Protein AF-L0JK65-F1 (afdb_monomer_lite)

Foldseek 3Di:
DDDDDDDDDPPPDPPPPPVVVVVVVVVVVVVVVVVVVVVPDDPDPPPDPQVVLLVVLLVVLQVQLQVQLVVLLQQCQAFPFQDQAPFDPLLVLQDDPVDGLRLLSSLLSSLQSSQVSQVDDWDDDPDFKTKGKHDDDFFPNHSVSSNVSSVQWDWDDPDQQKIKIKGFFIWIWMDGNPDDIDIDTDIHIDIDRHCSVVQVVLLVVLLVLQFQFLQNDLACTHLNNQLLLLLQLQLQLQQLQQQVDPDHRLDQFSCPFLNSQLSSLVSSQVSCCVSAVHGFPCSQVVSALSLQQVLLSCCVSRVVRALVLWFPPQWPCNPPNHSNPDDQATPVRDGGRGGDSLSSSVCSCVVRFQDKDFFDLLVLLVVLLCCQLPVDALVRVLVVLVVVQCPDPQCPPVNCCVLPDPPDCLCVVCVLLVVVDPDDDVVVVVVVVSVPPDRDHHLLNLQCQQAFKWKFKDKDDWDKDDDADDFDQCVVPPPDRVQKDDQPDKDKWWDPPQKFKFKDKAADDDDQDLAQPFAWGIKIKIKIWTKMKMWTWIDGNDPPDDTDIGIDIDGGTMIIMMMIMTMRGGHPPQPPPNVFAGERCQQDWDADDPPLGTWHHQHQVSQQSLCQFQVHPDSDSVVSRVRLRVQSSVCRGQDDDRVSSVVSRDGDRIGGDDGHIPDSVSLSVVLSVLSVVLSVCSSVQQGTDIDRQQCLFQHQHPLLVSLVSLVVCLVCSLQPPADRNGHGSSSSSSSRSSNSSSVSSNVSSVVLRVLSVVLSQVLLVSVCQVSLVSQVSNRTNCNSVVVSSVQSSDPVNPDDDDSPPDDADPNADDKRKHKHFVVSRFDLDFDFCVRTVLAQDPPNDDDDPVCRPPALAGQKKKKKFWPSDPQADASRDRSQWGFKGKTKMKMKMKGWTQKIKMKIDGPDPPDPPIRIRMQHWDFDWDQRPPPHPDRIGGNRTRHTSMYIYMHMHMHMHGNSDTHGVRPRHRGNDQDPDDPPSHSMDMRPSLLNGDPPRDPPDPAGSDHPPDPDSDPND

Structure (mmCIF, N/CA/C/O backbone):
data_AF-L0JK65-F1
#
_entry.id   AF-L0JK65-F1
#
loop_
_atom_site.group_PDB
_atom_site.id
_atom_site.type_symbol
_atom_site.label_atom_id
_atom_site.label_alt_id
_atom_site.label_comp_id
_atom_site.label_asym_id
_atom_site.label_entity_id
_atom_site.label_seq_id
_atom_site.pdbx_PDB_ins_code
_atom_site.Cartn_x
_atom_site.Cartn_y
_atom_site.Cartn_z
_atom_site.occupancy
_atom_site.B_iso_or_equiv
_atom_site.auth_seq_id
_atom_site.auth_comp_id
_atom_site.auth_asym_id
_atom_site.auth_atom_id
_atom_site.pdbx_PDB_model_num
ATOM 1 N N . MET A 1 1 ? -93.166 -22.042 18.978 1.00 35.66 1 MET A N 1
ATOM 2 C CA . MET A 1 1 ? -93.539 -23.442 18.693 1.00 35.66 1 MET A CA 1
ATOM 3 C C . MET A 1 1 ? -92.622 -24.293 19.553 1.00 35.66 1 MET A C 1
ATOM 5 O O . MET A 1 1 ? -91.421 -24.173 19.386 1.00 35.66 1 MET A O 1
ATOM 9 N N . THR A 1 2 ? -93.098 -24.759 20.713 1.00 37.69 2 THR A N 1
ATOM 10 C CA . THR A 1 2 ? -93.778 -26.069 20.899 1.00 37.69 2 THR A CA 1
ATOM 11 C C . THR A 1 2 ? -92.818 -27.209 20.531 1.00 37.69 2 THR A C 1
ATOM 13 O O . THR A 1 2 ? -92.299 -27.208 19.429 1.00 37.69 2 THR A O 1
ATOM 16 N N . ASP A 1 3 ? -92.543 -28.212 21.352 1.00 35.72 3 ASP A N 1
ATOM 17 C CA . ASP A 1 3 ? -93.348 -28.741 22.438 1.00 35.72 3 ASP A CA 1
ATOM 18 C C . ASP A 1 3 ? -92.482 -29.597 23.368 1.00 35.72 3 ASP A C 1
ATOM 20 O O . ASP A 1 3 ? -91.497 -30.214 22.968 1.00 35.72 3 ASP A O 1
ATOM 24 N N . SER A 1 4 ? -92.910 -29.598 24.618 1.00 48.28 4 SER A N 1
ATOM 25 C CA . SER A 1 4 ? -92.551 -30.507 25.696 1.00 48.28 4 SER A CA 1
ATOM 26 C C . SER A 1 4 ? -92.861 -31.975 25.383 1.00 48.28 4 SER A C 1
ATOM 28 O O . SER A 1 4 ? -93.812 -32.239 24.655 1.00 48.28 4 SER A O 1
ATOM 30 N N . GLN A 1 5 ? -92.114 -32.909 25.998 1.00 44.00 5 GLN A N 1
ATOM 31 C CA . GLN A 1 5 ? -92.567 -34.189 26.600 1.00 44.00 5 GLN A CA 1
ATOM 32 C C . GLN A 1 5 ? -91.366 -35.131 26.869 1.00 44.00 5 GLN A C 1
ATOM 34 O O . GLN A 1 5 ? -90.355 -35.028 26.184 1.00 44.00 5 GLN A O 1
ATOM 39 N N . PRO A 1 6 ? -91.483 -36.160 27.730 1.00 49.22 6 PRO A N 1
ATOM 40 C CA . PRO A 1 6 ? -92.049 -36.179 29.078 1.00 49.22 6 PRO A CA 1
ATOM 41 C C . PRO A 1 6 ? -91.072 -36.836 30.085 1.00 49.22 6 PRO A C 1
ATOM 43 O O . PRO A 1 6 ? -90.339 -37.771 29.768 1.00 49.22 6 PRO A O 1
ATOM 46 N N . THR A 1 7 ? -91.104 -36.413 31.347 1.00 42.50 7 THR A N 1
ATOM 47 C CA . THR A 1 7 ? -90.459 -37.146 32.445 1.00 42.50 7 THR A CA 1
ATOM 48 C C . THR A 1 7 ? -91.259 -38.410 32.770 1.00 42.50 7 THR A C 1
ATOM 50 O O . THR A 1 7 ? -92.395 -38.347 33.241 1.00 42.50 7 THR A O 1
ATOM 53 N N . VAL A 1 8 ? -90.664 -39.581 32.518 1.00 49.47 8 VAL A N 1
ATOM 54 C CA . VAL A 1 8 ? -91.175 -40.874 32.993 1.00 49.47 8 VAL A CA 1
ATOM 55 C C . VAL A 1 8 ? -90.734 -41.067 34.445 1.00 49.47 8 VAL A C 1
ATOM 57 O O . VAL A 1 8 ? -89.550 -41.054 34.766 1.00 49.47 8 VAL A O 1
ATOM 60 N N . SER A 1 9 ? -91.718 -41.233 35.325 1.00 47.12 9 SER A N 1
ATOM 61 C CA . SER A 1 9 ? -91.547 -41.572 36.737 1.00 47.12 9 SER A CA 1
ATOM 62 C C . SER A 1 9 ? -90.967 -42.985 36.900 1.00 47.12 9 SER A C 1
ATOM 64 O O . SER A 1 9 ? -91.586 -43.964 36.488 1.00 47.12 9 SER A O 1
ATOM 66 N N . ILE A 1 10 ? -89.809 -43.088 37.563 1.00 50.91 10 ILE A N 1
ATOM 67 C CA . ILE A 1 10 ? -89.137 -44.341 37.973 1.00 50.91 10 ILE A CA 1
ATOM 68 C C . ILE A 1 10 ? -89.918 -45.092 39.078 1.00 50.91 10 ILE A C 1
ATOM 70 O O . ILE A 1 10 ? -89.583 -46.216 39.439 1.00 50.91 10 ILE A O 1
ATOM 74 N N . ALA A 1 11 ? -91.008 -44.529 39.605 1.00 53.66 11 ALA A N 1
ATOM 75 C CA . ALA A 1 11 ? -91.694 -45.077 40.776 1.00 53.66 11 ALA A CA 1
ATOM 76 C C . ALA A 1 11 ? -92.617 -46.289 40.506 1.00 53.66 11 ALA A C 1
ATOM 78 O O . ALA A 1 11 ? -93.312 -46.714 41.426 1.00 53.66 11 ALA A O 1
ATOM 79 N N . ALA A 1 12 ? -92.659 -46.847 39.287 1.00 56.28 12 ALA A N 1
ATOM 80 C CA . ALA A 1 12 ? -93.604 -47.917 38.932 1.00 56.28 12 ALA A CA 1
ATOM 81 C C . ALA A 1 12 ? -92.984 -49.196 38.328 1.00 56.28 12 ALA A C 1
ATOM 83 O O . ALA A 1 12 ? -93.739 -50.055 37.871 1.00 56.28 12 ALA A O 1
ATOM 84 N N . ASP A 1 13 ? -91.655 -49.367 38.335 1.00 48.19 13 ASP A N 1
ATOM 85 C CA . ASP A 1 13 ? -91.022 -50.603 37.846 1.00 48.19 13 ASP A CA 1
ATOM 86 C C . ASP A 1 13 ? -90.443 -51.455 38.992 1.00 48.19 13 ASP A C 1
ATOM 88 O O . ASP A 1 13 ? -89.429 -51.131 39.610 1.00 48.19 13 ASP A O 1
ATOM 92 N N . ASP A 1 14 ? -91.099 -52.583 39.271 1.00 57.34 14 ASP A N 1
ATOM 93 C CA . ASP A 1 14 ? -90.713 -53.548 40.305 1.00 57.34 14 ASP A CA 1
ATOM 94 C C . ASP A 1 14 ? -89.553 -54.481 39.895 1.00 57.34 14 ASP A C 1
ATOM 96 O O . ASP A 1 14 ? -89.162 -55.361 40.668 1.00 57.34 14 ASP A O 1
ATOM 100 N N . ARG A 1 15 ? -88.958 -54.310 38.706 1.00 53.06 15 ARG A N 1
ATOM 101 C CA . ARG A 1 15 ? -87.919 -55.224 38.190 1.00 53.06 15 ARG A CA 1
ATOM 102 C C . ARG A 1 15 ? -86.496 -54.923 38.676 1.00 53.06 15 ARG A C 1
ATOM 104 O O . ARG A 1 15 ? -85.613 -55.753 38.481 1.00 53.06 15 ARG A O 1
ATOM 111 N N . ALA A 1 16 ? -86.270 -53.811 39.381 1.00 48.31 16 ALA A N 1
ATOM 112 C CA . ALA A 1 16 ? -84.946 -53.433 39.898 1.00 48.31 16 ALA A CA 1
ATOM 113 C C . ALA A 1 16 ? -84.653 -53.886 41.351 1.00 48.31 16 ALA A C 1
ATOM 115 O O . ALA A 1 16 ? -83.573 -53.617 41.872 1.00 48.31 16 ALA A O 1
ATOM 116 N N . ARG A 1 17 ? -85.562 -54.593 42.043 1.00 55.72 17 ARG A N 1
ATOM 117 C CA . ARG A 1 17 ? -85.397 -54.868 43.490 1.00 55.72 17 ARG A CA 1
ATOM 118 C C . ARG A 1 17 ? -84.309 -55.898 43.844 1.00 55.72 17 ARG A C 1
ATOM 120 O O . ARG A 1 17 ? -83.786 -55.851 44.953 1.00 55.72 17 ARG A O 1
ATOM 127 N N . VAL A 1 18 ? -83.935 -56.805 42.936 1.00 58.81 18 VAL A N 1
ATOM 128 C CA . VAL A 1 18 ? -82.944 -57.866 43.233 1.00 58.81 18 VAL A CA 1
ATOM 129 C C . VAL A 1 18 ? -81.485 -57.371 43.151 1.00 58.81 18 VAL A C 1
ATOM 131 O O . VAL A 1 18 ? -80.734 -57.653 44.085 1.00 58.81 18 VAL A O 1
ATOM 134 N N . PRO A 1 19 ? -81.064 -56.576 42.143 1.00 56.69 19 PRO A N 1
ATOM 135 C CA . PRO A 1 19 ? -79.707 -56.019 42.114 1.00 56.69 19 PRO A CA 1
ATOM 136 C C . PRO A 1 19 ? -79.443 -55.006 43.239 1.00 56.69 19 PRO A C 1
ATOM 138 O O . PRO A 1 19 ? -78.391 -55.058 43.869 1.00 56.69 19 PRO A O 1
ATOM 141 N N . PHE A 1 20 ? -80.406 -54.131 43.561 1.00 58.19 20 PHE A N 1
ATOM 142 C CA . PHE A 1 20 ? -80.233 -53.131 44.626 1.00 58.19 20 PHE A CA 1
ATOM 143 C C . PHE A 1 20 ? -80.184 -53.746 46.029 1.00 58.19 20 PHE A C 1
ATOM 145 O O . PHE A 1 20 ? -79.439 -53.257 46.872 1.00 58.19 20 PHE A O 1
ATOM 152 N N . ALA A 1 21 ? -80.910 -54.839 46.286 1.00 62.62 21 ALA A N 1
ATOM 153 C CA . ALA A 1 21 ? -80.797 -55.563 47.553 1.00 62.62 21 ALA A CA 1
ATOM 154 C C . ALA A 1 21 ? -79.426 -56.243 47.704 1.00 62.62 21 ALA A C 1
ATOM 156 O O . ALA A 1 21 ? -78.876 -56.255 48.801 1.00 62.62 21 ALA A O 1
ATOM 157 N N . LEU A 1 22 ? -78.839 -56.750 46.614 1.00 64.62 22 LEU A N 1
ATOM 158 C CA . LEU A 1 22 ? -77.476 -57.290 46.631 1.00 64.62 22 LEU A CA 1
ATOM 159 C C . LEU A 1 22 ? -76.423 -56.196 46.830 1.00 64.62 22 LEU A C 1
ATOM 161 O O . LEU A 1 22 ? -75.504 -56.413 47.607 1.00 64.62 22 LEU A O 1
ATOM 165 N N . ILE A 1 23 ? -76.581 -55.015 46.222 1.00 67.81 23 ILE A N 1
ATOM 166 C CA . ILE A 1 23 ? -75.696 -53.863 46.473 1.00 67.81 23 ILE A CA 1
ATOM 167 C C . ILE A 1 23 ? -75.856 -53.360 47.913 1.00 67.81 23 ILE A C 1
ATOM 169 O O . ILE A 1 23 ? -74.860 -53.080 48.563 1.00 67.81 23 ILE A O 1
ATOM 173 N N . ALA A 1 24 ? -77.076 -53.306 48.454 1.00 61.25 24 ALA A N 1
ATOM 174 C CA . ALA A 1 24 ? -77.315 -52.899 49.838 1.00 61.25 24 ALA A CA 1
ATOM 175 C C . ALA A 1 24 ? -76.756 -53.910 50.851 1.00 61.25 24 ALA A C 1
ATOM 177 O O . ALA A 1 24 ? -76.192 -53.503 51.859 1.00 61.25 24 ALA A O 1
ATOM 178 N N . VAL A 1 25 ? -76.857 -55.218 50.585 1.00 69.38 25 VAL A N 1
ATOM 179 C CA . VAL A 1 25 ? -76.245 -56.260 51.427 1.00 69.38 25 VAL A CA 1
ATOM 180 C C . VAL A 1 25 ? -74.726 -56.267 51.273 1.00 69.38 25 VAL A C 1
ATOM 182 O O . VAL A 1 25 ? -74.035 -56.420 52.273 1.00 69.38 25 VAL A O 1
ATOM 185 N N . LEU A 1 26 ? -74.188 -56.043 50.071 1.00 68.12 26 LEU A N 1
ATOM 186 C CA . LEU A 1 26 ? -72.747 -55.897 49.857 1.00 68.12 26 LEU A CA 1
ATOM 187 C C . LEU A 1 26 ? -72.210 -54.650 50.573 1.00 68.12 26 LEU A C 1
ATOM 189 O O . LEU A 1 26 ? -71.190 -54.755 51.239 1.00 68.12 26 LEU A O 1
ATOM 193 N N . LEU A 1 27 ? -72.935 -53.526 50.525 1.00 67.81 27 LEU A N 1
ATOM 194 C CA . LEU A 1 27 ? -72.627 -52.305 51.277 1.00 67.81 27 LEU A CA 1
ATOM 195 C C . LEU A 1 27 ? -72.749 -52.508 52.788 1.00 67.81 27 LEU A C 1
ATOM 197 O O . LEU A 1 27 ? -71.958 -51.956 53.545 1.00 67.81 27 LEU A O 1
ATOM 201 N N . LEU A 1 28 ? -73.710 -53.313 53.246 1.00 68.88 28 LEU A N 1
ATOM 202 C CA . LEU A 1 28 ? -73.863 -53.632 54.664 1.00 68.88 28 LEU A CA 1
ATOM 203 C C . LEU A 1 28 ? -72.737 -54.558 55.148 1.00 68.88 28 LEU A C 1
ATOM 205 O O . LEU A 1 28 ? -72.199 -54.355 56.230 1.00 68.88 28 LEU A O 1
ATOM 209 N N . ILE A 1 29 ? -72.344 -55.550 54.345 1.00 64.69 29 ILE A N 1
ATOM 210 C CA . ILE A 1 29 ? -71.248 -56.470 54.671 1.00 64.69 29 ILE A CA 1
ATOM 211 C C . ILE A 1 29 ? -69.895 -55.752 54.567 1.00 64.69 29 ILE A C 1
ATOM 213 O O . ILE A 1 29 ? -69.050 -55.958 55.434 1.00 64.69 29 ILE A O 1
ATOM 217 N N . SER A 1 30 ? -69.696 -54.855 53.595 1.00 57.84 30 SER A N 1
ATOM 218 C CA . SER A 1 30 ? -68.497 -54.010 53.524 1.00 57.84 30 SER A CA 1
ATOM 219 C C . SER A 1 30 ? -68.464 -52.980 54.655 1.00 57.84 30 SER A C 1
ATOM 221 O O . SER A 1 30 ? -67.404 -52.733 55.220 1.00 57.84 30 SER A O 1
ATOM 223 N N . SER A 1 31 ? -69.617 -52.437 55.060 1.00 55.84 31 SER A N 1
ATOM 224 C CA . SER A 1 31 ? -69.739 -51.551 56.225 1.00 55.84 31 SER A CA 1
ATOM 225 C C . SER A 1 31 ? -69.420 -52.280 57.534 1.00 55.84 31 SER A C 1
ATOM 227 O O . SER A 1 31 ? -68.697 -51.741 58.368 1.00 55.84 31 SER A O 1
ATOM 229 N N . ILE A 1 32 ? -69.873 -53.526 57.704 1.00 57.56 32 ILE A N 1
ATOM 230 C CA . ILE A 1 32 ? -69.572 -54.328 58.901 1.00 57.56 32 ILE A CA 1
ATOM 231 C C . ILE A 1 32 ? -68.112 -54.812 58.895 1.00 57.56 32 ILE A C 1
ATOM 233 O O . ILE A 1 32 ? -67.488 -54.855 59.955 1.00 57.56 32 ILE A O 1
ATOM 237 N N . ALA A 1 33 ? -67.527 -55.100 57.727 1.00 53.72 33 ALA A N 1
ATOM 238 C CA . ALA A 1 33 ? -66.098 -55.397 57.605 1.00 53.72 33 ALA A CA 1
ATOM 239 C C . ALA A 1 33 ? -65.222 -54.181 57.967 1.00 53.72 33 ALA A C 1
ATOM 241 O O . ALA A 1 33 ? -64.207 -54.345 58.640 1.00 53.72 33 ALA A O 1
ATOM 242 N N . ILE A 1 34 ? -65.649 -52.961 57.618 1.00 53.91 34 ILE A N 1
ATOM 243 C CA . ILE A 1 34 ? -64.978 -51.718 58.032 1.00 53.91 34 ILE A CA 1
ATOM 244 C C . ILE A 1 34 ? -65.077 -51.514 59.553 1.00 53.91 34 ILE A C 1
ATOM 246 O O . ILE A 1 34 ? -64.087 -51.149 60.178 1.00 53.91 34 ILE A O 1
ATOM 250 N N . VAL A 1 35 ? -66.211 -51.830 60.189 1.00 55.03 35 VAL A N 1
ATOM 251 C CA . VAL A 1 35 ? -66.353 -51.709 61.657 1.00 55.03 35 VAL A CA 1
ATOM 252 C C . VAL A 1 35 ? -65.532 -52.769 62.409 1.00 55.03 35 VAL A C 1
ATOM 254 O O . VAL A 1 35 ? -64.986 -52.475 63.469 1.00 55.03 35 VAL A O 1
ATOM 257 N N . GLY A 1 36 ? -65.372 -53.973 61.849 1.00 51.16 36 GLY A N 1
ATOM 258 C CA . GLY A 1 36 ? -64.492 -55.008 62.406 1.00 51.16 36 GLY A CA 1
ATOM 259 C C . GLY A 1 36 ? -63.002 -54.653 62.338 1.00 51.16 36 GLY A C 1
ATOM 260 O O . GLY A 1 36 ? -62.266 -54.979 63.263 1.00 51.16 36 GLY A O 1
ATOM 261 N N . VAL A 1 37 ? -62.574 -53.940 61.289 1.00 50.09 37 VAL A N 1
ATOM 262 C CA . VAL A 1 37 ? -61.186 -53.460 61.119 1.00 50.09 37 VAL A CA 1
ATOM 263 C C . VAL A 1 37 ? -60.913 -52.176 61.918 1.00 50.09 37 VAL A C 1
ATOM 265 O O . VAL A 1 37 ? -59.784 -51.948 62.343 1.00 50.09 37 VAL A O 1
ATOM 268 N N . LEU A 1 38 ? -61.935 -51.357 62.184 1.00 49.94 38 LEU A N 1
ATOM 269 C CA . LEU A 1 38 ? -61.809 -50.158 63.024 1.00 49.94 38 LEU A CA 1
ATOM 270 C C . LEU A 1 38 ? -61.879 -50.460 64.532 1.00 49.94 38 LEU A C 1
ATOM 272 O O . LEU A 1 38 ? -61.379 -49.671 65.323 1.00 49.94 38 LEU A O 1
ATOM 276 N N . GLY A 1 39 ? -62.469 -51.591 64.938 1.00 52.94 39 GLY A N 1
ATOM 277 C CA . GLY A 1 39 ? -62.580 -52.002 66.346 1.00 52.94 39 GLY A CA 1
ATOM 278 C C . GLY A 1 39 ? -61.414 -52.841 66.884 1.00 52.94 39 GLY A C 1
ATOM 279 O O . GLY A 1 39 ? -61.395 -53.140 68.075 1.00 52.94 39 GLY A O 1
ATOM 280 N N . SER A 1 40 ? -60.466 -53.245 66.029 1.00 47.81 40 SER A N 1
ATOM 281 C CA . SER A 1 40 ? -59.263 -54.010 66.405 1.00 47.81 40 SER A CA 1
ATOM 282 C C . SER A 1 40 ? -57.957 -53.266 66.116 1.00 47.81 40 SER A C 1
ATOM 284 O O . SER A 1 40 ? -56.902 -53.893 66.039 1.00 47.81 40 SER A O 1
ATOM 286 N N . ARG A 1 41 ? -58.024 -51.950 65.910 1.00 39.78 41 ARG A N 1
ATOM 287 C CA . ARG A 1 41 ? -56.847 -51.094 66.008 1.00 39.78 41 ARG A CA 1
ATOM 288 C C . ARG A 1 41 ? -56.777 -50.600 67.442 1.00 39.78 41 ARG A C 1
ATOM 290 O O . ARG A 1 41 ? -57.755 -50.050 67.948 1.00 39.78 41 ARG A O 1
ATOM 297 N N . ASP A 1 42 ? -55.641 -50.855 68.079 1.00 37.09 42 ASP A N 1
ATOM 298 C CA . ASP A 1 42 ? -55.233 -50.146 69.282 1.00 37.09 42 ASP A CA 1
ATOM 299 C C . ASP A 1 42 ? -55.481 -48.642 69.084 1.00 37.09 42 ASP A C 1
ATOM 301 O O . ASP A 1 42 ? -55.423 -48.137 67.957 1.00 37.09 42 ASP A O 1
ATOM 305 N N . THR A 1 43 ? -55.812 -47.930 70.164 1.00 40.81 43 THR A N 1
ATOM 306 C CA . THR A 1 43 ? -55.762 -46.462 70.173 1.00 40.81 43 THR A CA 1
ATOM 307 C C . THR A 1 43 ? -54.462 -46.039 69.489 1.00 40.81 43 THR A C 1
ATOM 309 O O . THR A 1 43 ? -53.415 -46.481 69.965 1.00 40.81 43 THR A O 1
ATOM 312 N N . PRO A 1 44 ? -54.493 -45.286 68.374 1.00 39.09 44 PRO A N 1
ATOM 313 C CA . PRO A 1 44 ? -53.257 -44.902 67.722 1.00 39.09 44 PRO A CA 1
ATOM 314 C C . PRO A 1 44 ? -52.466 -44.066 68.725 1.00 39.09 44 PRO A C 1
ATOM 316 O O . PRO A 1 44 ? -52.991 -43.086 69.256 1.00 39.09 44 PRO A O 1
ATOM 319 N N . GLU A 1 45 ? -51.238 -44.487 69.024 1.00 40.03 45 GLU A N 1
ATOM 320 C CA . GLU A 1 45 ? -50.221 -43.551 69.486 1.00 40.03 45 GLU A CA 1
ATOM 321 C C . GLU A 1 45 ? -50.181 -42.419 68.458 1.00 40.03 45 GLU A C 1
ATOM 323 O O . GLU A 1 45 ? -50.047 -42.646 67.253 1.00 40.03 45 GLU A O 1
ATOM 328 N N . VAL A 1 46 ? -50.431 -41.202 68.931 1.00 43.25 46 VAL A N 1
ATOM 329 C CA . VAL A 1 46 ? -50.382 -39.986 68.128 1.00 43.25 46 VAL A CA 1
ATOM 330 C C . VAL A 1 46 ? -48.902 -39.660 67.919 1.00 43.25 46 VAL A C 1
ATOM 332 O O . VAL A 1 46 ? -48.327 -38.886 68.664 1.00 43.25 46 VAL A O 1
ATOM 335 N N . GLU A 1 47 ? -48.279 -40.287 66.921 1.00 48.41 47 GLU A N 1
ATOM 336 C CA . GLU A 1 47 ? -46.978 -39.885 66.348 1.00 48.41 47 GLU A CA 1
ATOM 337 C C . GLU A 1 47 ? -47.174 -39.086 65.036 1.00 48.41 47 GLU A C 1
ATOM 339 O O . GLU A 1 47 ? -46.330 -39.098 64.147 1.00 48.41 47 GLU A O 1
ATOM 344 N N . THR A 1 48 ? -48.319 -38.413 64.843 1.00 56.56 48 THR A N 1
ATOM 345 C CA . THR A 1 48 ? -48.643 -37.742 63.564 1.00 56.56 48 THR A CA 1
ATOM 346 C C . THR A 1 48 ? -48.534 -36.222 63.585 1.00 56.56 48 THR A C 1
ATOM 348 O O . THR A 1 48 ? -48.351 -35.629 62.530 1.00 56.56 48 THR A O 1
ATOM 351 N N . GLU A 1 49 ? -48.655 -35.563 64.737 1.00 60.09 49 GLU A N 1
ATOM 352 C CA . GLU A 1 49 ? -48.686 -34.088 64.778 1.00 60.09 49 GLU A CA 1
ATOM 353 C C . GLU A 1 49 ? -47.280 -33.472 64.665 1.00 60.09 49 GLU A C 1
ATOM 355 O O . GLU A 1 49 ? -47.108 -32.443 64.016 1.00 60.09 49 GLU A O 1
ATOM 360 N N . GLN A 1 50 ? -46.255 -34.160 65.179 1.00 62.78 50 GLN A N 1
ATOM 361 C CA . GLN A 1 50 ? -44.857 -33.716 65.126 1.00 62.78 50 GLN A CA 1
ATOM 362 C C . GLN A 1 50 ? -44.232 -33.888 63.727 1.00 62.78 50 GLN A C 1
ATOM 364 O O . GLN A 1 50 ? -43.592 -32.966 63.230 1.00 62.78 50 GLN A O 1
ATOM 369 N N . ALA A 1 51 ? -44.482 -35.011 63.036 1.00 68.75 51 ALA A N 1
ATOM 370 C CA . ALA A 1 51 ? -44.031 -35.214 61.650 1.00 68.75 51 ALA A CA 1
ATOM 371 C C . ALA A 1 51 ? -44.678 -34.207 60.676 1.00 68.75 51 ALA A C 1
ATOM 373 O O . ALA A 1 51 ? -44.013 -33.661 59.801 1.00 68.75 51 ALA A O 1
ATOM 374 N N . VAL A 1 52 ? -45.960 -33.879 60.889 1.00 73.94 52 VAL A N 1
ATOM 375 C CA . VAL A 1 52 ? -46.659 -32.827 60.131 1.00 73.94 52 VAL A CA 1
ATOM 376 C C . VAL A 1 52 ? -46.062 -31.441 60.404 1.00 73.94 52 VAL A C 1
ATOM 378 O O . VAL A 1 52 ? -46.045 -30.604 59.502 1.00 73.94 52 VAL A O 1
ATOM 381 N N . ALA A 1 53 ? -45.560 -31.179 61.616 1.00 76.44 53 ALA A N 1
ATOM 382 C CA . ALA A 1 53 ? -44.877 -29.927 61.932 1.00 76.44 53 ALA A CA 1
ATOM 383 C C . ALA A 1 53 ? -43.522 -29.799 61.217 1.00 76.44 53 ALA A C 1
ATOM 385 O O . ALA A 1 53 ? -43.225 -28.709 60.734 1.00 76.44 53 ALA A O 1
ATOM 386 N N . ILE A 1 54 ? -42.752 -30.887 61.080 1.00 82.06 54 ILE A N 1
ATOM 387 C CA . ILE A 1 54 ? -41.491 -30.914 60.313 1.00 82.06 54 ILE A CA 1
ATOM 388 C C . ILE A 1 54 ? -41.745 -30.730 58.808 1.00 82.06 54 ILE A C 1
ATOM 390 O O . ILE A 1 54 ? -41.145 -29.845 58.207 1.00 82.06 54 ILE A O 1
ATOM 394 N N . ASP A 1 55 ? -42.699 -31.452 58.206 1.00 81.00 55 ASP A N 1
ATOM 395 C CA . ASP A 1 55 ? -43.053 -31.266 56.783 1.00 81.00 55 ASP A CA 1
ATOM 396 C C . ASP A 1 55 ? -43.574 -29.839 56.506 1.00 81.00 55 ASP A C 1
ATOM 398 O O . ASP A 1 55 ? -43.371 -29.252 55.433 1.00 81.00 55 ASP A O 1
ATOM 402 N N . ARG A 1 56 ? -44.258 -29.240 57.494 1.00 81.44 56 ARG A N 1
ATOM 403 C CA . ARG A 1 56 ? -44.690 -27.842 57.419 1.00 81.44 56 ARG A CA 1
ATOM 404 C C . ARG A 1 56 ? -43.519 -26.876 57.578 1.00 81.44 56 ARG A C 1
ATOM 406 O O . ARG A 1 56 ? -43.510 -25.874 56.865 1.00 81.44 56 ARG A O 1
ATOM 413 N N . ALA A 1 57 ? -42.563 -27.172 58.461 1.00 83.00 57 ALA A N 1
ATOM 414 C CA . ALA A 1 57 ? -41.321 -26.419 58.614 1.00 83.00 57 ALA A CA 1
ATOM 415 C C . ALA A 1 57 ? -40.530 -26.412 57.303 1.00 83.00 57 ALA A C 1
ATOM 417 O O . ALA A 1 57 ? -40.134 -25.342 56.858 1.00 83.00 57 ALA A O 1
ATOM 418 N N . GLU A 1 58 ? -40.407 -27.561 56.632 1.00 86.94 58 GLU A N 1
ATOM 419 C CA . GLU A 1 58 ? -39.750 -27.681 55.326 1.00 86.94 58 GLU A CA 1
ATOM 420 C C . GLU A 1 58 ? -40.452 -26.831 54.262 1.00 86.94 58 GLU A C 1
ATOM 422 O O . GLU A 1 58 ? -39.815 -26.041 53.576 1.00 86.94 58 GLU A O 1
ATOM 427 N N . SER A 1 59 ? -41.783 -26.911 54.163 1.00 85.50 59 SER A N 1
ATOM 428 C CA . SER A 1 59 ? -42.544 -26.107 53.191 1.00 85.50 59 SER A CA 1
ATOM 429 C C . SER A 1 59 ? -42.356 -24.596 53.396 1.00 85.50 59 SER A C 1
ATOM 431 O O . SER A 1 59 ? -42.310 -23.830 52.430 1.00 85.50 59 SER A O 1
ATOM 433 N N . VAL A 1 60 ? -42.281 -24.155 54.658 1.00 83.88 60 VAL A N 1
ATOM 434 C CA . VAL A 1 60 ? -41.998 -22.756 55.012 1.00 83.88 60 VAL A CA 1
ATOM 435 C C . VAL A 1 60 ? -40.548 -22.416 54.674 1.00 83.88 60 VAL A C 1
ATOM 437 O O . VAL A 1 60 ? -40.320 -21.408 54.012 1.00 83.88 60 VAL A O 1
ATOM 440 N N . ALA A 1 61 ? -39.599 -23.280 55.038 1.00 87.44 61 ALA A N 1
ATOM 441 C CA . ALA A 1 61 ? -38.177 -23.117 54.759 1.00 87.44 61 ALA A CA 1
ATOM 442 C C . ALA A 1 61 ? -37.892 -23.019 53.256 1.00 87.44 61 ALA A C 1
ATOM 444 O O . ALA A 1 61 ? -37.202 -22.102 52.845 1.00 87.44 61 ALA A O 1
ATOM 445 N N . VAL A 1 62 ? -38.499 -23.866 52.420 1.00 90.75 62 VAL A N 1
ATOM 446 C CA . VAL A 1 62 ? -38.407 -23.812 50.949 1.00 90.75 62 VAL A CA 1
ATOM 447 C C . VAL A 1 62 ? -38.969 -22.494 50.400 1.00 90.75 62 VAL A C 1
ATOM 449 O O . VAL A 1 62 ? -38.390 -21.895 49.492 1.00 90.75 62 VAL A O 1
ATOM 452 N N . SER A 1 63 ? -40.086 -21.996 50.950 1.00 88.62 63 SER A N 1
ATOM 453 C CA . SER A 1 63 ? -40.649 -20.703 50.534 1.00 88.62 63 SER A CA 1
ATOM 454 C C . SER A 1 63 ? -39.781 -19.512 50.941 1.00 88.62 63 SER A C 1
ATOM 456 O O . SER A 1 63 ? -39.747 -18.530 50.194 1.00 88.62 63 SER A O 1
ATOM 458 N N . GLU A 1 64 ? -39.165 -19.560 52.122 1.00 89.25 64 GLU A N 1
ATOM 459 C CA . GLU A 1 64 ? -38.239 -18.532 52.599 1.00 89.25 64 GLU A CA 1
ATOM 460 C C . GLU A 1 64 ? -36.913 -18.600 51.838 1.00 89.25 64 GLU A C 1
ATOM 462 O O . GLU A 1 64 ? -36.463 -17.573 51.349 1.00 89.25 64 GLU A O 1
ATOM 467 N N . LEU A 1 65 ? -36.366 -19.798 51.616 1.00 92.62 65 LEU A N 1
ATOM 468 C CA . LEU A 1 65 ? -35.160 -20.041 50.827 1.00 92.62 65 LEU A CA 1
ATOM 469 C C . LEU A 1 65 ? -35.311 -19.489 49.407 1.00 92.62 65 LEU A C 1
ATOM 471 O O . LEU A 1 65 ? -34.454 -18.740 48.957 1.00 92.62 65 LEU A O 1
ATOM 475 N N . ARG A 1 66 ? -36.437 -19.743 48.724 1.00 91.88 66 ARG A N 1
ATOM 476 C CA . ARG A 1 66 ? -36.710 -19.133 47.408 1.00 91.88 66 ARG A CA 1
ATOM 477 C C . ARG A 1 66 ? -36.659 -17.598 47.451 1.00 91.88 66 ARG A C 1
ATOM 479 O O . ARG A 1 66 ? -36.157 -16.989 46.514 1.00 91.88 66 ARG A O 1
ATOM 486 N N . ARG A 1 67 ? -37.188 -16.963 48.505 1.00 91.56 67 ARG A N 1
ATOM 487 C CA . ARG A 1 67 ? -37.142 -15.495 48.667 1.00 91.56 67 ARG A CA 1
ATOM 488 C C . ARG A 1 67 ? -35.733 -14.997 48.988 1.00 91.56 67 ARG A C 1
ATOM 490 O O . ARG A 1 67 ? -35.334 -13.980 48.434 1.00 91.56 67 ARG A O 1
ATOM 497 N N . SER A 1 68 ? -35.001 -15.716 49.835 1.00 93.75 68 SER A N 1
ATOM 498 C CA . SER A 1 68 ? -33.601 -15.451 50.171 1.00 93.75 68 SER A CA 1
ATOM 499 C C . SER A 1 68 ? -32.708 -15.535 48.934 1.00 93.75 68 SER A C 1
ATOM 501 O O . SER A 1 68 ? -31.957 -14.607 48.675 1.00 93.75 68 SER A O 1
ATOM 503 N N . VAL A 1 69 ? -32.852 -16.572 48.104 1.00 94.88 69 VAL A N 1
ATOM 504 C CA . VAL A 1 69 ? -32.103 -16.684 46.844 1.00 94.88 69 VAL A CA 1
ATOM 505 C C . VAL A 1 69 ? -32.416 -15.510 45.916 1.00 94.88 69 VAL A C 1
ATOM 507 O O . VAL A 1 69 ? -31.489 -14.893 45.413 1.00 94.88 69 VAL A O 1
ATOM 510 N N . LEU A 1 70 ? -33.690 -15.135 45.734 1.00 92.19 70 LEU A N 1
ATOM 511 C CA . LEU A 1 70 ? -34.045 -13.991 44.880 1.00 92.19 70 LEU A CA 1
ATOM 512 C C . LEU A 1 70 ? -33.431 -12.666 45.369 1.00 92.19 70 LEU A C 1
ATOM 514 O O . LEU A 1 70 ? -32.905 -11.911 44.555 1.00 92.19 70 LEU A O 1
ATOM 518 N N . ARG A 1 71 ? -33.435 -12.403 46.683 1.00 92.50 71 ARG A N 1
ATOM 519 C CA . ARG A 1 71 ? -32.766 -11.217 47.250 1.00 92.50 71 ARG A CA 1
ATOM 520 C C . ARG A 1 71 ? -31.257 -11.269 47.078 1.00 92.50 71 ARG A C 1
ATOM 522 O O . ARG A 1 71 ? -30.674 -10.281 46.661 1.00 92.50 71 ARG A O 1
ATOM 529 N N . ALA A 1 72 ? -30.640 -12.421 47.340 1.00 95.06 72 ALA A N 1
ATOM 530 C CA . ALA A 1 72 ? -29.211 -12.607 47.123 1.00 95.06 72 ALA A CA 1
ATOM 531 C C . ALA A 1 72 ? -28.839 -12.357 45.654 1.00 95.06 72 ALA A C 1
ATOM 533 O O . ALA A 1 72 ? -27.855 -11.677 45.395 1.00 95.06 72 ALA A O 1
ATOM 534 N N . THR A 1 73 ? -29.656 -12.818 44.697 1.00 94.50 73 THR A N 1
ATOM 535 C CA . THR A 1 73 ? -29.433 -12.535 43.271 1.00 94.50 73 THR A CA 1
ATOM 536 C C . THR A 1 73 ? -29.621 -11.060 42.915 1.00 94.50 73 THR A C 1
ATOM 538 O O . THR A 1 73 ? -28.906 -10.562 42.055 1.00 94.50 73 THR A O 1
ATOM 541 N N . GLU A 1 74 ? -30.543 -10.348 43.571 1.00 92.75 74 GLU A N 1
ATOM 542 C CA . GLU A 1 74 ? -30.748 -8.904 43.386 1.00 92.75 74 GLU A CA 1
ATOM 543 C C . GLU A 1 74 ? -29.561 -8.097 43.929 1.00 92.75 74 GLU A C 1
ATOM 545 O O . GLU A 1 74 ? -29.014 -7.256 43.219 1.00 92.75 74 GLU A O 1
ATOM 550 N N . THR A 1 75 ? -29.099 -8.415 45.144 1.00 93.81 75 THR A N 1
ATOM 551 C CA . THR A 1 75 ? -27.892 -7.820 45.733 1.00 93.81 75 THR A CA 1
ATOM 552 C C . THR A 1 75 ? -26.670 -8.094 44.861 1.00 93.81 75 THR A C 1
ATOM 554 O O . THR A 1 75 ? -25.961 -7.153 44.507 1.00 93.81 75 THR A O 1
ATOM 557 N N . ALA A 1 76 ? -26.479 -9.349 44.439 1.00 95.44 76 ALA A N 1
ATOM 558 C CA . ALA A 1 76 ? -25.362 -9.737 43.587 1.00 95.44 76 ALA A CA 1
ATOM 559 C C . ALA A 1 76 ? -25.390 -9.048 42.217 1.00 95.44 76 ALA A C 1
ATOM 561 O O . ALA A 1 76 ? -24.335 -8.723 41.692 1.00 95.44 76 ALA A O 1
ATOM 562 N N . ALA A 1 77 ? -26.569 -8.794 41.638 1.00 94.25 77 ALA A N 1
ATOM 563 C CA . ALA A 1 77 ? -26.675 -8.056 40.379 1.00 94.25 77 ALA A CA 1
ATOM 564 C C . ALA A 1 77 ? -26.286 -6.578 40.535 1.00 94.25 77 ALA A C 1
ATOM 566 O O . ALA A 1 77 ? -25.647 -6.012 39.654 1.00 94.25 77 ALA A O 1
ATOM 567 N N . SER A 1 78 ? -26.664 -5.951 41.653 1.00 92.94 78 SER A N 1
ATOM 568 C CA . SER A 1 78 ? -26.387 -4.530 41.903 1.00 92.94 78 SER A CA 1
ATOM 569 C C . SER A 1 78 ? -24.938 -4.223 42.305 1.00 92.94 78 SER A C 1
ATOM 571 O O . SER A 1 78 ? -24.511 -3.079 42.170 1.00 92.94 78 SER A O 1
ATOM 573 N N . ALA A 1 79 ? -24.203 -5.225 42.801 1.00 92.50 79 ALA A N 1
ATOM 574 C CA . ALA A 1 79 ? -22.793 -5.136 43.182 1.00 92.50 79 ALA A CA 1
ATOM 575 C C . ALA A 1 79 ? -22.074 -6.481 42.915 1.00 92.50 79 ALA A C 1
ATOM 577 O O . ALA A 1 79 ? -21.767 -7.223 43.851 1.00 92.50 79 ALA A O 1
ATOM 578 N N . PRO A 1 80 ? -21.861 -6.854 41.640 1.00 95.19 80 PRO A N 1
ATOM 579 C CA . PRO A 1 80 ? -21.289 -8.140 41.263 1.00 95.19 80 PRO A CA 1
ATOM 580 C C . PRO A 1 80 ? -19.779 -8.142 41.496 1.00 95.19 80 PRO A C 1
ATOM 582 O O . PRO A 1 80 ? -19.029 -7.595 40.694 1.00 95.19 80 PRO A O 1
ATOM 585 N N . VAL A 1 81 ? -19.320 -8.757 42.587 1.00 95.06 81 VAL A N 1
ATOM 586 C CA . VAL A 1 81 ? -17.882 -8.846 42.888 1.00 95.06 81 VAL A CA 1
ATOM 587 C C . VAL A 1 81 ? -17.155 -9.574 41.753 1.00 95.06 81 VAL A C 1
ATOM 589 O O . VAL A 1 81 ? -17.465 -10.733 41.462 1.00 95.06 81 VAL A O 1
ATOM 592 N N . THR A 1 82 ? -16.196 -8.891 41.121 1.00 92.69 82 THR A N 1
ATOM 593 C CA . THR A 1 82 ? -15.367 -9.445 40.034 1.00 92.69 82 THR A CA 1
ATOM 594 C C . THR A 1 82 ? -13.913 -9.642 40.442 1.00 92.69 82 THR A C 1
ATOM 596 O O . THR A 1 82 ? -13.256 -10.512 39.879 1.00 92.69 82 THR A O 1
ATOM 599 N N . SER A 1 83 ? -13.435 -8.905 41.449 1.00 91.25 83 SER A N 1
ATOM 600 C CA . SER A 1 83 ? -12.088 -9.033 42.007 1.00 91.25 83 SER A CA 1
ATOM 601 C C . SER A 1 83 ? -12.135 -9.124 43.534 1.00 91.25 83 SER A C 1
ATOM 603 O O . SER A 1 83 ? -12.983 -8.513 44.190 1.00 91.25 83 SER A O 1
ATOM 605 N N . THR A 1 84 ? -11.200 -9.876 44.113 1.00 91.69 84 THR A N 1
ATOM 606 C CA . THR A 1 84 ? -10.948 -9.899 45.562 1.00 91.69 84 THR A CA 1
ATOM 607 C C . THR A 1 84 ? -10.067 -8.732 46.019 1.00 91.69 84 THR A C 1
ATOM 609 O O . THR A 1 84 ? -9.734 -8.646 47.197 1.00 91.69 84 THR A O 1
ATOM 612 N N . ASP A 1 85 ? -9.686 -7.813 45.127 1.00 87.44 85 ASP A N 1
ATOM 613 C CA . ASP A 1 85 ? -8.918 -6.625 45.495 1.00 87.44 85 ASP A CA 1
ATOM 614 C C . ASP A 1 85 ? -9.667 -5.786 46.538 1.00 87.44 85 ASP A C 1
ATOM 616 O O . ASP A 1 85 ? -10.837 -5.431 46.362 1.00 87.44 85 ASP A O 1
ATOM 620 N N . GLY A 1 86 ? -8.976 -5.478 47.639 1.00 85.44 86 GLY A N 1
ATOM 621 C CA . GLY A 1 86 ? -9.540 -4.753 48.781 1.00 85.44 86 GLY A CA 1
ATOM 622 C C . GLY A 1 86 ? -10.380 -5.613 49.733 1.00 85.44 86 GLY A C 1
ATOM 623 O O . GLY A 1 86 ? -10.866 -5.089 50.736 1.00 85.44 86 GLY A O 1
ATOM 624 N N . ALA A 1 87 ? -10.536 -6.917 49.472 1.00 90.31 87 ALA A N 1
ATOM 625 C CA . ALA A 1 87 ? -11.246 -7.827 50.365 1.00 90.31 87 ALA A CA 1
ATOM 626 C C . ALA A 1 87 ? -10.591 -7.899 51.754 1.00 90.31 87 ALA A C 1
ATOM 628 O O . ALA A 1 87 ? -9.393 -7.666 51.941 1.00 90.31 87 ALA A O 1
ATOM 629 N N . SER A 1 88 ? -11.381 -8.238 52.776 1.00 91.19 88 SER A N 1
ATOM 630 C CA . SER A 1 88 ? -10.810 -8.477 54.097 1.00 91.19 88 SER A CA 1
ATOM 631 C C . SER A 1 88 ? -9.898 -9.718 54.069 1.00 91.19 88 SER A C 1
ATOM 633 O O . SER A 1 88 ? -10.209 -10.696 53.388 1.00 91.19 88 SER A O 1
ATOM 635 N N . PRO A 1 89 ? -8.835 -9.780 54.897 1.00 90.75 89 PRO A N 1
ATOM 636 C CA . PRO A 1 89 ? -7.955 -10.954 54.946 1.00 90.75 89 PRO A CA 1
ATOM 637 C C . PRO A 1 89 ? -8.675 -12.266 55.295 1.00 90.75 89 PRO A C 1
ATOM 639 O O . PRO A 1 89 ? -8.170 -13.350 55.026 1.00 90.75 89 PRO A O 1
ATOM 642 N N . THR A 1 90 ? -9.835 -12.176 55.953 1.00 91.00 90 THR A N 1
ATOM 643 C CA . THR A 1 90 ? -10.679 -13.332 56.274 1.00 91.00 90 THR A CA 1
ATOM 644 C C . THR A 1 90 ? -11.419 -13.864 55.052 1.00 91.00 90 THR A C 1
ATOM 646 O O . THR A 1 90 ? -11.592 -15.073 54.961 1.00 91.00 90 THR A O 1
ATOM 649 N N . VAL A 1 91 ? -11.832 -12.989 54.129 1.00 92.00 91 VAL A N 1
ATOM 650 C CA . VAL A 1 91 ? -12.456 -13.364 52.853 1.00 92.00 91 VAL A CA 1
ATOM 651 C C . VAL A 1 91 ? -11.407 -13.915 51.896 1.00 92.00 91 VAL A C 1
ATOM 653 O O . VAL A 1 91 ? -11.604 -15.007 51.379 1.00 92.00 91 VAL A O 1
ATOM 656 N N . GLU A 1 92 ? -10.270 -13.229 51.737 1.00 91.75 92 GLU A N 1
ATOM 657 C CA . GLU A 1 92 ? -9.164 -13.695 50.881 1.00 91.75 92 GLU A CA 1
ATOM 658 C C . GLU A 1 92 ? -8.695 -15.107 51.261 1.00 91.75 92 GLU A C 1
ATOM 660 O O . GLU A 1 92 ? -8.358 -15.907 50.401 1.00 91.75 92 GLU A O 1
ATOM 665 N N . ALA A 1 93 ? -8.682 -15.432 52.559 1.00 93.19 93 ALA A N 1
ATOM 666 C CA . ALA A 1 93 ? -8.301 -16.759 53.038 1.00 93.19 93 ALA A CA 1
ATOM 667 C C . ALA A 1 93 ? -9.418 -17.813 52.926 1.00 93.19 93 ALA A C 1
ATOM 669 O O . ALA A 1 93 ? -9.126 -19.003 53.032 1.00 93.19 93 ALA A O 1
ATOM 670 N N . ALA A 1 94 ? -10.678 -17.387 52.798 1.00 94.19 94 ALA A N 1
ATOM 671 C CA . ALA A 1 94 ? -11.836 -18.271 52.695 1.00 94.19 94 ALA A CA 1
ATOM 672 C C . ALA A 1 94 ? -12.206 -18.597 51.242 1.00 94.19 94 ALA A C 1
ATOM 674 O O . ALA A 1 94 ? -12.794 -19.649 51.005 1.00 94.19 94 ALA A O 1
ATOM 675 N N . PHE A 1 95 ? -11.905 -17.697 50.301 1.00 95.00 95 PHE A N 1
ATOM 676 C CA . PHE A 1 95 ? -12.197 -17.886 48.884 1.00 95.00 95 PHE A CA 1
ATOM 677 C C . PHE A 1 95 ? -11.160 -18.818 48.247 1.00 95.00 95 PHE A C 1
ATOM 679 O O . PHE A 1 95 ? -9.961 -18.689 48.486 1.00 95.00 95 PHE A O 1
ATOM 686 N N . ASP A 1 96 ? -11.631 -19.769 47.446 1.00 93.06 96 ASP A N 1
ATOM 687 C CA . ASP A 1 96 ? -10.797 -20.690 46.677 1.00 93.06 96 ASP A CA 1
ATOM 688 C C . ASP A 1 96 ? -10.421 -20.057 45.329 1.00 93.06 96 ASP A C 1
ATOM 690 O O . ASP A 1 96 ? -11.303 -19.664 44.564 1.00 93.06 96 ASP A O 1
ATOM 694 N N . ASP A 1 97 ? -9.127 -19.976 45.016 1.00 89.12 97 ASP A N 1
ATOM 695 C CA . ASP A 1 97 ? -8.627 -19.444 43.739 1.00 89.12 97 ASP A CA 1
ATOM 696 C C . ASP A 1 97 ? -9.102 -20.278 42.528 1.00 89.12 97 ASP A C 1
ATOM 698 O O . ASP A 1 97 ? -9.143 -19.774 41.403 1.00 89.12 97 ASP A O 1
ATOM 702 N N . ASP A 1 98 ? -9.462 -21.552 42.742 1.00 92.50 98 ASP A N 1
ATOM 703 C CA . ASP A 1 98 ? -9.940 -22.458 41.691 1.00 92.50 98 ASP A CA 1
ATOM 704 C C . ASP A 1 98 ? -11.446 -22.271 41.367 1.00 92.50 98 ASP A C 1
ATOM 706 O O . ASP A 1 98 ? -11.938 -22.844 40.386 1.00 92.50 98 ASP A O 1
ATOM 710 N N . GLU A 1 99 ? -12.197 -21.475 42.147 1.00 92.75 99 GLU A N 1
ATOM 711 C CA . GLU A 1 99 ? -13.628 -21.200 41.934 1.00 92.75 99 GLU A CA 1
ATOM 712 C C . GLU A 1 99 ? -13.887 -19.723 41.544 1.00 92.75 99 GLU A C 1
ATOM 714 O O . GLU A 1 99 ? -13.305 -18.815 42.138 1.00 92.75 99 GLU A O 1
ATOM 719 N N . PRO A 1 100 ? -14.796 -19.416 40.590 1.00 94.44 100 PRO A N 1
ATOM 720 C CA . PRO A 1 100 ? -15.099 -18.033 40.221 1.00 94.44 100 PRO A CA 1
ATOM 721 C C . PRO A 1 100 ? -15.518 -17.166 41.419 1.00 94.44 100 PRO A C 1
ATOM 723 O O . PRO A 1 100 ? -16.471 -17.491 42.129 1.00 94.44 100 PRO A O 1
ATOM 726 N N . VAL A 1 101 ? -14.860 -16.014 41.592 1.00 95.06 101 VAL A N 1
ATOM 727 C CA . VAL A 1 101 ? -15.099 -15.066 42.703 1.00 95.06 101 VAL A CA 1
ATOM 728 C C . VAL A 1 101 ? -16.582 -14.703 42.845 1.00 95.06 101 VAL A C 1
ATOM 730 O O . VAL A 1 101 ? -17.125 -14.691 43.949 1.00 95.06 101 VAL A O 1
ATOM 733 N N . PHE A 1 102 ? -17.264 -14.473 41.719 1.00 96.00 102 PHE A N 1
ATOM 734 C CA . PHE A 1 102 ? -18.691 -14.155 41.696 1.00 96.00 102 PHE A CA 1
ATOM 735 C C . PHE A 1 102 ? -19.571 -15.274 42.279 1.00 96.00 102 PHE A C 1
ATOM 737 O O . PHE A 1 102 ? -20.525 -14.990 43.006 1.00 96.00 102 PHE A O 1
ATOM 744 N N . ASP A 1 103 ? -19.261 -16.540 41.983 1.00 96.38 103 ASP A N 1
ATOM 745 C CA . ASP A 1 103 ? -20.049 -17.682 42.458 1.00 96.38 103 ASP A CA 1
ATOM 746 C C . ASP A 1 103 ? -19.874 -17.850 43.972 1.00 96.38 103 ASP A C 1
ATOM 748 O O . ASP A 1 103 ? -20.861 -18.010 44.694 1.00 96.38 103 ASP A O 1
ATOM 752 N N . GLN A 1 104 ? -18.646 -17.698 44.474 1.00 96.62 104 GLN A N 1
ATOM 753 C CA . GLN A 1 104 ? -18.343 -17.726 45.908 1.00 96.62 104 GLN A CA 1
ATOM 754 C C . GLN A 1 104 ? -19.021 -16.576 46.664 1.00 96.62 104 GLN A C 1
ATOM 756 O O . GLN A 1 104 ? -19.623 -16.781 47.724 1.00 96.62 104 GLN A O 1
ATOM 761 N N . TYR A 1 105 ? -19.014 -15.374 46.085 1.00 96.31 105 TYR A N 1
ATOM 762 C CA . TYR A 1 105 ? -19.744 -14.222 46.608 1.00 96.31 105 TYR A CA 1
ATOM 763 C C . TYR A 1 105 ? -21.260 -14.472 46.659 1.00 96.31 105 TYR A C 1
ATOM 765 O O . TYR A 1 105 ? -21.893 -14.232 47.693 1.00 96.31 105 TYR A O 1
ATOM 773 N N . LEU A 1 106 ? -21.852 -15.010 45.585 1.00 97.19 106 LEU A N 1
ATOM 774 C CA . LEU A 1 106 ? -23.279 -15.334 45.544 1.00 97.19 106 LEU A CA 1
ATOM 775 C C . LEU A 1 106 ? -23.641 -16.418 46.570 1.00 97.19 106 LEU A C 1
ATOM 777 O O . LEU A 1 106 ? -24.649 -16.277 47.267 1.00 97.19 106 LEU A O 1
ATOM 781 N N . LYS A 1 107 ? -22.812 -17.460 46.722 1.00 97.19 107 LYS A N 1
ATOM 782 C CA . LYS A 1 107 ? -22.964 -18.485 47.769 1.00 97.19 107 LYS A CA 1
ATOM 783 C C . LYS A 1 107 ? -22.991 -17.851 49.161 1.00 97.19 107 LYS A C 1
ATOM 785 O O . LYS A 1 107 ? -23.910 -18.114 49.940 1.00 97.19 107 LYS A O 1
ATOM 790 N N . LEU A 1 108 ? -22.052 -16.952 49.457 1.00 95.00 108 LEU A N 1
ATOM 791 C CA . LEU A 1 108 ? -21.987 -16.264 50.747 1.00 95.00 108 LEU A CA 1
ATOM 792 C C . LEU A 1 108 ? -23.204 -15.349 50.990 1.00 95.00 108 LEU A C 1
ATOM 794 O O . LEU A 1 108 ? -23.776 -15.353 52.086 1.00 95.00 108 LEU A O 1
ATOM 798 N N . LEU A 1 109 ? -23.663 -14.614 49.969 1.00 95.56 109 LEU A N 1
ATOM 799 C CA . LEU A 1 109 ? -24.880 -13.794 50.040 1.00 95.56 109 LEU A CA 1
ATOM 800 C C . LEU A 1 109 ? -26.137 -14.627 50.304 1.00 95.56 109 LEU A C 1
ATOM 802 O O . LEU A 1 109 ? -26.975 -14.216 51.116 1.00 95.56 109 LEU A O 1
ATOM 806 N N . VAL A 1 110 ? -26.267 -15.773 49.625 1.00 95.56 110 VAL A N 1
ATOM 807 C CA . VAL A 1 110 ? -27.357 -16.734 49.831 1.00 95.56 110 VAL A CA 1
ATOM 808 C C . VAL A 1 110 ? -27.313 -17.251 51.262 1.00 95.56 110 VAL A C 1
ATOM 810 O O . VAL A 1 110 ? -28.334 -17.191 51.948 1.00 95.56 110 VAL A O 1
ATOM 813 N N . TYR A 1 111 ? -26.148 -17.697 51.744 1.00 94.62 111 TYR A N 1
ATOM 814 C CA . TYR A 1 111 ? -25.993 -18.167 53.121 1.00 94.62 111 TYR A CA 1
ATOM 815 C C . TYR A 1 111 ? -26.450 -17.106 54.126 1.00 94.62 111 TYR A C 1
ATOM 817 O O . TYR A 1 111 ? -27.216 -17.399 55.046 1.00 94.62 111 TYR A O 1
ATOM 825 N N . ARG A 1 112 ? -26.036 -15.852 53.919 1.00 92.50 112 ARG A N 1
ATOM 826 C CA . ARG A 1 112 ? -26.406 -14.715 54.768 1.00 92.50 112 ARG A CA 1
ATOM 827 C C . ARG A 1 112 ? -27.912 -14.433 54.746 1.00 92.50 112 ARG A C 1
ATOM 829 O O . ARG A 1 112 ? -28.506 -14.367 55.820 1.00 92.50 112 ARG A O 1
ATOM 836 N N . GLU A 1 113 ? -28.558 -14.361 53.574 1.00 92.06 113 GLU A N 1
ATOM 837 C CA . GLU A 1 113 ? -30.026 -14.184 53.494 1.00 92.06 113 GLU A CA 1
ATOM 838 C C . GLU A 1 113 ? -30.777 -15.341 54.164 1.00 92.06 113 GLU A C 1
ATOM 840 O O . GLU A 1 113 ? -31.837 -15.149 54.764 1.00 92.06 113 GLU A O 1
ATOM 845 N N . VAL A 1 114 ? -30.276 -16.570 54.016 1.00 91.38 114 VAL A N 1
ATOM 846 C CA . VAL A 1 114 ? -30.889 -17.766 54.601 1.00 91.38 114 VAL A CA 1
ATOM 847 C C . VAL A 1 114 ? -30.748 -17.741 56.120 1.00 91.38 114 VAL A C 1
ATOM 849 O O . VAL A 1 114 ? -31.740 -17.925 56.827 1.00 91.38 114 VAL A O 1
ATOM 852 N N . ALA A 1 115 ? -29.553 -17.445 56.633 1.00 88.56 115 ALA A N 1
ATOM 853 C CA . ALA A 1 115 ? -29.282 -17.343 58.063 1.00 88.56 115 ALA A CA 1
ATOM 854 C C . ALA A 1 115 ? -30.140 -16.262 58.740 1.00 88.56 115 ALA A C 1
ATOM 856 O O . ALA A 1 115 ? -30.633 -16.469 59.852 1.00 88.56 115 ALA A O 1
ATOM 857 N N . GLU A 1 116 ? -30.365 -15.129 58.072 1.00 87.00 116 GLU A N 1
ATOM 858 C CA . GLU A 1 116 ? -31.240 -14.068 58.574 1.00 87.00 116 GLU A CA 1
ATOM 859 C C . GLU A 1 116 ? -32.723 -14.434 58.496 1.00 87.00 116 GLU A C 1
ATOM 861 O O . GLU A 1 116 ? -33.458 -14.255 59.472 1.00 87.00 116 GLU A O 1
ATOM 866 N N . SER A 1 117 ? -33.168 -14.988 57.367 1.00 86.69 117 SER A N 1
ATOM 867 C CA . SER A 1 117 ? -34.566 -15.377 57.167 1.00 86.69 117 SER A CA 1
ATOM 868 C C . SER A 1 117 ? -34.996 -16.486 58.136 1.00 86.69 117 SER A C 1
ATOM 870 O O . SER A 1 117 ? -36.070 -16.420 58.748 1.00 86.69 117 SER A O 1
ATOM 872 N N . PHE A 1 118 ? -34.126 -17.474 58.367 1.00 86.81 118 PHE A N 1
ATOM 873 C CA . PHE A 1 118 ? -34.386 -18.588 59.282 1.00 86.81 118 PHE A CA 1
ATOM 874 C C . PHE A 1 118 ? -34.276 -18.190 60.760 1.00 86.81 118 PHE A C 1
ATOM 876 O O . PHE A 1 118 ? -34.884 -18.830 61.612 1.00 86.81 118 PHE A O 1
ATOM 883 N N . ALA A 1 119 ? -33.611 -17.081 61.098 1.00 76.75 119 ALA A N 1
ATOM 884 C CA . ALA A 1 119 ? -33.568 -16.572 62.474 1.00 76.75 119 ALA A CA 1
ATOM 885 C C . ALA A 1 119 ? -34.918 -16.009 62.986 1.00 76.75 119 ALA A C 1
ATOM 887 O O . ALA A 1 119 ? -35.003 -15.537 64.129 1.00 76.75 119 ALA A O 1
ATOM 888 N N . THR A 1 120 ? -35.974 -16.029 62.165 1.00 70.06 120 THR A N 1
ATOM 889 C CA . THR A 1 120 ? -37.317 -15.549 62.517 1.00 70.06 120 THR A CA 1
ATOM 890 C C . THR A 1 120 ? -38.045 -16.466 63.517 1.00 70.06 120 THR A C 1
ATOM 892 O O . THR A 1 120 ? -37.670 -17.606 63.776 1.00 70.06 120 THR A O 1
ATOM 895 N N . THR A 1 121 ? -39.073 -15.932 64.190 1.00 67.69 121 THR A N 1
ATOM 896 C CA . THR A 1 121 ? -39.767 -16.642 65.286 1.00 67.69 121 THR A CA 1
ATOM 897 C C . THR A 1 121 ? -40.534 -17.869 64.761 1.00 67.69 121 THR A C 1
ATOM 899 O O . THR A 1 121 ? -41.248 -17.717 63.769 1.00 67.69 121 THR A O 1
ATOM 902 N N . PRO A 1 122 ? -40.477 -19.041 65.439 1.00 71.69 122 PRO A N 1
ATOM 903 C CA . PRO A 1 122 ? -41.188 -20.252 65.021 1.00 71.69 122 PRO A CA 1
ATOM 904 C C . PRO A 1 122 ? -42.672 -20.004 64.728 1.00 71.69 122 PRO A C 1
ATOM 906 O O . PRO A 1 122 ? -43.372 -19.348 65.508 1.00 71.69 122 PRO A O 1
ATOM 909 N N . GLN A 1 123 ? -43.169 -20.540 63.614 1.00 71.00 123 GLN A N 1
ATOM 910 C CA . GLN A 1 123 ? -44.548 -20.355 63.176 1.00 71.00 123 GLN A CA 1
ATOM 911 C C . GLN A 1 123 ? -45.476 -21.362 63.867 1.00 71.00 123 GLN A C 1
ATOM 913 O O . GLN A 1 123 ? -45.204 -22.558 63.895 1.00 71.00 123 GLN A O 1
ATOM 918 N N . GLN A 1 124 ? -46.607 -20.900 64.402 1.00 72.06 124 GLN A N 1
ATOM 919 C CA . GLN A 1 124 ? -47.599 -21.781 65.027 1.00 72.06 124 GLN A CA 1
ATOM 920 C C . GLN A 1 124 ? -48.340 -22.629 63.980 1.00 72.06 124 GLN A C 1
ATOM 922 O O . GLN A 1 124 ? -48.912 -22.101 63.024 1.00 72.06 124 GLN A O 1
ATOM 927 N N . VAL A 1 125 ? -48.365 -23.944 64.194 1.00 65.44 125 VAL A N 1
ATOM 928 C CA . VAL A 1 125 ? -49.058 -24.945 63.378 1.00 65.44 125 VAL A CA 1
ATOM 929 C C . VAL A 1 125 ? -50.120 -25.609 64.257 1.00 65.44 125 VAL A C 1
ATOM 931 O O . VAL A 1 125 ? -49.828 -26.475 65.069 1.00 65.44 125 VAL A O 1
ATOM 934 N N . GLY A 1 126 ? -51.378 -25.189 64.127 1.00 66.38 126 GLY A N 1
ATOM 935 C CA . GLY A 1 126 ? -52.453 -25.670 65.005 1.00 66.38 126 GLY A CA 1
ATOM 936 C C . GLY A 1 126 ? -52.496 -24.943 66.355 1.00 66.38 126 GLY A C 1
ATOM 937 O O . GLY A 1 126 ? -52.091 -23.785 66.445 1.00 66.38 126 GLY A O 1
ATOM 938 N N . HIS A 1 127 ? -53.072 -25.581 67.383 1.00 66.00 127 HIS A N 1
ATOM 939 C CA . HIS A 1 127 ? -53.265 -24.935 68.689 1.00 66.00 127 HIS A CA 1
ATOM 940 C C . HIS A 1 127 ? -52.043 -25.059 69.610 1.00 66.00 127 HIS A C 1
ATOM 942 O O . HIS A 1 127 ? -51.762 -24.103 70.331 1.00 66.00 127 HIS A O 1
ATOM 948 N N . ASP A 1 128 ? -51.310 -26.177 69.513 1.00 69.31 128 ASP A N 1
ATOM 949 C CA . ASP A 1 128 ? -50.288 -26.582 70.487 1.00 69.31 128 ASP A CA 1
ATOM 950 C C . ASP A 1 128 ? -48.931 -26.974 69.851 1.00 69.31 128 ASP A C 1
ATOM 952 O O . ASP A 1 128 ? -48.053 -27.470 70.560 1.00 69.31 128 ASP A O 1
ATOM 956 N N . THR A 1 129 ? -48.726 -26.733 68.548 1.00 69.50 129 THR A N 1
ATOM 957 C CA . THR A 1 129 ? -47.496 -27.096 67.811 1.00 69.50 129 THR A CA 1
ATOM 958 C C . THR A 1 129 ? -46.891 -25.881 67.096 1.00 69.50 129 THR A C 1
ATOM 960 O O . THR A 1 129 ? -47.610 -24.982 66.656 1.00 69.50 129 THR A O 1
ATOM 963 N N . ALA A 1 130 ? -45.565 -25.821 66.974 1.00 75.38 130 ALA A N 1
ATOM 964 C CA . ALA A 1 130 ? -44.826 -24.787 66.254 1.00 75.38 130 ALA A CA 1
ATOM 965 C C . ALA A 1 130 ? -43.749 -25.408 65.353 1.00 75.38 130 ALA A C 1
ATOM 967 O O . ALA A 1 130 ? -43.089 -26.369 65.740 1.00 75.38 130 ALA A O 1
ATOM 968 N N . ALA A 1 131 ? -43.575 -24.837 64.166 1.00 81.50 131 ALA A N 1
ATOM 969 C CA . ALA A 1 131 ? -42.577 -25.208 63.173 1.00 81.50 131 ALA A CA 1
ATOM 970 C C . ALA A 1 131 ? -41.517 -24.102 63.079 1.00 81.50 131 ALA A C 1
ATOM 972 O O . ALA A 1 131 ? -41.852 -22.927 62.910 1.00 81.50 131 ALA A O 1
ATOM 973 N N . GLY A 1 132 ? -40.248 -24.466 63.213 1.00 81.69 132 GLY A N 1
ATOM 974 C CA . GLY A 1 132 ? -39.100 -23.577 63.070 1.00 81.69 132 GLY A CA 1
ATOM 975 C C . GLY A 1 132 ? -38.062 -24.170 62.125 1.00 81.69 132 GLY A C 1
ATOM 976 O O . GLY A 1 132 ? -38.080 -25.364 61.838 1.00 81.69 132 GLY A O 1
ATOM 977 N N . VAL A 1 133 ? -37.157 -23.327 61.652 1.00 87.88 133 VAL A N 1
ATOM 978 C CA . VAL A 1 133 ? -36.016 -23.713 60.822 1.00 87.88 133 VAL A CA 1
ATOM 979 C C . VAL A 1 133 ? -34.808 -22.901 61.271 1.00 87.88 133 VAL A C 1
ATOM 981 O O . VAL A 1 133 ? -34.969 -21.765 61.707 1.00 87.88 133 VAL A O 1
ATOM 984 N N . THR A 1 134 ? -33.614 -23.478 61.222 1.00 87.38 134 THR A N 1
ATOM 985 C CA . THR A 1 134 ? -32.357 -22.777 61.495 1.00 87.38 134 THR A CA 1
ATOM 986 C C . THR A 1 134 ? -31.229 -23.377 60.661 1.00 87.38 134 THR A C 1
ATOM 988 O O . THR A 1 134 ? -31.311 -24.512 60.201 1.00 87.38 134 THR A O 1
ATOM 991 N N . ILE A 1 135 ? -30.161 -22.608 60.482 1.00 89.12 135 ILE A N 1
ATOM 992 C CA . ILE A 1 135 ? -28.870 -23.076 59.968 1.00 89.12 135 ILE A CA 1
ATOM 993 C C . ILE A 1 135 ? -27.802 -22.816 61.036 1.00 89.12 135 ILE A C 1
ATOM 995 O O . ILE A 1 135 ? -28.066 -22.080 62.000 1.00 89.12 135 ILE A O 1
ATOM 999 N N . ASP A 1 136 ? -26.625 -23.432 60.916 1.00 86.44 136 ASP A N 1
ATOM 1000 C CA . ASP A 1 136 ? -25.564 -23.186 61.889 1.00 86.44 136 ASP A CA 1
ATOM 1001 C C . ASP A 1 136 ? -25.122 -21.718 61.863 1.00 86.44 136 ASP A C 1
ATOM 1003 O O . ASP A 1 136 ? -25.192 -21.001 60.864 1.00 86.44 136 ASP A O 1
ATOM 1007 N N . ARG A 1 137 ? -24.682 -21.240 63.021 1.00 81.12 137 ARG A N 1
ATOM 1008 C CA . ARG A 1 137 ? -24.208 -19.867 63.173 1.00 81.12 137 ARG A CA 1
ATOM 1009 C C . ARG A 1 137 ? -22.702 -19.889 62.984 1.00 81.12 137 ARG A C 1
ATOM 1011 O O . ARG A 1 137 ? -22.038 -20.623 63.707 1.00 81.12 137 ARG A O 1
ATOM 1018 N N . ILE A 1 138 ? -22.215 -19.077 62.058 1.00 88.38 138 ILE A N 1
ATOM 1019 C CA . ILE A 1 138 ? -20.789 -18.921 61.767 1.00 88.38 138 ILE A CA 1
ATOM 1020 C C . ILE A 1 138 ? -20.225 -17.679 62.463 1.00 88.38 138 ILE A C 1
ATOM 1022 O O . ILE A 1 138 ? -20.962 -16.714 62.718 1.00 88.38 138 ILE A O 1
ATOM 1026 N N . ASP A 1 139 ? -18.932 -17.702 62.774 1.00 87.75 139 ASP A N 1
ATOM 1027 C CA . ASP A 1 139 ? -18.153 -16.514 63.102 1.00 87.75 139 ASP A CA 1
ATOM 1028 C C . ASP A 1 139 ? -17.670 -15.842 61.810 1.00 87.75 139 ASP A C 1
ATOM 1030 O O . ASP A 1 139 ? -16.785 -16.330 61.119 1.00 87.75 139 ASP A O 1
ATOM 1034 N N . TRP A 1 140 ? -18.242 -14.680 61.501 1.00 87.88 140 TRP A N 1
ATOM 1035 C CA . TRP A 1 140 ? -17.924 -13.893 60.303 1.00 87.88 140 TRP A CA 1
ATOM 1036 C C . TRP A 1 140 ? -16.486 -13.337 60.290 1.00 87.88 140 TRP A C 1
ATOM 1038 O O . TRP A 1 140 ? -16.060 -12.765 59.290 1.00 87.88 140 TRP A O 1
ATOM 1048 N N . ASN A 1 141 ? -15.739 -13.492 61.391 1.00 86.25 141 ASN A N 1
ATOM 1049 C CA . ASN A 1 141 ? -14.325 -13.122 61.501 1.00 86.25 141 ASN A CA 1
ATOM 1050 C C . ASN A 1 141 ? -13.358 -14.304 61.353 1.00 86.25 141 ASN A C 1
ATOM 1052 O O . ASN A 1 141 ? -12.148 -14.105 61.492 1.00 86.25 141 ASN A O 1
ATOM 1056 N N . ASP A 1 142 ? -13.864 -15.515 61.143 1.00 91.06 142 ASP A N 1
ATOM 1057 C CA . ASP A 1 142 ? -13.057 -16.720 61.003 1.00 91.06 142 ASP A CA 1
ATOM 1058 C C . ASP A 1 142 ? -13.172 -17.241 59.564 1.00 91.06 142 ASP A C 1
ATOM 1060 O O . ASP A 1 142 ? -14.267 -17.457 59.045 1.00 91.06 142 ASP A O 1
ATOM 1064 N N . SER A 1 143 ? -12.030 -17.386 58.892 1.00 93.12 143 SER A N 1
ATOM 1065 C CA . SER A 1 143 ? -11.977 -17.814 57.492 1.00 93.12 143 SER A CA 1
ATOM 1066 C C . SER A 1 143 ? -12.475 -19.247 57.300 1.00 93.12 143 SER A C 1
ATOM 1068 O O . SER A 1 143 ? -13.096 -19.528 56.280 1.00 93.12 143 SER A O 1
ATOM 1070 N N . ASP A 1 144 ? -12.258 -20.141 58.273 1.00 94.81 144 ASP A N 1
ATOM 1071 C CA . ASP A 1 144 ? -12.702 -21.538 58.177 1.00 94.81 144 ASP A CA 1
ATOM 1072 C C . ASP A 1 144 ? -14.238 -21.619 58.243 1.00 94.81 144 ASP A C 1
ATOM 1074 O O . ASP A 1 144 ? -14.865 -22.412 57.539 1.00 94.81 144 ASP A O 1
ATOM 1078 N N . ASP A 1 145 ? -14.855 -20.764 59.062 1.00 92.88 145 ASP A N 1
ATOM 1079 C CA . ASP A 1 145 ? -16.309 -20.649 59.199 1.00 92.88 145 ASP A CA 1
ATOM 1080 C C . ASP A 1 145 ? -16.959 -20.005 57.955 1.00 92.88 145 ASP A C 1
ATOM 1082 O O . ASP A 1 145 ? -18.051 -20.417 57.554 1.00 92.88 145 ASP A O 1
ATOM 1086 N N . LEU A 1 146 ? -16.293 -19.031 57.318 1.00 93.81 146 LEU A N 1
ATOM 1087 C CA . LEU A 1 146 ? -16.725 -18.452 56.037 1.00 93.81 146 LEU A CA 1
ATOM 1088 C C . LEU A 1 146 ? -16.619 -19.468 54.892 1.00 93.81 146 LEU A C 1
ATOM 1090 O O . LEU A 1 146 ? -17.584 -19.633 54.146 1.00 93.81 146 LEU A O 1
ATOM 1094 N N . ALA A 1 147 ? -15.503 -20.195 54.792 1.00 95.50 147 ALA A N 1
ATOM 1095 C CA . ALA A 1 147 ? -15.333 -21.266 53.810 1.00 95.50 147 ALA A CA 1
ATOM 1096 C C . ALA A 1 147 ? -16.408 -22.351 53.995 1.00 95.50 147 ALA A C 1
ATOM 1098 O O . ALA A 1 147 ? -17.089 -22.735 53.047 1.00 95.50 147 ALA A O 1
ATOM 1099 N N . ALA A 1 148 ? -16.677 -22.752 55.244 1.00 94.00 148 ALA A N 1
ATOM 1100 C CA . ALA A 1 148 ? -17.748 -23.695 55.553 1.00 94.00 148 ALA A CA 1
ATOM 1101 C C . ALA A 1 148 ? -19.149 -23.172 55.185 1.00 94.00 148 ALA A C 1
ATOM 1103 O O . ALA A 1 148 ? -20.049 -23.973 54.935 1.00 94.00 148 ALA A O 1
ATOM 1104 N N . ALA A 1 149 ? -19.372 -21.856 55.182 1.00 93.56 149 ALA A N 1
ATOM 1105 C CA . ALA A 1 149 ? -20.628 -21.255 54.740 1.00 93.56 149 ALA A CA 1
ATOM 1106 C C . ALA A 1 149 ? -20.779 -21.272 53.214 1.00 93.56 149 ALA A C 1
ATOM 1108 O O . ALA A 1 149 ? -21.873 -21.550 52.725 1.00 93.56 149 ALA A O 1
ATOM 1109 N N . ILE A 1 150 ? -19.689 -21.020 52.482 1.00 95.50 150 ILE A N 1
ATOM 1110 C CA . ILE A 1 150 ? -19.629 -21.110 51.016 1.00 95.50 150 ILE A CA 1
ATOM 1111 C C . ILE A 1 150 ? -19.874 -22.561 50.579 1.00 95.50 150 ILE A C 1
ATOM 1113 O O . ILE A 1 150 ? -20.765 -22.809 49.769 1.00 95.50 150 ILE A O 1
ATOM 1117 N N . ASP A 1 151 ? -19.188 -23.525 51.200 1.00 95.25 151 ASP A N 1
ATOM 1118 C CA . ASP A 1 151 ? -19.300 -24.962 50.897 1.00 95.25 151 ASP A CA 1
ATOM 1119 C C . ASP A 1 151 ? -20.704 -25.542 51.128 1.00 95.25 151 ASP A C 1
ATOM 1121 O O . ASP A 1 151 ? -21.085 -26.544 50.520 1.00 95.25 151 ASP A O 1
ATOM 1125 N N . ARG A 1 152 ? -21.499 -24.929 52.014 1.00 95.25 152 ARG A N 1
ATOM 1126 C CA . ARG A 1 152 ? -22.885 -25.354 52.286 1.00 95.25 152 ARG A CA 1
ATOM 1127 C C . ARG A 1 152 ? -23.858 -24.990 51.176 1.00 95.25 152 ARG A C 1
ATOM 1129 O O . ARG A 1 152 ? -24.980 -25.498 51.195 1.00 95.25 152 ARG A O 1
ATOM 1136 N N . ILE A 1 153 ? -23.478 -24.089 50.275 1.00 97.50 153 ILE A N 1
ATOM 1137 C CA . ILE A 1 153 ? -24.334 -23.614 49.195 1.00 97.50 153 ILE A CA 1
ATOM 1138 C C . ILE A 1 153 ? -23.817 -24.173 47.873 1.00 97.50 153 ILE A C 1
ATOM 1140 O O . ILE A 1 153 ? -22.731 -23.829 47.415 1.00 97.50 153 ILE A O 1
ATOM 1144 N N . SER A 1 154 ? -24.629 -25.001 47.222 1.00 96.81 154 SER A N 1
ATOM 1145 C CA . SER A 1 154 ? -24.373 -25.443 45.850 1.00 96.81 154 SER A CA 1
ATOM 1146 C C . SER A 1 154 ? -25.213 -24.626 44.874 1.00 96.81 154 SER A C 1
ATOM 1148 O O . SER A 1 154 ? -26.402 -24.393 45.114 1.00 96.81 154 SER A O 1
ATOM 1150 N N . LEU A 1 155 ? -24.590 -24.194 43.777 1.00 96.75 155 LEU A N 1
ATOM 1151 C CA . LEU A 1 155 ? -25.225 -23.449 42.695 1.00 96.75 155 LEU A CA 1
ATOM 1152 C C . LEU A 1 155 ? -25.197 -24.296 41.421 1.00 96.75 155 LEU A C 1
ATOM 1154 O O . LEU A 1 155 ? -24.133 -24.663 40.928 1.00 96.75 155 LEU A O 1
ATOM 1158 N N . GLU A 1 156 ? -26.369 -24.570 40.857 1.00 95.44 156 GLU A N 1
ATOM 1159 C CA . GLU A 1 156 ? -26.520 -25.294 39.598 1.00 95.44 156 GLU A CA 1
ATOM 1160 C C . GLU A 1 156 ? -27.372 -24.494 38.609 1.00 95.44 156 GLU A C 1
ATOM 1162 O O . GLU A 1 156 ? -28.383 -23.886 38.965 1.00 95.44 156 GLU A O 1
ATOM 1167 N N . ARG A 1 157 ? -26.987 -24.530 37.331 1.00 91.81 157 ARG A N 1
ATOM 1168 C CA . ARG A 1 157 ? -27.685 -23.860 36.224 1.00 91.81 157 ARG A CA 1
ATOM 1169 C C . ARG A 1 157 ? -28.221 -24.923 35.256 1.00 91.81 157 ARG A C 1
ATOM 1171 O O . ARG A 1 157 ? -27.549 -25.227 34.274 1.00 91.81 157 ARG A O 1
ATOM 1178 N N . PRO A 1 158 ? -29.365 -25.568 35.562 1.00 85.75 158 PRO A N 1
ATOM 1179 C CA . PRO A 1 158 ? -29.861 -26.693 34.767 1.00 85.75 158 PRO A CA 1
ATOM 1180 C C . PRO A 1 158 ? -30.401 -26.274 33.394 1.00 85.75 158 PRO A C 1
ATOM 1182 O O . PRO A 1 158 ? -30.329 -27.065 32.461 1.00 85.75 158 PRO A O 1
ATOM 1185 N N . ASP A 1 159 ? -30.925 -25.050 33.285 1.00 82.50 159 ASP A N 1
ATOM 1186 C CA . ASP A 1 159 ? -31.508 -24.472 32.075 1.00 82.50 159 ASP A CA 1
ATOM 1187 C C . ASP A 1 159 ? -31.236 -22.957 32.033 1.00 82.50 159 ASP A C 1
ATOM 1189 O O . ASP A 1 159 ? -31.008 -22.314 33.065 1.00 82.50 159 ASP A O 1
ATOM 1193 N N . THR A 1 160 ? -31.333 -22.362 30.845 1.00 81.94 160 THR A N 1
ATOM 1194 C CA . THR A 1 160 ? -31.225 -20.913 30.622 1.00 81.94 160 THR A CA 1
ATOM 1195 C C . THR A 1 160 ? -32.221 -20.137 31.500 1.00 81.94 160 THR A C 1
ATOM 1197 O O . THR A 1 160 ? -33.421 -20.422 31.507 1.00 81.94 160 THR A O 1
ATOM 1200 N N . GLY A 1 161 ? -31.729 -19.157 32.269 1.00 80.19 161 GLY A N 1
ATOM 1201 C CA . GLY A 1 161 ? -32.548 -18.319 33.164 1.00 80.19 161 GLY A CA 1
ATOM 1202 C C . GLY A 1 161 ? -33.046 -19.011 34.444 1.00 80.19 161 GLY A C 1
ATOM 1203 O O . GLY A 1 161 ? -33.890 -18.455 35.153 1.00 80.19 161 GLY A O 1
ATOM 1204 N N . VAL A 1 162 ? -32.553 -20.218 34.753 1.00 87.88 162 VAL A N 1
ATOM 1205 C CA . VAL A 1 162 ? -32.914 -20.975 35.961 1.00 87.88 162 VAL A CA 1
ATOM 1206 C C . VAL A 1 162 ? -31.689 -21.181 36.845 1.00 87.88 162 VAL A C 1
ATOM 1208 O O . VAL A 1 162 ? -30.702 -21.779 36.425 1.00 87.88 162 VAL A O 1
ATOM 1211 N N . LEU A 1 163 ? -31.782 -20.743 38.103 1.00 92.12 163 LEU A N 1
ATOM 1212 C CA . LEU A 1 163 ? -30.783 -21.009 39.137 1.00 92.12 163 LEU A CA 1
ATOM 1213 C C . LEU A 1 163 ? -31.357 -21.995 40.154 1.00 92.12 163 LEU A C 1
ATOM 1215 O O . LEU A 1 163 ? -32.386 -21.725 40.779 1.00 92.12 163 LEU A O 1
ATOM 1219 N N . THR A 1 164 ? -30.694 -23.134 40.316 1.00 95.38 164 THR A N 1
ATOM 1220 C CA . THR A 1 164 ? -30.986 -24.114 41.361 1.00 95.38 164 THR A CA 1
ATOM 1221 C C . THR A 1 164 ? -29.971 -23.965 42.479 1.00 95.38 164 THR A C 1
ATOM 1223 O O . THR A 1 164 ? -28.770 -24.004 42.242 1.00 95.38 164 THR A O 1
ATOM 1226 N N . VAL A 1 165 ? -30.469 -23.759 43.694 1.00 97.06 165 VAL A N 1
ATOM 1227 C CA . VAL A 1 165 ? -29.658 -23.574 44.894 1.00 97.06 165 VAL A CA 1
ATOM 1228 C C . VAL A 1 165 ? -29.993 -24.675 45.878 1.00 97.06 165 VAL A C 1
ATOM 1230 O O . VAL A 1 165 ? -31.164 -24.854 46.224 1.00 97.06 165 VAL A O 1
ATOM 1233 N N . GLU A 1 166 ? -28.970 -25.378 46.342 1.00 97.19 166 GLU A N 1
ATOM 1234 C CA . GLU A 1 166 ? -29.068 -26.341 47.433 1.00 97.19 166 GLU A CA 1
ATOM 1235 C C . GLU A 1 166 ? -28.347 -25.797 48.663 1.00 97.19 166 GLU A C 1
ATOM 1237 O O . GLU A 1 166 ? -27.224 -25.306 48.569 1.00 97.19 166 GLU A O 1
ATOM 1242 N N . VAL A 1 167 ? -29.017 -25.871 49.811 1.00 96.06 167 VAL A N 1
ATOM 1243 C CA . VAL A 1 167 ? -28.463 -25.505 51.114 1.00 96.06 167 VAL A CA 1
ATOM 1244 C C . VAL A 1 167 ? -28.340 -26.764 51.951 1.00 96.06 167 VAL A C 1
ATOM 1246 O O . VAL A 1 167 ? -29.358 -27.368 52.304 1.00 96.06 167 VAL A O 1
ATOM 1249 N N . ALA A 1 168 ? -27.106 -27.136 52.272 1.00 94.88 168 ALA A N 1
ATOM 1250 C CA . ALA A 1 168 ? -26.805 -28.322 53.056 1.00 94.88 168 ALA A CA 1
ATOM 1251 C C . ALA A 1 168 ? -27.062 -28.116 54.560 1.00 94.88 168 ALA A C 1
ATOM 1253 O O . ALA A 1 168 ? -26.935 -27.008 55.094 1.00 94.88 168 ALA A O 1
ATOM 1254 N N . ASP A 1 169 ? -27.376 -29.213 55.255 1.00 91.19 169 ASP A N 1
ATOM 1255 C CA . ASP A 1 169 ? -27.427 -29.297 56.724 1.00 91.19 169 ASP A CA 1
ATOM 1256 C C . ASP A 1 169 ? -28.401 -28.310 57.416 1.00 91.19 169 ASP A C 1
ATOM 1258 O O . ASP A 1 169 ? -28.159 -27.843 58.536 1.00 91.19 169 ASP A O 1
ATOM 1262 N N . VAL A 1 170 ? -29.553 -28.017 56.798 1.00 91.69 170 VAL A N 1
ATOM 1263 C CA . VAL A 1 170 ? -30.598 -27.170 57.402 1.00 91.69 170 VAL A CA 1
ATOM 1264 C C . VAL A 1 170 ? -31.323 -27.927 58.517 1.00 91.69 170 VAL A C 1
ATOM 1266 O O . VAL A 1 170 ? -31.835 -29.024 58.305 1.00 91.69 170 VAL A O 1
ATOM 1269 N N . GLU A 1 171 ? -31.426 -27.335 59.709 1.00 89.50 171 GLU A N 1
ATOM 1270 C CA . GLU A 1 171 ? -32.089 -27.938 60.868 1.00 89.50 171 GLU A CA 1
ATOM 1271 C C . GLU A 1 171 ? -33.559 -27.492 60.965 1.00 89.50 171 GLU A C 1
ATOM 1273 O O . GLU A 1 171 ? -33.879 -26.330 61.228 1.00 89.50 171 GLU A O 1
ATOM 1278 N N . LEU A 1 172 ? -34.477 -28.439 60.772 1.00 87.31 172 LEU A N 1
ATOM 1279 C CA . LEU A 1 172 ? -35.921 -28.272 60.924 1.00 87.31 172 LEU A CA 1
ATOM 1280 C C . LEU A 1 172 ? -36.333 -28.623 62.355 1.00 87.31 172 LEU A C 1
ATOM 1282 O O . LEU A 1 172 ? -35.966 -29.678 62.867 1.00 87.31 172 LEU A O 1
ATOM 1286 N N . ILE A 1 173 ? -37.122 -27.759 62.994 1.00 85.19 173 ILE A N 1
ATOM 1287 C CA . ILE A 1 173 ? -37.505 -27.875 64.406 1.00 85.19 173 ILE A CA 1
ATOM 1288 C C . ILE A 1 173 ? -39.027 -27.984 64.523 1.00 85.19 173 ILE A C 1
ATOM 1290 O O . ILE A 1 173 ? -39.757 -27.054 64.177 1.00 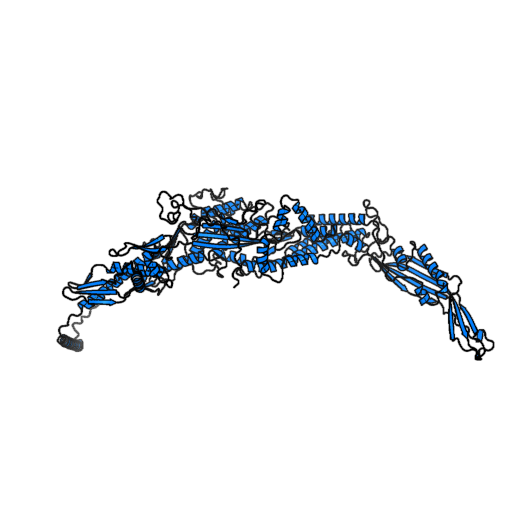85.19 173 ILE A O 1
ATOM 1294 N N . GLY A 1 174 ? -39.513 -29.094 65.073 1.00 81.62 174 GLY A N 1
ATOM 1295 C CA . GLY A 1 174 ? -40.913 -29.292 65.445 1.00 81.62 174 GLY A CA 1
ATOM 1296 C C . GLY A 1 174 ? -41.074 -29.236 66.962 1.00 81.62 174 GLY A C 1
ATOM 1297 O O . GLY A 1 174 ? -40.554 -30.096 67.669 1.00 81.62 174 GLY A O 1
ATOM 1298 N N . ASN A 1 175 ? -41.799 -28.237 67.468 1.00 74.12 175 ASN A N 1
ATOM 1299 C CA . ASN A 1 175 ? -42.052 -28.047 68.899 1.00 74.12 175 ASN A CA 1
ATOM 1300 C C . ASN A 1 175 ? -43.519 -28.311 69.243 1.00 74.12 175 ASN A C 1
ATOM 1302 O O . ASN A 1 175 ? -44.409 -27.715 68.642 1.00 74.12 175 ASN A O 1
ATOM 1306 N N . GLU A 1 176 ? -43.771 -29.125 70.265 1.00 68.12 176 GLU A N 1
ATOM 1307 C CA . GLU A 1 176 ? -45.090 -29.310 70.878 1.00 68.12 176 GLU A CA 1
ATOM 1308 C C . GLU A 1 176 ? -45.097 -28.684 72.282 1.00 68.12 176 GLU A C 1
ATOM 1310 O O . GLU A 1 176 ? -44.091 -28.717 72.987 1.00 68.12 176 GLU A O 1
ATOM 1315 N N . SER A 1 177 ? -46.222 -28.099 72.696 1.00 63.34 177 SER A N 1
ATOM 1316 C CA . SER A 1 177 ? -46.331 -27.256 73.905 1.00 63.34 177 SER A CA 1
ATOM 1317 C C . SER A 1 177 ? -45.890 -27.929 75.215 1.00 63.34 177 SER A C 1
ATOM 1319 O O . SER A 1 177 ? -45.465 -27.231 76.133 1.00 63.34 177 SER A O 1
ATOM 1321 N N . ASP A 1 178 ? -45.975 -29.262 75.291 1.00 60.66 178 ASP A N 1
ATOM 1322 C CA . ASP A 1 178 ? -45.658 -30.078 76.473 1.00 60.66 178 ASP A CA 1
ATOM 1323 C C . ASP A 1 178 ? -44.656 -31.231 76.167 1.00 60.66 178 ASP A C 1
ATOM 1325 O O . ASP A 1 178 ? -44.527 -32.164 76.967 1.00 60.66 178 ASP A O 1
ATOM 1329 N N . GLY A 1 179 ? -43.944 -31.187 75.025 1.00 64.81 179 GLY A N 1
ATOM 1330 C CA . GLY A 1 179 ? -43.012 -32.232 74.549 1.00 64.81 179 GLY A CA 1
ATOM 1331 C C . GLY A 1 179 ? -41.558 -31.764 74.350 1.00 64.81 179 GLY A C 1
ATOM 1332 O O . GLY A 1 179 ? -41.274 -30.569 74.372 1.00 64.81 179 GLY A O 1
ATOM 1333 N N . GLU A 1 180 ? -40.622 -32.708 74.168 1.00 66.81 180 GLU A N 1
ATOM 1334 C CA . GLU A 1 180 ? -39.251 -32.391 73.716 1.00 66.81 180 GLU A CA 1
ATOM 1335 C C . GLU A 1 180 ? -39.273 -32.000 72.224 1.00 66.81 180 GLU A C 1
ATOM 1337 O O . GLU A 1 180 ? -39.986 -32.652 71.454 1.00 66.81 180 GLU A O 1
ATOM 1342 N N . PRO A 1 181 ? -38.508 -30.975 71.799 1.00 72.25 181 PRO A N 1
ATOM 1343 C CA . PRO A 1 181 ? -38.334 -30.647 70.388 1.00 72.25 181 PRO A CA 1
ATOM 1344 C C . PRO A 1 181 ? -37.844 -31.858 69.594 1.00 72.25 181 PRO A C 1
ATOM 1346 O O . PRO A 1 181 ? -36.921 -32.552 70.027 1.00 72.25 181 PRO A O 1
ATOM 1349 N N . ILE A 1 182 ? -38.386 -32.058 68.395 1.00 79.62 182 ILE A N 1
ATOM 1350 C CA . ILE A 1 182 ? -37.745 -32.907 67.388 1.00 79.62 182 ILE A CA 1
ATOM 1351 C C . ILE A 1 182 ? -36.968 -31.999 66.446 1.00 79.62 182 ILE A C 1
ATOM 1353 O O . ILE A 1 182 ? -37.525 -31.030 65.924 1.00 79.62 182 ILE A O 1
ATOM 1357 N N . THR A 1 183 ? -35.695 -32.327 66.232 1.00 82.44 183 THR A N 1
ATOM 1358 C CA . THR A 1 183 ? -34.859 -31.690 65.217 1.00 82.44 183 THR A CA 1
ATOM 1359 C C . THR A 1 183 ? -34.438 -32.697 64.156 1.00 82.44 183 THR A C 1
ATOM 1361 O O . THR A 1 183 ? -34.099 -33.843 64.464 1.00 82.44 183 THR A O 1
ATOM 1364 N N . GLU A 1 184 ? -34.489 -32.282 62.894 1.00 86.62 184 GLU A N 1
ATOM 1365 C CA . GLU A 1 184 ? -34.057 -33.081 61.747 1.00 86.62 184 GLU A CA 1
ATOM 1366 C C . GLU A 1 184 ? -33.206 -32.211 60.822 1.00 86.62 184 GLU A C 1
ATOM 1368 O O . GLU A 1 184 ? -33.595 -31.086 60.516 1.00 86.62 184 GLU A O 1
ATOM 1373 N N . ARG A 1 185 ? -32.049 -32.720 60.384 1.00 89.06 185 ARG A N 1
ATOM 1374 C CA . ARG A 1 185 ? -31.228 -32.053 59.368 1.00 89.06 185 ARG A CA 1
ATOM 1375 C C . ARG A 1 185 ? -31.591 -32.557 57.981 1.00 89.06 185 ARG A C 1
ATOM 1377 O O . ARG A 1 185 ? -31.669 -33.772 57.787 1.00 89.06 185 ARG A O 1
ATOM 1384 N N . ARG A 1 186 ? -31.807 -31.638 57.043 1.00 90.88 186 ARG A N 1
ATOM 1385 C CA . ARG A 1 186 ? -32.082 -31.929 55.633 1.00 90.88 186 ARG A CA 1
ATOM 1386 C C . ARG A 1 186 ? -31.383 -30.921 54.736 1.00 90.88 186 ARG A C 1
ATOM 1388 O O . ARG A 1 186 ? -31.256 -29.755 55.101 1.00 90.88 186 ARG A O 1
ATOM 1395 N N . ASP A 1 187 ? -31.031 -31.375 53.546 1.00 93.62 187 ASP A N 1
ATOM 1396 C CA . ASP A 1 187 ? -30.605 -30.494 52.468 1.00 93.62 187 ASP A CA 1
ATOM 1397 C C . ASP A 1 187 ? -31.859 -29.963 51.765 1.00 93.62 187 ASP A C 1
ATOM 1399 O O . ASP A 1 187 ? -32.807 -30.715 51.504 1.00 93.62 187 ASP A O 1
ATOM 1403 N N . LEU A 1 188 ? -31.910 -28.653 51.529 1.00 93.50 188 LEU A N 1
ATOM 1404 C CA . LEU A 1 188 ? -33.056 -27.993 50.906 1.00 93.50 188 LEU A CA 1
ATOM 1405 C C . LEU A 1 188 ? -32.658 -27.427 49.548 1.00 93.50 188 LEU A C 1
ATOM 1407 O O . LEU A 1 188 ? -31.771 -26.582 49.468 1.00 93.50 188 LEU A O 1
ATOM 1411 N N . THR A 1 189 ? -33.376 -27.824 48.499 1.00 95.19 189 THR A N 1
ATOM 1412 C CA . THR A 1 189 ? -33.127 -27.368 47.125 1.00 95.19 189 THR A CA 1
ATOM 1413 C C . THR A 1 189 ? -34.283 -26.517 46.605 1.00 95.19 189 THR A C 1
ATOM 1415 O O . THR A 1 189 ? -35.454 -26.887 46.737 1.00 95.19 189 THR A O 1
ATOM 1418 N N . VAL A 1 190 ? -33.974 -25.389 45.961 1.00 94.31 190 VAL A N 1
ATOM 1419 C CA . VAL A 1 190 ? -34.952 -24.547 45.254 1.00 94.31 190 VAL A CA 1
ATOM 1420 C C . VAL A 1 190 ? -34.460 -24.182 43.865 1.00 94.31 190 VAL A C 1
ATOM 1422 O O . VAL A 1 190 ? -33.304 -23.824 43.695 1.00 94.31 190 VAL A O 1
ATOM 1425 N N . SER A 1 191 ? -35.364 -24.176 42.887 1.00 93.00 191 SER A N 1
ATOM 1426 C CA . SER A 1 191 ? -35.117 -23.559 41.580 1.00 93.00 191 SER A CA 1
ATOM 1427 C C . SER A 1 191 ? -35.877 -22.238 41.483 1.00 93.00 191 SER A C 1
ATOM 1429 O O . SER A 1 191 ? -37.084 -22.167 41.781 1.00 93.00 191 SER A O 1
ATOM 1431 N N . VAL A 1 192 ? -35.168 -21.183 41.089 1.00 90.56 192 VAL A N 1
ATOM 1432 C CA . VAL A 1 192 ? -35.702 -19.837 40.874 1.00 90.56 192 VAL A CA 1
ATOM 1433 C C . VAL A 1 192 ? -35.463 -19.399 39.435 1.00 90.56 192 VAL A C 1
ATOM 1435 O O . VAL A 1 192 ? -34.437 -19.721 38.841 1.00 90.56 192 VAL A O 1
ATOM 1438 N N . ALA A 1 193 ? -36.426 -18.670 38.879 1.00 86.69 193 ALA A N 1
ATOM 1439 C CA . ALA A 1 193 ? -36.250 -17.981 37.612 1.00 86.69 193 ALA A CA 1
ATOM 1440 C C . ALA A 1 193 ? -35.498 -16.679 37.890 1.00 86.69 193 ALA A C 1
ATOM 1442 O O . ALA A 1 193 ? -35.985 -15.851 38.663 1.00 86.69 193 ALA A O 1
ATOM 1443 N N . THR A 1 194 ? -34.319 -16.506 37.301 1.00 87.31 194 THR A N 1
ATOM 1444 C CA . THR A 1 194 ? -33.523 -15.284 37.449 1.00 87.31 194 THR A CA 1
ATOM 1445 C C . THR A 1 194 ? -32.662 -15.050 36.206 1.00 87.31 194 THR A C 1
ATOM 1447 O O . THR A 1 194 ? -31.998 -15.984 35.750 1.00 87.31 194 THR A O 1
ATOM 1450 N N . PRO A 1 195 ? -32.623 -13.819 35.658 1.00 87.19 195 PRO A N 1
ATOM 1451 C CA . PRO A 1 195 ? -31.764 -13.491 34.528 1.00 87.19 195 PRO A CA 1
ATOM 1452 C C . PRO A 1 195 ? -30.331 -13.139 34.965 1.00 87.19 195 PRO A C 1
ATOM 1454 O O . PRO A 1 195 ? -29.550 -12.697 34.132 1.00 87.19 195 PRO A O 1
ATOM 1457 N N . LEU A 1 196 ? -29.961 -13.323 36.243 1.00 91.56 196 LEU A N 1
ATOM 1458 C CA . LEU A 1 196 ? -28.661 -12.911 36.796 1.00 91.56 196 LEU A CA 1
ATOM 1459 C C . LEU A 1 196 ? -27.472 -13.376 35.948 1.00 91.56 196 LEU A C 1
ATOM 1461 O O . LEU A 1 196 ? -26.688 -12.551 35.491 1.00 91.56 196 LEU A O 1
ATOM 1465 N N . TYR A 1 197 ? -27.360 -14.684 35.709 1.00 91.31 197 TYR A N 1
ATOM 1466 C CA . TYR A 1 197 ? -26.258 -15.229 34.915 1.00 91.31 197 TYR A CA 1
ATOM 1467 C C . TYR A 1 197 ? -26.362 -14.847 33.438 1.00 91.31 197 TYR A C 1
ATOM 1469 O O . TYR A 1 197 ? -25.339 -14.658 32.809 1.00 91.31 197 TYR A O 1
ATOM 1477 N N . GLN A 1 198 ? -27.564 -14.643 32.890 1.00 87.00 198 GLN A N 1
ATOM 1478 C CA . GLN A 1 198 ? -27.705 -14.164 31.508 1.00 87.00 198 GLN A CA 1
ATOM 1479 C C . GLN A 1 198 ? -27.169 -12.736 31.353 1.00 87.00 198 GLN A C 1
ATOM 1481 O O . GLN A 1 198 ? -26.466 -12.444 30.392 1.00 87.00 198 GLN A O 1
ATOM 1486 N N . LEU A 1 199 ? -27.504 -11.852 32.299 1.00 90.69 199 LEU A N 1
ATOM 1487 C CA . LEU A 1 199 ? -27.005 -10.479 32.335 1.00 90.69 199 LEU A CA 1
ATOM 1488 C C . LEU A 1 199 ? -25.493 -10.453 32.553 1.00 90.69 199 LEU A C 1
ATOM 1490 O O . LEU A 1 199 ? -24.796 -9.745 31.830 1.00 90.69 199 LEU A O 1
ATOM 1494 N N . LYS A 1 200 ? -24.993 -11.252 33.502 1.00 92.38 200 LYS A N 1
ATOM 1495 C CA . LYS A 1 200 ? -23.561 -11.400 33.765 1.00 92.38 200 LYS A CA 1
ATOM 1496 C C . LYS A 1 200 ? -22.822 -11.908 32.529 1.00 92.38 200 LYS A C 1
ATOM 1498 O O . LYS A 1 200 ? -21.937 -11.217 32.049 1.00 92.38 200 LYS A O 1
ATOM 1503 N N . ASP A 1 201 ? -23.216 -13.059 31.989 1.00 91.56 201 ASP A N 1
ATOM 1504 C CA . ASP A 1 201 ? -22.516 -13.715 30.882 1.00 91.56 201 ASP A CA 1
ATOM 1505 C C . ASP A 1 201 ? -22.525 -12.830 29.621 1.00 91.56 201 ASP A C 1
ATOM 1507 O O . ASP A 1 201 ? -21.508 -12.733 28.945 1.00 91.56 201 ASP A O 1
ATOM 1511 N N . ARG A 1 202 ? -23.619 -12.101 29.335 1.00 90.06 202 ARG A N 1
ATOM 1512 C CA . ARG A 1 202 ? -23.644 -11.110 28.239 1.00 90.06 202 ARG A CA 1
ATOM 1513 C C . ARG A 1 202 ? -22.793 -9.873 28.517 1.00 90.06 202 ARG A C 1
ATOM 1515 O O . ARG A 1 202 ? -22.206 -9.328 27.593 1.00 90.06 202 ARG A O 1
ATOM 1522 N N . THR A 1 203 ? -22.727 -9.409 29.763 1.00 93.94 203 THR A N 1
ATOM 1523 C CA . THR A 1 203 ? -21.867 -8.270 30.125 1.00 93.94 203 THR A CA 1
ATOM 1524 C C . THR A 1 203 ? -20.389 -8.649 30.043 1.00 93.94 203 THR A C 1
ATOM 1526 O O . THR A 1 203 ? -19.586 -7.869 29.539 1.00 93.94 203 THR A O 1
ATOM 1529 N N . ASP A 1 204 ? -20.040 -9.861 30.475 1.00 93.44 204 ASP A N 1
ATOM 1530 C CA . ASP A 1 204 ? -18.690 -10.411 30.355 1.00 93.44 204 ASP A CA 1
ATOM 1531 C C . ASP A 1 204 ? -18.328 -10.648 28.883 1.00 93.44 204 ASP A C 1
ATOM 1533 O O . ASP A 1 204 ? -17.215 -10.341 28.467 1.00 93.44 204 ASP A O 1
ATOM 1537 N N . GLU A 1 205 ? -19.281 -11.113 28.072 1.00 91.62 205 GLU A N 1
ATOM 1538 C CA . GLU A 1 205 ? -19.123 -11.240 26.622 1.00 91.62 205 GLU A CA 1
ATOM 1539 C C . GLU A 1 205 ? -18.924 -9.880 25.943 1.00 91.62 205 GLU A C 1
ATOM 1541 O O . GLU A 1 205 ? -18.026 -9.738 25.117 1.00 91.62 205 GLU A O 1
ATOM 1546 N N . PHE A 1 206 ? -19.690 -8.856 26.330 1.00 93.12 206 PHE A N 1
ATOM 1547 C CA . PHE A 1 206 ? -19.491 -7.492 25.840 1.00 93.12 206 PHE A CA 1
ATOM 1548 C C . PHE A 1 206 ? -18.095 -6.979 26.204 1.00 93.12 206 PHE A C 1
ATOM 1550 O O . PHE A 1 206 ? -17.384 -6.481 25.337 1.00 93.12 206 PHE A O 1
ATOM 1557 N N . GLN A 1 207 ? -17.654 -7.157 27.456 1.00 94.00 207 GLN A N 1
ATOM 1558 C CA . GLN A 1 207 ? -16.301 -6.788 27.881 1.00 94.00 207 GLN A CA 1
ATOM 1559 C C . GLN A 1 207 ? -15.228 -7.579 27.113 1.00 94.00 207 GLN A C 1
ATOM 1561 O O . GLN A 1 207 ? -14.205 -7.013 26.730 1.00 94.00 207 GLN A O 1
ATOM 1566 N N . ARG A 1 208 ? -15.456 -8.869 26.841 1.00 93.12 208 ARG A N 1
ATOM 1567 C CA . ARG A 1 208 ? -14.551 -9.701 26.042 1.00 93.12 208 ARG A CA 1
ATOM 1568 C C . ARG A 1 208 ? -14.451 -9.189 24.606 1.00 93.12 208 ARG A C 1
ATOM 1570 O O . ARG A 1 208 ? -13.340 -9.018 24.116 1.00 93.12 208 ARG A O 1
ATOM 1577 N N . GLN A 1 209 ? -15.577 -8.910 23.947 1.00 92.06 209 GLN A N 1
ATOM 1578 C CA . GLN A 1 209 ? -15.604 -8.349 22.592 1.00 92.06 209 GLN A CA 1
ATOM 1579 C C . GLN A 1 209 ? -14.964 -6.962 22.545 1.00 92.06 209 GLN A C 1
ATOM 1581 O O . GLN A 1 209 ? -14.219 -6.670 21.613 1.00 92.06 209 GLN A O 1
ATOM 1586 N N . LEU A 1 210 ? -15.196 -6.137 23.570 1.00 93.50 210 LEU A N 1
ATOM 1587 C CA . LEU A 1 210 ? -14.530 -4.850 23.719 1.00 93.50 210 LEU A CA 1
ATOM 1588 C C . LEU A 1 210 ? -13.009 -4.985 23.794 1.00 93.50 210 LEU A C 1
ATOM 1590 O O . LEU A 1 210 ? -12.334 -4.103 23.300 1.00 93.50 210 LEU A O 1
ATOM 1594 N N . ASN A 1 211 ? -12.468 -6.057 24.377 1.00 92.12 211 ASN A N 1
ATOM 1595 C CA . ASN A 1 211 ? -11.022 -6.309 24.468 1.00 92.12 211 ASN A CA 1
ATOM 1596 C C . ASN A 1 211 ? -10.480 -7.209 23.345 1.00 92.12 211 ASN A C 1
ATOM 1598 O O . ASN A 1 211 ? -9.309 -7.564 23.375 1.00 92.12 211 ASN A O 1
ATOM 1602 N N . THR A 1 212 ? -11.318 -7.616 22.387 1.00 90.31 212 THR A N 1
ATOM 1603 C CA . THR A 1 212 ? -10.882 -8.462 21.271 1.00 90.31 212 THR A CA 1
ATOM 1604 C C . THR A 1 212 ? -10.279 -7.583 20.176 1.00 90.31 212 THR A C 1
ATOM 1606 O O . THR A 1 212 ? -10.998 -6.830 19.502 1.00 90.31 212 THR A O 1
ATOM 1609 N N . GLY A 1 213 ? -8.964 -7.707 19.996 1.00 84.88 213 GLY A N 1
ATOM 1610 C CA . GLY A 1 213 ? -8.198 -6.968 18.993 1.00 84.88 213 GLY A CA 1
ATOM 1611 C C . GLY A 1 213 ? -8.477 -7.424 17.555 1.00 84.88 213 GLY A C 1
ATOM 1612 O O . GLY A 1 213 ? -9.085 -8.466 17.311 1.00 84.88 213 GLY A O 1
ATOM 1613 N N . PHE A 1 214 ? -7.999 -6.653 16.571 1.00 83.12 214 PHE A N 1
ATOM 1614 C CA . PHE A 1 214 ? -8.254 -6.918 15.145 1.00 83.12 214 PHE A CA 1
ATOM 1615 C C . PHE A 1 214 ? -7.748 -8.301 14.680 1.00 83.12 214 PHE A C 1
ATOM 1617 O O . PHE A 1 214 ? -8.437 -8.980 13.921 1.00 83.12 214 PHE A O 1
ATOM 1624 N N . PHE A 1 215 ? -6.585 -8.737 15.178 1.00 76.50 215 PHE A N 1
ATOM 1625 C CA . PHE A 1 215 ? -5.914 -9.986 14.782 1.00 76.50 215 PHE A CA 1
ATOM 1626 C C . PHE A 1 215 ? -6.249 -11.210 15.643 1.00 76.50 215 PHE A C 1
ATOM 1628 O O . PHE A 1 215 ? -5.749 -12.302 15.384 1.00 76.50 215 PHE A O 1
ATOM 1635 N N . GLU A 1 216 ? -7.041 -11.054 16.703 1.00 78.56 216 GLU A N 1
ATOM 1636 C CA . GLU A 1 216 ? -7.208 -12.116 17.706 1.00 78.56 216 GLU A CA 1
ATOM 1637 C C . GLU A 1 216 ? -8.242 -13.179 17.318 1.00 78.56 216 GLU A C 1
ATOM 1639 O O . GLU A 1 216 ? -8.283 -14.260 17.911 1.00 78.56 216 GLU A O 1
ATOM 1644 N N . THR A 1 217 ? -9.076 -12.886 16.323 1.00 73.06 217 THR A N 1
ATOM 1645 C CA . THR A 1 217 ? -10.169 -13.750 15.884 1.00 73.06 217 THR A CA 1
ATOM 1646 C C . THR A 1 217 ? -10.227 -13.827 14.366 1.00 73.06 217 THR A C 1
ATOM 1648 O O . THR A 1 217 ? -10.050 -12.813 13.697 1.00 73.06 217 THR A O 1
ATOM 1651 N N . ASP A 1 218 ? -10.520 -15.017 13.834 1.00 65.31 218 ASP A N 1
ATOM 1652 C CA . ASP A 1 218 ? -10.822 -15.256 12.414 1.00 65.31 218 ASP A CA 1
ATOM 1653 C C . ASP A 1 218 ? -12.292 -14.931 12.074 1.00 65.31 218 ASP A C 1
ATOM 1655 O O . ASP A 1 218 ? -12.651 -14.771 10.907 1.00 65.31 218 ASP A O 1
ATOM 1659 N N . GLU A 1 219 ? -13.144 -14.807 13.096 1.00 67.56 219 GLU A N 1
ATOM 1660 C CA . GLU A 1 219 ? -14.556 -14.432 12.988 1.00 67.56 219 GLU A CA 1
ATOM 1661 C C . GLU A 1 219 ? -14.704 -12.897 12.936 1.00 67.56 219 GLU A C 1
ATOM 1663 O O . GLU A 1 219 ? -13.845 -12.159 13.417 1.00 67.56 219 GLU A O 1
ATOM 1668 N N . TYR A 1 220 ? -15.786 -12.387 12.340 1.00 69.31 220 TYR A N 1
ATOM 1669 C CA . TYR A 1 220 ? -16.022 -10.948 12.111 1.00 69.31 220 TYR A CA 1
ATOM 1670 C C . TYR A 1 220 ? -16.510 -10.204 13.377 1.00 69.31 220 TYR A C 1
ATOM 1672 O O . TYR A 1 220 ? -17.477 -9.440 13.339 1.00 69.31 220 TYR A O 1
ATOM 1680 N N . ASP A 1 221 ? -15.829 -10.422 14.504 1.00 77.44 221 ASP A N 1
ATOM 1681 C CA . ASP A 1 221 ? -16.296 -10.066 15.848 1.00 77.44 221 ASP A CA 1
ATOM 1682 C C . ASP A 1 221 ? -15.246 -9.247 16.621 1.00 77.44 221 ASP A C 1
ATOM 1684 O O . ASP A 1 221 ? -14.049 -9.340 16.355 1.00 77.44 221 ASP A O 1
ATOM 1688 N N . GLY A 1 222 ? -15.692 -8.447 17.596 1.00 88.12 222 GLY A N 1
ATOM 1689 C CA . GLY A 1 222 ? -14.814 -7.668 18.481 1.00 88.12 222 GLY A CA 1
ATOM 1690 C C . GLY A 1 222 ? -14.605 -6.201 18.088 1.00 88.12 222 GLY A C 1
ATOM 1691 O O . GLY A 1 222 ? -14.882 -5.778 16.960 1.00 88.12 222 GLY A O 1
ATOM 1692 N N . LEU A 1 223 ? -14.118 -5.401 19.042 1.00 91.12 223 LEU A N 1
ATOM 1693 C CA . LEU A 1 223 ? -13.962 -3.952 18.883 1.00 91.12 223 LEU A CA 1
ATOM 1694 C C . LEU A 1 223 ? -12.909 -3.587 17.845 1.00 91.12 223 LEU A C 1
ATOM 1696 O O . LEU A 1 223 ? -13.143 -2.653 17.077 1.00 91.12 223 LEU A O 1
ATOM 1700 N N . GLY A 1 224 ? -11.802 -4.332 17.762 1.00 89.81 224 GLY A N 1
ATOM 1701 C CA . GLY A 1 224 ? -10.770 -4.086 16.755 1.00 89.81 224 GLY A CA 1
ATOM 1702 C C . GLY A 1 224 ? -11.329 -4.120 15.329 1.00 89.81 224 GLY A C 1
ATOM 1703 O O . GLY A 1 224 ? -11.123 -3.182 14.560 1.00 89.81 224 GLY A O 1
ATOM 1704 N N . ARG A 1 225 ? -12.121 -5.146 14.986 1.00 86.88 225 ARG A N 1
ATOM 1705 C CA . ARG A 1 225 ? -12.744 -5.281 13.656 1.00 86.88 225 ARG A CA 1
ATOM 1706 C C . ARG A 1 225 ? -13.875 -4.278 13.421 1.00 86.88 225 ARG A C 1
ATOM 1708 O O . ARG A 1 225 ? -13.953 -3.697 12.343 1.00 86.88 225 ARG A O 1
ATOM 1715 N N . TYR A 1 226 ? -14.731 -4.024 14.413 1.00 88.81 226 TYR A N 1
ATOM 1716 C CA . TYR A 1 226 ? -15.790 -3.014 14.273 1.00 88.81 226 TYR A CA 1
ATOM 1717 C C . TYR A 1 226 ? -15.215 -1.598 14.094 1.00 88.81 226 TYR A C 1
ATOM 1719 O O . TYR A 1 226 ? -15.757 -0.815 13.312 1.00 88.81 226 TYR A O 1
ATOM 1727 N N . THR A 1 227 ? -14.110 -1.282 14.771 1.00 91.06 227 THR A N 1
ATOM 1728 C CA . THR A 1 227 ? -13.389 -0.012 14.601 1.00 91.06 227 THR A CA 1
ATOM 1729 C C . THR A 1 227 ? -12.709 0.046 13.232 1.00 91.06 227 THR A C 1
ATOM 1731 O O . THR A 1 227 ? -12.883 1.026 12.513 1.00 91.06 227 THR A O 1
ATOM 1734 N N . ALA A 1 228 ? -12.022 -1.024 12.812 1.00 89.44 228 ALA A N 1
ATOM 1735 C CA . ALA A 1 228 ? -11.371 -1.112 11.502 1.00 89.44 228 ALA A CA 1
ATOM 1736 C C . ALA A 1 228 ? -12.342 -0.907 10.335 1.00 89.44 228 ALA A C 1
ATOM 1738 O O . ALA A 1 228 ? -12.028 -0.168 9.409 1.00 89.44 228 ALA A O 1
ATOM 1739 N N . ALA A 1 229 ? -13.542 -1.489 10.410 1.00 87.94 229 ALA A N 1
ATOM 1740 C CA . ALA A 1 229 ? -14.570 -1.335 9.382 1.00 87.94 229 ALA A CA 1
ATOM 1741 C C . ALA A 1 229 ? -14.957 0.131 9.127 1.00 87.94 229 ALA A C 1
ATOM 1743 O O . ALA A 1 229 ? -15.288 0.486 8.004 1.00 87.94 229 ALA A O 1
ATOM 1744 N N . ARG A 1 230 ? -14.889 0.985 10.157 1.00 89.56 230 ARG A N 1
ATOM 1745 C CA . ARG A 1 230 ? -15.180 2.426 10.066 1.00 89.56 230 ARG A CA 1
ATOM 1746 C C . ARG A 1 230 ? -13.948 3.235 9.675 1.00 89.56 230 ARG A C 1
ATOM 1748 O O . ARG A 1 230 ? -14.047 4.174 8.892 1.00 89.56 230 ARG A O 1
ATOM 1755 N N . LEU A 1 231 ? -12.794 2.859 10.222 1.00 90.56 231 LEU A N 1
ATOM 1756 C CA . LEU A 1 231 ? -11.550 3.604 10.080 1.00 90.56 231 LEU A CA 1
ATOM 1757 C C . LEU A 1 231 ? -10.882 3.388 8.721 1.00 90.56 231 LEU A C 1
ATOM 1759 O O . LEU A 1 231 ? -10.436 4.356 8.121 1.00 90.56 231 LEU A O 1
ATOM 1763 N N . PHE A 1 232 ? -10.833 2.155 8.212 1.00 88.56 232 PHE A N 1
ATOM 1764 C CA . PHE A 1 232 ? -10.175 1.826 6.941 1.00 88.56 232 PHE A CA 1
ATOM 1765 C C . PHE A 1 232 ? -10.721 2.635 5.755 1.00 88.56 232 PHE A C 1
ATOM 1767 O O . PHE A 1 232 ? -9.926 3.352 5.146 1.00 88.56 232 PHE A O 1
ATOM 1774 N N . PRO A 1 233 ? -12.037 2.602 5.444 1.00 86.75 233 PRO A N 1
ATOM 1775 C CA . PRO A 1 233 ? -12.570 3.329 4.292 1.00 86.75 233 PRO A CA 1
ATOM 1776 C C . PRO A 1 233 ? -12.348 4.838 4.408 1.00 86.75 233 PRO A C 1
ATOM 1778 O O . PRO A 1 233 ? -11.965 5.487 3.439 1.00 86.75 233 PRO A O 1
ATOM 1781 N N . TYR A 1 234 ? -12.506 5.395 5.611 1.00 88.75 234 TYR A N 1
ATOM 1782 C CA . TYR A 1 234 ? -12.311 6.820 5.848 1.00 88.75 234 TYR A CA 1
ATOM 1783 C C . TYR A 1 234 ? -10.843 7.248 5.683 1.00 88.75 234 TYR A C 1
ATOM 1785 O O . TYR A 1 234 ? -10.552 8.242 5.016 1.00 88.75 234 TYR A O 1
ATOM 1793 N N . THR A 1 235 ? -9.903 6.486 6.251 1.00 88.94 235 THR A N 1
ATOM 1794 C CA . THR A 1 235 ? -8.458 6.738 6.125 1.00 88.94 235 THR A CA 1
ATOM 1795 C C . THR A 1 235 ? -7.990 6.580 4.685 1.00 88.94 235 THR A C 1
ATOM 1797 O O . THR A 1 235 ? -7.220 7.410 4.205 1.00 88.94 235 THR A O 1
ATOM 1800 N N . TRP A 1 236 ? -8.462 5.547 3.979 1.00 86.94 236 TRP A N 1
ATOM 1801 C CA . TRP A 1 236 ? -8.176 5.368 2.557 1.00 86.94 236 TRP A CA 1
ATOM 1802 C C . TRP A 1 236 ? -8.715 6.536 1.746 1.00 86.94 236 TRP A C 1
ATOM 1804 O O . TRP A 1 236 ? -7.933 7.173 1.052 1.00 86.94 236 TRP A O 1
ATOM 1814 N N . GLY A 1 237 ? -9.988 6.901 1.894 1.00 85.94 237 GLY A N 1
ATOM 1815 C CA . GLY A 1 237 ? -10.551 8.039 1.169 1.00 85.94 237 GLY A CA 1
ATOM 1816 C C . GLY A 1 237 ? -9.764 9.334 1.398 1.00 85.94 237 GLY A C 1
ATOM 1817 O O . GLY A 1 237 ? -9.432 10.025 0.438 1.00 85.94 237 GLY A O 1
ATOM 1818 N N . LYS A 1 238 ? -9.339 9.618 2.641 1.00 88.00 238 LYS A N 1
ATOM 1819 C CA . LYS A 1 238 ? -8.476 10.777 2.943 1.00 88.00 238 LYS A CA 1
ATOM 1820 C C . LYS A 1 238 ? -7.114 10.695 2.260 1.00 88.00 238 LYS A C 1
ATOM 1822 O O . LYS A 1 238 ? -6.658 11.673 1.673 1.00 88.00 238 LYS A O 1
ATOM 1827 N N . ALA A 1 239 ? -6.461 9.539 2.338 1.00 86.19 239 ALA A N 1
ATOM 1828 C CA . ALA A 1 239 ? -5.150 9.334 1.739 1.00 86.19 239 ALA A CA 1
ATOM 1829 C C . ALA A 1 239 ? -5.197 9.474 0.211 1.00 86.19 239 ALA A C 1
ATOM 1831 O O . ALA A 1 239 ? -4.363 10.148 -0.393 1.00 86.19 239 ALA A O 1
ATOM 1832 N N . TYR A 1 240 ? -6.195 8.866 -0.424 1.00 83.31 240 TYR A N 1
ATOM 1833 C CA . TYR A 1 240 ? -6.399 8.960 -1.862 1.00 83.31 240 TYR A CA 1
ATOM 1834 C C . TYR A 1 240 ? -6.753 10.388 -2.289 1.00 83.31 240 TYR A C 1
ATOM 1836 O O . TYR A 1 240 ? -6.195 10.877 -3.271 1.00 83.31 240 TYR A O 1
ATOM 1844 N N . TYR A 1 241 ? -7.575 11.100 -1.514 1.00 84.50 241 TYR A N 1
ATOM 1845 C CA . TYR A 1 241 ? -7.838 12.517 -1.750 1.00 84.50 241 TYR A CA 1
ATOM 1846 C C . TYR A 1 241 ? -6.553 13.355 -1.712 1.00 84.50 241 TYR A C 1
ATOM 1848 O O . TYR A 1 241 ? -6.244 14.062 -2.674 1.00 84.50 241 TYR A O 1
ATOM 1856 N N . ASP A 1 242 ? -5.744 13.221 -0.656 1.00 82.69 242 ASP A N 1
ATOM 1857 C CA . ASP A 1 242 ? -4.462 13.926 -0.545 1.00 82.69 242 ASP A CA 1
ATOM 1858 C C . ASP A 1 242 ? -3.547 13.628 -1.738 1.00 82.69 242 ASP A C 1
ATOM 1860 O O . ASP A 1 242 ? -2.897 14.534 -2.264 1.00 82.69 242 ASP A O 1
ATOM 1864 N N . ARG A 1 243 ? -3.529 12.372 -2.201 1.00 81.25 243 ARG A N 1
ATOM 1865 C CA . ARG A 1 243 ? -2.728 11.938 -3.350 1.00 81.25 243 ARG A CA 1
ATOM 1866 C C . ARG A 1 243 ? -3.168 12.561 -4.666 1.00 81.25 243 ARG A C 1
ATOM 1868 O O . ARG A 1 243 ? -2.315 12.917 -5.479 1.00 81.25 243 ARG A O 1
ATOM 1875 N N . LEU A 1 244 ? -4.471 12.584 -4.923 1.00 78.56 244 LEU A N 1
ATOM 1876 C CA . LEU A 1 244 ? -5.025 12.997 -6.211 1.00 78.56 244 LEU A CA 1
ATOM 1877 C C . LEU A 1 244 ? -5.223 14.513 -6.291 1.00 78.56 244 LEU A C 1
ATOM 1879 O O . LEU A 1 244 ? -5.239 15.075 -7.389 1.00 78.56 244 LEU A O 1
ATOM 1883 N N . SER A 1 245 ? -5.324 15.193 -5.147 1.00 74.56 245 SER A N 1
ATOM 1884 C CA . SER A 1 245 ? -5.437 16.647 -5.091 1.00 74.56 245 SER A CA 1
ATOM 1885 C C . SER A 1 245 ? -4.160 17.333 -5.612 1.00 74.56 245 SER A C 1
ATOM 1887 O O . SER A 1 245 ? -3.028 16.973 -5.289 1.00 74.56 245 SER A O 1
ATOM 1889 N N . SER A 1 246 ? -4.304 18.373 -6.441 1.00 55.59 246 SER A N 1
ATOM 1890 C CA . SER A 1 246 ? -3.171 19.047 -7.106 1.00 55.59 246 SER A CA 1
ATOM 1891 C C . SER A 1 246 ? -2.422 20.059 -6.209 1.00 55.59 246 SER A C 1
ATOM 1893 O O . SER A 1 246 ? -1.955 21.094 -6.696 1.00 55.59 246 SER A O 1
ATOM 1895 N N . GLY A 1 247 ? -2.373 19.829 -4.892 1.00 61.66 247 GLY A N 1
ATOM 1896 C CA . GLY A 1 247 ? -2.088 20.847 -3.872 1.00 61.66 247 GLY A CA 1
ATOM 1897 C C . GLY A 1 247 ? -1.054 20.470 -2.804 1.00 61.66 247 GLY A C 1
ATOM 1898 O O . GLY A 1 247 ? -0.175 19.635 -3.001 1.00 61.66 247 GLY A O 1
ATOM 1899 N N . GLN A 1 248 ? -1.101 21.185 -1.675 1.00 68.00 248 GLN A N 1
ATOM 1900 C CA . GLN A 1 248 ? -0.583 20.647 -0.409 1.00 68.00 248 GLN A CA 1
ATOM 1901 C C . GLN A 1 248 ? -1.595 19.613 0.104 1.00 68.00 248 GLN A C 1
ATOM 1903 O O . GLN A 1 248 ? -2.764 19.757 -0.258 1.00 68.00 248 GLN A O 1
ATOM 1908 N N . PRO A 1 249 ? -1.177 18.644 0.938 1.00 74.81 249 PRO A N 1
ATOM 1909 C CA . PRO A 1 249 ? -2.113 17.759 1.622 1.00 74.81 249 PRO A CA 1
ATOM 1910 C C . PRO A 1 249 ? -3.232 18.574 2.270 1.00 74.81 249 PRO A C 1
ATOM 1912 O O . PRO A 1 249 ? -2.974 19.628 2.864 1.00 74.81 249 PRO A O 1
ATOM 1915 N N . ALA A 1 250 ? -4.462 18.121 2.084 1.00 80.44 250 ALA A N 1
ATOM 1916 C CA . ALA A 1 250 ? -5.635 18.713 2.698 1.00 80.44 250 ALA A CA 1
ATOM 1917 C C . ALA A 1 250 ? -5.769 18.283 4.156 1.00 80.44 250 ALA A C 1
ATOM 1919 O O . ALA A 1 250 ? -6.263 19.056 4.976 1.00 80.44 250 ALA A O 1
ATOM 1920 N N . PHE A 1 251 ? -5.295 17.079 4.481 1.00 83.19 251 PHE A N 1
ATOM 1921 C CA . PHE A 1 251 ? -5.334 16.546 5.832 1.00 83.19 251 PHE A CA 1
ATOM 1922 C C . PHE A 1 251 ? -3.950 16.593 6.485 1.00 83.19 251 PHE A C 1
ATOM 1924 O O . PHE A 1 251 ? -2.980 16.023 5.995 1.00 83.19 251 PHE A O 1
ATOM 1931 N N . ASP A 1 252 ? -3.864 17.251 7.644 1.00 76.88 252 ASP A N 1
ATOM 1932 C CA . ASP A 1 252 ? -2.657 17.217 8.482 1.00 76.88 252 ASP A CA 1
ATOM 1933 C C . ASP A 1 252 ? -2.486 15.850 9.175 1.00 76.88 252 ASP A C 1
ATOM 1935 O O . ASP A 1 252 ? -1.359 15.459 9.479 1.00 76.88 252 ASP A O 1
ATOM 1939 N N . ASN A 1 253 ? -3.597 15.148 9.438 1.00 79.50 253 ASN A N 1
ATOM 1940 C CA . ASN A 1 253 ? -3.640 13.798 9.996 1.00 79.50 253 ASN A CA 1
ATOM 1941 C C . ASN A 1 253 ? -4.804 13.000 9.383 1.00 79.50 253 ASN A C 1
ATOM 1943 O O . ASN A 1 253 ? -5.928 13.510 9.269 1.00 79.50 253 ASN A O 1
ATOM 1947 N N . LEU A 1 254 ? -4.550 11.750 8.984 1.00 83.94 254 LEU A N 1
ATOM 1948 C CA . LEU A 1 254 ? -5.583 10.905 8.374 1.00 83.94 254 LEU A CA 1
ATOM 1949 C C . LEU A 1 254 ? -6.603 10.398 9.406 1.00 83.94 254 LEU A C 1
ATOM 1951 O O . LEU A 1 254 ? -7.809 10.430 9.157 1.00 83.94 254 LEU A O 1
ATOM 1955 N N . THR A 1 255 ? -6.140 10.020 10.594 1.00 84.31 255 THR A N 1
ATOM 1956 C CA . THR A 1 255 ? -6.948 9.507 11.710 1.00 84.31 255 THR A CA 1
ATOM 1957 C C . THR A 1 255 ? -6.754 10.362 12.968 1.00 84.31 255 THR A C 1
ATOM 1959 O O . THR A 1 255 ? -6.183 9.887 13.957 1.00 84.31 255 THR A O 1
ATOM 1962 N N . PRO A 1 256 ? -7.183 11.639 12.956 1.00 88.19 256 PRO A N 1
ATOM 1963 C CA . PRO A 1 256 ? -7.066 12.491 14.129 1.00 88.19 256 PRO A CA 1
ATOM 1964 C C . PRO A 1 256 ? -7.885 11.896 15.277 1.00 88.19 256 PRO A C 1
ATOM 1966 O O . PRO A 1 256 ? -8.930 11.281 15.055 1.00 88.19 256 PRO A O 1
ATOM 1969 N N . ASN A 1 257 ? -7.413 12.100 16.509 1.00 90.56 257 ASN A N 1
ATOM 1970 C CA . ASN A 1 257 ? -7.999 11.473 17.695 1.00 90.56 257 ASN A CA 1
ATOM 1971 C C . ASN A 1 257 ? -9.512 11.736 17.811 1.00 90.56 257 ASN A C 1
ATOM 1973 O O . ASN A 1 257 ? -10.254 10.808 18.113 1.00 90.56 257 ASN A O 1
ATOM 1977 N N . ASP A 1 258 ? -9.977 12.937 17.465 1.00 90.62 258 ASP A N 1
ATOM 1978 C CA . ASP A 1 258 ? -11.399 13.301 17.515 1.00 90.62 258 ASP A CA 1
ATOM 1979 C C . ASP A 1 258 ? -12.256 12.480 16.531 1.00 90.62 258 ASP A C 1
ATOM 1981 O O . ASP A 1 258 ? -13.400 12.154 16.827 1.00 90.62 258 ASP A O 1
ATOM 1985 N N . HIS A 1 259 ? -11.716 12.076 15.374 1.00 92.19 259 HIS A N 1
ATOM 1986 C CA . HIS A 1 259 ? -12.441 11.220 14.423 1.00 92.19 259 HIS A CA 1
ATOM 1987 C C . HIS A 1 259 ? -12.415 9.760 14.883 1.00 92.19 259 HIS A C 1
ATOM 1989 O O . HIS A 1 259 ? -13.423 9.058 14.790 1.00 92.19 259 HIS A O 1
ATOM 1995 N N . THR A 1 260 ? -11.282 9.316 15.437 1.00 93.12 260 THR A N 1
ATOM 1996 C CA . THR A 1 260 ? -11.159 7.999 16.072 1.00 93.12 260 THR A CA 1
ATOM 1997 C C . THR A 1 260 ? -12.158 7.852 17.225 1.00 93.12 260 THR A C 1
ATOM 1999 O O . THR A 1 260 ? -12.803 6.813 17.332 1.00 93.12 260 THR A O 1
ATOM 2002 N N . GLU A 1 261 ? -12.360 8.896 18.036 1.00 94.12 261 GLU A N 1
ATOM 2003 C CA . GLU A 1 261 ? -13.356 8.930 19.117 1.00 94.12 261 GLU A CA 1
ATOM 2004 C C . GLU A 1 261 ? -14.769 8.609 18.602 1.00 94.12 261 GLU A C 1
ATOM 2006 O O . GLU A 1 261 ? -15.446 7.731 19.146 1.00 94.12 261 GLU A O 1
ATOM 2011 N N . VAL A 1 262 ? -15.193 9.267 17.516 1.00 95.00 262 VAL A N 1
ATOM 2012 C CA . VAL A 1 262 ? -16.509 9.051 16.891 1.00 95.00 262 VAL A CA 1
ATOM 2013 C C . VAL A 1 262 ? -16.640 7.615 16.382 1.00 95.00 262 VAL A C 1
ATOM 2015 O O . VAL A 1 262 ? -17.631 6.938 16.665 1.00 95.00 262 VAL A O 1
ATOM 2018 N N . MET A 1 263 ? -15.630 7.117 15.666 1.00 94.25 263 MET A N 1
ATOM 2019 C CA . MET A 1 263 ? -15.662 5.772 15.083 1.00 94.25 263 MET A CA 1
ATOM 2020 C C . MET A 1 263 ? -15.663 4.665 16.135 1.00 94.25 263 MET A C 1
ATOM 2022 O O . MET A 1 263 ? -16.374 3.673 15.973 1.00 94.25 263 MET A O 1
ATOM 2026 N N . VAL A 1 264 ? -14.896 4.827 17.216 1.00 95.06 264 VAL A N 1
ATOM 2027 C CA . VAL A 1 264 ? -14.860 3.865 18.324 1.00 95.06 264 VAL A CA 1
ATOM 2028 C C . VAL A 1 264 ? -16.196 3.860 19.059 1.00 95.06 264 VAL A C 1
ATOM 2030 O O . VAL A 1 264 ? -16.720 2.786 19.334 1.00 95.06 264 VAL A O 1
ATOM 2033 N N . ASN A 1 265 ? -16.800 5.022 19.333 1.00 95.56 265 ASN A N 1
ATOM 2034 C CA . ASN A 1 265 ? -18.128 5.064 19.953 1.00 95.56 265 ASN A CA 1
ATOM 2035 C C . ASN A 1 265 ? -19.191 4.387 19.070 1.00 95.56 265 ASN A C 1
ATOM 2037 O O . ASN A 1 265 ? -19.949 3.556 19.574 1.00 95.56 265 ASN A O 1
ATOM 2041 N N . ASP A 1 266 ? -19.216 4.648 17.755 1.00 94.00 266 ASP A N 1
ATOM 2042 C CA . ASP A 1 266 ? -20.144 3.945 16.854 1.00 94.00 266 ASP A CA 1
ATOM 2043 C C . ASP A 1 266 ? -19.871 2.429 16.802 1.00 94.00 266 ASP A C 1
ATOM 2045 O O . ASP A 1 266 ? -20.808 1.626 16.786 1.00 94.00 266 ASP A O 1
ATOM 2049 N N . ALA A 1 267 ? -18.599 2.016 16.835 1.00 93.19 267 ALA A N 1
ATOM 2050 C CA . ALA A 1 267 ? -18.208 0.611 16.927 1.00 93.19 267 ALA A CA 1
ATOM 2051 C C . ALA A 1 267 ? -18.716 -0.044 18.221 1.00 93.19 267 ALA A C 1
ATOM 2053 O O . ALA A 1 267 ? -19.291 -1.134 18.169 1.00 93.19 267 ALA A O 1
ATOM 2054 N N . ILE A 1 268 ? -18.572 0.630 19.366 1.00 94.50 268 ILE A N 1
ATOM 2055 C CA . ILE A 1 268 ? -19.043 0.146 20.667 1.00 94.50 268 ILE A CA 1
ATOM 2056 C C . ILE A 1 268 ? -20.570 0.018 20.689 1.00 94.50 268 ILE A C 1
ATOM 2058 O O . ILE A 1 268 ? -21.085 -0.997 21.161 1.00 94.50 268 ILE A O 1
ATOM 2062 N N . PHE A 1 269 ? -21.312 0.986 20.146 1.00 92.75 269 PHE A N 1
ATOM 2063 C CA . PHE A 1 269 ? -22.768 0.867 20.027 1.00 92.75 269 PHE A CA 1
ATOM 2064 C C . PHE A 1 269 ? -23.179 -0.312 19.134 1.00 92.75 269 PHE A C 1
ATOM 2066 O O . PHE A 1 269 ? -24.103 -1.050 19.482 1.00 92.75 269 PHE A O 1
ATOM 2073 N N . GLY A 1 270 ? -22.446 -0.557 18.042 1.00 88.69 270 GLY A N 1
ATOM 2074 C CA . GLY A 1 270 ? -22.625 -1.752 17.213 1.00 88.69 270 GLY A CA 1
ATOM 2075 C C . GLY A 1 270 ? -22.375 -3.063 17.972 1.00 88.69 270 GLY A C 1
ATOM 2076 O O . GLY A 1 270 ? -23.103 -4.037 17.773 1.00 88.69 270 GLY A O 1
ATOM 2077 N N . LEU A 1 271 ? -21.395 -3.094 18.882 1.00 89.62 271 LEU A N 1
ATOM 2078 C CA . LEU A 1 271 ? -21.151 -4.243 19.766 1.00 89.62 271 LEU A CA 1
ATOM 2079 C C . LEU A 1 271 ? -22.235 -4.412 20.836 1.00 89.62 271 LEU A C 1
ATOM 2081 O O . LEU A 1 271 ? -22.583 -5.547 21.167 1.00 89.62 271 LEU A O 1
ATOM 2085 N N . GLN A 1 272 ? -22.791 -3.319 21.370 1.00 90.69 272 GLN A N 1
ATOM 2086 C CA . GLN A 1 272 ? -23.933 -3.388 22.288 1.00 90.69 272 GLN A CA 1
ATOM 2087 C C . GLN A 1 272 ? -25.142 -4.016 21.590 1.00 90.69 272 GLN A C 1
ATOM 2089 O O . GLN A 1 272 ? -25.729 -4.960 22.119 1.00 90.69 272 GLN A O 1
ATOM 2094 N N . GLU A 1 273 ? -25.469 -3.553 20.381 1.00 87.06 273 GLU A N 1
ATOM 2095 C CA . GLU A 1 273 ? -26.566 -4.111 19.588 1.00 87.06 273 GLU A CA 1
ATOM 2096 C C . GLU A 1 273 ? -26.340 -5.597 19.280 1.00 87.06 273 GLU A C 1
ATOM 2098 O O . GLU A 1 273 ? -27.253 -6.403 19.463 1.00 87.06 273 GLU A O 1
ATOM 2103 N N . ARG A 1 274 ? -25.109 -5.991 18.921 1.00 85.00 274 ARG A N 1
ATOM 2104 C CA . ARG A 1 274 ? -24.735 -7.402 18.725 1.00 85.00 274 ARG A CA 1
ATOM 2105 C C . ARG A 1 274 ? -24.913 -8.229 20.003 1.00 85.00 274 ARG A C 1
ATOM 2107 O O . ARG A 1 274 ? -25.527 -9.290 19.971 1.00 85.00 274 ARG A O 1
ATOM 2114 N N . THR A 1 275 ? -24.402 -7.747 21.136 1.00 86.75 275 THR A N 1
ATOM 2115 C CA . THR A 1 275 ? -24.338 -8.528 22.383 1.00 86.75 275 THR A CA 1
ATOM 2116 C C . THR A 1 275 ? -25.673 -8.580 23.123 1.00 86.75 275 THR A C 1
ATOM 2118 O O . THR A 1 275 ? -26.045 -9.614 23.684 1.00 86.75 275 THR A O 1
ATOM 2121 N N . PHE A 1 276 ? -26.427 -7.481 23.138 1.00 86.06 276 PHE A N 1
ATOM 2122 C CA . PHE A 1 276 ? -27.665 -7.341 23.911 1.00 86.06 276 PHE A CA 1
ATOM 2123 C C . PHE A 1 276 ? -28.929 -7.346 23.042 1.00 86.06 276 PHE A C 1
ATOM 2125 O O . PHE A 1 276 ? -30.020 -7.538 23.575 1.00 86.06 276 PHE A O 1
ATOM 2132 N N . GLY A 1 277 ? -28.814 -7.184 21.718 1.00 82.56 277 GLY A N 1
ATOM 2133 C CA . GLY A 1 277 ? -29.959 -6.972 20.820 1.00 82.56 277 GLY A CA 1
ATOM 2134 C C . GLY A 1 277 ? -30.556 -5.561 20.909 1.00 82.56 277 GLY A C 1
ATOM 2135 O O . GLY A 1 277 ? -31.618 -5.311 20.351 1.00 82.56 277 GLY A O 1
ATOM 2136 N N . THR A 1 278 ? -29.906 -4.662 21.649 1.00 86.19 278 THR A N 1
ATOM 2137 C CA . THR A 1 278 ? -30.288 -3.261 21.851 1.00 86.19 278 THR A CA 1
ATOM 2138 C C . THR A 1 278 ? -29.040 -2.449 22.185 1.00 86.19 278 THR A C 1
ATOM 2140 O O . THR A 1 278 ? -28.026 -3.001 22.607 1.00 86.19 278 THR A O 1
ATOM 2143 N N . THR A 1 279 ? -29.133 -1.132 22.062 1.00 89.50 279 THR A N 1
ATOM 2144 C CA . THR A 1 279 ? -28.103 -0.174 22.480 1.00 89.50 279 THR A CA 1
ATOM 2145 C C . THR A 1 279 ? -28.666 0.798 23.522 1.00 89.50 279 THR A C 1
ATOM 2147 O O . THR A 1 279 ? -29.851 0.713 23.870 1.00 89.50 279 THR A O 1
ATOM 2150 N N . ASP A 1 280 ? -27.825 1.687 24.048 1.00 90.12 280 ASP A N 1
ATOM 2151 C CA . ASP A 1 280 ? -28.258 2.784 24.909 1.00 90.12 280 ASP A CA 1
ATOM 2152 C C . ASP A 1 280 ? -29.300 3.658 24.175 1.00 90.12 280 ASP A C 1
ATOM 2154 O O . ASP A 1 280 ? -29.055 4.094 23.045 1.00 90.12 280 ASP A O 1
ATOM 2158 N N . PRO A 1 281 ? -30.469 3.944 24.779 1.00 88.31 281 PRO A N 1
ATOM 2159 C CA . PRO A 1 281 ? -31.533 4.713 24.131 1.00 88.31 281 PRO A CA 1
ATOM 2160 C C . PRO A 1 281 ? -31.135 6.154 23.774 1.00 88.31 281 PRO A C 1
ATOM 2162 O O . PRO A 1 281 ? -31.845 6.807 23.008 1.00 88.31 281 PRO A O 1
ATOM 2165 N N . TYR A 1 282 ? -30.039 6.675 24.332 1.00 88.94 282 TYR A N 1
ATOM 2166 C CA . TYR A 1 282 ? -29.516 8.000 24.016 1.00 88.94 282 TYR A CA 1
ATOM 2167 C C . TYR A 1 282 ? -28.422 7.988 22.938 1.00 88.94 282 TYR A C 1
ATOM 2169 O O . TYR A 1 282 ? -27.915 9.069 22.632 1.00 88.94 282 TYR A O 1
ATOM 2177 N N . ARG A 1 283 ? -28.095 6.831 22.333 1.00 88.81 283 ARG A N 1
ATOM 2178 C CA . ARG A 1 283 ? -27.085 6.683 21.264 1.00 88.81 283 ARG A CA 1
ATOM 2179 C C . ARG A 1 283 ? -27.182 7.779 20.207 1.00 88.81 283 ARG A C 1
ATOM 2181 O O . ARG A 1 283 ? -26.232 8.535 20.037 1.00 88.81 283 ARG A O 1
ATOM 2188 N N . ASP A 1 284 ? -28.322 7.887 19.525 1.00 87.38 284 ASP A N 1
ATOM 2189 C CA . ASP A 1 284 ? -28.462 8.773 18.359 1.00 87.38 284 ASP A CA 1
ATOM 2190 C C . ASP A 1 284 ? -28.235 10.238 18.747 1.00 87.38 284 ASP A C 1
ATOM 2192 O O . ASP A 1 284 ? -27.543 10.991 18.066 1.00 87.38 284 ASP A O 1
ATOM 2196 N N . ARG A 1 285 ? -28.741 10.631 19.922 1.00 86.94 285 ARG A N 1
ATOM 2197 C CA . ARG A 1 285 ? -28.533 11.973 20.467 1.00 86.94 285 ARG A CA 1
ATOM 2198 C C . ARG A 1 285 ? -27.078 12.221 20.861 1.00 86.94 285 ARG A C 1
ATOM 2200 O O . ARG A 1 285 ? -26.614 13.351 20.734 1.00 86.94 285 ARG A O 1
ATOM 2207 N N . ALA A 1 286 ? -26.399 11.208 21.388 1.00 89.25 286 ALA A N 1
ATOM 2208 C CA . ALA A 1 286 ? -25.015 11.315 21.822 1.00 89.25 286 ALA A CA 1
ATOM 2209 C C . ALA A 1 286 ? -24.047 11.363 20.625 1.00 89.25 286 ALA A C 1
ATOM 2211 O O . ALA A 1 286 ? -23.090 12.129 20.654 1.00 89.25 286 ALA A O 1
ATOM 2212 N N . MET A 1 287 ? -24.346 10.621 19.553 1.00 90.38 287 MET A N 1
ATOM 2213 C CA . MET A 1 287 ? -23.563 10.583 18.311 1.00 90.38 287 MET A CA 1
ATOM 2214 C C . MET A 1 287 ? -23.808 11.780 17.381 1.00 90.38 287 MET A C 1
ATOM 2216 O O . MET A 1 287 ? -22.928 12.112 16.589 1.00 90.38 287 MET A O 1
ATOM 2220 N N . LEU A 1 288 ? -24.965 12.447 17.470 1.00 88.38 288 LEU A N 1
ATOM 2221 C CA . LEU A 1 288 ? -25.376 13.525 16.558 1.00 88.38 288 LEU A CA 1
ATOM 2222 C C . LEU A 1 288 ? -24.321 14.632 16.388 1.00 88.38 288 LEU A C 1
ATOM 2224 O O . LEU A 1 288 ? -23.877 14.894 15.273 1.00 88.38 288 LEU A O 1
ATOM 2228 N N . GLN A 1 289 ? -23.919 15.290 17.479 1.00 88.25 289 GLN A N 1
ATOM 2229 C CA . GLN A 1 289 ? -22.986 16.422 17.405 1.00 88.25 289 GLN A CA 1
ATOM 2230 C C . GLN A 1 289 ? -21.571 15.997 16.976 1.00 88.25 289 GLN A C 1
ATOM 2232 O O . GLN A 1 289 ? -21.036 16.646 16.076 1.00 88.25 289 GLN A O 1
ATOM 2237 N N . PRO A 1 290 ? -20.963 14.935 17.548 1.00 90.94 290 PRO A N 1
ATOM 2238 C CA . PRO A 1 290 ? -19.638 14.486 17.121 1.00 90.94 290 PRO A CA 1
ATOM 2239 C C . PRO A 1 290 ? -19.589 14.037 15.653 1.00 90.94 290 PRO A C 1
ATOM 2241 O O . PRO A 1 290 ? -18.648 14.374 14.939 1.00 90.94 290 PRO A O 1
ATOM 2244 N N . THR A 1 291 ? -20.628 13.356 15.161 1.00 90.69 291 THR A N 1
ATOM 2245 C CA . THR A 1 291 ? -20.667 12.888 13.763 1.00 90.69 291 THR A CA 1
ATOM 2246 C C . THR A 1 291 ? -20.828 14.051 12.780 1.00 90.69 291 THR A C 1
ATOM 2248 O O . THR A 1 291 ? -20.126 14.107 11.773 1.00 90.69 291 THR A O 1
ATOM 2251 N N . LEU A 1 292 ? -21.673 15.041 13.102 1.00 88.19 292 LEU A N 1
ATOM 2252 C CA . LEU A 1 292 ? -21.771 16.284 12.324 1.00 88.19 292 LEU A CA 1
ATOM 2253 C C . LEU A 1 292 ? -20.471 17.096 12.360 1.00 88.19 292 LEU A C 1
ATOM 2255 O O . LEU A 1 292 ? -20.092 17.685 11.352 1.00 88.19 292 LEU A O 1
ATOM 2259 N N . CYS A 1 293 ? -19.782 17.119 13.502 1.00 89.38 293 CYS A N 1
ATOM 2260 C CA . CYS A 1 293 ? -18.457 17.720 13.632 1.00 89.38 293 CYS A CA 1
ATOM 2261 C C . CYS A 1 293 ? -17.450 17.086 12.673 1.00 89.38 293 CYS A C 1
ATOM 2263 O O . CYS A 1 293 ? -16.786 17.799 11.928 1.00 89.38 293 CYS A O 1
ATOM 2265 N N . MET A 1 294 ? -17.366 15.755 12.676 1.00 90.44 294 MET A N 1
ATOM 2266 C CA . MET A 1 294 ? -16.462 14.992 11.818 1.00 90.44 294 MET A CA 1
ATOM 2267 C C . MET A 1 294 ? -16.771 15.203 10.327 1.00 90.44 294 MET A C 1
ATOM 2269 O O . MET A 1 294 ? -15.851 15.383 9.530 1.00 90.44 294 MET A O 1
ATOM 2273 N N . ALA A 1 295 ? -18.054 15.233 9.947 1.00 88.44 295 ALA A N 1
ATOM 2274 C CA . ALA A 1 295 ? -18.473 15.588 8.588 1.00 88.44 295 ALA A CA 1
ATOM 2275 C C . ALA A 1 295 ? -18.086 17.036 8.235 1.00 88.44 295 ALA A C 1
ATOM 2277 O O . ALA A 1 295 ? -17.587 17.306 7.147 1.00 88.44 295 ALA A O 1
ATOM 2278 N N . GLY A 1 296 ? -18.260 17.972 9.171 1.00 86.81 296 GLY A N 1
ATOM 2279 C CA . GLY A 1 296 ? -17.877 19.373 9.002 1.00 86.81 296 GLY A CA 1
ATOM 2280 C C . GLY A 1 296 ? -16.374 19.558 8.804 1.00 86.81 296 GLY A C 1
ATOM 2281 O O . GLY A 1 296 ? -15.972 20.228 7.854 1.00 86.81 296 GLY A O 1
ATOM 2282 N N . ASP A 1 297 ? -15.548 18.928 9.646 1.00 87.00 297 ASP A N 1
ATOM 2283 C CA . ASP A 1 297 ? -14.089 18.930 9.487 1.00 87.00 297 ASP A CA 1
ATOM 2284 C C . ASP A 1 297 ? -13.703 18.391 8.110 1.00 87.00 297 ASP A C 1
ATOM 2286 O O . ASP A 1 297 ? -12.913 19.015 7.397 1.00 87.00 297 ASP A O 1
ATOM 2290 N N . LEU A 1 298 ? -14.351 17.300 7.688 1.00 87.00 298 LEU A N 1
ATOM 2291 C CA . LEU A 1 298 ? -14.131 16.741 6.370 1.00 87.00 298 LEU A CA 1
ATOM 2292 C C . LEU A 1 298 ? -14.421 17.756 5.253 1.00 87.00 298 LEU A C 1
ATOM 2294 O O . LEU A 1 298 ? -13.513 18.041 4.480 1.00 87.00 298 LEU A O 1
ATOM 2298 N N . THR A 1 299 ? -15.620 18.347 5.202 1.00 85.12 299 THR A N 1
ATOM 2299 C CA . THR A 1 299 ? -15.986 19.353 4.175 1.00 85.12 299 THR A CA 1
ATOM 2300 C C . THR A 1 299 ? -15.093 20.598 4.206 1.00 85.12 299 THR A C 1
ATOM 2302 O O . THR A 1 299 ? -14.887 21.271 3.200 1.00 85.12 299 THR A O 1
ATOM 2305 N N . SER A 1 300 ? -14.540 20.940 5.374 1.00 84.38 300 SER A N 1
ATOM 2306 C CA . SER A 1 300 ? -13.668 22.108 5.515 1.00 84.38 300 SER A CA 1
ATOM 2307 C C . SER A 1 300 ? -12.266 21.884 4.939 1.00 84.38 300 SER A C 1
ATOM 2309 O O . SER A 1 300 ? -11.625 22.843 4.496 1.00 84.38 300 SER A O 1
ATOM 2311 N N . ASN A 1 301 ? -11.813 20.627 4.926 1.00 84.12 301 ASN A N 1
ATOM 2312 C CA . ASN A 1 301 ? -10.491 20.215 4.460 1.00 84.12 301 ASN A CA 1
ATOM 2313 C C . ASN A 1 301 ? -10.546 19.685 3.011 1.00 84.12 301 ASN A C 1
ATOM 2315 O O . ASN A 1 301 ? -9.742 20.099 2.171 1.00 84.12 301 ASN A O 1
ATOM 2319 N N . ALA A 1 302 ? -11.523 18.831 2.690 1.00 83.25 302 ALA A N 1
ATOM 2320 C CA . ALA A 1 302 ? -11.827 18.363 1.338 1.00 83.25 302 ALA A CA 1
ATOM 2321 C C . ALA A 1 302 ? -12.791 19.334 0.643 1.00 83.25 302 ALA A C 1
ATOM 2323 O O . ALA A 1 302 ? -13.992 19.317 0.882 1.00 83.25 302 ALA A O 1
ATOM 2324 N N . GLY A 1 303 ? -12.246 20.230 -0.184 1.00 74.62 303 GLY A N 1
ATOM 2325 C CA . GLY A 1 303 ? -12.983 21.366 -0.749 1.00 74.62 303 GLY A CA 1
ATOM 2326 C C . GLY A 1 303 ? -13.931 21.045 -1.909 1.00 74.62 303 GLY A C 1
ATOM 2327 O O . GLY A 1 303 ? -14.483 21.975 -2.493 1.00 74.62 303 GLY A O 1
ATOM 2328 N N . ASP A 1 304 ? -14.055 19.781 -2.291 1.00 79.12 304 ASP A N 1
ATOM 2329 C CA . ASP A 1 304 ? -15.009 19.244 -3.264 1.00 79.12 304 ASP A CA 1
ATOM 2330 C C . ASP A 1 304 ? -16.155 18.448 -2.623 1.00 79.12 304 ASP A C 1
ATOM 2332 O O . ASP A 1 304 ? -17.137 18.189 -3.315 1.00 79.12 304 ASP A O 1
ATOM 2336 N N . ILE A 1 305 ? -16.064 18.141 -1.324 1.00 81.88 305 ILE A N 1
ATOM 2337 C CA . ILE A 1 305 ? -17.145 17.552 -0.529 1.00 81.88 305 ILE A CA 1
ATOM 2338 C C . ILE A 1 305 ? -17.898 18.679 0.175 1.00 81.88 305 ILE A C 1
ATOM 2340 O O . ILE A 1 305 ? -17.319 19.463 0.932 1.00 81.88 305 ILE A O 1
ATOM 2344 N N . GLU A 1 306 ? -19.206 18.756 -0.040 1.00 81.81 306 GLU A N 1
ATOM 2345 C CA . GLU A 1 306 ? -20.044 19.842 0.458 1.00 81.81 306 GLU A CA 1
ATOM 2346 C C . GLU A 1 306 ? -20.947 19.364 1.606 1.00 81.81 306 GLU A C 1
ATOM 2348 O O . GLU A 1 306 ? -21.276 18.190 1.764 1.00 81.81 306 GLU A O 1
ATOM 2353 N N . THR A 1 307 ? -21.417 20.292 2.443 1.00 79.00 307 THR A N 1
ATOM 2354 C CA . THR A 1 307 ? -22.310 19.949 3.569 1.00 79.00 307 THR A CA 1
ATOM 2355 C C . THR A 1 307 ? -23.642 19.328 3.116 1.00 79.00 307 THR A C 1
ATOM 2357 O O . THR A 1 307 ? -24.274 18.590 3.876 1.00 79.00 307 THR A O 1
ATOM 2360 N N . GLU A 1 308 ? -24.078 19.615 1.884 1.00 79.00 308 GLU A N 1
ATOM 2361 C CA . GLU A 1 308 ? -25.302 19.050 1.302 1.00 79.00 308 GLU A CA 1
ATOM 2362 C C . GLU A 1 308 ? -25.201 17.554 0.967 1.00 79.00 308 GLU A C 1
ATOM 2364 O O . GLU A 1 308 ? -26.243 16.912 0.819 1.00 79.00 308 GLU A O 1
ATOM 2369 N N . ASP A 1 309 ? -23.987 16.995 0.924 1.00 81.00 309 ASP A N 1
ATOM 2370 C CA . ASP A 1 309 ? -23.757 15.561 0.713 1.00 81.00 309 ASP A CA 1
ATOM 2371 C C . ASP A 1 309 ? -24.102 14.740 1.967 1.00 81.00 309 ASP A C 1
ATOM 2373 O O . ASP A 1 309 ? -24.460 13.567 1.875 1.00 81.00 309 ASP A O 1
ATOM 2377 N N . PHE A 1 310 ? -24.085 15.378 3.145 1.00 80.56 310 PHE A N 1
ATOM 2378 C CA . PHE A 1 310 ? -24.328 14.726 4.437 1.00 80.56 310 PHE A CA 1
ATOM 2379 C C . PHE A 1 310 ? -25.650 15.097 5.100 1.00 80.56 310 PHE A C 1
ATOM 2381 O O . PHE A 1 310 ? -26.162 14.343 5.927 1.00 80.56 310 PHE A O 1
ATOM 2388 N N . VAL A 1 311 ? -26.199 16.277 4.802 1.00 78.06 311 VAL A N 1
ATOM 2389 C CA . VAL A 1 311 ? -27.404 16.774 5.470 1.00 78.06 311 VAL A CA 1
ATOM 2390 C C . VAL A 1 311 ? -28.446 17.189 4.447 1.00 78.06 311 VAL A C 1
ATOM 2392 O O . VAL A 1 311 ? -28.151 17.842 3.449 1.00 78.06 311 VAL A O 1
ATOM 2395 N N . ALA A 1 312 ? -29.710 16.865 4.726 1.00 74.56 312 ALA A N 1
ATOM 2396 C CA . ALA A 1 312 ? -30.821 17.219 3.856 1.00 74.56 312 ALA A CA 1
ATOM 2397 C C . ALA A 1 312 ? -30.831 18.719 3.504 1.00 74.56 312 ALA A C 1
ATOM 2399 O O . ALA A 1 312 ? -30.774 19.590 4.379 1.00 74.56 312 ALA A O 1
ATOM 2400 N N . ASN A 1 313 ? -31.005 18.996 2.211 1.00 66.69 313 ASN A N 1
ATOM 2401 C CA . ASN A 1 313 ? -30.936 20.330 1.606 1.00 66.69 313 ASN A CA 1
ATOM 2402 C C . ASN A 1 313 ? -31.940 21.355 2.197 1.00 66.69 313 ASN A C 1
ATOM 2404 O O . ASN A 1 313 ? -31.713 22.562 2.163 1.00 66.69 313 ASN A O 1
ATOM 2408 N N . ASP A 1 314 ? -33.047 20.882 2.780 1.00 65.50 314 ASP A N 1
ATOM 2409 C CA . ASP A 1 314 ? -34.066 21.726 3.428 1.00 65.50 314 ASP A CA 1
ATOM 2410 C C . ASP A 1 314 ? -33.781 22.001 4.927 1.00 65.50 314 ASP A C 1
ATOM 2412 O O . ASP A 1 314 ? -34.546 22.713 5.589 1.00 65.50 314 ASP A O 1
ATOM 2416 N N . SER A 1 315 ? -32.691 21.461 5.488 1.00 71.19 315 SER A N 1
ATOM 2417 C CA . SER A 1 315 ? -32.337 21.623 6.904 1.00 71.19 315 SER A CA 1
ATOM 2418 C C . SER A 1 315 ? -31.742 23.005 7.215 1.00 71.19 315 SER A C 1
ATOM 2420 O O . SER A 1 315 ? -31.177 23.692 6.363 1.00 71.19 315 SER A O 1
ATOM 2422 N N . ALA A 1 316 ? -31.836 23.428 8.481 1.00 68.75 316 ALA A N 1
ATOM 2423 C CA . ALA A 1 316 ? -31.150 24.636 8.949 1.00 68.75 316 ALA A CA 1
ATOM 2424 C C . ALA A 1 316 ? -29.613 24.489 8.930 1.00 68.75 316 ALA A C 1
ATOM 2426 O O . ALA A 1 316 ? -28.918 25.501 8.871 1.00 68.75 316 ALA A O 1
ATOM 2427 N N . LEU A 1 317 ? -29.110 23.249 8.951 1.00 73.00 317 LEU A N 1
ATOM 2428 C CA . LEU A 1 317 ? -27.687 22.908 8.992 1.00 73.00 317 LEU A CA 1
ATOM 2429 C C . LEU A 1 317 ? -27.010 22.966 7.617 1.00 73.00 317 LEU A C 1
ATOM 2431 O O . LEU A 1 317 ? -25.820 23.239 7.556 1.00 73.00 317 LEU A O 1
ATOM 2435 N N . ALA A 1 318 ? -27.753 22.804 6.517 1.00 69.94 318 ALA A N 1
ATOM 2436 C CA . ALA A 1 318 ? -27.195 22.816 5.157 1.00 69.94 318 ALA A CA 1
ATOM 2437 C C . ALA A 1 318 ? -26.513 24.146 4.761 1.00 69.94 318 ALA A C 1
ATOM 2439 O O . ALA A 1 318 ? -25.768 24.199 3.792 1.00 69.94 318 ALA A O 1
ATOM 2440 N N . ASN A 1 319 ? -26.778 25.238 5.490 1.00 69.75 319 ASN A N 1
ATOM 2441 C CA . ASN A 1 319 ? -26.135 26.542 5.272 1.00 69.75 319 ASN A CA 1
ATOM 2442 C C . ASN A 1 319 ? -25.140 26.917 6.385 1.00 69.75 319 ASN A C 1
ATOM 2444 O O . ASN A 1 319 ? -24.670 28.058 6.419 1.00 69.75 319 ASN A O 1
ATOM 2448 N N . GLU A 1 320 ? -24.885 26.015 7.331 1.00 73.00 320 GLU A N 1
ATOM 2449 C CA . GLU A 1 320 ? -24.009 26.272 8.467 1.00 73.00 320 GLU A CA 1
ATOM 2450 C C . GLU A 1 320 ? -22.566 25.923 8.104 1.00 73.00 320 GLU A C 1
ATOM 2452 O O . GLU A 1 320 ? -22.279 24.831 7.632 1.00 73.00 320 GLU A O 1
ATOM 2457 N N . THR A 1 321 ? -21.647 26.862 8.322 1.00 69.19 321 THR A N 1
ATOM 2458 C CA . THR A 1 321 ? -20.228 26.688 7.959 1.00 69.19 321 THR A CA 1
ATOM 2459 C C . THR A 1 321 ? -19.400 26.037 9.063 1.00 69.19 321 THR A C 1
ATOM 2461 O O . THR A 1 321 ? -18.247 25.693 8.840 1.00 69.19 321 THR A O 1
ATOM 2464 N N . ASP A 1 322 ? -19.953 25.949 10.273 1.00 77.62 322 ASP A N 1
ATOM 2465 C CA . ASP A 1 322 ? -19.314 25.350 11.442 1.00 77.62 322 ASP A CA 1
ATOM 2466 C C . ASP A 1 322 ? -20.316 24.410 12.117 1.00 77.62 322 ASP A C 1
ATOM 2468 O O . ASP A 1 322 ? -21.041 24.786 13.045 1.00 77.62 322 ASP A O 1
ATOM 2472 N N . LEU A 1 323 ? -20.375 23.177 11.610 1.00 77.19 323 LEU A N 1
ATOM 2473 C CA . LEU A 1 323 ? -21.266 22.141 12.129 1.00 77.19 323 LEU A CA 1
ATOM 2474 C C . LEU A 1 323 ? -20.971 21.792 13.595 1.00 77.19 323 LEU A C 1
ATOM 2476 O O . LEU A 1 323 ? -21.879 21.373 14.314 1.00 77.19 323 LEU A O 1
ATOM 2480 N N . CYS A 1 324 ? -19.747 22.031 14.072 1.00 81.00 324 CYS A N 1
ATOM 2481 C CA . CYS A 1 324 ? -19.368 21.775 15.457 1.00 81.00 324 CYS A CA 1
ATOM 2482 C C . CYS A 1 324 ? -20.012 22.717 16.467 1.00 81.00 324 CYS A C 1
ATOM 2484 O O . CYS A 1 324 ? -20.256 22.334 17.610 1.00 81.00 324 CYS A O 1
ATOM 2486 N N . ASN A 1 325 ? -20.302 23.946 16.049 1.00 78.12 325 ASN A N 1
ATOM 2487 C CA . ASN A 1 325 ? -20.937 24.955 16.893 1.00 78.12 325 ASN A CA 1
ATOM 2488 C C . ASN A 1 325 ? -22.379 25.267 16.461 1.00 78.12 325 ASN A C 1
ATOM 2490 O O . ASN A 1 325 ? -22.977 26.243 16.931 1.00 78.12 325 ASN A O 1
ATOM 2494 N N . ALA A 1 326 ? -22.936 24.448 15.568 1.00 73.69 326 ALA A N 1
ATOM 2495 C CA . ALA A 1 326 ? -24.250 24.641 14.984 1.00 73.69 326 ALA A CA 1
ATOM 2496 C C . ALA A 1 326 ? -25.386 24.462 15.998 1.00 73.69 326 ALA A C 1
ATOM 2498 O O . ALA A 1 326 ? -25.329 23.664 16.935 1.00 73.69 326 ALA A O 1
ATOM 2499 N N . ASN A 1 327 ? -26.492 25.176 15.780 1.00 74.00 327 ASN A N 1
ATOM 2500 C CA . ASN A 1 327 ? -27.714 24.904 16.527 1.00 74.00 327 ASN A CA 1
ATOM 2501 C C . ASN A 1 327 ? -28.399 23.650 15.962 1.00 74.00 327 ASN A C 1
ATOM 2503 O O . ASN A 1 327 ? -29.031 23.718 14.914 1.00 74.00 327 ASN A O 1
ATOM 2507 N N . LEU A 1 328 ? -28.326 22.543 16.703 1.00 74.81 328 LEU A N 1
ATOM 2508 C CA . LEU A 1 328 ? -28.815 21.211 16.310 1.00 74.81 328 LEU A CA 1
ATOM 2509 C C . LEU A 1 328 ? -30.338 21.057 16.178 1.00 74.81 328 LEU A C 1
ATOM 2511 O O . LEU A 1 328 ? -30.814 19.954 15.950 1.00 74.81 328 LEU A O 1
ATOM 2515 N N . LEU A 1 329 ? -31.123 22.111 16.386 1.00 73.69 329 LEU A N 1
ATOM 2516 C CA . LEU A 1 329 ? -32.575 22.040 16.223 1.00 73.69 329 LEU A CA 1
ATOM 2517 C C . LEU A 1 329 ? -32.945 22.491 14.815 1.00 73.69 329 LEU A C 1
ATOM 2519 O O . LEU A 1 329 ? -32.548 23.583 14.393 1.00 73.69 329 LEU A O 1
ATOM 2523 N N . ASP A 1 330 ? -33.730 21.671 14.123 1.00 67.56 330 ASP A N 1
ATOM 2524 C CA . ASP A 1 330 ? -34.257 22.003 12.807 1.00 67.56 330 ASP A CA 1
ATOM 2525 C C . ASP A 1 330 ? -35.326 23.120 12.868 1.00 67.56 330 ASP A C 1
ATOM 2527 O O . ASP A 1 330 ? -35.605 23.721 13.915 1.00 67.56 330 ASP A O 1
ATOM 2531 N N . GLN A 1 331 ? -35.924 23.447 11.717 1.00 65.06 331 GLN A N 1
ATOM 2532 C CA . GLN A 1 331 ? -36.937 24.510 11.630 1.00 65.06 331 GLN A CA 1
ATOM 2533 C C . GLN A 1 331 ? -38.249 24.165 12.361 1.00 65.06 331 GLN A C 1
ATOM 2535 O O . GLN A 1 331 ? -39.000 25.083 12.711 1.00 65.06 331 GLN A O 1
ATOM 2540 N N . ASP A 1 332 ? -38.505 22.880 12.612 1.00 68.31 332 ASP A N 1
ATOM 2541 C CA . ASP A 1 332 ? -39.691 22.353 13.288 1.00 68.31 332 ASP A CA 1
ATOM 2542 C C . ASP A 1 332 ? -39.439 22.056 14.786 1.00 68.31 332 ASP A C 1
ATOM 2544 O O . ASP A 1 332 ? -40.385 21.851 15.555 1.00 68.31 332 ASP A O 1
ATOM 2548 N N . GLY A 1 333 ? -38.186 22.172 15.239 1.00 69.25 333 GLY A N 1
ATOM 2549 C CA . GLY A 1 333 ? -37.744 21.942 16.613 1.00 69.25 333 GLY A CA 1
ATOM 2550 C C . GLY A 1 333 ? -37.420 20.480 16.931 1.00 69.25 333 GLY A C 1
ATOM 2551 O O . GLY A 1 333 ? -37.298 20.149 18.115 1.00 69.25 333 GLY A O 1
ATOM 2552 N N . GLU A 1 334 ? -37.302 19.627 15.915 1.00 73.31 334 GLU A N 1
ATOM 2553 C CA . GLU A 1 334 ? -36.825 18.248 16.017 1.00 73.31 334 GLU A CA 1
ATOM 2554 C C . GLU A 1 334 ? -35.301 18.201 15.800 1.00 73.31 334 GLU A C 1
ATOM 2556 O O . GLU A 1 334 ? -34.682 19.155 15.315 1.00 73.31 334 GLU A O 1
ATOM 2561 N N . LEU A 1 335 ? -34.668 17.124 16.271 1.00 74.31 335 LEU A N 1
ATOM 2562 C CA . LEU A 1 335 ? -33.260 16.872 15.969 1.00 74.31 335 LEU A CA 1
ATOM 2563 C C . LEU A 1 335 ? -33.186 16.307 14.543 1.00 74.31 335 LEU A C 1
ATOM 2565 O O . LEU A 1 335 ? -33.988 15.428 14.231 1.00 74.31 335 LEU A O 1
ATOM 2569 N N . PRO A 1 336 ? -32.265 16.784 13.692 1.00 76.19 336 PRO A N 1
ATOM 2570 C CA . PRO A 1 336 ? -32.078 16.228 12.362 1.00 76.19 336 PRO A CA 1
ATOM 2571 C C . PRO A 1 336 ? -31.460 14.833 12.452 1.00 76.19 336 PRO A C 1
ATOM 2573 O O . PRO A 1 336 ? -30.717 14.538 13.392 1.00 76.19 336 PRO A O 1
ATOM 2576 N N . ASP A 1 337 ? -31.727 14.013 11.439 1.00 75.50 337 ASP A N 1
ATOM 2577 C CA . ASP A 1 337 ? -31.010 12.758 11.244 1.00 75.50 337 ASP A CA 1
ATOM 2578 C C . ASP A 1 337 ? -29.555 13.094 10.854 1.00 75.50 337 ASP A C 1
ATOM 2580 O O . ASP A 1 337 ? -29.347 13.789 9.851 1.00 75.50 337 ASP A O 1
ATOM 2584 N N . PRO A 1 338 ? -28.547 12.696 11.655 1.00 75.00 338 PRO A N 1
ATOM 2585 C CA . PRO A 1 338 ? -27.154 12.874 11.274 1.00 75.00 338 PRO A CA 1
ATOM 2586 C C . PRO A 1 338 ? -26.786 11.916 10.139 1.00 75.00 338 PRO A C 1
ATOM 2588 O O . PRO A 1 338 ? -27.369 10.831 10.057 1.00 75.00 338 PRO A O 1
ATOM 2591 N N . PRO A 1 339 ? -25.762 12.254 9.335 1.00 85.81 339 PRO A N 1
ATOM 2592 C CA . PRO A 1 339 ? -25.109 11.242 8.523 1.00 85.81 339 PRO A CA 1
ATOM 2593 C C . PRO A 1 339 ? -24.563 10.143 9.436 1.00 85.81 339 PRO A C 1
ATOM 2595 O O . PRO A 1 339 ? -24.104 10.395 10.554 1.00 85.81 339 PRO A O 1
ATOM 2598 N N . THR A 1 340 ? -24.599 8.911 8.963 1.00 87.88 340 THR A N 1
ATOM 2599 C CA . THR A 1 340 ? -23.933 7.795 9.628 1.00 87.88 340 THR A CA 1
ATOM 2600 C C . THR A 1 340 ? -22.423 7.853 9.374 1.00 87.88 340 THR A C 1
ATOM 2602 O O . THR A 1 340 ? -21.965 8.399 8.370 1.00 87.88 340 THR A O 1
ATOM 2605 N N . VAL A 1 341 ? -21.616 7.249 10.256 1.00 87.19 341 VAL A N 1
ATOM 2606 C CA . VAL A 1 341 ? -20.163 7.096 10.018 1.00 87.19 341 VAL A CA 1
ATOM 2607 C C . VAL A 1 341 ? -19.912 6.348 8.703 1.00 87.19 341 VAL A C 1
ATOM 2609 O O . VAL A 1 341 ? -18.936 6.624 8.008 1.00 87.19 341 VAL A O 1
ATOM 2612 N N . GLN A 1 342 ? -20.816 5.429 8.350 1.00 85.12 342 GLN A N 1
ATOM 2613 C CA . GLN A 1 342 ? -20.771 4.679 7.104 1.00 85.12 342 GLN A CA 1
ATOM 2614 C C . GLN A 1 342 ? -20.953 5.575 5.881 1.00 85.12 342 GLN A C 1
ATOM 2616 O O . GLN A 1 342 ? -20.133 5.507 4.973 1.00 85.12 342 GLN A O 1
ATOM 2621 N N . GLU A 1 343 ? -21.970 6.438 5.880 1.00 86.31 343 GLU A N 1
ATOM 2622 C CA . GLU A 1 343 ? -22.194 7.405 4.798 1.00 86.31 343 GLU A CA 1
ATOM 2623 C C . GLU A 1 343 ? -20.987 8.334 4.633 1.00 86.31 343 GLU A C 1
ATOM 2625 O O . GLU A 1 343 ? -20.486 8.466 3.525 1.00 86.31 343 GLU A O 1
ATOM 2630 N N . ILE A 1 344 ? -20.436 8.879 5.728 1.00 86.75 344 ILE A N 1
ATOM 2631 C CA . ILE A 1 344 ? -19.245 9.748 5.667 1.00 86.75 344 ILE A CA 1
ATOM 2632 C C . ILE A 1 344 ? -18.048 9.028 5.029 1.00 86.75 344 ILE A C 1
ATOM 2634 O O . ILE A 1 344 ? -17.340 9.597 4.199 1.00 86.75 344 ILE A O 1
ATOM 2638 N N . ALA A 1 345 ? -17.795 7.782 5.432 1.00 84.56 345 ALA A N 1
ATOM 2639 C CA . ALA A 1 345 ? -16.679 7.006 4.907 1.00 84.56 345 ALA A CA 1
ATOM 2640 C C . ALA A 1 345 ? -16.886 6.583 3.443 1.00 84.56 345 ALA A C 1
ATOM 2642 O O . ALA A 1 345 ? -15.920 6.561 2.684 1.00 84.56 345 ALA A O 1
ATOM 2643 N N . LEU A 1 346 ? -18.122 6.271 3.043 1.00 81.38 346 LEU A N 1
ATOM 2644 C CA . LEU A 1 346 ? -18.458 5.920 1.662 1.00 81.38 346 LEU A CA 1
ATOM 2645 C C . LEU A 1 346 ? -18.352 7.127 0.731 1.00 81.38 346 LEU A C 1
ATOM 2647 O O . LEU A 1 346 ? -17.701 7.006 -0.299 1.00 81.38 346 LEU A O 1
ATOM 2651 N N . THR A 1 347 ? -18.865 8.299 1.122 1.00 84.00 347 THR A N 1
ATOM 2652 C CA . THR A 1 347 ? -18.679 9.551 0.362 1.00 84.00 347 THR A CA 1
ATOM 2653 C C . THR A 1 347 ? -17.197 9.820 0.105 1.00 84.00 347 THR A C 1
ATOM 2655 O O . THR A 1 347 ? -16.798 10.168 -1.001 1.00 84.00 347 THR A O 1
ATOM 2658 N N . MET A 1 348 ? -16.345 9.557 1.102 1.00 82.19 348 MET A N 1
ATOM 2659 C CA . MET A 1 348 ? -14.898 9.697 0.949 1.00 82.19 348 MET A CA 1
ATOM 2660 C C . MET A 1 348 ? -14.272 8.760 -0.081 1.00 82.19 348 MET A C 1
ATOM 2662 O O . MET A 1 348 ? -13.253 9.126 -0.666 1.00 82.19 348 MET A O 1
ATOM 2666 N N . LEU A 1 349 ? -14.832 7.569 -0.286 1.00 77.62 349 LEU A N 1
ATOM 2667 C CA . LEU A 1 349 ? -14.363 6.622 -1.294 1.00 77.62 349 LEU A CA 1
ATOM 2668 C C . LEU A 1 349 ? -14.960 6.914 -2.675 1.00 77.62 349 LEU A C 1
ATOM 2670 O O . LEU A 1 349 ? -14.227 6.921 -3.661 1.00 77.62 349 LEU A O 1
ATOM 2674 N N . GLU A 1 350 ? -16.263 7.180 -2.747 1.00 76.56 350 GLU A N 1
ATOM 2675 C CA . GLU A 1 350 ? -16.980 7.421 -4.002 1.00 76.56 350 GLU A CA 1
ATOM 2676 C C . GLU A 1 350 ? -16.445 8.669 -4.718 1.00 76.56 350 GLU A C 1
ATOM 2678 O O . GLU A 1 350 ? -16.063 8.591 -5.886 1.00 76.56 350 GLU A O 1
ATOM 2683 N N . ASP A 1 351 ? -16.316 9.798 -4.017 1.00 71.19 351 ASP A N 1
ATOM 2684 C CA . ASP A 1 351 ? -15.939 11.060 -4.665 1.00 71.19 351 ASP A CA 1
ATOM 2685 C C . ASP A 1 351 ? -14.438 11.152 -4.984 1.00 71.19 351 ASP A C 1
ATOM 2687 O O . ASP A 1 351 ? -14.039 11.826 -5.938 1.00 71.19 351 ASP A O 1
ATOM 2691 N N . ASN A 1 352 ? -13.597 10.428 -4.234 1.00 68.88 352 ASN A N 1
ATOM 2692 C CA . ASN A 1 352 ? -12.139 10.576 -4.313 1.00 68.88 352 ASN A CA 1
ATOM 2693 C C . ASN A 1 352 ? -11.403 9.362 -4.876 1.00 68.88 352 ASN A C 1
ATOM 2695 O O . ASN A 1 352 ? -10.226 9.483 -5.209 1.00 68.88 352 ASN A O 1
ATOM 2699 N N . VAL A 1 353 ? -12.041 8.193 -4.966 1.00 66.19 353 VAL A N 1
ATOM 2700 C CA . VAL A 1 353 ? -11.366 6.946 -5.361 1.00 66.19 353 VAL A CA 1
ATOM 2701 C C . VAL A 1 353 ? -11.992 6.311 -6.602 1.00 66.19 353 VAL A C 1
ATOM 2703 O O . VAL A 1 353 ? -11.250 5.799 -7.440 1.00 66.19 353 VAL A O 1
ATOM 2706 N N . GLU A 1 354 ? -13.305 6.443 -6.820 1.00 66.06 354 GLU A N 1
ATOM 2707 C CA . GLU A 1 354 ? -13.971 6.036 -8.073 1.00 66.06 354 GLU A CA 1
ATOM 2708 C C . GLU A 1 354 ? -13.793 7.074 -9.202 1.00 66.06 354 GLU A C 1
ATOM 2710 O O . GLU A 1 354 ? -14.744 7.516 -9.852 1.00 66.06 354 GLU A O 1
ATOM 2715 N N . THR A 1 355 ? -12.551 7.496 -9.452 1.00 71.25 355 THR A N 1
ATOM 2716 C CA . THR A 1 355 ? -12.234 8.517 -10.458 1.00 71.25 355 THR A CA 1
ATOM 2717 C C . THR A 1 355 ? -11.340 7.988 -11.577 1.00 71.25 355 THR A C 1
ATOM 2719 O O . THR A 1 355 ? -10.389 7.231 -11.364 1.00 71.25 355 THR A O 1
ATOM 2722 N N . ASP A 1 356 ? -11.643 8.418 -12.805 1.00 82.75 356 ASP A N 1
ATOM 2723 C CA . ASP A 1 356 ? -10.792 8.181 -13.968 1.00 82.75 356 ASP A CA 1
ATOM 2724 C C . ASP A 1 356 ? -9.517 9.023 -13.838 1.00 82.75 356 ASP A C 1
ATOM 2726 O O . ASP A 1 356 ? -9.542 10.255 -13.930 1.00 82.75 356 ASP A O 1
ATOM 2730 N N . VAL A 1 357 ? -8.376 8.354 -13.721 1.00 82.31 357 VAL A N 1
ATOM 2731 C CA . VAL A 1 357 ? -7.064 8.992 -13.689 1.00 82.31 357 VAL A CA 1
ATOM 2732 C C . VAL A 1 357 ? -6.381 8.963 -15.052 1.00 82.31 357 VAL A C 1
ATOM 2734 O O . VAL A 1 357 ? -6.567 8.067 -15.880 1.00 82.31 357 VAL A O 1
ATOM 2737 N N . GLU A 1 358 ? -5.576 9.994 -15.302 1.00 85.88 358 GLU A N 1
ATOM 2738 C CA . GLU A 1 358 ? -4.852 10.183 -16.556 1.00 85.88 358 GLU A CA 1
ATOM 2739 C C . GLU A 1 358 ? -3.386 9.757 -16.411 1.00 85.88 358 GLU A C 1
ATOM 2741 O O . GLU A 1 358 ? -2.575 10.440 -15.782 1.00 85.88 358 GLU A O 1
ATOM 2746 N N . VAL A 1 359 ? -3.036 8.642 -17.053 1.00 84.25 359 VAL A N 1
ATOM 2747 C CA . VAL A 1 359 ? -1.662 8.153 -17.187 1.00 84.25 359 VAL A CA 1
ATOM 2748 C C . VAL A 1 359 ? -0.990 8.884 -18.347 1.00 84.25 359 VAL A C 1
ATOM 2750 O O . VAL A 1 359 ? -1.352 8.709 -19.516 1.00 84.25 359 VAL A O 1
ATOM 2753 N N . GLN A 1 360 ? -0.002 9.718 -18.028 1.00 84.69 360 GLN A N 1
ATOM 2754 C CA . GLN A 1 360 ? 0.777 10.457 -19.022 1.00 84.69 360 GLN A CA 1
ATOM 2755 C C . GLN A 1 360 ? 1.947 9.611 -19.530 1.00 84.69 360 GLN A C 1
ATOM 2757 O O . GLN A 1 360 ? 2.679 9.025 -18.738 1.00 84.69 360 GLN A O 1
ATOM 2762 N N . ALA A 1 361 ? 2.179 9.615 -20.846 1.00 85.75 361 ALA A N 1
ATOM 2763 C CA . ALA A 1 361 ? 3.382 9.015 -21.428 1.00 85.75 361 ALA A CA 1
ATOM 2764 C C . ALA A 1 361 ? 4.645 9.871 -21.200 1.00 85.75 361 ALA A C 1
ATOM 2766 O O . ALA A 1 361 ? 5.761 9.387 -21.372 1.00 85.75 361 ALA A O 1
ATOM 2767 N N . HIS A 1 362 ? 4.463 11.140 -20.810 1.00 86.12 362 HIS A N 1
ATOM 2768 C CA . HIS A 1 362 ? 5.522 12.144 -20.686 1.00 86.12 362 HIS A CA 1
ATOM 2769 C C . HIS A 1 362 ? 6.714 11.690 -19.845 1.00 86.12 362 HIS A C 1
ATOM 2771 O O . HIS A 1 362 ? 7.822 11.798 -20.350 1.00 86.12 362 HIS A O 1
ATOM 2777 N N . PRO A 1 363 ? 6.543 11.102 -18.646 1.00 80.44 363 PRO A N 1
ATOM 2778 C CA . PRO A 1 363 ? 7.704 10.715 -17.851 1.00 80.44 363 PRO A CA 1
ATOM 2779 C C . PRO A 1 363 ? 8.571 9.636 -18.521 1.00 80.44 363 PRO A C 1
ATOM 2781 O O . PRO A 1 363 ? 9.788 9.638 -18.369 1.00 80.44 363 PRO A O 1
ATOM 2784 N N . PHE A 1 364 ? 7.967 8.721 -19.287 1.00 85.00 364 PHE A N 1
ATOM 2785 C CA . PHE A 1 364 ? 8.703 7.690 -20.031 1.00 85.00 364 PHE A CA 1
ATOM 2786 C C . PHE A 1 364 ? 9.425 8.290 -21.244 1.00 85.00 364 PHE A C 1
ATOM 2788 O O . PHE A 1 364 ? 10.550 7.909 -21.562 1.00 85.00 364 PHE A O 1
ATOM 2795 N N . ALA A 1 365 ? 8.785 9.277 -21.872 1.00 88.25 365 ALA A N 1
ATOM 2796 C CA . ALA A 1 365 ? 9.334 10.087 -22.949 1.00 88.25 365 ALA A CA 1
ATOM 2797 C C . ALA A 1 365 ? 10.491 10.997 -22.485 1.00 88.25 365 ALA A C 1
ATOM 2799 O O . ALA A 1 365 ? 11.455 11.165 -23.228 1.00 88.25 365 ALA A O 1
ATOM 2800 N N . ASP A 1 366 ? 10.415 11.573 -21.282 1.00 84.31 366 ASP A N 1
ATOM 2801 C CA . ASP A 1 366 ? 11.481 12.373 -20.662 1.00 84.31 366 ASP A CA 1
ATOM 2802 C C . ASP A 1 366 ? 12.722 11.506 -20.410 1.00 84.31 366 ASP A C 1
ATOM 2804 O O . ASP A 1 366 ? 13.849 11.927 -20.671 1.00 84.31 366 ASP A O 1
ATOM 2808 N N . LEU A 1 367 ? 12.521 10.267 -19.946 1.00 78.50 367 LEU A N 1
ATOM 2809 C CA . LEU A 1 367 ? 13.600 9.296 -19.754 1.00 78.50 367 LEU A CA 1
ATOM 2810 C C . LEU A 1 367 ? 14.261 8.913 -21.077 1.00 78.50 367 LEU A C 1
ATOM 2812 O O . LEU A 1 367 ? 15.484 8.984 -21.166 1.00 78.50 367 LEU A O 1
ATOM 2816 N N . GLY A 1 368 ? 13.467 8.593 -22.104 1.00 85.19 368 GLY A N 1
ATOM 2817 C CA . GLY A 1 368 ? 13.989 8.310 -23.444 1.00 85.19 368 GLY A CA 1
ATOM 2818 C C . GLY A 1 368 ? 14.805 9.479 -24.003 1.00 85.19 368 GLY A C 1
ATOM 2819 O O . GLY A 1 368 ? 15.883 9.280 -24.559 1.00 85.19 368 GLY A O 1
ATOM 2820 N N . TYR A 1 369 ? 14.351 10.716 -23.774 1.00 87.62 369 TYR A N 1
ATOM 2821 C CA . TYR A 1 369 ? 15.105 11.915 -24.142 1.00 87.62 369 TYR A CA 1
ATOM 2822 C C . TYR A 1 369 ? 16.438 12.016 -23.387 1.00 87.62 369 TYR A C 1
ATOM 2824 O O . TYR A 1 369 ? 17.473 12.238 -24.010 1.00 87.62 369 TYR A O 1
ATOM 2832 N N . MET A 1 370 ? 16.437 11.855 -22.059 1.00 79.75 370 MET A N 1
ATOM 2833 C CA . MET A 1 370 ? 17.655 11.968 -21.244 1.00 79.75 370 MET A CA 1
ATOM 2834 C C . MET A 1 370 ? 18.685 10.879 -21.563 1.00 79.75 370 MET A C 1
ATOM 2836 O O . MET A 1 370 ? 19.877 11.187 -21.622 1.00 79.75 370 MET A O 1
ATOM 2840 N N . GLN A 1 371 ? 18.228 9.644 -21.798 1.00 80.31 371 GLN A N 1
ATOM 2841 C CA . GLN A 1 371 ? 19.066 8.513 -22.210 1.00 80.31 371 GLN A CA 1
ATOM 2842 C C . GLN A 1 371 ? 19.818 8.848 -23.504 1.00 80.31 371 GLN A C 1
ATOM 2844 O O . GLN A 1 371 ? 21.042 8.752 -23.548 1.00 80.31 371 GLN A O 1
ATOM 2849 N N . MET A 1 372 ? 19.109 9.351 -24.518 1.00 86.06 372 MET A N 1
ATOM 2850 C CA . MET A 1 372 ? 19.709 9.672 -25.815 1.00 86.06 372 MET A CA 1
ATOM 2851 C C . MET A 1 372 ? 20.538 10.963 -25.820 1.00 86.06 372 MET A C 1
ATOM 2853 O O . MET A 1 372 ? 21.573 11.032 -26.478 1.00 86.06 372 MET A O 1
ATOM 2857 N N . ALA A 1 373 ? 20.090 12.007 -25.116 1.00 83.75 373 ALA A N 1
ATOM 2858 C CA . ALA A 1 373 ? 20.698 13.338 -25.176 1.00 83.75 373 ALA A CA 1
ATOM 2859 C C . ALA A 1 373 ? 22.027 13.453 -24.418 1.00 83.75 373 ALA A C 1
ATOM 2861 O O . ALA A 1 373 ? 22.820 14.351 -24.707 1.00 83.75 373 ALA A O 1
ATOM 2862 N N . ALA A 1 374 ? 22.229 12.621 -23.398 1.00 70.12 374 ALA A N 1
ATOM 2863 C CA . ALA A 1 374 ? 23.369 12.737 -22.498 1.00 70.12 374 ALA A CA 1
ATOM 2864 C C . ALA A 1 374 ? 24.200 11.454 -22.388 1.00 70.12 374 ALA A C 1
ATOM 2866 O O . ALA A 1 374 ? 25.183 11.464 -21.643 1.00 70.12 374 ALA A O 1
ATOM 2867 N N . GLY A 1 375 ? 23.793 10.369 -23.064 1.00 67.19 375 GLY A N 1
ATOM 2868 C CA . GLY A 1 375 ? 24.394 9.041 -22.893 1.00 67.19 375 GLY A CA 1
ATOM 2869 C C . GLY A 1 375 ? 24.422 8.611 -21.422 1.00 67.19 375 GLY A C 1
ATOM 2870 O O . GLY A 1 375 ? 25.305 7.865 -21.001 1.00 67.19 375 GLY A O 1
ATOM 2871 N N . MET A 1 376 ? 23.525 9.175 -20.602 1.00 65.62 376 MET A N 1
ATOM 2872 C CA . MET A 1 376 ? 23.531 8.973 -19.161 1.00 65.62 376 MET A CA 1
ATOM 2873 C C . MET A 1 376 ? 22.826 7.668 -18.839 1.00 65.62 376 MET A C 1
ATOM 2875 O O . MET A 1 376 ? 21.686 7.447 -19.252 1.00 65.62 376 MET A O 1
ATOM 2879 N N . ASP A 1 377 ? 23.481 6.837 -18.036 1.00 61.31 377 ASP A N 1
ATOM 2880 C CA . ASP A 1 377 ? 22.818 5.684 -17.448 1.00 61.31 377 ASP A CA 1
ATOM 2881 C C . ASP A 1 377 ? 21.788 6.125 -16.387 1.00 61.31 377 ASP A C 1
ATOM 2883 O O . ASP A 1 377 ? 21.759 7.268 -15.909 1.00 61.31 377 ASP A O 1
ATOM 2887 N N . MET A 1 378 ? 20.909 5.202 -15.995 1.00 60.50 378 MET A N 1
ATOM 2888 C CA . MET A 1 378 ? 19.844 5.498 -15.031 1.00 60.50 378 MET A CA 1
ATOM 2889 C C . MET A 1 378 ? 20.371 5.929 -13.651 1.00 60.50 378 MET A C 1
ATOM 2891 O O . MET A 1 378 ? 19.692 6.684 -12.951 1.00 60.50 378 MET A O 1
ATOM 2895 N N . ALA A 1 379 ? 21.574 5.499 -13.253 1.00 61.28 379 ALA A N 1
ATOM 2896 C CA . ALA A 1 379 ? 22.174 5.894 -11.980 1.00 61.28 379 ALA A CA 1
ATOM 2897 C C . ALA A 1 379 ? 22.663 7.353 -12.013 1.00 61.28 379 ALA A C 1
ATOM 2899 O O . ALA A 1 379 ? 22.550 8.078 -11.020 1.00 61.28 379 ALA A O 1
ATOM 2900 N N . GLN A 1 380 ? 23.168 7.807 -13.161 1.00 65.88 380 GLN A N 1
ATOM 2901 C CA . GLN A 1 380 ? 23.568 9.193 -13.397 1.00 65.88 380 GLN A CA 1
ATOM 2902 C C . GLN A 1 380 ? 22.359 10.136 -13.458 1.00 65.88 380 GLN A C 1
ATOM 2904 O O . GLN A 1 380 ? 22.386 11.187 -12.813 1.00 65.88 380 GLN A O 1
ATOM 2909 N N . ILE A 1 381 ? 21.276 9.736 -14.137 1.00 64.56 381 ILE A N 1
ATOM 2910 C CA . ILE A 1 381 ? 20.008 10.491 -14.165 1.00 64.56 381 ILE A CA 1
ATOM 2911 C C . ILE A 1 381 ? 19.468 10.688 -12.739 1.00 64.56 381 ILE A C 1
ATOM 2913 O O . ILE A 1 381 ? 19.091 11.797 -12.356 1.00 64.56 381 ILE A O 1
ATOM 2917 N N . GLU A 1 382 ? 19.482 9.638 -11.911 1.00 62.31 382 GLU A N 1
ATOM 2918 C CA . GLU A 1 382 ? 19.024 9.721 -10.521 1.00 62.31 382 GLU A CA 1
ATOM 2919 C C . GLU A 1 382 ? 19.912 10.631 -9.656 1.00 62.31 382 GLU A C 1
ATOM 2921 O O . GLU A 1 382 ? 19.403 11.356 -8.796 1.00 62.31 382 GLU A O 1
ATOM 2926 N N . ALA A 1 383 ? 21.229 10.640 -9.881 1.00 65.88 383 ALA A N 1
ATOM 2927 C CA . ALA A 1 383 ? 22.144 11.527 -9.167 1.00 65.88 383 ALA A CA 1
ATOM 2928 C C . ALA A 1 383 ? 21.864 13.013 -9.465 1.00 65.88 383 ALA A C 1
ATOM 2930 O O . ALA A 1 383 ? 21.782 13.814 -8.529 1.00 65.88 383 ALA A O 1
ATOM 2931 N N . GLU A 1 384 ? 21.663 13.367 -10.737 1.00 65.31 384 GLU A N 1
ATOM 2932 C CA . GLU A 1 384 ? 21.334 14.736 -11.166 1.00 65.31 384 GLU A CA 1
ATOM 2933 C C . GLU A 1 384 ? 19.951 15.175 -10.668 1.00 65.31 384 GLU A C 1
ATOM 2935 O O . GLU A 1 384 ? 19.774 16.289 -10.165 1.00 65.31 384 GLU A O 1
ATOM 2940 N N . PHE A 1 385 ? 18.964 14.281 -10.714 1.00 63.03 385 PHE A N 1
ATOM 2941 C CA . PHE A 1 385 ? 17.635 14.576 -10.193 1.00 63.03 385 PHE A CA 1
ATOM 2942 C C . PHE A 1 385 ? 17.639 14.798 -8.677 1.00 63.03 385 PHE A C 1
ATOM 2944 O O . PHE A 1 385 ? 17.079 15.781 -8.186 1.00 63.03 385 PHE A O 1
ATOM 2951 N N . ASN A 1 386 ? 18.317 13.930 -7.920 1.00 60.31 386 ASN A N 1
ATOM 2952 C CA . ASN A 1 386 ? 18.470 14.086 -6.473 1.00 60.31 386 ASN A CA 1
ATOM 2953 C C . ASN A 1 386 ? 19.193 15.392 -6.121 1.00 60.31 386 ASN A C 1
ATOM 2955 O O . ASN A 1 386 ? 18.827 16.065 -5.153 1.00 60.31 386 ASN A O 1
ATOM 2959 N N . GLN A 1 387 ? 20.192 15.777 -6.920 1.00 66.31 387 GLN A N 1
ATOM 2960 C CA . GLN A 1 387 ? 20.857 17.068 -6.789 1.00 66.31 387 GLN A CA 1
ATOM 2961 C C . GLN A 1 387 ? 19.874 18.227 -7.012 1.00 66.31 387 GLN A C 1
ATOM 2963 O O . GLN A 1 387 ? 19.829 19.132 -6.179 1.00 66.31 387 GLN A O 1
ATOM 2968 N N . SER A 1 388 ? 19.049 18.181 -8.065 1.00 61.50 388 SER A N 1
ATOM 2969 C CA . SER A 1 388 ? 18.027 19.198 -8.355 1.00 61.50 388 SER A CA 1
ATOM 2970 C C . SER A 1 388 ? 16.969 19.314 -7.248 1.00 61.50 388 SER A C 1
ATOM 2972 O O . SER A 1 388 ? 16.642 20.420 -6.809 1.00 61.50 388 SER A O 1
ATOM 2974 N N . LEU A 1 389 ? 16.480 18.189 -6.714 1.00 56.25 389 LEU A N 1
ATOM 2975 C CA . LEU A 1 389 ? 15.552 18.187 -5.577 1.00 56.25 389 LEU A CA 1
ATOM 2976 C C . LEU A 1 389 ? 16.169 18.836 -4.332 1.00 56.25 389 LEU A C 1
ATOM 2978 O O . LEU A 1 389 ? 15.491 19.613 -3.649 1.00 56.25 389 LEU A O 1
ATOM 2982 N N . GLY A 1 390 ? 17.454 18.562 -4.081 1.00 56.78 390 GLY A N 1
ATOM 2983 C CA . GLY A 1 390 ? 18.244 19.126 -2.985 1.00 56.78 390 GLY A CA 1
ATOM 2984 C C . GLY A 1 390 ? 18.441 20.646 -3.048 1.00 56.78 390 GLY A C 1
ATOM 2985 O O . GLY A 1 390 ? 18.765 21.266 -2.030 1.00 56.78 390 GLY A O 1
ATOM 2986 N N . GLU A 1 391 ? 18.232 21.266 -4.216 1.00 62.44 391 GLU A N 1
ATOM 2987 C CA . GLU A 1 391 ? 18.233 22.726 -4.396 1.00 62.44 391 GLU A CA 1
ATOM 2988 C C . GLU A 1 391 ? 16.903 23.376 -3.988 1.00 62.44 391 GLU A C 1
ATOM 2990 O O . GLU A 1 391 ? 16.841 24.590 -3.757 1.00 62.44 391 GLU A O 1
ATOM 2995 N N . SER A 1 392 ? 15.830 22.589 -3.858 1.00 55.91 392 SER A N 1
ATOM 2996 C CA . SER A 1 392 ? 14.546 23.088 -3.382 1.00 55.91 392 SER A CA 1
ATOM 2997 C C . SER A 1 392 ? 14.567 23.308 -1.864 1.00 55.91 392 SER A C 1
ATOM 2999 O O . SER A 1 392 ? 15.082 22.506 -1.087 1.00 55.91 392 SER A O 1
ATOM 3001 N N . ASN A 1 393 ? 13.905 24.369 -1.394 1.00 51.84 393 ASN A N 1
ATOM 3002 C CA . ASN A 1 393 ? 13.659 24.547 0.044 1.00 51.84 393 ASN A CA 1
ATOM 3003 C C . ASN A 1 393 ? 12.669 23.502 0.610 1.00 51.84 393 ASN A C 1
ATOM 3005 O O . ASN A 1 393 ? 12.464 23.473 1.822 1.00 51.84 393 ASN A O 1
ATOM 3009 N N . ARG A 1 394 ? 12.031 22.695 -0.256 1.00 47.06 394 ARG A N 1
ATOM 3010 C CA . ARG A 1 394 ? 11.035 21.671 0.098 1.00 47.06 394 ARG A CA 1
ATOM 3011 C C . ARG A 1 394 ? 11.700 20.343 0.477 1.00 47.06 394 ARG A C 1
ATOM 3013 O O . ARG A 1 394 ? 11.256 19.712 1.426 1.00 47.06 394 ARG A O 1
ATOM 3020 N N . PHE A 1 395 ? 12.795 19.974 -0.192 1.00 51.44 395 PHE A N 1
ATOM 3021 C CA . PHE A 1 395 ? 13.522 18.717 0.010 1.00 51.44 395 PHE A CA 1
ATOM 3022 C C . PHE A 1 395 ? 14.987 19.004 0.355 1.00 51.44 395 PHE A C 1
ATOM 3024 O O . PHE A 1 395 ? 15.868 18.982 -0.495 1.00 51.44 395 PHE A O 1
ATOM 3031 N N . SER A 1 396 ? 15.274 19.325 1.620 1.00 53.09 396 SER A N 1
ATOM 3032 C CA . SER A 1 396 ? 16.661 19.611 2.015 1.00 53.09 396 SER A CA 1
ATOM 3033 C C . SER A 1 396 ? 17.560 18.374 1.848 1.00 53.09 396 SER A C 1
ATOM 3035 O O . SER A 1 396 ? 17.127 17.250 2.091 1.00 53.09 396 SER A O 1
ATOM 3037 N N . ASN A 1 397 ? 18.849 18.559 1.551 1.00 51.00 397 ASN A N 1
ATOM 3038 C CA . ASN A 1 397 ? 19.823 17.451 1.545 1.00 51.00 397 ASN A CA 1
ATOM 3039 C C . ASN A 1 397 ? 19.858 16.666 2.870 1.00 51.00 397 ASN A C 1
ATOM 3041 O O . ASN A 1 397 ? 20.205 15.489 2.894 1.00 51.00 397 ASN A O 1
ATOM 3045 N N . GLN A 1 398 ? 19.490 17.309 3.982 1.00 50.56 398 GLN A N 1
ATOM 3046 C CA . GLN A 1 398 ? 19.357 16.644 5.273 1.00 50.56 398 GLN A CA 1
ATOM 3047 C C . GLN A 1 398 ? 18.098 15.755 5.332 1.00 50.56 398 GLN A C 1
ATOM 3049 O O . GLN A 1 398 ? 18.150 14.716 5.974 1.00 50.56 398 GLN A O 1
ATOM 3054 N N . TYR A 1 399 ? 17.007 16.132 4.651 1.00 50.31 399 TYR A N 1
ATOM 3055 C CA . TYR A 1 399 ? 15.751 15.372 4.570 1.00 50.31 399 TYR A CA 1
ATOM 3056 C C . TYR A 1 399 ? 15.959 14.115 3.731 1.00 50.31 399 TYR A C 1
ATOM 3058 O O . TYR A 1 399 ? 15.783 13.009 4.235 1.00 50.31 399 TYR A O 1
ATOM 3066 N N . LEU A 1 400 ? 16.468 14.286 2.505 1.00 51.97 400 LEU A N 1
ATOM 3067 C CA . LEU A 1 400 ? 16.795 13.182 1.599 1.00 51.97 400 LEU A CA 1
ATOM 3068 C C . LEU A 1 400 ? 17.844 12.247 2.225 1.00 51.97 400 LEU A C 1
ATOM 3070 O O . LEU A 1 400 ? 17.699 11.030 2.202 1.00 51.97 400 LEU A O 1
ATOM 3074 N N . GLY A 1 401 ? 18.866 12.821 2.867 1.00 53.00 401 GLY A N 1
ATOM 3075 C CA . GLY A 1 401 ? 19.935 12.075 3.522 1.00 53.00 401 GLY A CA 1
ATOM 3076 C C . GLY A 1 401 ? 19.585 11.462 4.879 1.00 53.00 401 GLY A C 1
ATOM 3077 O O . GLY A 1 401 ? 20.394 10.694 5.375 1.00 53.00 401 GLY A O 1
ATOM 3078 N N . HIS A 1 402 ? 18.452 11.783 5.509 1.00 50.16 402 HIS A N 1
ATOM 3079 C CA . HIS A 1 402 ? 17.961 11.048 6.682 1.00 50.16 402 HIS A CA 1
ATOM 3080 C C . HIS A 1 402 ? 16.966 9.978 6.247 1.00 50.16 402 HIS A C 1
ATOM 3082 O O . HIS A 1 402 ? 17.158 8.822 6.615 1.00 50.16 402 HIS A O 1
ATOM 3088 N N . TYR A 1 403 ? 15.980 10.354 5.424 1.00 47.31 403 TYR A N 1
ATOM 3089 C CA . TYR A 1 403 ? 14.892 9.487 4.972 1.00 47.31 403 TYR A CA 1
ATOM 3090 C C . TYR A 1 403 ? 15.389 8.275 4.177 1.00 47.31 403 TYR A C 1
ATOM 3092 O O . TYR A 1 403 ? 15.018 7.146 4.477 1.00 47.31 403 TYR A O 1
ATOM 3100 N N . PHE A 1 404 ? 16.311 8.494 3.235 1.00 49.00 404 PHE A N 1
ATOM 3101 C CA . PHE A 1 404 ? 16.919 7.427 2.433 1.00 49.00 404 PHE A CA 1
ATOM 3102 C C . PHE A 1 404 ? 18.244 6.906 3.016 1.00 49.00 404 PHE A C 1
ATOM 3104 O O . PHE A 1 404 ? 18.968 6.177 2.341 1.00 49.00 404 PHE A O 1
ATOM 3111 N N . SER A 1 405 ? 18.614 7.281 4.252 1.00 42.94 405 SER A N 1
ATOM 3112 C CA . SER A 1 405 ? 19.809 6.703 4.884 1.00 42.94 405 SER A CA 1
ATOM 3113 C C . SER A 1 405 ? 19.520 5.399 5.601 1.00 42.94 405 SER A C 1
ATOM 3115 O O . SER A 1 405 ? 18.508 5.254 6.280 1.00 42.94 405 SER A O 1
ATOM 3117 N N . ASN A 1 406 ? 20.518 4.517 5.577 1.00 38.12 406 ASN A N 1
ATOM 3118 C CA . ASN A 1 406 ? 20.577 3.247 6.305 1.00 38.12 406 ASN A CA 1
ATOM 3119 C C . ASN A 1 406 ? 20.631 3.394 7.850 1.00 38.12 406 ASN A C 1
ATOM 3121 O O . ASN A 1 406 ? 21.369 2.668 8.514 1.00 38.12 406 ASN A O 1
ATOM 3125 N N . LYS A 1 407 ? 20.019 4.431 8.436 1.00 33.28 407 LYS A N 1
ATOM 3126 C CA . LYS A 1 407 ? 20.175 4.801 9.855 1.00 33.28 407 LYS A CA 1
ATOM 3127 C C . LYS A 1 407 ? 18.893 5.228 10.571 1.00 33.28 407 LYS A C 1
ATOM 3129 O O . LYS A 1 407 ? 18.973 5.522 11.762 1.00 33.28 407 LYS A O 1
ATOM 3134 N N . LEU A 1 408 ? 17.755 5.316 9.886 1.00 36.09 408 LEU A N 1
ATOM 3135 C CA . LEU A 1 408 ? 16.461 5.474 10.555 1.00 36.09 408 LEU A CA 1
ATOM 3136 C C . LEU A 1 408 ? 15.919 4.094 10.939 1.00 36.09 408 LEU A C 1
ATOM 3138 O O . LEU A 1 408 ? 16.086 3.155 10.166 1.00 36.09 408 LEU A O 1
ATOM 3142 N N . ASN A 1 409 ? 15.181 4.007 12.050 1.00 36.19 409 ASN A N 1
ATOM 3143 C CA . ASN A 1 409 ? 14.390 2.825 12.432 1.00 36.19 409 ASN A CA 1
ATOM 3144 C C . ASN A 1 409 ? 13.388 2.391 11.337 1.00 36.19 409 ASN A C 1
ATOM 3146 O O . ASN A 1 409 ? 12.803 1.325 11.434 1.00 36.19 409 ASN A O 1
ATOM 3150 N N . ASN A 1 410 ? 13.207 3.165 10.260 1.00 36.94 410 ASN A N 1
ATOM 3151 C CA . ASN A 1 410 ? 12.506 2.709 9.058 1.00 36.94 410 ASN A CA 1
ATOM 3152 C C . ASN A 1 410 ? 13.215 1.531 8.373 1.00 36.94 410 ASN A C 1
ATOM 3154 O O . ASN A 1 410 ? 12.556 0.801 7.653 1.00 36.94 410 ASN A O 1
ATOM 3158 N N . GLN A 1 411 ? 14.522 1.320 8.584 1.00 36.53 411 GLN A N 1
ATOM 3159 C CA . GLN A 1 411 ? 15.201 0.073 8.209 1.00 36.53 411 GLN A CA 1
ATOM 3160 C C . GLN A 1 411 ? 14.976 -1.059 9.207 1.00 36.53 411 GLN A C 1
ATOM 3162 O O . GLN A 1 411 ? 15.159 -2.201 8.815 1.00 36.53 411 GLN A O 1
ATOM 3167 N N . ASP A 1 412 ? 14.594 -0.771 10.451 1.00 39.66 412 ASP A N 1
ATOM 3168 C CA . ASP A 1 412 ? 14.145 -1.806 11.382 1.00 39.66 412 ASP A CA 1
ATOM 3169 C C . ASP A 1 412 ? 12.703 -2.202 11.035 1.00 39.66 412 ASP A C 1
ATOM 3171 O O . ASP A 1 412 ? 12.425 -3.381 10.971 1.00 39.66 412 ASP A O 1
ATOM 3175 N N . VAL A 1 413 ? 11.831 -1.267 10.628 1.00 38.12 413 VAL A N 1
ATOM 3176 C CA . VAL A 1 413 ? 10.486 -1.571 10.089 1.00 38.12 413 VAL A CA 1
ATOM 3177 C C . VAL A 1 413 ? 10.558 -2.213 8.700 1.00 38.12 413 VAL A C 1
ATOM 3179 O O . VAL A 1 413 ? 9.936 -3.237 8.471 1.00 38.12 413 VAL A O 1
ATOM 3182 N N . ALA A 1 414 ? 11.358 -1.686 7.768 1.00 37.59 414 ALA A N 1
ATOM 3183 C CA . ALA A 1 414 ? 11.618 -2.331 6.474 1.00 37.59 414 ALA A CA 1
ATOM 3184 C C . ALA A 1 414 ? 12.494 -3.587 6.612 1.00 37.59 414 ALA A C 1
ATOM 3186 O O . ALA A 1 414 ? 12.557 -4.387 5.688 1.00 37.59 414 ALA A O 1
ATOM 3187 N N . GLY A 1 415 ? 13.178 -3.759 7.743 1.00 39.72 415 GLY A N 1
ATOM 3188 C CA . GLY A 1 415 ? 13.941 -4.946 8.118 1.00 39.72 415 GLY A CA 1
ATOM 3189 C C . GLY A 1 415 ? 13.086 -5.980 8.842 1.00 39.72 415 GLY A C 1
ATOM 3190 O O . GLY A 1 415 ? 13.367 -7.157 8.706 1.00 39.72 415 GLY A O 1
ATOM 3191 N N . ASP A 1 416 ? 12.015 -5.589 9.525 1.00 40.38 416 ASP A N 1
ATOM 3192 C CA . ASP A 1 416 ? 10.999 -6.469 10.105 1.00 40.38 416 ASP A CA 1
ATOM 3193 C C . ASP A 1 416 ? 9.992 -6.887 9.027 1.00 40.38 416 ASP A C 1
ATOM 3195 O O . ASP A 1 416 ? 9.676 -8.064 8.923 1.00 40.38 416 ASP A O 1
ATOM 3199 N N . ILE A 1 417 ? 9.604 -5.976 8.126 1.00 40.28 417 ILE A N 1
ATOM 3200 C CA . ILE A 1 417 ? 8.863 -6.287 6.891 1.00 40.28 417 ILE A CA 1
ATOM 3201 C C . ILE A 1 417 ? 9.758 -7.076 5.913 1.00 40.28 417 ILE A C 1
ATOM 3203 O O . ILE A 1 417 ? 9.306 -8.017 5.272 1.00 40.28 417 ILE A O 1
ATOM 3207 N N . GLY A 1 418 ? 11.046 -6.729 5.807 1.00 35.88 418 GLY A N 1
ATOM 3208 C CA . GLY A 1 418 ? 12.001 -7.343 4.875 1.00 35.88 418 GLY A CA 1
ATOM 3209 C C . GLY A 1 418 ? 12.728 -8.592 5.388 1.00 35.88 418 GLY A C 1
ATOM 3210 O O . GLY A 1 418 ? 13.299 -9.318 4.580 1.00 35.88 418 GLY A O 1
ATOM 3211 N N . SER A 1 419 ? 12.715 -8.890 6.694 1.00 34.88 419 SER A N 1
ATOM 3212 C CA . SER A 1 419 ? 13.248 -10.154 7.251 1.00 34.88 419 SER A CA 1
ATOM 3213 C C . SER A 1 419 ? 12.255 -11.312 7.163 1.00 34.88 419 SER A C 1
ATOM 3215 O O . SER A 1 419 ? 12.621 -12.448 7.469 1.00 34.88 419 SER A O 1
ATOM 3217 N N . ILE A 1 420 ? 11.031 -11.047 6.694 1.00 40.47 420 ILE A N 1
ATOM 3218 C CA . ILE A 1 420 ? 9.995 -12.058 6.457 1.00 40.47 420 ILE A CA 1
ATOM 3219 C C . ILE A 1 420 ? 10.184 -12.770 5.096 1.00 40.47 420 ILE A C 1
ATOM 3221 O O . ILE A 1 420 ? 9.610 -13.835 4.874 1.00 40.47 420 ILE A O 1
ATOM 3225 N N . THR A 1 421 ? 11.100 -12.313 4.229 1.00 36.75 421 THR A N 1
ATOM 3226 C CA . THR A 1 421 ? 11.453 -13.014 2.977 1.00 36.75 421 THR A CA 1
ATOM 3227 C C . THR A 1 421 ? 12.964 -13.179 2.795 1.00 36.75 421 THR A C 1
ATOM 3229 O O . THR A 1 421 ? 13.671 -12.230 2.471 1.00 36.75 421 THR A O 1
ATOM 3232 N N . ASP A 1 422 ? 13.450 -14.414 2.930 1.00 37.69 422 ASP A N 1
ATOM 3233 C CA . ASP A 1 422 ? 14.853 -14.817 2.721 1.00 37.69 422 ASP A CA 1
ATOM 3234 C C . ASP A 1 422 ? 15.164 -15.167 1.245 1.00 37.69 422 ASP A C 1
ATOM 3236 O O . ASP A 1 422 ? 16.101 -15.915 0.997 1.00 37.69 422 ASP A O 1
ATOM 3240 N N . ASP A 1 423 ? 14.391 -14.690 0.252 1.00 35.47 423 ASP A N 1
ATOM 3241 C CA . ASP A 1 423 ? 14.626 -15.103 -1.151 1.00 35.47 423 ASP A CA 1
ATOM 3242 C C . ASP A 1 423 ? 14.353 -14.082 -2.278 1.00 35.47 423 ASP A C 1
ATOM 3244 O O . ASP A 1 423 ? 14.743 -14.379 -3.399 1.00 35.47 423 ASP A O 1
ATOM 3248 N N . ASN A 1 424 ? 13.769 -12.895 -2.060 1.00 43.41 424 ASN A N 1
ATOM 3249 C CA . ASN A 1 424 ? 13.699 -11.841 -3.095 1.00 43.41 424 ASN A CA 1
ATOM 3250 C C . ASN A 1 424 ? 13.467 -10.473 -2.447 1.00 43.41 424 ASN A C 1
ATOM 3252 O O . ASN A 1 424 ? 12.347 -10.118 -2.092 1.00 43.41 424 ASN A O 1
ATOM 3256 N N . ASN A 1 425 ? 14.531 -9.696 -2.275 1.00 42.59 425 ASN A N 1
ATOM 3257 C CA . ASN A 1 425 ? 14.405 -8.328 -1.799 1.00 42.59 425 ASN A CA 1
ATOM 3258 C C . ASN A 1 425 ? 13.939 -7.434 -2.971 1.00 42.59 425 ASN A C 1
ATOM 3260 O O . ASN A 1 425 ? 14.641 -7.389 -3.986 1.00 42.59 425 ASN A O 1
ATOM 3264 N N . PRO A 1 426 ? 12.839 -6.663 -2.864 1.00 40.84 426 PRO A N 1
ATOM 3265 C CA . PRO A 1 426 ? 12.454 -5.700 -3.905 1.00 40.84 426 PRO A CA 1
ATOM 3266 C C . PRO A 1 426 ? 13.564 -4.666 -4.193 1.00 40.84 426 PRO A C 1
ATOM 3268 O O . PRO A 1 426 ? 13.669 -4.138 -5.301 1.00 40.84 426 PRO A O 1
ATOM 3271 N N . VAL A 1 427 ? 14.472 -4.433 -3.233 1.00 37.94 427 VAL A N 1
ATOM 3272 C CA . VAL A 1 427 ? 15.692 -3.620 -3.402 1.00 37.94 427 VAL A CA 1
ATOM 3273 C C . VAL A 1 427 ? 16.771 -4.328 -4.245 1.00 37.94 427 VAL A C 1
ATOM 3275 O O . VAL A 1 427 ? 17.576 -3.671 -4.901 1.00 37.94 427 VAL A O 1
ATOM 3278 N N . GLU A 1 428 ? 16.799 -5.659 -4.274 1.00 39.41 428 GLU A N 1
ATOM 3279 C CA . GLU A 1 428 ? 17.698 -6.442 -5.136 1.00 39.41 428 GLU A CA 1
ATOM 3280 C C . GLU A 1 428 ? 17.153 -6.529 -6.575 1.00 39.41 428 GLU A C 1
ATOM 3282 O O . GLU A 1 428 ? 17.931 -6.448 -7.525 1.00 39.41 428 GLU A O 1
ATOM 3287 N N . GLY A 1 429 ? 15.823 -6.536 -6.748 1.00 40.59 429 GLY A N 1
ATOM 3288 C CA . GLY A 1 429 ? 15.170 -6.312 -8.047 1.00 40.59 429 GLY A CA 1
ATOM 3289 C C . GLY A 1 429 ? 15.472 -4.927 -8.640 1.00 40.59 429 GLY A C 1
ATOM 3290 O O . GLY A 1 429 ? 15.733 -4.804 -9.836 1.00 40.59 429 GLY A O 1
ATOM 3291 N N . LEU A 1 430 ? 15.551 -3.894 -7.792 1.00 39.19 430 LEU A N 1
ATOM 3292 C CA . LEU A 1 430 ? 16.078 -2.569 -8.148 1.00 39.19 430 LEU A CA 1
ATOM 3293 C C . LEU A 1 430 ? 17.523 -2.654 -8.665 1.00 39.19 430 LEU A C 1
ATOM 3295 O O . LEU A 1 430 ? 17.821 -2.102 -9.718 1.00 39.19 430 LEU A O 1
ATOM 3299 N N . ALA A 1 431 ? 18.417 -3.362 -7.964 1.00 39.84 431 ALA A N 1
ATOM 3300 C CA . ALA A 1 431 ? 19.817 -3.521 -8.376 1.00 39.84 431 ALA A CA 1
ATOM 3301 C C . ALA A 1 431 ? 19.965 -4.224 -9.740 1.00 39.84 431 ALA A C 1
ATOM 3303 O O . ALA A 1 431 ? 20.790 -3.803 -10.546 1.00 39.84 431 ALA A O 1
ATOM 3304 N N . GLN A 1 432 ? 19.132 -5.231 -10.027 1.00 42.41 432 GLN A N 1
ATOM 3305 C CA . GLN A 1 432 ? 19.093 -5.898 -11.336 1.00 42.41 432 GLN A CA 1
ATOM 3306 C C . GLN A 1 432 ? 18.536 -4.986 -12.442 1.00 42.41 432 GLN A C 1
ATOM 3308 O O . GLN A 1 432 ? 19.086 -4.964 -13.539 1.00 42.41 432 GLN A O 1
ATOM 3313 N N . LEU A 1 433 ? 17.521 -4.161 -12.148 1.00 43.25 433 LEU A N 1
ATOM 3314 C CA . LEU A 1 433 ? 17.044 -3.106 -13.057 1.00 43.25 433 LEU A CA 1
ATOM 3315 C C . LEU A 1 433 ? 18.142 -2.083 -13.393 1.00 43.25 433 LEU A C 1
ATOM 3317 O O . LEU A 1 433 ? 18.193 -1.604 -14.522 1.00 43.25 433 LEU A O 1
ATOM 3321 N N . TYR A 1 434 ? 19.025 -1.755 -12.442 1.00 44.59 434 TYR A N 1
ATOM 3322 C CA . TYR A 1 434 ? 20.174 -0.876 -12.699 1.00 44.59 434 TYR A CA 1
ATOM 3323 C C . TYR A 1 434 ? 21.281 -1.557 -13.527 1.00 44.59 434 TYR A C 1
ATOM 3325 O O . TYR A 1 434 ? 22.014 -0.855 -14.220 1.00 44.59 434 TYR A O 1
ATOM 3333 N N . GLU A 1 435 ? 21.424 -2.889 -13.469 1.00 44.81 435 GLU A N 1
ATOM 3334 C CA . GLU A 1 435 ? 22.450 -3.635 -14.221 1.00 44.81 435 GLU A CA 1
ATOM 3335 C C . GLU A 1 435 ? 22.023 -4.006 -15.656 1.00 44.81 435 GLU A C 1
ATOM 3337 O O . GLU A 1 435 ? 22.886 -4.078 -16.534 1.00 44.81 435 GLU A O 1
ATOM 3342 N N . ASP A 1 436 ? 20.721 -4.191 -15.916 1.00 44.66 436 ASP A N 1
ATOM 3343 C CA . ASP A 1 436 ? 20.196 -4.634 -17.223 1.00 44.66 436 ASP A CA 1
ATOM 3344 C C . ASP A 1 436 ? 19.944 -3.498 -18.236 1.00 44.66 436 ASP A C 1
ATOM 3346 O O . ASP A 1 436 ? 19.670 -3.766 -19.407 1.00 44.66 436 ASP A O 1
ATOM 3350 N N . VAL A 1 437 ? 20.067 -2.224 -17.842 1.00 45.22 437 VAL A N 1
ATOM 3351 C CA . VAL A 1 437 ? 19.971 -1.091 -18.782 1.00 45.22 437 VAL A CA 1
ATOM 3352 C C . VAL A 1 437 ? 21.358 -0.786 -19.343 1.00 45.22 437 VAL A C 1
ATOM 3354 O O . VAL A 1 437 ? 22.025 0.167 -18.941 1.00 45.22 437 VAL A O 1
ATOM 3357 N N . ARG A 1 438 ? 21.820 -1.621 -20.277 1.00 46.88 438 ARG A N 1
ATOM 3358 C CA . ARG A 1 438 ? 22.884 -1.198 -21.191 1.00 46.88 438 ARG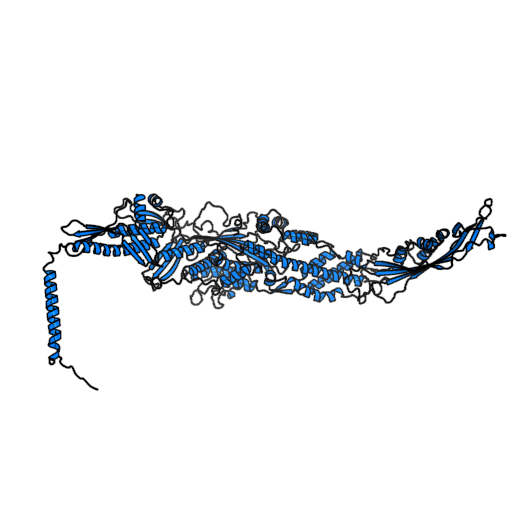 A CA 1
ATOM 3359 C C . ARG A 1 438 ? 22.295 -0.241 -22.218 1.00 46.88 438 ARG A C 1
ATOM 3361 O O . ARG A 1 438 ? 21.270 -0.533 -22.820 1.00 46.88 438 ARG A O 1
ATOM 3368 N N . LEU A 1 439 ? 22.949 0.909 -22.338 1.00 51.69 439 LEU A N 1
ATOM 3369 C CA . LEU A 1 439 ? 22.698 1.927 -23.346 1.00 51.69 439 LEU A CA 1
ATOM 3370 C C . LEU A 1 439 ? 23.126 1.344 -24.692 1.00 51.69 439 LEU A C 1
ATOM 3372 O O . LEU A 1 439 ? 24.317 1.180 -24.941 1.00 51.69 439 LEU A O 1
ATOM 3376 N N . GLU A 1 440 ? 22.157 0.975 -25.510 1.00 54.75 440 GLU A N 1
ATOM 3377 C CA . GLU A 1 440 ? 22.354 0.855 -26.946 1.00 54.75 440 GLU A CA 1
ATOM 3378 C C . GLU A 1 440 ? 21.609 2.070 -27.519 1.00 54.75 440 GLU A C 1
ATOM 3380 O O . GLU A 1 440 ? 20.427 2.252 -27.225 1.00 54.75 440 GLU A O 1
ATOM 3385 N N . ASN A 1 441 ? 22.311 2.935 -28.262 1.00 67.94 441 ASN A N 1
ATOM 3386 C CA . ASN A 1 441 ? 21.743 3.976 -29.136 1.00 67.94 441 ASN A CA 1
ATOM 3387 C C . ASN A 1 441 ? 21.586 5.390 -28.526 1.00 67.94 441 ASN A C 1
ATOM 3389 O O . ASN A 1 441 ? 20.523 6.014 -28.645 1.00 67.94 441 ASN A O 1
ATOM 3393 N N . ASP A 1 442 ? 22.642 5.949 -27.914 1.00 84.50 442 ASP A N 1
ATOM 3394 C CA . ASP A 1 442 ? 22.707 7.410 -27.728 1.00 84.50 442 ASP A CA 1
ATOM 3395 C C . ASP A 1 442 ? 22.894 8.153 -29.075 1.00 84.50 442 ASP A C 1
ATOM 3397 O O . ASP A 1 442 ? 23.047 7.542 -30.133 1.00 84.50 442 ASP A O 1
ATOM 3401 N N . VAL A 1 443 ? 22.834 9.492 -29.090 1.00 88.25 443 VAL A N 1
ATOM 3402 C CA . VAL A 1 443 ? 22.960 10.242 -30.360 1.00 88.25 443 VAL A CA 1
ATOM 3403 C C . VAL A 1 443 ? 24.315 10.015 -31.052 1.00 88.25 443 VAL A C 1
ATOM 3405 O O . VAL A 1 443 ? 24.361 10.044 -32.281 1.00 88.25 443 VAL A O 1
ATOM 3408 N N . ASN A 1 444 ? 25.404 9.796 -30.308 1.00 88.62 444 ASN A N 1
ATOM 3409 C CA . ASN A 1 444 ? 26.703 9.489 -30.912 1.00 88.62 444 ASN A CA 1
ATOM 3410 C C . ASN A 1 444 ? 26.701 8.079 -31.495 1.00 88.62 444 ASN A C 1
ATOM 3412 O O . ASN A 1 444 ? 27.094 7.924 -32.646 1.00 88.62 444 ASN A O 1
ATOM 3416 N N . ASP A 1 445 ? 26.184 7.094 -30.757 1.00 87.62 445 ASP A N 1
ATOM 3417 C CA . ASP A 1 445 ? 26.071 5.710 -31.223 1.00 87.62 445 ASP A CA 1
ATOM 3418 C C . ASP A 1 445 ? 25.264 5.635 -32.530 1.00 87.62 445 ASP A C 1
ATOM 3420 O O . ASP A 1 445 ? 25.668 4.969 -33.478 1.00 87.62 445 ASP A O 1
ATOM 3424 N N . ILE A 1 446 ? 24.159 6.384 -32.632 1.00 90.06 446 ILE A N 1
ATOM 3425 C CA . ILE A 1 446 ? 23.332 6.438 -33.851 1.00 90.06 446 ILE A CA 1
ATOM 3426 C C . ILE A 1 446 ? 24.093 7.077 -35.021 1.00 90.06 446 ILE A C 1
ATOM 3428 O O . ILE A 1 446 ? 23.944 6.658 -36.171 1.00 90.06 446 ILE A O 1
ATOM 3432 N N . ILE A 1 447 ? 24.913 8.101 -34.758 1.00 89.62 447 ILE A N 1
ATOM 3433 C CA . ILE A 1 447 ? 25.780 8.693 -35.785 1.00 89.62 447 ILE A CA 1
ATOM 3434 C C . ILE A 1 447 ? 26.833 7.673 -36.229 1.00 89.62 447 ILE A C 1
ATOM 3436 O O . ILE A 1 447 ? 27.039 7.530 -37.432 1.00 89.62 447 ILE A O 1
ATOM 3440 N N . GLU A 1 448 ? 27.465 6.954 -35.301 1.00 88.88 448 GLU A N 1
ATOM 3441 C CA . GLU A 1 448 ? 28.429 5.896 -35.616 1.00 88.88 448 GLU A CA 1
ATOM 3442 C C . GLU A 1 448 ? 27.775 4.795 -36.465 1.00 88.88 448 GLU A C 1
ATOM 3444 O O . GLU A 1 448 ? 28.264 4.499 -37.552 1.00 88.88 448 GLU A O 1
ATOM 3449 N N . GLN A 1 449 ? 26.608 4.284 -36.061 1.00 89.56 449 GLN A N 1
ATOM 3450 C CA . GLN A 1 449 ? 25.833 3.283 -36.807 1.00 89.56 449 GLN A CA 1
ATOM 3451 C C . GLN A 1 449 ? 25.424 3.773 -38.204 1.00 89.56 449 GLN A C 1
ATOM 3453 O O . GLN A 1 449 ? 25.498 3.028 -39.180 1.00 89.56 449 GLN A O 1
ATOM 3458 N N . GLY A 1 450 ? 25.020 5.039 -38.335 1.00 88.69 450 GLY A N 1
ATOM 3459 C CA . GLY A 1 450 ? 24.652 5.634 -39.621 1.00 88.69 450 GLY A CA 1
ATOM 3460 C C . GLY A 1 450 ? 25.838 5.919 -40.550 1.00 88.69 450 GLY A C 1
ATOM 3461 O O . GLY A 1 450 ? 25.622 6.236 -41.724 1.00 88.69 450 GLY A O 1
ATOM 3462 N N . TYR A 1 451 ? 27.073 5.822 -40.046 1.00 88.62 451 TYR A N 1
ATOM 3463 C CA . TYR A 1 451 ? 28.305 5.945 -40.828 1.00 88.62 451 TYR A CA 1
ATOM 3464 C C . TYR A 1 451 ? 29.157 4.671 -40.868 1.00 88.62 451 TYR A C 1
ATOM 3466 O O . TYR A 1 451 ? 30.189 4.678 -41.542 1.00 88.62 451 TYR A O 1
ATOM 3474 N N . ASP A 1 452 ? 28.704 3.587 -40.239 1.00 89.62 452 ASP A N 1
ATOM 3475 C CA . ASP A 1 452 ? 29.330 2.272 -40.327 1.00 89.62 452 ASP A CA 1
ATOM 3476 C C . ASP A 1 452 ? 29.202 1.716 -41.753 1.00 89.62 452 ASP A C 1
ATOM 3478 O O . ASP A 1 452 ? 28.148 1.821 -42.388 1.00 89.62 452 ASP A O 1
ATOM 3482 N N . ILE A 1 453 ? 30.296 1.198 -42.311 1.00 89.25 453 ILE A N 1
ATOM 3483 C CA . ILE A 1 453 ? 30.317 0.688 -43.687 1.00 89.25 453 ILE A CA 1
ATOM 3484 C C . ILE A 1 453 ? 31.089 -0.615 -43.731 1.00 89.25 453 ILE A C 1
ATOM 3486 O O . ILE A 1 453 ? 32.306 -0.642 -43.536 1.00 89.25 453 ILE A O 1
ATOM 3490 N N . GLU A 1 454 ? 30.402 -1.674 -44.141 1.00 91.62 454 GLU A N 1
ATOM 3491 C CA . GLU A 1 454 ? 31.042 -2.950 -44.416 1.00 91.62 454 GLU A CA 1
ATOM 3492 C C . GLU A 1 454 ? 31.512 -2.991 -45.874 1.00 91.62 454 GLU A C 1
ATOM 3494 O O . GLU A 1 454 ? 30.765 -2.707 -46.814 1.00 91.62 454 GLU A O 1
ATOM 3499 N N . VAL A 1 455 ? 32.782 -3.342 -46.087 1.00 92.31 455 VAL A N 1
ATOM 3500 C CA . VAL A 1 455 ? 33.367 -3.486 -47.425 1.00 92.31 455 VAL A CA 1
ATOM 3501 C C . VAL A 1 455 ? 33.671 -4.947 -47.678 1.00 92.31 455 VAL A C 1
ATOM 3503 O O . VAL A 1 455 ? 34.365 -5.587 -46.896 1.00 92.31 455 VAL A O 1
ATOM 3506 N N . SER A 1 456 ? 33.244 -5.455 -48.831 1.00 93.19 456 SER A N 1
ATOM 3507 C CA . SER A 1 456 ? 33.577 -6.805 -49.273 1.00 93.19 456 SER A CA 1
ATOM 3508 C C . SER A 1 456 ? 34.221 -6.803 -50.658 1.00 93.19 456 SER A C 1
ATOM 3510 O O . SER A 1 456 ? 33.789 -6.126 -51.593 1.00 93.19 456 SER A O 1
ATOM 3512 N N . THR A 1 457 ? 35.280 -7.595 -50.815 1.00 93.75 457 THR A N 1
ATOM 3513 C CA . THR A 1 457 ? 36.033 -7.720 -52.064 1.00 93.75 457 THR A CA 1
ATOM 3514 C C . THR A 1 457 ? 35.946 -9.137 -52.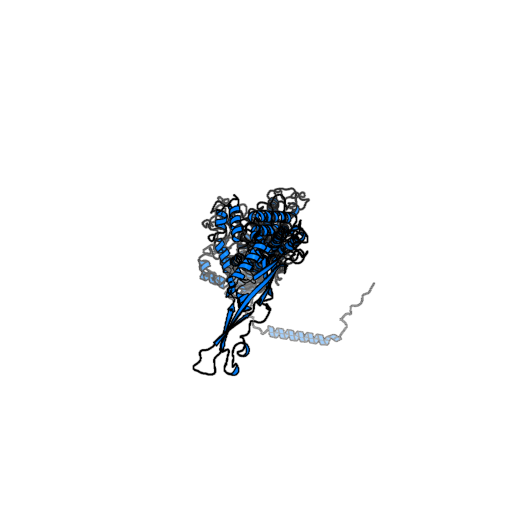602 1.00 93.75 457 THR A C 1
ATOM 3516 O O . THR A 1 457 ? 36.319 -10.115 -51.954 1.00 93.75 457 THR A O 1
ATOM 3519 N N . ARG A 1 458 ? 35.490 -9.255 -53.850 1.00 92.56 458 ARG A N 1
ATOM 3520 C CA . ARG A 1 458 ? 35.376 -10.525 -54.564 1.00 92.56 458 ARG A CA 1
ATOM 3521 C C . ARG A 1 458 ? 36.461 -10.643 -55.626 1.00 92.56 458 ARG A C 1
ATOM 3523 O O . ARG A 1 458 ? 36.460 -9.903 -56.611 1.00 92.56 458 ARG A O 1
ATOM 3530 N N . GLU A 1 459 ? 37.354 -11.609 -55.451 1.00 92.81 459 GLU A N 1
ATOM 3531 C CA . GLU A 1 459 ? 38.406 -11.933 -56.416 1.00 92.81 459 GLU A CA 1
ATOM 3532 C C . GLU A 1 459 ? 37.916 -12.909 -57.502 1.00 92.81 459 GLU A C 1
ATOM 3534 O O . GLU A 1 459 ? 37.200 -13.880 -57.247 1.00 92.81 459 GLU A O 1
ATOM 3539 N N . SER A 1 460 ? 38.352 -12.668 -58.738 1.00 91.31 460 SER A N 1
ATOM 3540 C CA . SER A 1 460 ? 38.257 -13.591 -59.867 1.00 91.31 460 SER A CA 1
ATOM 3541 C C . SER A 1 460 ? 39.614 -13.662 -60.573 1.00 91.31 460 SER A C 1
ATOM 3543 O O . SER A 1 460 ? 39.951 -12.809 -61.396 1.00 91.31 460 SER A O 1
ATOM 3545 N N . GLY A 1 461 ? 40.396 -14.688 -60.244 1.00 83.69 461 GLY A N 1
ATOM 3546 C CA . GLY A 1 461 ? 41.789 -14.855 -60.660 1.00 83.69 461 GLY A CA 1
ATOM 3547 C C . GLY A 1 461 ? 42.570 -15.634 -59.594 1.00 83.69 461 GLY A C 1
ATOM 3548 O O . GLY A 1 461 ? 41.934 -16.247 -58.737 1.00 83.69 461 GLY A O 1
ATOM 3549 N N . PRO A 1 462 ? 43.912 -15.665 -59.666 1.00 88.69 462 PRO A N 1
ATOM 3550 C CA . PRO A 1 462 ? 44.742 -15.283 -60.810 1.00 88.69 462 PRO A CA 1
ATOM 3551 C C . PRO A 1 462 ? 44.604 -16.263 -61.990 1.00 88.69 462 PRO A C 1
ATOM 3553 O O . PRO A 1 462 ? 44.349 -17.461 -61.838 1.00 88.69 462 PRO A O 1
ATOM 3556 N N . HIS A 1 463 ? 44.815 -15.775 -63.210 1.00 90.50 463 HIS A N 1
ATOM 3557 C CA . HIS A 1 463 ? 44.815 -16.588 -64.426 1.00 90.50 463 HIS A CA 1
ATOM 3558 C C . HIS A 1 463 ? 46.103 -16.374 -65.216 1.00 90.50 463 HIS A C 1
ATOM 3560 O O . HIS A 1 463 ? 46.392 -15.258 -65.643 1.00 90.50 463 HIS A O 1
ATOM 3566 N N . LYS A 1 464 ? 46.870 -17.442 -65.468 1.00 90.62 464 LYS A N 1
ATOM 3567 C CA . LYS A 1 464 ? 48.016 -17.383 -66.380 1.00 90.62 464 LYS A CA 1
ATOM 3568 C C . LYS A 1 464 ? 47.579 -17.627 -67.814 1.00 90.62 464 LYS A C 1
ATOM 3570 O O . LYS A 1 464 ? 47.133 -18.717 -68.192 1.00 90.62 464 LYS A O 1
ATOM 3575 N N . HIS A 1 465 ? 47.876 -16.658 -68.661 1.00 85.38 465 HIS A N 1
ATOM 3576 C CA . HIS A 1 465 ? 47.738 -16.766 -70.099 1.00 85.38 465 HIS A CA 1
ATOM 3577 C C . HIS A 1 465 ? 49.068 -17.221 -70.693 1.00 85.38 465 HIS A C 1
ATOM 3579 O O . HIS A 1 465 ? 50.093 -16.553 -70.592 1.00 85.38 465 HIS A O 1
ATOM 3585 N N . ARG A 1 466 ? 49.017 -18.367 -71.386 1.00 83.50 466 ARG A N 1
ATOM 3586 C CA . ARG A 1 466 ? 50.147 -19.102 -71.994 1.00 83.50 466 ARG A CA 1
ATOM 3587 C C . ARG A 1 466 ? 50.943 -19.952 -71.000 1.00 83.50 466 ARG A C 1
ATOM 3589 O O . ARG A 1 466 ? 51.195 -19.608 -69.856 1.00 83.50 466 ARG A O 1
ATOM 3596 N N . SER A 1 467 ? 51.377 -21.118 -71.475 1.00 83.69 467 SER A N 1
ATOM 3597 C CA . SER A 1 467 ? 52.200 -22.031 -70.680 1.00 83.69 467 SER A CA 1
ATOM 3598 C C . SER A 1 467 ? 53.608 -21.472 -70.457 1.00 83.69 467 SER A C 1
ATOM 3600 O O . SER A 1 467 ? 54.171 -20.854 -71.369 1.00 83.69 467 SER A O 1
ATOM 3602 N N . LEU A 1 468 ? 54.196 -21.784 -69.300 1.00 86.12 468 LEU A N 1
ATOM 3603 C CA . LEU A 1 468 ? 55.612 -21.546 -69.013 1.00 86.12 468 LEU A CA 1
ATOM 3604 C C . LEU A 1 468 ? 56.511 -22.182 -70.095 1.00 86.12 468 LEU A C 1
ATOM 3606 O O . LEU A 1 468 ? 56.090 -23.147 -70.753 1.00 86.12 468 LEU A O 1
ATOM 3610 N N . PRO A 1 469 ? 57.726 -21.651 -70.320 1.00 85.75 469 PRO A N 1
ATOM 3611 C CA . PRO A 1 469 ? 58.685 -22.283 -71.219 1.00 85.75 469 PRO A CA 1
ATOM 3612 C C . PRO A 1 469 ? 59.015 -23.697 -70.730 1.00 85.75 469 PRO A C 1
ATOM 3614 O O . PRO A 1 469 ? 59.247 -23.924 -69.547 1.00 85.75 469 PRO A O 1
ATOM 3617 N N . THR A 1 470 ? 59.060 -24.664 -71.641 1.00 84.19 470 THR A N 1
ATOM 3618 C CA . THR A 1 470 ? 59.572 -26.003 -71.331 1.00 84.19 470 THR A CA 1
ATOM 3619 C C . THR A 1 470 ? 61.055 -26.079 -71.690 1.00 84.19 470 THR A C 1
ATOM 3621 O O . THR A 1 470 ? 61.438 -25.510 -72.718 1.00 84.19 470 THR A O 1
ATOM 3624 N N . PRO A 1 471 ? 61.888 -26.793 -70.911 1.00 84.31 471 PRO A N 1
ATOM 3625 C CA . PRO A 1 471 ? 63.286 -27.014 -71.265 1.00 84.31 471 PRO A CA 1
ATOM 3626 C C . PRO A 1 471 ? 63.443 -27.578 -72.679 1.00 84.31 471 PRO A C 1
ATOM 3628 O O . PRO A 1 471 ? 62.740 -28.528 -73.041 1.00 84.31 471 PRO A O 1
ATOM 3631 N N . SER A 1 472 ? 64.368 -27.019 -73.459 1.00 82.88 472 SER A N 1
ATOM 3632 C CA . SER A 1 472 ? 64.650 -27.478 -74.821 1.00 82.88 472 SER A CA 1
ATOM 3633 C C . SER A 1 472 ? 65.162 -28.916 -74.779 1.00 82.88 472 SER A C 1
ATOM 3635 O O . SER A 1 472 ? 66.067 -29.257 -74.006 1.00 82.88 472 SER A O 1
ATOM 3637 N N . SER A 1 473 ? 64.590 -29.791 -75.605 1.00 81.19 473 SER A N 1
ATOM 3638 C CA . SER A 1 473 ? 65.012 -31.195 -75.635 1.00 81.19 473 SER A CA 1
ATOM 3639 C C . SER A 1 473 ? 66.454 -31.300 -76.151 1.00 81.19 473 SER A C 1
ATOM 3641 O O . SER A 1 473 ? 66.824 -30.528 -77.038 1.00 81.19 473 SER A O 1
ATOM 3643 N N . PRO A 1 474 ? 67.269 -32.290 -75.723 1.00 81.50 474 PRO A N 1
ATOM 3644 C CA . PRO A 1 474 ? 68.605 -32.507 -76.276 1.00 81.50 474 PRO A CA 1
ATOM 3645 C C . PRO A 1 474 ? 68.637 -32.621 -77.803 1.00 81.50 474 PRO A C 1
ATOM 3647 O O . PRO A 1 474 ? 69.680 -32.405 -78.405 1.00 81.50 474 PRO A O 1
ATOM 3650 N N . THR A 1 475 ? 67.515 -32.931 -78.463 1.00 80.88 475 THR A N 1
ATOM 3651 C CA . THR A 1 475 ? 67.404 -32.914 -79.931 1.00 80.88 475 THR A CA 1
ATOM 3652 C C . THR A 1 475 ? 67.585 -31.533 -80.561 1.00 80.88 475 THR A C 1
ATOM 3654 O O . THR A 1 475 ? 67.894 -31.459 -81.747 1.00 80.88 475 THR A O 1
ATOM 3657 N N . GLU A 1 476 ? 67.369 -30.458 -79.805 1.00 80.19 476 GLU A N 1
ATOM 3658 C CA . GLU A 1 476 ? 67.402 -29.076 -80.293 1.00 80.19 476 GLU A CA 1
ATOM 3659 C C . GLU A 1 476 ? 68.804 -28.455 -80.201 1.00 80.19 476 GLU A C 1
ATOM 3661 O O . GLU A 1 476 ? 69.139 -27.590 -81.009 1.00 80.19 476 GLU A O 1
ATOM 3666 N N . TRP A 1 477 ? 69.658 -28.941 -79.291 1.00 81.69 477 TRP A N 1
ATOM 3667 C CA . TRP A 1 477 ? 70.995 -28.380 -79.045 1.00 81.69 477 TRP A CA 1
ATOM 3668 C C . TRP A 1 477 ? 72.146 -29.405 -79.059 1.00 81.69 477 TRP A C 1
ATOM 3670 O O . TRP A 1 477 ? 73.293 -29.030 -79.319 1.00 81.69 477 TRP A O 1
ATOM 3680 N N . ALA A 1 478 ? 71.896 -30.702 -78.830 1.00 78.12 478 ALA A N 1
ATOM 3681 C CA . ALA A 1 478 ? 72.941 -31.729 -78.790 1.00 78.12 478 ALA A CA 1
ATOM 3682 C C . ALA A 1 478 ? 73.139 -32.418 -80.150 1.00 78.12 478 ALA A C 1
ATOM 3684 O O . ALA A 1 478 ? 72.189 -32.816 -80.819 1.00 78.12 478 ALA A O 1
ATOM 3685 N N . GLN A 1 479 ? 74.399 -32.654 -80.533 1.00 78.44 479 GLN A N 1
ATOM 3686 C CA . GLN A 1 479 ? 74.730 -33.386 -81.767 1.00 78.44 479 GLN A CA 1
ATOM 3687 C C . GLN A 1 479 ? 74.331 -34.878 -81.709 1.00 78.44 479 GLN A C 1
ATOM 3689 O O . GLN A 1 479 ? 73.959 -35.438 -82.736 1.00 78.44 479 GLN A O 1
ATOM 3694 N N . ASP A 1 480 ? 74.356 -35.496 -80.517 1.00 80.56 480 ASP A N 1
ATOM 3695 C CA . ASP A 1 480 ? 73.981 -36.900 -80.259 1.00 80.56 480 ASP A CA 1
ATOM 3696 C C . ASP A 1 480 ? 72.940 -36.991 -79.114 1.00 80.56 480 ASP A C 1
ATOM 3698 O O . ASP A 1 480 ? 73.278 -37.334 -77.975 1.00 80.56 480 ASP A O 1
ATOM 3702 N N . PRO A 1 481 ? 71.658 -36.677 -79.373 1.00 74.56 481 PRO A N 1
ATOM 3703 C CA . PRO A 1 481 ? 70.647 -36.464 -78.329 1.00 74.56 481 PRO A CA 1
ATOM 3704 C C . PRO A 1 481 ? 70.333 -37.707 -77.486 1.00 74.56 481 PRO A C 1
ATOM 3706 O O . PRO A 1 481 ? 69.994 -37.592 -76.313 1.00 74.56 481 PRO A O 1
ATOM 3709 N N . GLY A 1 482 ? 70.509 -38.913 -78.037 1.00 77.44 482 GLY A N 1
ATOM 3710 C CA . GLY A 1 482 ? 70.249 -40.171 -77.326 1.00 77.44 482 GLY A CA 1
ATOM 3711 C C . GLY A 1 482 ? 71.218 -40.482 -76.177 1.00 77.44 482 GLY A C 1
ATOM 3712 O O . GLY A 1 482 ? 71.002 -41.466 -75.465 1.00 77.44 482 GLY A O 1
ATOM 3713 N N . ASN A 1 483 ? 72.281 -39.688 -76.003 1.00 83.94 483 ASN A N 1
ATOM 3714 C CA . ASN A 1 483 ? 73.261 -39.828 -74.924 1.00 83.94 483 ASN A CA 1
ATOM 3715 C C . ASN A 1 483 ? 73.015 -38.896 -73.734 1.00 83.94 483 ASN A C 1
ATOM 3717 O O . ASN A 1 483 ? 73.801 -38.940 -72.796 1.00 83.94 483 ASN A O 1
ATOM 3721 N N . TRP A 1 484 ? 71.946 -38.102 -73.747 1.00 82.81 484 TRP A N 1
ATOM 3722 C CA . TRP A 1 484 ? 71.574 -37.228 -72.639 1.00 82.81 484 TRP A CA 1
ATOM 3723 C C . TRP A 1 484 ? 70.279 -37.720 -71.985 1.00 82.81 484 TRP A C 1
ATOM 3725 O O . TRP A 1 484 ? 69.346 -38.134 -72.674 1.00 82.81 484 TRP A O 1
ATOM 3735 N N . SER A 1 485 ? 70.233 -37.704 -70.657 1.00 80.38 485 SER A N 1
ATOM 3736 C CA . SER A 1 485 ? 69.074 -38.056 -69.834 1.00 80.38 485 SER A CA 1
ATOM 3737 C C . SER A 1 485 ? 68.778 -36.934 -68.842 1.00 80.38 485 SER A C 1
ATOM 3739 O O . SER A 1 485 ? 69.692 -36.316 -68.303 1.00 80.38 485 SER A O 1
ATOM 3741 N N . GLY A 1 486 ? 67.498 -36.643 -68.631 1.00 77.12 486 GLY A N 1
ATOM 3742 C CA . GLY A 1 486 ? 67.041 -35.492 -67.856 1.00 77.12 486 GLY A CA 1
ATOM 3743 C C . GLY A 1 486 ? 65.680 -34.985 -68.353 1.00 77.12 486 GLY A C 1
ATOM 3744 O O . GLY A 1 486 ? 65.027 -35.702 -69.121 1.00 77.12 486 GLY A O 1
ATOM 3745 N N . PRO A 1 487 ? 65.263 -33.773 -67.943 1.00 81.88 487 PRO A N 1
ATOM 3746 C CA . PRO A 1 487 ? 65.966 -32.893 -67.004 1.00 81.88 487 PRO A CA 1
ATOM 3747 C C . PRO A 1 487 ? 65.741 -33.333 -65.544 1.00 81.88 487 PRO A C 1
ATOM 3749 O O . PRO A 1 487 ? 64.656 -33.802 -65.210 1.00 81.88 487 PRO A O 1
ATOM 3752 N N . TYR A 1 488 ? 66.746 -33.208 -64.668 1.00 80.25 488 TYR A N 1
ATOM 3753 C CA . TYR A 1 488 ? 66.635 -33.586 -63.235 1.00 80.25 488 TYR A CA 1
ATOM 3754 C C . TYR A 1 488 ? 66.854 -32.420 -62.258 1.00 80.25 488 TYR A C 1
ATOM 3756 O O . TYR A 1 488 ? 66.728 -32.601 -61.050 1.00 80.25 488 TYR A O 1
ATOM 3764 N N . ASN A 1 489 ? 67.120 -31.218 -62.771 1.00 80.75 489 ASN A N 1
ATOM 3765 C CA . ASN A 1 489 ? 67.226 -29.987 -61.994 1.00 80.75 489 ASN A CA 1
ATOM 3766 C C . ASN A 1 489 ? 66.682 -28.838 -62.855 1.00 80.75 489 ASN A C 1
ATOM 3768 O O . ASN A 1 489 ? 67.404 -28.309 -63.697 1.00 80.75 489 ASN A O 1
ATOM 3772 N N . THR A 1 490 ? 65.372 -28.579 -62.753 1.00 87.00 490 THR A N 1
ATOM 3773 C CA . THR A 1 490 ? 64.666 -27.558 -63.548 1.00 87.00 490 THR A CA 1
ATOM 3774 C C . THR A 1 490 ? 64.309 -26.388 -62.647 1.00 87.00 490 THR A C 1
ATOM 3776 O O . THR A 1 490 ? 63.560 -26.573 -61.689 1.00 87.00 490 THR A O 1
ATOM 3779 N N . THR A 1 491 ? 64.801 -25.201 -62.984 1.00 87.38 491 THR A N 1
ATOM 3780 C CA . THR A 1 491 ? 64.552 -23.972 -62.226 1.00 87.38 491 THR A CA 1
ATOM 3781 C C . THR A 1 491 ? 64.032 -22.901 -63.169 1.00 87.38 491 THR A C 1
ATOM 3783 O O . THR A 1 491 ? 64.586 -22.699 -64.250 1.00 87.38 491 THR A O 1
ATOM 3786 N N . TYR A 1 492 ? 62.965 -22.223 -62.764 1.00 88.75 492 TYR A N 1
ATOM 3787 C CA . TYR A 1 492 ? 62.418 -21.085 -63.490 1.00 88.75 492 TYR A CA 1
ATOM 3788 C C . TYR A 1 492 ? 63.003 -19.788 -62.942 1.00 88.75 492 TYR A C 1
ATOM 3790 O O . TYR A 1 492 ? 63.289 -19.683 -61.751 1.00 88.75 492 TYR A O 1
ATOM 3798 N N . PHE A 1 493 ? 63.186 -18.815 -63.825 1.00 85.81 493 PHE A N 1
ATOM 3799 C CA . PHE A 1 493 ? 63.714 -17.498 -63.505 1.00 85.81 493 PHE A CA 1
ATOM 3800 C C . PHE A 1 493 ? 62.856 -16.461 -64.210 1.00 85.81 493 PHE A C 1
ATOM 3802 O O . PHE A 1 493 ? 62.633 -16.571 -65.415 1.00 85.81 493 PHE A O 1
ATOM 3809 N N . ALA A 1 494 ? 62.400 -15.451 -63.485 1.00 84.62 494 ALA A N 1
ATOM 3810 C CA . ALA A 1 494 ? 61.851 -14.268 -64.122 1.00 84.62 494 ALA A CA 1
ATOM 3811 C C . ALA A 1 494 ? 62.991 -13.386 -64.661 1.00 84.62 494 ALA A C 1
ATOM 3813 O O . ALA A 1 494 ? 64.115 -13.398 -64.142 1.00 84.62 494 ALA A O 1
ATOM 3814 N N . SER A 1 495 ? 62.732 -12.677 -65.758 1.00 76.44 495 SER A N 1
ATOM 3815 C CA . SER A 1 495 ? 63.718 -11.794 -66.379 1.00 76.44 495 SER A CA 1
ATOM 3816 C C . SER A 1 495 ? 64.041 -10.597 -65.480 1.00 76.44 495 SER A C 1
ATOM 3818 O O . SER A 1 495 ? 63.203 -10.121 -64.727 1.00 76.44 495 SER A O 1
ATOM 3820 N N . THR A 1 496 ? 65.261 -10.062 -65.595 1.00 68.00 496 THR A N 1
ATOM 3821 C CA . THR A 1 496 ? 65.634 -8.772 -64.983 1.00 68.00 496 THR A CA 1
ATOM 3822 C C . THR A 1 496 ? 65.287 -7.573 -65.874 1.00 68.00 496 THR A C 1
ATOM 3824 O O . THR A 1 496 ? 65.656 -6.444 -65.554 1.00 68.00 496 THR A O 1
ATOM 3827 N N . SER A 1 497 ? 64.699 -7.801 -67.054 1.00 69.62 497 SER A N 1
ATOM 3828 C CA . SER A 1 497 ? 64.103 -6.730 -67.861 1.00 69.62 497 SER A CA 1
ATOM 3829 C C . SER A 1 497 ? 62.846 -6.212 -67.167 1.00 69.62 497 SER A C 1
ATOM 3831 O O . SER A 1 497 ? 62.151 -7.001 -66.540 1.00 69.62 497 SER A O 1
ATOM 3833 N N . GLN A 1 498 ? 62.554 -4.915 -67.296 1.00 67.44 498 GLN A N 1
ATOM 3834 C CA . GLN A 1 498 ? 61.360 -4.309 -66.702 1.00 67.44 498 GLN A CA 1
ATOM 3835 C C . GLN A 1 498 ? 60.111 -5.070 -67.180 1.00 67.44 498 GLN A C 1
ATOM 3837 O O . GLN A 1 498 ? 59.904 -5.184 -68.390 1.00 67.44 498 GLN A O 1
ATOM 3842 N N . ALA A 1 499 ? 59.375 -5.668 -66.237 1.00 81.00 499 ALA A N 1
ATOM 3843 C CA . ALA A 1 499 ? 58.043 -6.213 -66.486 1.00 81.00 499 ALA A CA 1
ATOM 3844 C C . ALA A 1 499 ? 57.074 -5.057 -66.770 1.00 81.00 499 ALA A C 1
ATOM 3846 O O . ALA A 1 499 ? 57.374 -3.923 -66.397 1.00 81.00 499 ALA A O 1
ATOM 3847 N N . ASP A 1 500 ? 55.964 -5.344 -67.442 1.00 89.12 500 ASP A N 1
ATOM 3848 C CA . ASP A 1 500 ? 54.931 -4.354 -67.764 1.00 89.12 500 ASP A CA 1
ATOM 3849 C C . ASP A 1 500 ? 53.668 -4.722 -66.981 1.00 89.12 500 ASP A C 1
ATOM 3851 O O . ASP A 1 500 ? 53.211 -5.866 -67.062 1.00 89.12 500 ASP A O 1
ATOM 3855 N N . ALA A 1 501 ? 53.157 -3.797 -66.174 1.00 90.88 501 ALA A N 1
ATOM 3856 C CA . ALA A 1 501 ? 51.925 -3.971 -65.415 1.00 90.88 501 ALA A CA 1
ATOM 3857 C C . ALA A 1 501 ? 50.921 -2.910 -65.870 1.00 90.88 501 ALA A C 1
ATOM 3859 O O . ALA A 1 501 ? 51.260 -1.732 -65.913 1.00 90.88 501 ALA A O 1
ATOM 3860 N N . ASP A 1 502 ? 49.704 -3.335 -66.193 1.00 93.00 502 ASP A N 1
ATOM 3861 C CA . ASP A 1 502 ? 48.581 -2.469 -66.546 1.00 93.00 502 ASP A CA 1
ATOM 3862 C C . ASP A 1 502 ? 47.487 -2.675 -65.495 1.00 93.00 502 ASP A C 1
ATOM 3864 O O . ASP A 1 502 ? 47.001 -3.795 -65.297 1.00 93.00 502 ASP A O 1
ATOM 3868 N N . VAL A 1 503 ? 47.148 -1.609 -64.770 1.00 93.81 503 VAL A N 1
ATOM 3869 C CA . VAL A 1 503 ? 46.097 -1.626 -63.746 1.00 93.81 503 VAL A CA 1
ATOM 3870 C C . VAL A 1 503 ? 45.021 -0.628 -64.140 1.00 93.81 503 VAL A C 1
ATOM 3872 O O . VAL A 1 503 ? 45.286 0.565 -64.259 1.00 93.81 503 VAL A O 1
ATOM 3875 N N . SER A 1 504 ? 43.787 -1.109 -64.273 1.00 93.69 504 SER A N 1
ATOM 3876 C CA . SER A 1 504 ? 42.613 -0.271 -64.523 1.00 93.69 504 SER A CA 1
ATOM 3877 C C . SER A 1 504 ? 41.680 -0.310 -63.322 1.00 93.69 504 SER A C 1
ATOM 3879 O O . SER A 1 504 ? 41.248 -1.390 -62.909 1.00 93.69 504 SER A O 1
ATOM 3881 N N . ILE A 1 505 ? 41.353 0.858 -62.764 1.00 93.56 505 ILE A N 1
ATOM 3882 C CA . ILE A 1 505 ? 40.355 0.997 -61.699 1.00 93.56 505 ILE A CA 1
ATOM 3883 C C . ILE A 1 505 ? 39.092 1.620 -62.299 1.00 93.56 505 ILE A C 1
ATOM 3885 O O . ILE A 1 505 ? 38.966 2.837 -62.450 1.00 93.56 505 ILE A O 1
ATOM 3889 N N . ASP A 1 506 ? 38.124 0.765 -62.618 1.00 89.56 506 ASP A N 1
ATOM 3890 C CA . ASP A 1 506 ? 36.817 1.164 -63.124 1.00 89.56 506 ASP A CA 1
ATOM 3891 C C . ASP A 1 506 ? 35.874 1.473 -61.958 1.00 89.56 506 ASP A C 1
ATOM 3893 O O . ASP A 1 506 ? 35.297 0.585 -61.325 1.00 89.56 506 ASP A O 1
ATOM 3897 N N . VAL A 1 507 ? 35.688 2.762 -61.681 1.00 82.88 507 VAL A N 1
ATOM 3898 C CA . VAL A 1 507 ? 34.675 3.221 -60.724 1.00 82.88 507 VAL A CA 1
ATOM 3899 C C . VAL A 1 507 ? 33.298 3.036 -61.345 1.00 82.88 507 VAL A C 1
ATOM 3901 O O . VAL A 1 507 ? 32.987 3.623 -62.388 1.00 82.88 507 VAL A O 1
ATOM 3904 N N . LEU A 1 508 ? 32.451 2.242 -60.693 1.00 77.56 508 LEU A N 1
ATOM 3905 C CA . LEU A 1 508 ? 31.100 2.008 -61.181 1.00 77.56 508 LEU A CA 1
ATOM 3906 C C . LEU A 1 508 ? 30.270 3.288 -60.996 1.00 77.56 508 LEU A C 1
ATOM 3908 O O . LEU A 1 508 ? 30.295 3.950 -59.947 1.00 77.56 508 LEU A O 1
ATOM 3912 N N . THR A 1 509 ? 29.605 3.690 -62.082 1.00 64.06 509 THR A N 1
ATOM 3913 C CA . THR A 1 509 ? 28.737 4.875 -62.101 1.00 64.06 509 THR A CA 1
ATOM 3914 C C . THR A 1 509 ? 27.521 4.622 -61.223 1.00 64.06 509 THR A C 1
ATOM 3916 O O . THR A 1 509 ? 27.144 3.474 -61.029 1.00 64.06 509 THR A O 1
ATOM 3919 N N . GLU A 1 510 ? 26.944 5.690 -60.668 1.00 61.88 510 GLU A N 1
ATOM 3920 C CA . GLU A 1 510 ? 25.733 5.601 -59.849 1.00 61.88 510 GLU A CA 1
ATOM 3921 C C . GLU A 1 510 ? 24.643 4.849 -60.609 1.00 61.88 510 GLU A C 1
ATOM 3923 O O . GLU A 1 510 ? 24.079 5.359 -61.582 1.00 61.88 510 GLU A O 1
ATOM 3928 N N . ASP A 1 511 ? 24.365 3.623 -60.177 1.00 56.97 511 ASP A N 1
ATOM 3929 C CA . ASP A 1 511 ? 23.079 3.021 -60.467 1.00 56.97 511 ASP A CA 1
ATOM 3930 C C . ASP A 1 511 ? 22.013 3.891 -59.788 1.00 56.97 511 ASP A C 1
ATOM 3932 O O . ASP A 1 511 ? 22.253 4.460 -58.722 1.00 56.97 511 ASP A O 1
ATOM 3936 N N . GLN A 1 512 ? 20.810 3.975 -60.364 1.00 61.09 512 GLN A N 1
ATOM 3937 C CA . GLN A 1 512 ? 19.647 4.554 -59.662 1.00 61.09 512 GLN A CA 1
ATOM 3938 C C . GLN A 1 512 ? 19.183 3.683 -58.479 1.00 61.09 512 GLN A C 1
ATOM 3940 O O . GLN A 1 512 ? 18.046 3.793 -58.028 1.00 61.09 512 GLN A O 1
ATOM 3945 N N . ASP A 1 513 ? 20.039 2.765 -58.044 1.00 70.88 513 ASP A N 1
ATOM 3946 C CA . ASP A 1 513 ? 19.813 1.867 -56.942 1.00 70.88 513 ASP A CA 1
ATOM 3947 C C . ASP A 1 513 ? 20.040 2.627 -55.645 1.00 70.88 513 ASP A C 1
ATOM 3949 O O . ASP A 1 513 ? 21.152 3.066 -55.348 1.00 70.88 513 ASP A O 1
ATOM 3953 N N . THR A 1 514 ? 18.965 2.811 -54.898 1.00 77.44 514 THR A N 1
ATOM 3954 C CA . THR A 1 514 ? 18.998 3.464 -53.597 1.00 77.44 514 THR A CA 1
ATOM 3955 C C . THR A 1 514 ? 19.220 2.466 -52.464 1.00 77.44 514 THR A C 1
ATOM 3957 O O . THR A 1 514 ? 19.326 2.901 -51.329 1.00 77.44 514 THR A O 1
ATOM 3960 N N . SER A 1 515 ? 19.300 1.156 -52.742 1.00 84.12 515 SER A N 1
ATOM 3961 C CA . SER A 1 515 ? 19.572 0.116 -51.739 1.00 84.12 515 SER A CA 1
ATOM 3962 C C . SER A 1 515 ? 20.794 0.457 -50.889 1.00 84.12 515 SER A C 1
ATOM 3964 O O . SER A 1 515 ? 21.744 1.053 -51.399 1.00 84.12 515 SER A O 1
ATOM 3966 N N . PHE A 1 516 ? 20.765 0.067 -49.618 1.00 86.38 516 PHE A N 1
ATOM 3967 C CA . PHE A 1 516 ? 21.908 0.151 -48.709 1.00 86.38 516 PHE A CA 1
ATOM 3968 C C . PHE A 1 516 ? 22.936 -0.947 -48.985 1.00 86.38 516 PHE A C 1
ATOM 3970 O O . PHE A 1 516 ? 24.134 -0.689 -48.888 1.00 86.38 516 PHE A O 1
ATOM 3977 N N . ASP A 1 517 ? 22.467 -2.110 -49.436 1.00 87.56 517 ASP A N 1
ATOM 3978 C CA . ASP A 1 517 ? 23.250 -3.346 -49.452 1.00 87.56 517 ASP A CA 1
ATOM 3979 C C . ASP A 1 517 ? 23.759 -3.708 -50.854 1.00 87.56 517 ASP A C 1
ATOM 3981 O O . ASP A 1 517 ? 23.168 -3.324 -51.873 1.00 87.56 517 ASP A O 1
ATOM 3985 N N . ASP A 1 518 ? 24.835 -4.498 -50.893 1.00 84.69 518 ASP A N 1
ATOM 3986 C CA . ASP A 1 518 ? 25.467 -5.117 -52.061 1.00 84.69 518 ASP A CA 1
ATOM 3987 C C . ASP A 1 518 ? 25.890 -4.108 -53.151 1.00 84.69 518 ASP A C 1
ATOM 3989 O O . ASP A 1 518 ? 25.885 -4.384 -54.364 1.00 84.69 518 ASP A O 1
ATOM 3993 N N . ARG A 1 519 ? 26.296 -2.899 -52.744 1.00 86.31 519 ARG A N 1
ATOM 3994 C CA . ARG A 1 519 ? 26.577 -1.815 -53.694 1.00 86.31 519 ARG A CA 1
ATOM 3995 C C . ARG A 1 519 ? 27.981 -1.923 -54.261 1.00 86.31 519 ARG A C 1
ATOM 3997 O O . ARG A 1 519 ? 28.965 -1.599 -53.606 1.00 86.31 519 ARG A O 1
ATOM 4004 N N . ASN A 1 520 ? 28.092 -2.308 -55.528 1.00 87.00 520 ASN A N 1
ATOM 4005 C CA . ASN A 1 520 ? 29.389 -2.371 -56.204 1.00 87.00 520 ASN A CA 1
ATOM 4006 C C . ASN A 1 520 ? 29.980 -0.956 -56.398 1.00 87.00 520 ASN A C 1
ATOM 4008 O O . ASN A 1 520 ? 29.401 -0.122 -57.100 1.00 87.00 520 ASN A O 1
ATOM 4012 N N . VAL A 1 521 ? 31.162 -0.689 -55.834 1.00 87.94 521 VAL A N 1
ATOM 4013 C CA . VAL A 1 521 ? 31.799 0.644 -55.862 1.00 87.94 521 VAL A CA 1
ATOM 4014 C C . VAL A 1 521 ? 32.928 0.761 -56.882 1.00 87.94 521 VAL A C 1
ATOM 4016 O O . VAL A 1 521 ? 33.066 1.804 -57.530 1.00 87.94 521 VAL A O 1
ATOM 4019 N N . ALA A 1 522 ? 33.721 -0.295 -57.063 1.00 91.56 522 ALA A N 1
ATOM 4020 C CA . ALA A 1 522 ? 34.854 -0.300 -57.980 1.00 91.56 522 ALA A CA 1
ATOM 4021 C C . ALA A 1 522 ? 35.152 -1.708 -58.499 1.00 91.56 522 ALA A C 1
ATOM 4023 O O . ALA A 1 522 ? 35.011 -2.702 -57.785 1.00 91.56 522 ALA A O 1
ATOM 4024 N N . LYS A 1 523 ? 35.620 -1.778 -59.744 1.00 93.56 523 LYS A N 1
ATOM 4025 C CA . LYS A 1 523 ? 36.179 -2.985 -60.340 1.00 93.56 523 LYS A CA 1
ATOM 4026 C C . LYS A 1 523 ? 37.625 -2.722 -60.736 1.00 93.56 523 LYS A C 1
ATOM 4028 O O . LYS A 1 523 ? 37.907 -1.769 -61.451 1.00 93.56 523 LYS A O 1
ATOM 4033 N N . ILE A 1 524 ? 38.530 -3.568 -60.268 1.00 94.56 524 ILE A N 1
ATOM 4034 C CA . ILE A 1 524 ? 39.961 -3.455 -60.520 1.00 94.56 524 ILE A CA 1
ATOM 4035 C C . ILE A 1 524 ? 40.356 -4.593 -61.446 1.00 94.56 524 ILE A C 1
ATOM 4037 O O . ILE A 1 524 ? 40.094 -5.759 -61.145 1.00 94.56 524 ILE A O 1
ATOM 4041 N N . GLU A 1 525 ? 40.974 -4.261 -62.571 1.00 94.75 525 GLU A N 1
ATOM 4042 C CA . GLU A 1 525 ? 41.540 -5.223 -63.511 1.00 94.75 525 GLU A CA 1
ATOM 4043 C C . GLU A 1 525 ? 43.060 -5.060 -63.521 1.00 94.75 525 GLU A C 1
ATOM 4045 O O . GLU A 1 525 ? 43.572 -3.962 -63.730 1.00 94.75 525 GLU A O 1
ATOM 4050 N N . VAL A 1 526 ? 43.774 -6.155 -63.259 1.00 94.50 526 VAL A N 1
ATOM 4051 C CA . VAL A 1 526 ? 45.238 -6.196 -63.232 1.00 94.50 526 VAL A CA 1
ATOM 4052 C C . VAL A 1 526 ? 45.707 -7.136 -64.332 1.00 94.50 526 VAL A C 1
ATOM 4054 O O . VAL A 1 526 ? 45.352 -8.318 -64.321 1.00 94.50 526 VAL A O 1
ATOM 4057 N N . GLU A 1 527 ? 46.528 -6.637 -65.252 1.00 93.00 527 GLU A N 1
ATOM 4058 C CA . GLU A 1 527 ? 47.233 -7.426 -66.262 1.00 93.00 527 GLU A CA 1
ATOM 4059 C C . GLU A 1 527 ? 48.746 -7.236 -66.094 1.00 93.00 527 GLU A C 1
ATOM 4061 O O . GLU A 1 527 ? 49.260 -6.124 -66.070 1.00 93.00 527 GLU A O 1
ATOM 4066 N N . TYR A 1 528 ? 49.480 -8.336 -65.953 1.00 92.81 528 TYR A N 1
ATOM 4067 C CA . TYR A 1 528 ? 50.915 -8.321 -65.690 1.00 92.81 528 TYR A CA 1
ATOM 4068 C C . TYR A 1 528 ? 51.658 -9.184 -66.703 1.00 92.81 528 TYR A C 1
ATOM 4070 O O . TYR A 1 528 ? 51.437 -10.396 -66.785 1.00 92.81 528 TYR A O 1
ATOM 4078 N N . GLU A 1 529 ? 52.559 -8.579 -67.471 1.00 90.44 529 GLU A N 1
ATOM 4079 C CA . GLU A 1 529 ? 53.334 -9.237 -68.516 1.00 90.44 529 GLU A CA 1
ATOM 4080 C C . GLU A 1 529 ? 54.817 -9.344 -68.133 1.00 90.44 529 GLU A C 1
ATOM 4082 O O . GLU A 1 529 ? 55.509 -8.356 -67.877 1.00 90.44 529 GLU A O 1
ATOM 4087 N N . ASN A 1 530 ? 55.342 -10.573 -68.137 1.00 88.81 530 ASN A N 1
ATOM 4088 C CA . ASN A 1 530 ? 56.746 -10.849 -67.836 1.00 88.81 530 ASN A CA 1
ATOM 4089 C C . ASN A 1 530 ? 57.351 -11.876 -68.808 1.00 88.81 530 ASN A C 1
ATOM 4091 O O . ASN A 1 530 ? 56.664 -12.658 -69.471 1.00 88.81 530 ASN A O 1
ATOM 4095 N N . SER A 1 531 ? 58.678 -11.874 -68.901 1.00 88.19 531 SER A N 1
ATOM 4096 C CA . SER A 1 531 ? 59.460 -12.847 -69.660 1.00 88.19 531 SER A CA 1
ATOM 4097 C C . SER A 1 531 ? 60.063 -13.867 -68.703 1.00 88.19 531 SER A C 1
ATOM 4099 O O . SER A 1 531 ? 60.843 -13.520 -67.817 1.00 88.19 531 SER A O 1
ATOM 4101 N N . ILE A 1 532 ? 59.716 -15.140 -68.885 1.00 89.25 532 ILE A N 1
ATOM 4102 C CA . ILE A 1 532 ? 60.148 -16.218 -67.991 1.00 89.25 532 ILE A CA 1
ATOM 4103 C C . ILE A 1 532 ? 61.155 -17.101 -68.719 1.00 89.25 532 ILE A C 1
ATOM 4105 O O . ILE A 1 532 ? 60.948 -17.509 -69.863 1.00 89.25 532 ILE A O 1
ATOM 4109 N N . GLY A 1 533 ? 62.251 -17.401 -68.035 1.00 87.50 533 GLY A N 1
ATOM 4110 C CA . GLY A 1 533 ? 63.268 -18.356 -68.432 1.00 87.50 533 GLY A CA 1
ATOM 4111 C C . GLY A 1 533 ? 63.139 -19.658 -67.654 1.00 87.50 533 GLY A C 1
ATOM 4112 O O . GLY A 1 533 ? 62.733 -19.676 -66.494 1.00 87.50 533 GLY A O 1
ATOM 4113 N N . VAL A 1 534 ? 63.527 -20.766 -68.272 1.00 90.00 534 VAL A N 1
ATOM 4114 C CA . VAL A 1 534 ? 63.738 -22.046 -67.597 1.00 90.00 534 VAL A CA 1
ATOM 4115 C C . VAL A 1 534 ? 65.161 -22.512 -67.848 1.00 90.00 534 VAL A C 1
ATOM 4117 O O . VAL A 1 534 ? 65.625 -22.536 -68.988 1.00 90.00 534 VAL A O 1
ATOM 4120 N N . SER A 1 535 ? 65.850 -22.879 -66.774 1.00 88.38 535 SER A N 1
ATOM 4121 C CA . SER A 1 535 ? 67.138 -23.556 -66.819 1.00 88.38 535 SER A CA 1
ATOM 4122 C C . SER A 1 535 ? 66.942 -25.017 -66.461 1.00 88.38 535 SER A C 1
ATOM 4124 O O . SER A 1 535 ? 66.262 -25.325 -65.480 1.00 88.38 535 SER A O 1
ATOM 4126 N N . ALA A 1 536 ? 67.531 -25.920 -67.236 1.00 89.06 536 ALA A N 1
ATOM 4127 C CA . ALA A 1 536 ? 67.473 -27.340 -66.939 1.00 89.06 536 ALA A CA 1
ATOM 4128 C C . ALA A 1 536 ? 68.819 -28.024 -67.153 1.00 89.06 536 ALA A C 1
ATOM 4130 O O . ALA A 1 536 ? 69.466 -27.836 -68.186 1.00 89.06 536 ALA A O 1
ATOM 4131 N N . GLU A 1 537 ? 69.214 -28.855 -66.189 1.00 88.31 537 GLU A N 1
ATOM 4132 C CA . GLU A 1 537 ? 70.420 -29.674 -66.292 1.00 88.31 537 GLU A CA 1
ATOM 4133 C C . GLU A 1 537 ? 70.124 -31.050 -66.897 1.00 88.31 537 GLU A C 1
ATOM 4135 O O . GLU A 1 537 ? 69.190 -31.759 -66.501 1.00 88.31 537 GLU A O 1
ATOM 4140 N N . TRP A 1 538 ? 70.964 -31.430 -67.855 1.00 86.12 538 TRP A N 1
ATOM 4141 C CA . TRP A 1 538 ? 70.918 -32.691 -68.580 1.00 86.12 538 TRP A CA 1
ATOM 4142 C C . TRP A 1 538 ? 72.216 -33.463 -68.346 1.00 86.12 538 TRP A C 1
ATOM 4144 O O . TRP A 1 538 ? 73.311 -32.923 -68.507 1.00 86.12 538 TRP A O 1
ATOM 4154 N N . GLU A 1 539 ? 72.109 -34.744 -68.002 1.00 85.81 539 GLU A N 1
ATOM 4155 C CA . GLU A 1 539 ? 73.246 -35.601 -67.667 1.00 85.81 539 GLU A CA 1
ATOM 4156 C C . GLU A 1 539 ? 73.605 -36.428 -68.888 1.00 85.81 539 GLU A C 1
ATOM 4158 O O . GLU A 1 539 ? 72.742 -37.003 -69.556 1.00 85.81 539 GLU A O 1
ATOM 4163 N N . HIS A 1 540 ? 74.892 -36.493 -69.199 1.00 84.44 540 HIS A N 1
ATOM 4164 C CA . HIS A 1 540 ? 75.365 -37.351 -70.268 1.00 84.44 540 HIS A CA 1
ATOM 4165 C C . HIS A 1 540 ? 75.510 -38.785 -69.745 1.00 84.44 540 HIS A C 1
ATOM 4167 O O . HIS A 1 540 ? 76.021 -38.996 -68.653 1.00 84.44 540 HIS A O 1
ATOM 4173 N N . LYS A 1 541 ? 75.208 -39.799 -70.562 1.00 81.44 541 LYS A N 1
ATOM 4174 C CA . LYS A 1 541 ? 75.422 -41.232 -70.252 1.00 81.44 541 LYS A CA 1
ATOM 4175 C C . LYS A 1 541 ? 76.881 -41.618 -69.935 1.00 81.44 541 LYS A C 1
ATOM 4177 O O . LYS A 1 541 ? 77.149 -42.783 -69.661 1.00 81.44 541 LYS A O 1
ATOM 4182 N N . ASP A 1 542 ? 77.823 -40.682 -70.051 1.00 78.19 542 ASP A N 1
ATOM 4183 C CA . ASP A 1 542 ? 79.240 -40.881 -69.740 1.00 78.19 542 ASP A CA 1
ATOM 4184 C C . ASP A 1 542 ? 79.519 -40.193 -68.404 1.00 78.19 542 ASP A C 1
ATOM 4186 O O . ASP A 1 542 ? 79.494 -38.964 -68.341 1.00 78.19 542 ASP A O 1
ATOM 4190 N N . GLU A 1 543 ? 79.793 -40.983 -67.365 1.00 68.06 543 GLU A N 1
ATOM 4191 C CA . GLU A 1 543 ? 79.975 -40.520 -65.980 1.00 68.06 543 GLU A CA 1
ATOM 4192 C C . GLU A 1 543 ? 81.128 -39.502 -65.815 1.00 68.06 543 GLU A C 1
ATOM 4194 O O . GLU A 1 543 ? 81.208 -38.823 -64.796 1.00 68.06 543 GLU A O 1
ATOM 4199 N N . ASN A 1 544 ? 82.016 -39.349 -66.811 1.00 75.25 544 ASN A N 1
ATOM 4200 C CA . ASN A 1 544 ? 83.103 -38.360 -66.793 1.00 75.25 544 ASN A CA 1
ATOM 4201 C C . ASN A 1 544 ? 82.753 -37.004 -67.444 1.00 75.25 544 ASN A C 1
ATOM 4203 O O . ASN A 1 544 ? 83.609 -36.112 -67.468 1.00 75.25 544 ASN A O 1
ATOM 4207 N N . ARG A 1 545 ? 81.546 -36.822 -68.004 1.00 78.69 545 ARG A N 1
ATOM 4208 C CA . ARG A 1 545 ? 81.100 -35.540 -68.580 1.00 78.69 545 ARG A CA 1
ATOM 4209 C C . ARG A 1 545 ? 80.253 -34.756 -67.581 1.00 78.69 545 ARG A C 1
ATOM 4211 O O . ARG A 1 545 ? 79.297 -35.279 -67.028 1.00 78.69 545 ARG A O 1
ATOM 4218 N N . SER A 1 546 ? 80.581 -33.475 -67.403 1.00 77.12 546 SER A N 1
ATOM 4219 C CA . SER A 1 546 ? 79.762 -32.561 -66.604 1.00 77.12 546 SER A CA 1
ATOM 4220 C C . SER A 1 546 ? 78.360 -32.394 -67.214 1.00 77.12 546 SER A C 1
ATOM 4222 O O . SER A 1 546 ? 78.248 -32.395 -68.447 1.00 77.12 546 SER A O 1
ATOM 4224 N N . PRO A 1 547 ? 77.319 -32.216 -66.379 1.00 82.12 547 PRO A N 1
ATOM 4225 C CA . PRO A 1 547 ? 75.975 -31.885 -66.842 1.00 82.12 547 PRO A CA 1
ATOM 4226 C C . PRO A 1 547 ? 75.959 -30.655 -67.759 1.00 82.12 547 PRO A C 1
ATOM 4228 O O . PRO A 1 547 ? 76.761 -29.734 -67.586 1.00 82.12 547 PRO A O 1
ATOM 4231 N N . HIS A 1 548 ? 75.058 -30.644 -68.744 1.00 83.50 548 HIS A N 1
ATOM 4232 C CA . HIS A 1 548 ? 74.811 -29.486 -69.602 1.00 83.50 548 HIS A CA 1
ATOM 4233 C C . HIS A 1 548 ? 73.577 -28.736 -69.118 1.00 83.50 548 HIS A C 1
ATOM 4235 O O . HIS A 1 548 ? 72.513 -29.334 -68.975 1.00 83.50 548 HIS A O 1
ATOM 4241 N N . THR A 1 549 ? 73.720 -27.434 -68.907 1.00 85.00 549 THR A N 1
ATOM 4242 C CA . THR A 1 549 ? 72.618 -26.548 -68.543 1.00 85.00 549 THR A CA 1
ATOM 4243 C C . THR A 1 549 ? 72.122 -25.827 -69.790 1.00 85.00 549 THR A C 1
ATOM 4245 O O . THR A 1 549 ? 72.872 -25.041 -70.373 1.00 85.00 549 THR A O 1
ATOM 4248 N N . ASP A 1 550 ? 70.873 -26.079 -70.177 1.00 85.81 550 ASP A N 1
ATOM 4249 C CA . ASP A 1 550 ? 70.198 -25.349 -71.255 1.00 85.81 550 ASP A CA 1
ATOM 4250 C C . ASP A 1 550 ? 69.260 -24.286 -70.675 1.00 85.81 550 ASP A C 1
ATOM 4252 O O . ASP A 1 550 ? 68.670 -24.496 -69.612 1.00 85.81 550 ASP A O 1
ATOM 4256 N N . TRP A 1 551 ? 69.141 -23.154 -71.369 1.00 85.62 551 TRP A N 1
ATOM 4257 C CA . TRP A 1 551 ? 68.276 -22.039 -70.989 1.00 85.62 551 TRP A CA 1
ATOM 4258 C C . TRP A 1 551 ? 67.292 -21.743 -72.115 1.00 85.62 551 TRP A C 1
ATOM 4260 O O . TRP A 1 551 ? 67.711 -21.426 -73.229 1.00 85.62 551 TRP A O 1
ATOM 4270 N N . ASN A 1 552 ? 65.997 -21.773 -71.810 1.00 88.00 552 ASN A N 1
ATOM 4271 C CA . ASN A 1 552 ? 64.942 -21.400 -72.746 1.00 88.00 552 ASN A CA 1
ATOM 4272 C C . ASN A 1 552 ? 64.114 -20.251 -72.171 1.00 88.00 552 ASN A C 1
ATOM 4274 O O . ASN A 1 552 ? 63.681 -20.327 -71.025 1.00 88.00 552 ASN A O 1
ATOM 4278 N N . TRP A 1 553 ? 63.887 -19.210 -72.965 1.00 84.00 553 TRP A N 1
ATOM 4279 C CA . TRP A 1 553 ? 63.131 -18.027 -72.566 1.00 84.00 553 TRP A CA 1
ATOM 4280 C C . TRP A 1 553 ? 61.854 -17.930 -73.381 1.00 84.00 553 TRP A C 1
ATOM 4282 O O . TRP A 1 553 ? 61.839 -18.217 -74.580 1.00 84.00 553 TRP A O 1
ATOM 4292 N N . LYS A 1 554 ? 60.778 -17.518 -72.722 1.00 87.38 554 LYS A N 1
ATOM 4293 C CA . LYS A 1 554 ? 59.522 -17.190 -73.372 1.00 87.38 554 LYS A CA 1
ATOM 4294 C C . LYS A 1 554 ? 59.068 -15.828 -72.885 1.00 87.38 554 LYS A C 1
ATOM 4296 O O . LYS A 1 554 ? 58.786 -15.647 -71.702 1.00 87.38 554 LYS A O 1
ATOM 4301 N N . ASP A 1 555 ? 59.009 -14.910 -73.833 1.00 84.31 555 ASP A N 1
ATOM 4302 C CA . ASP A 1 555 ? 58.505 -13.565 -73.613 1.00 84.31 555 ASP A CA 1
ATOM 4303 C C . ASP A 1 555 ? 56.973 -13.591 -73.563 1.00 84.31 555 ASP A C 1
ATOM 4305 O O . ASP A 1 555 ? 56.330 -14.538 -74.053 1.00 84.31 555 ASP A O 1
ATOM 4309 N N . ASN A 1 556 ? 56.391 -12.526 -73.016 1.00 82.94 556 ASN A N 1
ATOM 4310 C CA . ASN A 1 556 ? 54.954 -12.288 -73.041 1.00 82.94 556 ASN A CA 1
ATOM 4311 C C . ASN A 1 556 ? 54.155 -13.409 -72.350 1.00 82.94 556 ASN A C 1
ATOM 4313 O O . ASN A 1 556 ? 53.240 -13.993 -72.953 1.00 82.94 556 ASN A O 1
ATOM 4317 N N . ILE A 1 557 ? 54.572 -13.793 -71.138 1.00 89.19 557 ILE A N 1
ATOM 4318 C CA . ILE A 1 557 ? 53.740 -14.563 -70.210 1.00 89.19 557 ILE A CA 1
ATOM 4319 C C . ILE A 1 557 ? 52.904 -13.554 -69.433 1.00 89.19 557 ILE A C 1
ATOM 4321 O O . ILE A 1 557 ? 53.465 -12.713 -68.736 1.00 89.19 557 ILE A O 1
ATOM 4325 N N . THR A 1 558 ? 51.586 -13.657 -69.559 1.00 89.88 558 THR A N 1
ATOM 4326 C CA . THR A 1 558 ? 50.657 -12.693 -68.971 1.00 89.88 558 THR A CA 1
ATOM 4327 C C . THR A 1 558 ? 49.897 -13.339 -67.824 1.00 89.88 558 THR A C 1
ATOM 4329 O O . THR A 1 558 ? 49.416 -14.468 -67.958 1.00 89.88 558 THR A O 1
ATOM 4332 N N . TYR A 1 559 ? 49.755 -12.622 -66.722 1.00 92.56 559 TYR A N 1
ATOM 4333 C CA . TYR A 1 559 ? 48.906 -12.968 -65.593 1.00 92.56 559 TYR A CA 1
ATOM 4334 C C . TYR A 1 559 ? 47.797 -11.934 -65.482 1.00 92.56 559 TYR A C 1
ATOM 4336 O O . TYR A 1 559 ? 48.043 -10.756 -65.717 1.00 92.56 559 TYR A O 1
ATOM 4344 N N . SER A 1 560 ? 46.582 -12.369 -65.163 1.00 93.88 560 SER A N 1
ATOM 4345 C CA . SER A 1 560 ? 45.468 -11.452 -64.939 1.00 93.88 560 SER A CA 1
ATOM 4346 C C . SER A 1 560 ? 44.695 -11.799 -63.678 1.00 93.88 560 SER A C 1
ATOM 4348 O O . SER A 1 560 ? 44.442 -12.982 -63.433 1.00 93.88 560 SER A O 1
ATOM 4350 N N . ALA A 1 561 ? 44.247 -10.786 -62.951 1.00 94.75 561 ALA A N 1
ATOM 4351 C CA . ALA A 1 561 ? 43.291 -10.910 -61.857 1.00 94.75 561 ALA A CA 1
ATOM 4352 C C . ALA A 1 561 ? 42.275 -9.766 -61.941 1.00 94.75 561 ALA A C 1
ATOM 4354 O O . ALA A 1 561 ? 42.587 -8.688 -62.448 1.00 94.75 561 ALA A O 1
ATOM 4355 N N . SER A 1 562 ? 41.052 -10.011 -61.478 1.00 94.31 562 SER A N 1
ATOM 4356 C CA . SER A 1 562 ? 40.040 -8.964 -61.344 1.00 94.31 562 SER A CA 1
ATOM 4357 C C . SER A 1 562 ? 39.417 -8.994 -59.959 1.00 94.31 562 SER A C 1
ATOM 4359 O O . SER A 1 562 ? 39.052 -10.072 -59.489 1.00 94.31 562 SER A O 1
ATOM 4361 N N . TYR A 1 563 ? 39.235 -7.825 -59.360 1.00 94.69 563 TYR A N 1
ATOM 4362 C CA . TYR A 1 563 ? 38.653 -7.651 -58.034 1.00 94.69 563 TYR A CA 1
ATOM 4363 C C . TYR A 1 563 ? 37.423 -6.756 -58.149 1.00 94.69 563 TYR A C 1
ATOM 4365 O O . TYR A 1 563 ? 37.461 -5.730 -58.824 1.00 94.69 563 TYR A O 1
ATOM 4373 N N . THR A 1 564 ? 36.314 -7.158 -57.537 1.00 93.44 564 THR A N 1
ATOM 4374 C CA . THR A 1 564 ? 35.098 -6.336 -57.444 1.00 93.44 564 THR A CA 1
ATOM 4375 C C . THR A 1 564 ? 34.882 -5.974 -55.988 1.00 93.44 564 THR A C 1
ATOM 4377 O O . THR A 1 564 ? 34.741 -6.877 -55.167 1.00 93.44 564 THR A O 1
ATOM 4380 N N . ILE A 1 565 ? 34.875 -4.681 -55.684 1.00 93.06 565 ILE A N 1
ATOM 4381 C CA . ILE A 1 565 ? 34.644 -4.155 -54.339 1.00 93.06 565 ILE A CA 1
ATOM 4382 C C . ILE A 1 565 ? 33.176 -3.742 -54.241 1.00 93.06 565 ILE A C 1
ATOM 4384 O O . ILE A 1 565 ? 32.693 -2.984 -55.091 1.00 93.06 565 ILE A O 1
ATOM 4388 N N . SER A 1 566 ? 32.492 -4.233 -53.213 1.00 91.50 566 SER A N 1
ATOM 4389 C CA . SER A 1 566 ? 31.111 -3.893 -52.861 1.00 91.50 566 SER A CA 1
ATOM 4390 C C . SER A 1 566 ? 31.051 -3.355 -51.437 1.00 91.50 566 SER A C 1
ATOM 4392 O O . SER A 1 566 ? 31.962 -3.612 -50.652 1.00 91.50 566 SER A O 1
ATOM 4394 N N . THR A 1 567 ? 30.012 -2.588 -51.127 1.00 89.62 567 THR A N 1
ATOM 4395 C CA . THR A 1 567 ? 29.817 -1.986 -49.806 1.00 89.62 567 THR A CA 1
ATOM 4396 C C . THR A 1 567 ? 28.373 -2.108 -49.356 1.00 89.62 567 THR A C 1
ATOM 4398 O O . THR A 1 567 ? 27.484 -1.809 -50.163 1.00 89.62 567 THR A O 1
ATOM 4401 N N . ASP A 1 568 ? 28.182 -2.411 -48.080 1.00 90.44 568 ASP A N 1
ATOM 4402 C CA . ASP A 1 568 ? 26.910 -2.265 -47.379 1.00 90.44 568 ASP A CA 1
ATOM 4403 C C . ASP A 1 568 ? 26.990 -0.969 -46.573 1.00 90.44 568 ASP A C 1
ATOM 4405 O O . ASP A 1 568 ? 27.961 -0.714 -45.861 1.00 90.44 568 ASP A O 1
ATOM 4409 N N . LEU A 1 569 ? 26.040 -0.074 -46.822 1.00 86.31 569 LEU A N 1
ATOM 4410 C CA . LEU A 1 569 ? 26.009 1.252 -46.222 1.00 86.31 569 LEU A CA 1
ATOM 4411 C C . LEU A 1 569 ? 25.164 1.198 -44.953 1.00 86.31 569 LEU A C 1
ATOM 4413 O O . LEU A 1 569 ? 24.027 0.752 -45.048 1.00 86.31 569 LEU A O 1
ATOM 4417 N N . VAL A 1 570 ? 25.676 1.770 -43.861 1.00 87.12 570 VAL A N 1
ATOM 4418 C CA . VAL A 1 570 ? 25.074 1.818 -42.515 1.00 87.12 570 VAL A CA 1
ATOM 4419 C C . VAL A 1 570 ? 25.024 0.467 -41.800 1.00 87.12 570 VAL A C 1
ATOM 4421 O O . VAL A 1 570 ? 25.006 -0.581 -42.440 1.00 87.12 570 VAL A O 1
ATOM 4424 N N . SER A 1 571 ? 24.996 0.503 -40.466 1.00 88.38 571 SER A N 1
ATOM 4425 C CA . SER A 1 571 ? 24.868 -0.692 -39.625 1.00 88.38 571 SER A CA 1
ATOM 4426 C C . SER A 1 571 ? 23.531 -1.412 -39.850 1.00 88.38 571 SER A C 1
ATOM 4428 O O . SER A 1 571 ? 22.502 -0.797 -40.152 1.00 88.38 571 SER A O 1
ATOM 4430 N N . ASP A 1 572 ? 23.538 -2.726 -39.617 1.00 86.44 572 ASP A N 1
ATOM 4431 C CA . ASP A 1 572 ? 22.333 -3.551 -39.525 1.00 86.44 572 ASP A CA 1
ATOM 4432 C C . ASP A 1 572 ? 21.410 -3.167 -38.355 1.00 86.44 572 ASP A C 1
ATOM 4434 O O . ASP A 1 572 ? 20.237 -3.540 -38.377 1.00 86.44 572 ASP A O 1
ATOM 4438 N N . ASP A 1 573 ? 21.913 -2.397 -37.386 1.00 85.75 573 ASP A N 1
ATOM 4439 C CA . ASP A 1 573 ? 21.175 -1.932 -36.203 1.00 85.75 573 ASP A CA 1
ATOM 4440 C C . ASP A 1 573 ? 20.279 -0.703 -36.473 1.00 85.75 573 ASP A C 1
ATOM 4442 O O . ASP A 1 573 ? 19.539 -0.271 -35.595 1.00 85.75 573 ASP A O 1
ATOM 4446 N N . ILE A 1 574 ? 20.321 -0.130 -37.683 1.00 86.06 574 ILE A N 1
ATOM 4447 C CA . ILE A 1 574 ? 19.435 0.974 -38.088 1.00 86.06 574 ILE A CA 1
ATOM 4448 C C . ILE A 1 574 ? 17.998 0.450 -38.267 1.00 86.06 574 ILE A C 1
ATOM 4450 O O . ILE A 1 574 ? 17.713 -0.309 -39.200 1.00 86.06 574 ILE A O 1
ATOM 4454 N N . ASP A 1 575 ? 17.080 0.896 -37.403 1.00 81.31 575 ASP A N 1
ATOM 4455 C CA . ASP A 1 575 ? 15.714 0.361 -37.275 1.00 81.31 575 ASP A CA 1
ATOM 4456 C C . ASP A 1 575 ? 14.683 0.996 -38.222 1.00 81.31 575 ASP A C 1
ATOM 4458 O O . ASP A 1 575 ? 13.589 0.450 -38.435 1.00 81.31 575 ASP A O 1
ATOM 4462 N N . VAL A 1 576 ? 14.964 2.181 -38.773 1.00 88.31 576 VAL A N 1
ATOM 4463 C CA . VAL A 1 576 ? 14.063 2.804 -39.756 1.00 88.31 576 VAL A CA 1
ATOM 4464 C C . VAL A 1 576 ? 13.963 1.980 -41.037 1.00 88.31 576 VAL A C 1
ATOM 4466 O O . VAL A 1 576 ? 14.695 1.025 -41.240 1.00 88.31 576 VAL A O 1
ATOM 4469 N N . GLU A 1 577 ? 13.017 2.334 -41.912 1.00 86.38 577 GLU A N 1
ATOM 4470 C CA . GLU A 1 577 ? 12.644 1.641 -43.156 1.00 86.38 577 GLU A CA 1
ATOM 4471 C C . GLU A 1 577 ? 13.796 1.440 -44.184 1.00 86.38 577 GLU A C 1
ATOM 4473 O O . GLU A 1 577 ? 13.713 1.877 -45.329 1.00 86.38 577 GLU A O 1
ATOM 4478 N N . ARG A 1 578 ? 14.864 0.723 -43.826 1.00 77.50 578 ARG A N 1
ATOM 4479 C CA . ARG A 1 578 ? 16.081 0.500 -44.616 1.00 77.50 578 ARG A CA 1
ATOM 4480 C C . ARG A 1 578 ? 15.777 -0.207 -45.935 1.00 77.50 578 ARG A C 1
ATOM 4482 O O . ARG A 1 578 ? 16.262 0.191 -46.990 1.00 77.50 578 ARG A O 1
ATOM 4489 N N . GLU A 1 579 ? 14.890 -1.201 -45.909 1.00 70.00 579 GLU A N 1
ATOM 4490 C CA . GLU A 1 579 ? 14.512 -1.949 -47.114 1.00 70.00 579 GLU A CA 1
ATOM 4491 C C . GLU A 1 579 ? 13.652 -1.133 -48.099 1.00 70.00 579 GLU A C 1
ATOM 4493 O O . GLU A 1 579 ? 13.718 -1.357 -49.311 1.00 70.00 579 GLU A O 1
ATOM 4498 N N . SER A 1 580 ? 12.815 -0.205 -47.612 1.00 80.00 580 SER A N 1
ATOM 4499 C CA . SER A 1 580 ? 11.875 0.558 -48.455 1.00 80.00 580 SER A CA 1
ATOM 4500 C C . SER A 1 580 ? 12.349 1.970 -48.798 1.00 80.00 580 SER A C 1
ATOM 4502 O O . SER A 1 580 ? 12.015 2.476 -49.873 1.00 80.00 580 SER A O 1
ATOM 4504 N N . ARG A 1 581 ? 13.147 2.602 -47.933 1.00 84.38 581 ARG A N 1
ATOM 4505 C CA . ARG A 1 581 ? 13.670 3.965 -48.068 1.00 84.38 581 ARG A CA 1
ATOM 4506 C C . ARG A 1 581 ? 15.186 3.909 -48.186 1.00 84.38 581 ARG A C 1
ATOM 4508 O O . ARG A 1 581 ? 15.906 4.186 -47.244 1.00 84.38 581 ARG A O 1
ATOM 4515 N N . GLY A 1 582 ? 15.673 3.552 -49.368 1.00 85.75 582 GLY A N 1
ATOM 4516 C CA . GLY A 1 582 ? 17.096 3.643 -49.696 1.00 85.75 582 GLY A CA 1
ATOM 4517 C C . GLY A 1 582 ? 17.678 5.069 -49.601 1.00 85.75 582 GLY A C 1
ATOM 4518 O O . GLY A 1 582 ? 16.934 6.015 -49.356 1.00 85.75 582 GLY A O 1
ATOM 4519 N N . ILE A 1 583 ? 18.975 5.266 -49.880 1.00 86.44 583 ILE A N 1
ATOM 4520 C CA . ILE A 1 583 ? 19.593 6.604 -50.020 1.00 86.44 583 ILE A CA 1
ATOM 4521 C C . ILE A 1 583 ? 19.693 6.994 -51.501 1.00 86.44 583 ILE A C 1
ATOM 4523 O O . ILE A 1 583 ? 20.294 6.283 -52.305 1.00 86.44 583 ILE A O 1
ATOM 4527 N N . GLU A 1 584 ? 19.149 8.157 -51.869 1.00 83.50 584 GLU A N 1
ATOM 4528 C CA . GLU A 1 584 ? 19.113 8.656 -53.251 1.00 83.50 584 GLU A CA 1
ATOM 4529 C C . GLU A 1 584 ? 20.507 8.985 -53.808 1.00 83.50 584 GLU A C 1
ATOM 4531 O O . GLU A 1 584 ? 20.795 8.701 -54.969 1.00 83.50 584 GLU A O 1
ATOM 4536 N N . SER A 1 585 ? 21.390 9.600 -53.012 1.00 80.44 585 SER A N 1
ATOM 4537 C CA . SER A 1 585 ? 22.718 10.053 -53.470 1.00 80.44 585 SER A CA 1
ATOM 4538 C C . SER A 1 585 ? 23.840 9.824 -52.439 1.00 80.44 585 SER A C 1
ATOM 4540 O O . SER A 1 585 ? 24.517 10.765 -52.022 1.00 80.44 585 SER A O 1
ATOM 4542 N N . PRO A 1 586 ? 24.114 8.567 -52.044 1.00 80.88 586 PRO A N 1
ATOM 4543 C CA . PRO A 1 586 ? 24.964 8.233 -50.893 1.00 80.88 586 PRO A CA 1
ATOM 4544 C C . PRO A 1 586 ? 26.437 8.623 -51.044 1.00 80.88 586 PRO A C 1
ATOM 4546 O O . PRO A 1 586 ? 27.125 8.758 -50.047 1.00 80.88 586 PRO A O 1
ATOM 4549 N N . PHE A 1 587 ? 26.951 8.830 -52.258 1.00 82.44 587 PHE A N 1
ATOM 4550 C CA . PHE A 1 587 ? 28.365 9.177 -52.475 1.00 82.44 587 PHE A CA 1
ATOM 4551 C C . PHE A 1 587 ? 28.582 10.623 -52.934 1.00 82.44 587 PHE A C 1
ATOM 4553 O O . PHE A 1 587 ? 29.708 10.992 -53.278 1.00 82.44 587 PHE A O 1
ATOM 4560 N N . GLN A 1 588 ? 27.521 11.433 -52.975 1.00 72.88 588 GLN A N 1
ATOM 4561 C CA . GLN A 1 588 ? 27.602 12.841 -53.349 1.00 72.88 588 GLN A CA 1
ATOM 4562 C C . GLN A 1 588 ? 27.616 13.726 -52.107 1.00 72.88 588 GLN A C 1
ATOM 4564 O O . GLN A 1 588 ? 26.955 13.438 -51.110 1.00 72.88 588 GLN A O 1
ATOM 4569 N N . THR A 1 589 ? 28.358 14.829 -52.183 1.00 65.00 589 THR A N 1
ATOM 4570 C CA . THR A 1 589 ? 28.203 15.928 -51.233 1.00 65.00 589 THR A CA 1
ATOM 4571 C C . THR A 1 589 ? 26.912 16.661 -51.555 1.00 65.00 589 THR A C 1
ATOM 4573 O O . THR A 1 589 ? 26.755 17.153 -52.675 1.00 65.00 589 THR A O 1
ATOM 4576 N N . ASP A 1 590 ? 26.034 16.793 -50.570 1.00 61.69 590 ASP A N 1
ATOM 4577 C CA . ASP A 1 590 ? 24.843 17.629 -50.674 1.00 61.69 590 ASP A CA 1
ATOM 4578 C C . ASP A 1 590 ? 24.880 18.740 -49.613 1.00 61.69 590 ASP A C 1
ATOM 4580 O O . ASP A 1 590 ? 25.602 18.658 -48.615 1.00 61.69 590 ASP A O 1
ATOM 4584 N N . SER A 1 591 ? 24.166 19.837 -49.858 1.00 57.84 591 SER A N 1
ATOM 4585 C CA . SER A 1 591 ? 23.996 20.908 -48.878 1.00 57.84 591 SER A CA 1
ATOM 4586 C C . SER A 1 591 ? 22.734 20.646 -48.067 1.00 57.84 591 SER A C 1
ATOM 4588 O O . SER A 1 591 ? 21.626 20.909 -48.532 1.00 57.84 591 SER A O 1
ATOM 4590 N N . TRP A 1 592 ? 22.918 20.150 -46.851 1.00 61.41 592 TRP A N 1
ATOM 4591 C CA . TRP A 1 592 ? 21.856 20.017 -45.868 1.00 61.41 592 TRP A CA 1
ATOM 4592 C C . TRP A 1 592 ? 21.779 21.313 -45.031 1.00 61.41 592 TRP A C 1
ATOM 4594 O O . TRP A 1 592 ? 22.682 21.589 -44.250 1.00 61.41 592 TRP A O 1
ATOM 4604 N N . ASP A 1 593 ? 20.741 22.120 -45.297 1.00 56.62 593 ASP A N 1
ATOM 4605 C CA . ASP A 1 593 ? 20.397 23.441 -44.716 1.00 56.62 593 ASP A CA 1
ATOM 4606 C C . ASP A 1 593 ? 21.493 24.550 -44.756 1.00 56.62 593 ASP A C 1
ATOM 4608 O O . ASP A 1 593 ? 22.698 24.310 -44.700 1.00 56.62 593 ASP A O 1
ATOM 4612 N N . GLU A 1 594 ? 21.093 25.821 -44.884 1.00 49.94 594 GLU A N 1
ATOM 4613 C CA . GLU A 1 594 ? 22.023 26.964 -44.947 1.00 49.94 594 GLU A CA 1
ATOM 4614 C C . GLU A 1 594 ? 22.699 27.263 -43.589 1.00 49.94 594 GLU A C 1
ATOM 4616 O O . GLU A 1 594 ? 23.762 27.890 -43.574 1.00 49.94 594 GLU A O 1
ATOM 4621 N N . ASP A 1 595 ? 22.131 26.794 -42.468 1.00 55.28 595 ASP A N 1
ATOM 4622 C CA . ASP A 1 595 ? 22.597 27.120 -41.109 1.00 55.28 595 ASP A CA 1
ATOM 4623 C C . ASP A 1 595 ? 23.702 26.186 -40.563 1.00 55.28 595 ASP A C 1
ATOM 4625 O O . ASP A 1 595 ? 24.524 26.628 -39.753 1.00 55.28 595 ASP A O 1
ATOM 4629 N N . TYR A 1 596 ? 23.794 24.930 -41.019 1.00 54.16 596 TYR A N 1
ATOM 4630 C CA . TYR A 1 596 ? 24.684 23.923 -40.407 1.00 54.16 596 TYR A CA 1
ATOM 4631 C C . TYR A 1 596 ? 26.006 23.666 -41.168 1.00 54.16 596 TYR A C 1
ATOM 4633 O O . TYR A 1 596 ? 26.949 23.121 -40.592 1.00 54.16 596 TYR A O 1
ATOM 4641 N N . GLU A 1 597 ? 26.180 24.207 -42.383 1.00 61.50 597 GLU A N 1
ATOM 4642 C CA . GLU A 1 597 ? 27.264 23.862 -43.334 1.00 61.50 597 GLU A CA 1
ATOM 4643 C C . GLU A 1 597 ? 27.281 22.360 -43.720 1.00 61.50 597 GLU A C 1
ATOM 4645 O O . GLU A 1 597 ? 26.788 21.502 -43.003 1.00 61.50 597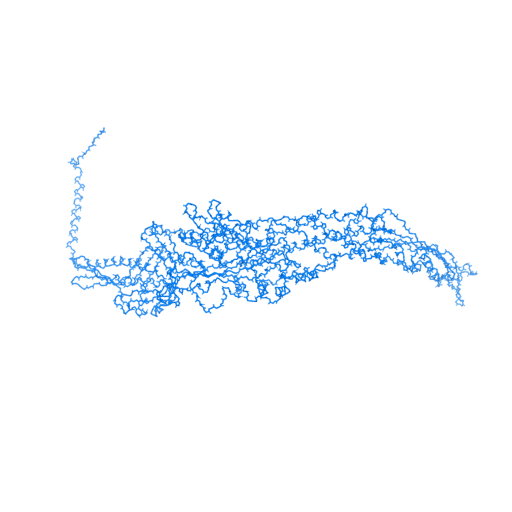 GLU A O 1
ATOM 4650 N N . PHE A 1 598 ? 27.840 22.044 -44.895 1.00 57.22 598 PHE A N 1
ATOM 4651 C CA . PHE A 1 598 ? 27.787 20.731 -45.566 1.00 57.22 598 PHE A CA 1
ATOM 4652 C C . PHE A 1 598 ? 27.924 19.499 -44.646 1.00 57.22 598 PHE A C 1
ATOM 4654 O O . PHE A 1 598 ? 29.026 19.197 -44.177 1.00 57.22 598 PHE A O 1
ATOM 4661 N N . VAL A 1 599 ? 26.844 18.725 -44.512 1.00 63.78 599 VAL A N 1
ATOM 4662 C CA . VAL A 1 599 ? 26.889 17.334 -44.040 1.00 63.78 599 VAL A CA 1
ATOM 4663 C C . VAL A 1 599 ? 27.211 16.450 -45.244 1.00 63.78 599 VAL A C 1
ATOM 4665 O O . VAL A 1 599 ? 26.495 16.451 -46.242 1.00 63.78 599 VAL A O 1
ATOM 4668 N N . GLY A 1 600 ? 28.350 15.760 -45.198 1.00 64.06 600 GLY A N 1
ATOM 4669 C CA . GLY A 1 600 ? 28.717 14.805 -46.242 1.00 64.06 600 GLY A CA 1
ATOM 4670 C C . GLY A 1 600 ? 28.000 13.477 -46.023 1.00 64.06 600 GLY A C 1
ATOM 4671 O O . GLY A 1 600 ? 27.913 13.030 -44.883 1.00 64.06 600 GLY A O 1
ATOM 4672 N N . ASN A 1 601 ? 27.544 12.837 -47.101 1.00 76.38 601 ASN A N 1
ATOM 4673 C CA . ASN A 1 601 ? 27.173 11.421 -47.074 1.00 76.38 601 ASN A CA 1
ATOM 4674 C C . ASN A 1 601 ? 28.470 10.581 -46.983 1.00 76.38 601 ASN A C 1
ATOM 4676 O O . ASN A 1 601 ? 29.405 10.921 -46.263 1.00 76.38 601 ASN A O 1
ATOM 4680 N N . PHE A 1 602 ? 28.618 9.560 -47.815 1.00 83.00 602 PHE A N 1
ATOM 4681 C CA . PHE A 1 602 ? 29.804 8.708 -47.910 1.00 83.00 602 PHE A CA 1
ATOM 4682 C C . PHE A 1 602 ? 30.811 9.230 -48.953 1.00 83.00 602 PHE A C 1
ATOM 4684 O O . PHE A 1 602 ? 31.396 8.478 -49.740 1.00 83.00 602 PHE A O 1
ATOM 4691 N N . GLU A 1 603 ? 30.993 10.554 -49.027 1.00 79.06 603 GLU A N 1
ATOM 4692 C CA . GLU A 1 603 ? 31.915 11.173 -49.987 1.00 79.06 603 GLU A CA 1
ATOM 4693 C C . GLU A 1 603 ? 33.351 10.666 -49.755 1.00 79.06 603 GLU A C 1
ATOM 4695 O O . GLU A 1 603 ? 33.884 10.724 -48.653 1.00 79.06 603 GLU A O 1
ATOM 4700 N N . GLY A 1 604 ? 34.008 10.182 -50.813 1.00 82.50 604 GLY A N 1
ATOM 4701 C CA . GLY A 1 604 ? 35.381 9.671 -50.730 1.00 82.50 604 GLY A CA 1
ATOM 4702 C C . GLY A 1 604 ? 35.496 8.205 -50.300 1.00 82.50 604 GLY A C 1
ATOM 4703 O O . GLY A 1 604 ? 36.572 7.623 -50.462 1.00 82.50 604 GLY A O 1
ATOM 4704 N N . VAL A 1 605 ? 34.399 7.562 -49.884 1.00 87.50 605 VAL A N 1
ATOM 4705 C CA . VAL A 1 605 ? 34.384 6.125 -49.556 1.00 87.50 605 VAL A CA 1
ATOM 4706 C C . VAL A 1 605 ? 34.818 5.280 -50.745 1.00 87.50 605 VAL A C 1
ATOM 4708 O O . VAL A 1 605 ? 35.647 4.397 -50.585 1.00 87.50 605 VAL A O 1
ATOM 4711 N N . LYS A 1 606 ? 34.402 5.618 -51.973 1.00 87.38 606 LYS A N 1
ATOM 4712 C CA . LYS A 1 606 ? 34.852 4.894 -53.178 1.00 87.38 606 LYS A CA 1
ATOM 4713 C C . LYS A 1 606 ? 36.376 4.902 -53.350 1.00 87.38 606 LYS A C 1
ATOM 4715 O O . LYS A 1 606 ? 36.958 3.896 -53.737 1.00 87.38 606 LYS A O 1
ATOM 4720 N N . THR A 1 607 ? 37.029 6.036 -53.087 1.00 88.81 607 THR A N 1
ATOM 4721 C CA . THR A 1 607 ? 38.497 6.137 -53.158 1.00 88.81 607 THR A CA 1
ATOM 4722 C C . THR A 1 607 ? 39.179 5.444 -51.985 1.00 88.81 607 THR A C 1
ATOM 4724 O O . THR A 1 607 ? 40.234 4.845 -52.190 1.00 88.81 607 THR A O 1
ATOM 4727 N N . LYS A 1 608 ? 38.579 5.517 -50.786 1.00 90.00 608 LYS A N 1
ATOM 4728 C CA . LYS A 1 608 ? 39.119 4.926 -49.558 1.00 90.00 608 LYS A CA 1
ATOM 4729 C C . LYS A 1 608 ? 38.999 3.402 -49.561 1.00 90.00 608 LYS A C 1
ATOM 4731 O O . LYS A 1 608 ? 39.975 2.726 -49.276 1.00 90.00 608 LYS A O 1
ATOM 4736 N N . ALA A 1 609 ? 37.865 2.863 -49.998 1.00 91.69 609 ALA A N 1
ATOM 4737 C CA . ALA A 1 609 ? 37.649 1.428 -50.147 1.00 91.69 609 ALA A CA 1
ATOM 4738 C C . ALA A 1 609 ? 38.736 0.794 -51.025 1.00 91.69 609 ALA A C 1
ATOM 4740 O O . ALA A 1 609 ? 39.322 -0.210 -50.644 1.00 91.69 609 ALA A O 1
ATOM 4741 N N . VAL A 1 610 ? 39.089 1.421 -52.152 1.00 92.38 610 VAL A N 1
ATOM 4742 C CA . VAL A 1 610 ? 40.179 0.943 -53.018 1.00 92.38 610 VAL A CA 1
ATOM 4743 C C . VAL A 1 610 ? 41.547 1.038 -52.334 1.00 92.38 610 VAL A C 1
ATOM 4745 O O . VAL A 1 610 ? 42.322 0.086 -52.418 1.00 92.38 610 VAL A O 1
ATOM 4748 N N . SER A 1 611 ? 41.868 2.154 -51.665 1.00 92.00 611 SER A N 1
ATOM 4749 C CA . SER A 1 611 ? 43.164 2.277 -50.984 1.00 92.00 611 SER A CA 1
ATOM 4750 C C . SER A 1 611 ? 43.314 1.294 -49.832 1.00 92.00 611 SER A C 1
ATOM 4752 O O . SER A 1 611 ? 44.362 0.676 -49.735 1.00 92.00 611 SER A O 1
ATOM 4754 N N . GLU A 1 612 ? 42.291 1.116 -48.997 1.00 92.62 612 GLU A N 1
ATOM 4755 C CA . GLU A 1 612 ? 42.353 0.211 -47.843 1.00 92.62 612 GLU A CA 1
ATOM 4756 C C . GLU A 1 612 ? 42.331 -1.256 -48.293 1.00 92.62 612 GLU A C 1
ATOM 4758 O O . GLU A 1 612 ? 43.111 -2.062 -47.790 1.00 92.62 612 GLU A O 1
ATOM 4763 N N . THR A 1 613 ? 41.541 -1.593 -49.327 1.00 94.06 613 THR A N 1
ATOM 4764 C CA . THR A 1 613 ? 41.531 -2.946 -49.916 1.00 94.06 613 THR A CA 1
ATOM 4765 C C . THR A 1 613 ? 42.928 -3.372 -50.341 1.00 94.06 613 THR A C 1
ATOM 4767 O O . THR A 1 613 ? 43.320 -4.490 -50.039 1.00 94.06 613 THR A O 1
ATOM 4770 N N . PHE A 1 614 ? 43.686 -2.505 -51.022 1.00 92.69 614 PHE A N 1
ATOM 4771 C CA . PHE A 1 614 ? 45.013 -2.836 -51.560 1.00 92.69 614 PHE A CA 1
ATOM 4772 C C . PHE A 1 614 ? 46.186 -2.259 -50.746 1.00 92.69 614 PHE A C 1
ATOM 4774 O O . PHE A 1 614 ? 47.333 -2.323 -51.190 1.00 92.69 614 PHE A O 1
ATOM 4781 N N . ASN A 1 615 ? 45.914 -1.689 -49.565 1.00 92.00 615 ASN A N 1
ATOM 4782 C CA . ASN A 1 615 ? 46.884 -1.017 -48.694 1.00 92.00 615 ASN A CA 1
ATOM 4783 C C . ASN A 1 615 ? 47.776 0.009 -49.442 1.00 92.00 615 ASN A C 1
ATOM 4785 O O . ASN A 1 615 ? 49.005 -0.110 -49.470 1.00 92.00 615 ASN A O 1
ATOM 4789 N N . LEU A 1 616 ? 47.141 0.996 -50.082 1.00 91.94 616 LEU A N 1
ATOM 4790 C CA . LEU A 1 616 ? 47.770 2.035 -50.910 1.00 91.94 616 LEU A CA 1
ATOM 4791 C C . LEU A 1 616 ? 47.823 3.389 -50.189 1.00 91.94 616 LEU A C 1
ATOM 4793 O O . LEU A 1 616 ? 46.846 3.810 -49.575 1.00 91.94 616 LEU A O 1
ATOM 4797 N N . ASP A 1 617 ? 48.915 4.138 -50.369 1.00 90.94 617 ASP A N 1
ATOM 4798 C CA . ASP A 1 617 ? 49.075 5.486 -49.789 1.00 90.94 617 ASP A CA 1
ATOM 4799 C C . ASP A 1 617 ? 48.375 6.583 -50.625 1.00 90.94 617 ASP A C 1
ATOM 4801 O O . ASP A 1 617 ? 48.155 7.716 -50.178 1.00 90.94 617 ASP A O 1
ATOM 4805 N N . SER A 1 618 ? 48.075 6.287 -51.891 1.00 91.12 618 SER A N 1
ATOM 4806 C CA . SER A 1 618 ? 47.510 7.243 -52.843 1.00 91.12 618 SER A CA 1
ATOM 4807 C C . SER A 1 618 ? 46.022 7.534 -52.618 1.00 91.12 618 SER A C 1
ATOM 4809 O O . SER A 1 618 ? 45.200 6.632 -52.510 1.00 91.12 618 SER A O 1
ATOM 4811 N N . THR A 1 619 ? 45.640 8.814 -52.704 1.00 85.69 619 THR A N 1
ATOM 4812 C CA . THR A 1 619 ? 44.259 9.294 -52.463 1.00 85.69 619 THR A CA 1
ATOM 4813 C C . THR A 1 619 ? 43.431 9.557 -53.728 1.00 85.69 619 THR A C 1
ATOM 4815 O O . THR A 1 619 ? 42.327 10.090 -53.662 1.00 85.69 619 THR A O 1
ATOM 4818 N N . THR A 1 620 ? 43.959 9.233 -54.911 1.00 90.56 620 THR A N 1
ATOM 4819 C CA . THR A 1 620 ? 43.244 9.393 -56.191 1.00 90.56 620 THR A CA 1
ATOM 4820 C C . THR A 1 620 ? 43.400 8.131 -57.018 1.00 90.56 620 THR A C 1
ATOM 4822 O O . THR A 1 620 ? 44.508 7.598 -57.058 1.00 90.56 620 THR A O 1
ATOM 4825 N N . PHE A 1 621 ? 42.359 7.719 -57.745 1.00 90.75 621 PHE A N 1
ATOM 4826 C CA . PHE A 1 621 ? 42.379 6.492 -58.552 1.00 90.75 621 PHE A CA 1
ATOM 4827 C C . PHE A 1 621 ? 43.590 6.414 -59.497 1.00 90.75 621 PHE A C 1
ATOM 4829 O O . PHE A 1 621 ? 44.353 5.464 -59.436 1.00 90.75 621 PHE A O 1
ATOM 4836 N N . HIS A 1 622 ? 43.900 7.478 -60.247 1.00 91.62 622 HIS A N 1
ATOM 4837 C CA . HIS A 1 622 ? 45.089 7.506 -61.119 1.00 91.62 622 HIS A CA 1
ATOM 4838 C C . HIS A 1 622 ? 46.442 7.427 -60.397 1.00 91.62 622 HIS A C 1
ATOM 4840 O O . HIS A 1 622 ? 47.479 7.157 -61.010 1.00 91.62 622 HIS A O 1
ATOM 4846 N N . ALA A 1 623 ? 46.503 7.792 -59.119 1.00 92.88 623 ALA A N 1
ATOM 4847 C CA . ALA A 1 623 ? 47.708 7.599 -58.324 1.00 92.88 623 ALA A CA 1
ATOM 4848 C C . ALA A 1 623 ? 47.764 6.172 -57.762 1.00 92.88 623 ALA A C 1
ATOM 4850 O O . ALA A 1 623 ? 48.837 5.584 -57.828 1.00 92.88 623 ALA A O 1
ATOM 4851 N N . GLN A 1 624 ? 46.618 5.626 -57.338 1.00 93.81 624 GLN A N 1
ATOM 4852 C CA . GLN A 1 624 ? 46.446 4.246 -56.876 1.00 93.81 624 GLN A CA 1
ATOM 4853 C C . GLN A 1 624 ? 46.786 3.227 -57.977 1.00 93.81 624 GLN A C 1
ATOM 4855 O O . GLN A 1 624 ? 47.612 2.353 -57.737 1.00 93.81 624 GLN A O 1
ATOM 4860 N N . GLU A 1 625 ? 46.270 3.404 -59.202 1.00 94.50 625 GLU A N 1
ATOM 4861 C CA . GLU A 1 625 ? 46.621 2.600 -60.392 1.00 94.50 625 GLU A CA 1
ATOM 4862 C C . GLU A 1 625 ? 48.144 2.512 -60.554 1.00 94.50 625 GLU A C 1
ATOM 4864 O O . GLU A 1 625 ? 48.742 1.443 -60.482 1.00 94.50 625 GLU A O 1
ATOM 4869 N N . ARG A 1 626 ? 48.803 3.674 -60.637 1.00 93.75 626 ARG A N 1
ATOM 4870 C CA . ARG A 1 626 ? 50.260 3.766 -60.824 1.00 93.75 626 ARG A CA 1
ATOM 4871 C C . ARG A 1 626 ? 51.076 3.290 -59.628 1.00 93.75 626 ARG A C 1
ATOM 4873 O O . ARG A 1 626 ? 52.287 3.104 -59.753 1.00 93.75 626 ARG A O 1
ATOM 4880 N N . GLU A 1 627 ? 50.496 3.253 -58.439 1.00 93.69 627 GLU A N 1
ATOM 4881 C CA . GLU A 1 627 ? 51.153 2.725 -57.246 1.00 93.69 627 GLU A CA 1
ATOM 4882 C C . GLU A 1 627 ? 51.171 1.200 -57.302 1.00 93.69 627 GLU A C 1
ATOM 4884 O O . GLU A 1 627 ? 52.248 0.613 -57.176 1.00 93.69 627 GLU A O 1
ATOM 4889 N N . LEU A 1 628 ? 50.027 0.589 -57.627 1.00 91.88 628 LEU A N 1
ATOM 4890 C CA . LEU A 1 628 ? 49.899 -0.855 -57.798 1.00 91.88 628 LEU A CA 1
ATOM 4891 C C . LEU A 1 628 ? 50.729 -1.367 -58.989 1.00 91.88 628 LEU A C 1
ATOM 4893 O O . LEU A 1 628 ? 51.465 -2.340 -58.840 1.00 91.88 628 LEU A O 1
ATOM 4897 N N . GLU A 1 629 ? 50.716 -0.664 -60.129 1.00 93.12 629 GLU A N 1
ATOM 4898 C CA . GLU A 1 629 ? 51.585 -0.968 -61.282 1.00 93.12 629 GLU A CA 1
ATOM 4899 C C . GLU A 1 629 ? 53.060 -1.006 -60.869 1.00 93.12 629 GLU A C 1
ATOM 4901 O O . GLU A 1 629 ? 53.768 -1.981 -61.115 1.00 93.12 629 GLU A O 1
ATOM 4906 N N . ARG A 1 630 ? 53.536 0.037 -60.173 1.00 91.06 630 ARG A N 1
ATOM 4907 C CA . ARG A 1 630 ? 54.938 0.117 -59.739 1.00 91.06 630 ARG A CA 1
ATOM 4908 C C . ARG A 1 630 ? 55.304 -0.954 -58.726 1.00 91.06 630 ARG A C 1
ATOM 4910 O O . ARG A 1 630 ? 56.447 -1.410 -58.752 1.00 91.06 630 ARG A O 1
ATOM 4917 N N . ALA A 1 631 ? 54.386 -1.315 -57.832 1.00 89.69 631 ALA A N 1
ATOM 4918 C CA . ALA A 1 631 ? 54.599 -2.398 -56.881 1.00 89.69 631 ALA A CA 1
ATOM 4919 C C . ALA A 1 631 ? 54.816 -3.726 -57.626 1.00 89.69 631 ALA A C 1
ATOM 4921 O O . ALA A 1 631 ? 55.832 -4.389 -57.415 1.00 89.69 631 ALA A O 1
ATOM 4922 N N . LEU A 1 632 ? 53.952 -4.042 -58.596 1.00 90.38 632 LEU A N 1
ATOM 4923 C CA . LEU A 1 632 ? 54.051 -5.260 -59.408 1.00 90.38 632 LEU A CA 1
ATOM 4924 C C . LEU A 1 632 ? 55.284 -5.274 -60.326 1.00 90.38 632 LEU A C 1
ATOM 4926 O O . LEU A 1 632 ? 55.975 -6.291 -60.439 1.00 90.38 632 LEU A O 1
ATOM 4930 N N . GLU A 1 633 ? 55.623 -4.143 -60.950 1.00 89.88 633 GLU A N 1
ATOM 4931 C CA . GLU A 1 633 ? 56.852 -4.001 -61.741 1.00 89.88 633 GLU A CA 1
ATOM 4932 C C . GLU A 1 633 ? 58.116 -4.194 -60.882 1.00 89.88 633 GLU A C 1
ATOM 4934 O O . GLU A 1 633 ? 59.097 -4.812 -61.326 1.00 89.88 633 GLU A O 1
ATOM 4939 N N . ALA A 1 634 ? 58.109 -3.694 -59.640 1.00 87.75 634 ALA A N 1
ATOM 4940 C CA . ALA A 1 634 ? 59.216 -3.861 -58.698 1.00 87.75 634 ALA A CA 1
ATOM 4941 C C . ALA A 1 634 ? 59.421 -5.333 -58.296 1.00 87.75 634 ALA A C 1
ATOM 4943 O O . ALA A 1 634 ? 60.565 -5.751 -58.095 1.00 87.75 634 ALA A O 1
ATOM 4944 N N . SER A 1 635 ? 58.350 -6.131 -58.289 1.00 87.19 635 SER A N 1
ATOM 4945 C CA . SER A 1 635 ? 58.363 -7.578 -58.034 1.00 87.19 635 SER A CA 1
ATOM 4946 C C . SER A 1 635 ? 58.673 -8.430 -59.273 1.00 87.19 635 SER A C 1
ATOM 4948 O O . SER A 1 635 ? 58.532 -9.655 -59.257 1.00 87.19 635 SER A O 1
ATOM 4950 N N . SER A 1 636 ? 59.188 -7.812 -60.345 1.00 83.00 636 SER A N 1
ATOM 4951 C CA . SER A 1 636 ? 59.485 -8.472 -61.627 1.00 83.00 636 SER A CA 1
ATOM 4952 C C . SER A 1 636 ? 60.368 -9.714 -61.560 1.00 83.00 636 SER A C 1
ATOM 4954 O O . SER A 1 636 ? 60.241 -10.591 -62.411 1.00 83.00 636 SER A O 1
ATOM 4956 N N . THR A 1 637 ? 61.235 -9.837 -60.556 1.00 84.62 637 THR A N 1
ATOM 4957 C CA . THR A 1 637 ? 62.092 -11.020 -60.387 1.00 84.62 637 THR A CA 1
ATOM 4958 C C . THR A 1 637 ? 61.455 -12.149 -59.572 1.00 84.62 637 THR A C 1
ATOM 4960 O O . THR A 1 637 ? 62.016 -13.246 -59.540 1.00 84.62 637 THR A O 1
ATOM 4963 N N . SER A 1 638 ? 60.327 -11.884 -58.909 1.00 84.81 638 SER A N 1
ATOM 4964 C CA . SER A 1 638 ? 59.664 -12.791 -57.961 1.00 84.81 638 SER A CA 1
ATOM 4965 C C . SER A 1 638 ? 58.476 -13.533 -58.583 1.00 84.81 638 SER A C 1
ATOM 4967 O O . SER A 1 638 ? 58.233 -14.688 -58.244 1.00 84.81 638 SER A O 1
ATOM 4969 N N . ILE A 1 639 ? 57.781 -12.913 -59.544 1.00 89.25 639 ILE A N 1
ATOM 4970 C CA . ILE A 1 639 ? 56.538 -13.442 -60.122 1.00 89.25 639 ILE A CA 1
ATOM 4971 C C . ILE A 1 639 ? 56.833 -14.443 -61.252 1.00 89.25 639 ILE A C 1
ATOM 4973 O O . ILE A 1 639 ? 57.183 -14.066 -62.374 1.00 89.25 639 ILE A O 1
ATOM 4977 N N . ILE A 1 640 ? 56.684 -15.743 -60.966 1.00 87.31 640 ILE A N 1
ATOM 4978 C CA . ILE A 1 640 ? 56.920 -16.841 -61.925 1.00 87.31 640 ILE A CA 1
ATOM 4979 C C . ILE A 1 640 ? 55.680 -17.722 -62.120 1.00 87.31 640 ILE A C 1
ATOM 4981 O O . ILE A 1 640 ? 55.506 -18.302 -63.194 1.00 87.31 640 ILE A O 1
ATOM 4985 N N . THR A 1 641 ? 54.838 -17.865 -61.101 1.00 89.31 641 THR A N 1
ATOM 4986 C CA . THR A 1 641 ? 53.617 -18.680 -61.121 1.00 89.31 641 THR A CA 1
ATOM 4987 C C . THR A 1 641 ? 52.383 -17.850 -60.770 1.00 89.31 641 THR A C 1
ATOM 4989 O O . THR A 1 641 ? 52.503 -16.711 -60.344 1.00 89.31 641 THR A O 1
ATOM 4992 N N . GLU A 1 642 ? 51.188 -18.425 -60.944 1.00 89.62 642 GLU A N 1
ATOM 4993 C CA . GLU A 1 642 ? 49.922 -17.780 -60.546 1.00 89.62 642 GLU A CA 1
ATOM 4994 C C . GLU A 1 642 ? 49.908 -17.451 -59.051 1.00 89.62 642 GLU A C 1
ATOM 4996 O O . GLU A 1 642 ? 49.533 -16.350 -58.683 1.00 89.62 642 GLU A O 1
ATOM 5001 N N . ARG A 1 643 ? 50.414 -18.364 -58.214 1.00 90.06 643 ARG A N 1
ATOM 5002 C CA . ARG A 1 643 ? 50.541 -18.153 -56.768 1.00 90.06 643 ARG A CA 1
ATOM 5003 C C . ARG A 1 643 ? 51.535 -17.042 -56.430 1.00 90.06 643 ARG A C 1
ATOM 5005 O O . ARG A 1 643 ? 51.280 -16.266 -55.527 1.00 90.06 643 ARG A O 1
ATOM 5012 N N . ASP A 1 644 ? 52.658 -16.961 -57.148 1.00 89.88 644 ASP A N 1
ATOM 5013 C CA . ASP A 1 644 ? 53.632 -15.885 -56.916 1.00 89.88 644 ASP A CA 1
ATOM 5014 C C . ASP A 1 644 ? 53.082 -14.525 -57.388 1.00 89.88 644 ASP A C 1
ATOM 5016 O O . ASP A 1 644 ? 53.508 -13.497 -56.892 1.00 89.88 644 ASP A O 1
ATOM 5020 N N . PHE A 1 645 ? 52.153 -14.508 -58.351 1.00 90.38 645 PHE A N 1
ATOM 5021 C CA . PHE A 1 645 ? 51.446 -13.296 -58.777 1.00 90.38 645 PHE A CA 1
ATOM 5022 C C . PHE A 1 645 ? 50.383 -12.868 -57.755 1.00 90.38 645 PHE A C 1
ATOM 5024 O O . PHE A 1 645 ? 50.319 -11.697 -57.408 1.00 90.38 645 PHE A O 1
ATOM 5031 N N . GLU A 1 646 ? 49.602 -13.818 -57.240 1.00 89.19 646 GLU A N 1
ATOM 5032 C CA . GLU A 1 646 ? 48.624 -13.604 -56.162 1.00 89.19 646 GLU A CA 1
ATOM 5033 C C . GLU A 1 646 ? 49.292 -13.088 -54.879 1.00 89.19 646 GLU A C 1
ATOM 5035 O O . GLU A 1 646 ? 48.825 -12.123 -54.291 1.00 89.19 646 GLU A O 1
ATOM 5040 N N . GLU A 1 647 ? 50.436 -13.665 -54.485 1.00 89.19 647 GLU A N 1
ATOM 5041 C CA . GLU A 1 647 ? 51.198 -13.246 -53.294 1.00 89.19 647 GLU A CA 1
ATOM 5042 C C . GLU A 1 647 ? 51.754 -11.810 -53.390 1.00 89.19 647 GLU A C 1
ATOM 5044 O O . GLU A 1 647 ? 52.060 -11.208 -52.361 1.00 89.19 647 GLU A O 1
ATOM 5049 N N . GLU A 1 648 ? 51.893 -11.259 -54.598 1.00 89.00 648 GLU A N 1
ATOM 5050 C CA . GLU A 1 648 ? 52.454 -9.921 -54.845 1.00 89.00 648 GLU A CA 1
ATOM 5051 C C . GLU A 1 648 ? 51.372 -8.843 -55.043 1.00 89.00 648 GLU A C 1
ATOM 5053 O O . GLU A 1 648 ? 51.703 -7.664 -55.175 1.00 89.00 648 GLU A O 1
ATOM 5058 N N . ILE A 1 649 ? 50.088 -9.221 -55.027 1.00 88.88 649 ILE A N 1
ATOM 5059 C CA . ILE A 1 649 ? 48.953 -8.293 -54.950 1.00 88.88 649 ILE A CA 1
ATOM 5060 C C . ILE A 1 649 ? 48.454 -8.299 -53.498 1.00 88.88 649 ILE A C 1
ATOM 5062 O O . ILE A 1 649 ? 47.663 -9.169 -53.128 1.00 88.88 649 ILE A O 1
ATOM 5066 N N . PRO A 1 650 ? 48.905 -7.365 -52.641 1.00 80.50 650 PRO A N 1
ATOM 5067 C CA . PRO A 1 650 ? 48.369 -7.272 -51.292 1.00 80.50 650 PRO A CA 1
ATOM 5068 C C . PRO A 1 650 ? 46.906 -6.836 -51.384 1.00 80.50 650 PRO A C 1
ATOM 5070 O O . PRO A 1 650 ? 46.635 -5.737 -51.862 1.00 80.50 650 PRO A O 1
ATOM 5073 N N . TYR A 1 651 ? 45.970 -7.684 -50.952 1.00 88.56 651 TYR A N 1
ATOM 5074 C CA . TYR A 1 651 ? 44.572 -7.285 -50.814 1.00 88.56 651 TYR A CA 1
ATOM 5075 C C . TYR A 1 651 ? 43.930 -7.816 -49.526 1.00 88.56 651 TYR A C 1
ATOM 5077 O O . TYR A 1 651 ? 44.321 -8.869 -49.017 1.00 88.56 651 TYR A O 1
ATOM 5085 N N . SER A 1 652 ? 42.942 -7.080 -49.015 1.00 91.25 652 SER A N 1
ATOM 5086 C CA . SER A 1 652 ? 42.038 -7.491 -47.938 1.00 91.25 652 SER A CA 1
ATOM 5087 C C . SER A 1 652 ? 40.662 -7.833 -48.510 1.00 91.25 652 SER A C 1
ATOM 5089 O O . SER A 1 652 ? 40.142 -7.095 -49.347 1.00 91.25 652 SER A O 1
ATOM 5091 N N . ALA A 1 653 ? 40.067 -8.950 -48.084 1.00 91.12 653 ALA A N 1
ATOM 5092 C CA . ALA A 1 653 ? 38.714 -9.318 -48.508 1.00 91.12 653 ALA A CA 1
ATOM 5093 C C . ALA A 1 653 ? 37.651 -8.419 -47.855 1.00 91.12 653 ALA A C 1
ATOM 5095 O O . ALA A 1 653 ? 36.626 -8.146 -48.470 1.00 91.12 653 ALA A O 1
ATOM 5096 N N . ASP A 1 654 ? 37.939 -7.957 -46.647 1.00 91.31 654 ASP A N 1
ATOM 5097 C CA . ASP A 1 654 ? 37.082 -7.226 -45.723 1.00 91.31 654 ASP A CA 1
ATOM 5098 C C . ASP A 1 654 ? 37.900 -6.109 -45.046 1.00 91.31 654 ASP A C 1
ATOM 5100 O O . ASP A 1 654 ? 38.275 -6.215 -43.878 1.00 91.31 654 ASP A O 1
ATOM 5104 N N . PRO A 1 655 ? 38.338 -5.077 -45.797 1.00 89.50 655 PRO A N 1
ATOM 5105 C CA . PRO A 1 655 ? 39.091 -3.978 -45.209 1.00 89.50 655 PRO A CA 1
ATOM 5106 C C . PRO A 1 655 ? 38.193 -3.148 -44.292 1.00 89.50 655 PRO A C 1
ATOM 5108 O O . PRO A 1 655 ? 37.102 -2.744 -44.685 1.00 89.50 655 PRO A O 1
ATOM 5111 N N . ASP A 1 656 ? 38.706 -2.834 -43.108 1.00 85.81 656 ASP A N 1
ATOM 5112 C CA . ASP A 1 656 ? 38.079 -1.869 -42.214 1.00 85.81 656 ASP A CA 1
ATOM 5113 C C . ASP A 1 656 ? 38.252 -0.458 -42.789 1.00 85.81 656 ASP A C 1
ATOM 5115 O O . ASP A 1 656 ? 39.375 -0.024 -43.086 1.00 85.81 656 ASP A O 1
ATOM 5119 N N . ILE A 1 657 ? 37.141 0.247 -42.989 1.00 86.31 657 ILE A N 1
ATOM 5120 C CA . ILE A 1 657 ? 37.153 1.619 -43.476 1.00 86.31 657 ILE A CA 1
ATOM 5121 C C . ILE A 1 657 ? 36.566 2.546 -42.423 1.00 86.31 657 ILE A C 1
ATOM 5123 O O . ILE A 1 657 ? 35.368 2.628 -42.220 1.00 86.31 657 ILE A O 1
ATOM 5127 N N . ASP A 1 658 ? 37.432 3.342 -41.807 1.00 79.62 658 ASP A N 1
ATOM 5128 C CA . ASP A 1 658 ? 36.962 4.381 -40.895 1.00 79.62 658 ASP A CA 1
ATOM 5129 C C . ASP A 1 658 ? 36.265 5.494 -41.693 1.00 79.62 658 ASP A C 1
ATOM 5131 O O . ASP A 1 658 ? 36.910 6.260 -42.426 1.00 79.62 658 ASP A O 1
ATOM 5135 N N . VAL A 1 659 ? 34.945 5.560 -41.617 1.00 79.62 659 VAL A N 1
ATOM 5136 C CA . VAL A 1 659 ? 34.177 6.633 -42.233 1.00 79.62 659 VAL A CA 1
ATOM 5137 C C . VAL A 1 659 ? 33.506 7.404 -41.125 1.00 79.62 659 VAL A C 1
ATOM 5139 O O . VAL A 1 659 ? 32.723 6.873 -40.356 1.00 79.62 659 VAL A O 1
ATOM 5142 N N . SER A 1 660 ? 33.822 8.689 -41.061 1.00 76.81 660 SER A N 1
ATOM 5143 C CA . SER A 1 660 ? 33.226 9.590 -40.088 1.00 76.81 660 SER A CA 1
ATOM 5144 C C . SER A 1 660 ? 32.582 10.764 -40.818 1.00 76.81 660 SER A C 1
ATOM 5146 O O . SER A 1 660 ? 33.025 11.148 -41.916 1.00 76.81 660 SER A O 1
ATOM 5148 N N . PRO A 1 661 ? 31.548 11.377 -40.224 1.00 78.19 661 PRO A N 1
ATOM 5149 C CA . PRO A 1 661 ? 30.951 12.576 -40.775 1.00 78.19 661 PRO A CA 1
ATOM 5150 C C . PRO A 1 661 ? 31.996 13.687 -40.902 1.00 78.19 661 PRO A C 1
ATOM 5152 O O . PRO A 1 661 ? 32.938 13.824 -40.122 1.00 78.19 661 PRO A O 1
ATOM 5155 N N . ARG A 1 662 ? 31.800 14.559 -41.892 1.00 74.81 662 ARG A N 1
ATOM 5156 C CA . ARG A 1 662 ? 32.723 15.671 -42.165 1.00 74.81 662 ARG A CA 1
ATOM 5157 C C . ARG A 1 662 ? 32.877 16.637 -40.981 1.00 74.81 662 ARG A C 1
ATOM 5159 O O . ARG A 1 662 ? 33.914 17.294 -40.864 1.00 74.81 662 ARG A O 1
ATOM 5166 N N . ASN A 1 663 ? 31.835 16.771 -40.161 1.00 78.88 663 ASN A N 1
ATOM 5167 C CA . ASN A 1 663 ? 31.840 17.523 -38.911 1.00 78.88 663 ASN A CA 1
ATOM 5168 C C . ASN A 1 663 ? 30.895 16.846 -37.909 1.00 78.88 663 ASN A C 1
ATOM 5170 O O . ASN A 1 663 ? 29.697 17.117 -37.903 1.00 78.88 663 ASN A O 1
ATOM 5174 N N . GLU A 1 664 ? 31.463 15.952 -37.110 1.00 81.38 664 GLU A N 1
ATOM 5175 C CA . GLU A 1 664 ? 30.765 15.158 -36.097 1.00 81.38 664 GLU A CA 1
ATOM 5176 C C . GLU A 1 664 ? 30.084 16.033 -35.037 1.00 81.38 664 GLU A C 1
ATOM 5178 O O . GLU A 1 664 ? 28.876 15.926 -34.855 1.00 81.38 664 GLU A O 1
ATOM 5183 N N . ASP A 1 665 ? 30.807 16.997 -34.451 1.00 81.94 665 ASP A N 1
ATOM 5184 C CA . ASP A 1 665 ? 30.275 17.904 -33.420 1.00 81.94 665 ASP A CA 1
ATOM 5185 C C . ASP A 1 665 ? 29.009 18.648 -33.887 1.00 81.94 665 ASP A C 1
ATOM 5187 O O . ASP A 1 665 ? 28.017 18.745 -33.165 1.00 81.94 665 ASP A O 1
ATOM 5191 N N . LYS A 1 666 ? 29.021 19.182 -35.117 1.00 80.50 666 LYS A N 1
ATOM 5192 C CA . LYS A 1 666 ? 27.858 19.890 -35.676 1.00 80.50 666 LYS A CA 1
ATOM 5193 C C . LYS A 1 666 ? 26.694 18.954 -35.980 1.00 80.50 666 LYS A C 1
ATOM 5195 O O . LYS A 1 666 ? 25.541 19.362 -35.844 1.00 80.50 666 LYS A O 1
ATOM 5200 N N . LEU A 1 667 ? 26.993 17.740 -36.442 1.00 82.56 667 LEU A N 1
ATOM 5201 C CA . LEU A 1 667 ? 25.976 16.738 -36.734 1.00 82.56 667 LEU A CA 1
ATOM 5202 C C . LEU A 1 667 ? 25.298 16.271 -35.441 1.00 82.56 667 LEU A C 1
ATOM 5204 O O . LEU A 1 667 ? 24.075 16.179 -35.412 1.00 82.56 667 LEU A O 1
ATOM 5208 N N . TYR A 1 668 ? 26.069 16.097 -34.366 1.00 86.75 668 TYR A N 1
ATOM 5209 C CA . TYR A 1 668 ? 25.563 15.830 -33.022 1.00 86.75 668 TYR A CA 1
ATOM 5210 C C . TYR A 1 668 ? 24.656 16.957 -32.512 1.00 86.75 668 TYR A C 1
ATOM 5212 O O . TYR A 1 668 ? 23.520 16.704 -32.115 1.00 86.75 668 TYR A O 1
ATOM 5220 N N . GLU A 1 669 ? 25.110 18.218 -32.566 1.00 85.25 669 GLU A N 1
ATOM 5221 C CA . GLU A 1 669 ? 24.299 19.372 -32.138 1.00 85.25 669 GLU A CA 1
ATOM 5222 C C . GLU A 1 669 ? 22.966 19.452 -32.899 1.00 85.25 669 GLU A C 1
ATOM 5224 O O . GLU A 1 669 ? 21.926 19.792 -32.324 1.00 85.25 669 GLU A O 1
ATOM 5229 N N . TRP A 1 670 ? 22.985 19.128 -34.192 1.00 86.69 670 TRP A N 1
ATOM 5230 C CA . TRP A 1 670 ? 21.775 19.067 -34.994 1.00 86.69 670 TRP A CA 1
ATOM 5231 C C . TRP A 1 670 ? 20.870 17.884 -34.619 1.00 86.69 670 TRP A C 1
ATOM 5233 O O . TRP A 1 670 ? 19.678 18.093 -34.390 1.00 86.69 670 TRP A O 1
ATOM 5243 N N . ALA A 1 671 ? 21.409 16.668 -34.525 1.00 89.00 671 ALA A N 1
ATOM 5244 C CA . ALA A 1 671 ? 20.651 15.477 -34.152 1.00 89.00 671 ALA A CA 1
ATOM 5245 C C . ALA A 1 671 ? 19.995 15.643 -32.770 1.00 89.00 671 ALA A C 1
ATOM 5247 O O . ALA A 1 671 ? 18.821 15.322 -32.589 1.00 89.00 671 ALA A O 1
ATOM 5248 N N . LEU A 1 672 ? 20.699 16.276 -31.827 1.00 88.38 672 LEU A N 1
ATOM 5249 C CA . LEU A 1 672 ? 20.152 16.658 -30.528 1.00 88.38 672 LEU A CA 1
ATOM 5250 C C . LEU A 1 672 ? 19.005 17.676 -30.659 1.00 88.38 672 LEU A C 1
ATOM 5252 O O . LEU A 1 672 ? 18.017 17.607 -29.927 1.00 88.38 672 LEU A O 1
ATOM 5256 N N . SER A 1 673 ? 19.098 18.618 -31.602 1.00 88.75 673 SER A N 1
ATOM 5257 C CA . SER A 1 673 ? 18.003 19.548 -31.902 1.00 88.75 673 SER A CA 1
ATOM 5258 C C . SER A 1 673 ? 16.780 18.835 -32.494 1.00 88.75 673 SER A C 1
ATOM 5260 O O . SER A 1 673 ? 15.652 19.211 -32.167 1.00 88.75 673 SER A O 1
ATOM 5262 N N . GLU A 1 674 ? 16.969 17.823 -33.345 1.00 90.38 674 GLU A N 1
ATOM 5263 C CA . GLU A 1 674 ? 15.879 16.986 -33.872 1.00 90.38 674 GLU A CA 1
ATOM 5264 C C . GLU A 1 674 ? 15.223 16.151 -32.771 1.00 90.38 674 GLU A C 1
ATOM 5266 O O . GLU A 1 674 ? 13.992 16.091 -32.694 1.00 90.38 674 GLU A O 1
ATOM 5271 N N . LEU A 1 675 ? 16.031 15.562 -31.888 1.00 93.06 675 LEU A N 1
ATOM 5272 C CA . LEU A 1 675 ? 15.564 14.836 -30.711 1.00 93.06 675 LEU A CA 1
ATOM 5273 C C . LEU A 1 675 ? 14.727 15.747 -29.801 1.00 93.06 675 LEU A C 1
ATOM 5275 O O . LEU A 1 675 ? 13.606 15.396 -29.444 1.00 93.06 675 LEU A O 1
ATOM 5279 N N . ASN A 1 676 ? 15.216 16.952 -29.489 1.00 91.19 676 ASN A N 1
ATOM 5280 C CA . ASN A 1 676 ? 14.498 17.936 -28.670 1.00 91.19 676 ASN A CA 1
ATOM 5281 C C . ASN A 1 676 ? 13.172 18.370 -29.318 1.00 91.19 676 ASN A C 1
ATOM 5283 O O . ASN A 1 676 ? 12.138 18.444 -28.652 1.00 91.19 676 ASN A O 1
ATOM 5287 N N . HIS A 1 677 ? 13.168 18.610 -30.634 1.00 91.69 677 HIS A N 1
ATOM 5288 C CA . HIS A 1 677 ? 11.934 18.928 -31.350 1.00 91.69 677 HIS A CA 1
ATOM 5289 C C . HIS A 1 677 ? 10.918 17.780 -31.276 1.00 91.69 677 HIS A C 1
ATOM 5291 O O . HIS A 1 677 ? 9.747 18.017 -30.985 1.00 91.69 677 HIS A O 1
ATOM 5297 N N . THR A 1 678 ? 11.372 16.545 -31.485 1.00 94.62 678 THR A N 1
ATOM 5298 C CA . THR A 1 678 ? 10.524 15.343 -31.450 1.00 94.62 678 THR A CA 1
ATOM 5299 C C . THR A 1 678 ? 9.959 15.109 -30.058 1.00 94.62 678 THR A C 1
ATOM 5301 O O . THR A 1 678 ? 8.759 14.893 -29.908 1.00 94.62 678 THR A O 1
ATOM 5304 N N . HIS A 1 679 ? 10.799 15.248 -29.035 1.00 94.19 679 HIS A N 1
ATOM 5305 C CA . HIS A 1 679 ? 10.395 15.178 -27.641 1.00 94.19 679 HIS A CA 1
ATOM 5306 C C . HIS A 1 679 ? 9.301 16.208 -27.317 1.00 94.19 679 HIS A C 1
ATOM 5308 O O . HIS A 1 679 ? 8.253 15.854 -26.779 1.00 94.19 679 HIS A O 1
ATOM 5314 N N . TYR A 1 680 ? 9.474 17.466 -27.739 1.00 93.25 680 TYR A N 1
ATOM 5315 C CA . TYR A 1 680 ? 8.453 18.504 -27.577 1.00 93.25 680 TYR A CA 1
ATOM 5316 C C . TYR A 1 680 ? 7.130 18.170 -28.293 1.00 93.25 680 TYR A C 1
ATOM 5318 O O . TYR A 1 680 ? 6.049 18.382 -27.737 1.00 93.25 680 TYR A O 1
ATOM 5326 N N . GLU A 1 681 ? 7.184 17.637 -29.517 1.00 94.12 681 GLU A N 1
ATOM 5327 C CA . GLU A 1 681 ? 5.985 17.201 -30.249 1.00 94.12 681 GLU A CA 1
ATOM 5328 C C . GLU A 1 681 ? 5.276 16.046 -29.528 1.00 94.12 681 GLU A C 1
ATOM 5330 O O . GLU A 1 681 ? 4.050 16.055 -29.417 1.00 94.12 681 GLU A O 1
ATOM 5335 N N . VAL A 1 682 ? 6.016 15.090 -28.959 1.00 93.31 682 VAL A N 1
ATOM 5336 C CA . VAL A 1 682 ? 5.436 13.998 -28.163 1.00 93.31 682 VAL A CA 1
ATOM 5337 C C . VAL A 1 682 ? 4.742 14.524 -26.909 1.00 93.31 682 VAL A C 1
ATOM 5339 O O . VAL A 1 682 ? 3.568 14.211 -26.707 1.00 93.31 682 VAL A O 1
ATOM 5342 N N . LEU A 1 683 ? 5.396 15.397 -26.135 1.00 89.19 683 LEU A N 1
ATOM 5343 C CA . LEU A 1 683 ? 4.817 16.005 -24.926 1.00 89.19 683 LEU A CA 1
ATOM 5344 C C . LEU A 1 683 ? 3.562 16.855 -25.191 1.00 89.19 683 LEU A C 1
ATOM 5346 O O . LEU A 1 683 ? 2.781 17.134 -24.283 1.00 89.19 683 LEU A O 1
ATOM 5350 N N . THR A 1 684 ? 3.374 17.327 -26.424 1.00 90.69 684 THR A N 1
ATOM 5351 C CA . THR A 1 684 ? 2.244 18.198 -26.783 1.00 90.69 684 THR A CA 1
ATOM 5352 C C . THR A 1 684 ? 1.131 17.475 -27.535 1.00 90.69 684 THR A C 1
ATOM 5354 O O . THR A 1 684 ? -0.027 17.896 -27.452 1.00 90.69 684 THR A O 1
ATOM 5357 N N . ARG A 1 685 ? 1.446 16.404 -28.276 1.00 92.75 685 ARG A N 1
ATOM 5358 C CA . ARG A 1 685 ? 0.489 15.686 -29.132 1.00 92.75 685 ARG A CA 1
ATOM 5359 C C . ARG A 1 685 ? -0.027 14.386 -28.527 1.00 92.75 685 ARG A C 1
ATOM 5361 O O . ARG A 1 685 ? -1.169 14.023 -28.829 1.00 92.75 685 ARG A O 1
ATOM 5368 N N . VAL A 1 686 ? 0.775 13.682 -27.725 1.00 92.38 686 VAL A N 1
ATOM 5369 C CA . VAL A 1 686 ? 0.348 12.416 -27.118 1.00 92.38 686 VAL A CA 1
ATOM 5370 C C . VAL A 1 686 ? -0.703 12.703 -26.057 1.00 92.38 686 VAL A C 1
ATOM 5372 O O . VAL A 1 686 ? -0.512 13.505 -25.147 1.00 92.38 686 VAL A O 1
ATOM 5375 N N . LYS A 1 687 ? -1.858 12.051 -26.190 1.00 90.62 687 LYS A N 1
ATOM 5376 C CA . LYS A 1 687 ? -2.927 12.168 -25.200 1.00 90.62 687 LYS A CA 1
ATOM 5377 C C . LYS A 1 687 ? -2.651 11.229 -24.027 1.00 90.62 687 LYS A C 1
ATOM 5379 O O . LYS A 1 687 ? -2.185 10.110 -24.258 1.00 90.62 687 LYS A O 1
ATOM 5384 N N . PRO A 1 688 ? -2.996 11.625 -22.793 1.00 89.12 688 PRO A N 1
ATOM 5385 C CA . PRO A 1 688 ? -2.956 10.703 -21.670 1.00 89.12 688 PRO A CA 1
ATOM 5386 C C . PRO A 1 688 ? -3.936 9.544 -21.881 1.00 89.12 688 PRO A C 1
ATOM 5388 O O . PRO A 1 688 ? -4.977 9.691 -22.534 1.00 89.12 688 PRO A O 1
ATOM 5391 N N . HIS A 1 689 ? -3.597 8.382 -21.333 1.00 89.25 689 HIS A N 1
ATOM 5392 C CA . HIS A 1 689 ? -4.508 7.247 -21.257 1.00 89.25 689 HIS A CA 1
ATOM 5393 C C . HIS A 1 689 ? -5.386 7.383 -20.010 1.00 89.25 689 HIS A C 1
ATOM 5395 O O . HIS A 1 689 ? -4.873 7.676 -18.935 1.00 89.25 689 HIS A O 1
ATOM 5401 N N . ARG A 1 690 ? -6.700 7.182 -20.148 1.00 89.56 690 ARG A N 1
ATOM 5402 C CA . ARG A 1 690 ? -7.639 7.206 -19.019 1.00 89.56 690 ARG A CA 1
ATOM 5403 C C . ARG A 1 690 ? -7.902 5.797 -18.520 1.00 89.56 690 ARG A C 1
ATOM 5405 O O . ARG A 1 690 ? -8.245 4.931 -19.322 1.00 89.56 690 ARG A O 1
ATOM 5412 N N . THR A 1 691 ? -7.769 5.605 -17.217 1.00 86.88 691 THR A N 1
ATOM 5413 C CA . THR A 1 691 ? -8.073 4.358 -16.515 1.00 86.88 691 THR A CA 1
ATOM 5414 C C . THR A 1 691 ? -8.700 4.680 -15.168 1.00 86.88 691 THR A C 1
ATOM 5416 O O . THR A 1 691 ? -8.385 5.707 -14.581 1.00 86.88 691 THR A O 1
ATOM 5419 N N . ASP A 1 692 ? -9.517 3.769 -14.658 1.00 85.69 692 ASP A N 1
ATOM 5420 C CA . ASP A 1 692 ? -9.896 3.757 -13.248 1.00 85.69 692 ASP A CA 1
ATOM 5421 C C . ASP A 1 692 ? -8.644 3.618 -12.362 1.00 85.69 692 ASP A C 1
ATOM 5423 O O . ASP A 1 692 ? -7.705 2.893 -12.733 1.00 85.69 692 ASP A O 1
ATOM 5427 N N . LEU A 1 693 ? -8.624 4.326 -11.231 1.00 82.12 693 LEU A N 1
ATOM 5428 C CA . LEU A 1 693 ? -7.528 4.315 -10.265 1.00 82.12 693 LEU A CA 1
ATOM 5429 C C . LEU A 1 693 ? -7.306 2.933 -9.638 1.00 82.12 693 LEU A C 1
ATOM 5431 O O . LEU A 1 693 ? -6.154 2.521 -9.483 1.00 82.12 693 LEU A O 1
ATOM 5435 N N . TRP A 1 694 ? -8.371 2.179 -9.355 1.00 79.25 694 TRP A N 1
ATOM 5436 C CA . TRP A 1 694 ? -8.282 0.836 -8.778 1.00 79.25 694 TRP A CA 1
ATOM 5437 C C . TRP A 1 694 ? -7.581 -0.152 -9.711 1.00 79.25 694 TRP A C 1
ATOM 5439 O O . TRP A 1 694 ? -6.865 -1.042 -9.256 1.00 79.25 694 TRP A O 1
ATOM 5449 N N . ASN A 1 695 ? -7.638 0.052 -11.034 1.00 81.25 695 ASN A N 1
ATOM 5450 C CA . ASN A 1 695 ? -6.883 -0.791 -11.970 1.00 81.25 695 ASN A CA 1
ATOM 5451 C C . ASN A 1 695 ? -5.357 -0.734 -11.735 1.00 81.25 695 ASN A C 1
ATOM 5453 O O . ASN A 1 695 ? -4.653 -1.615 -12.223 1.00 8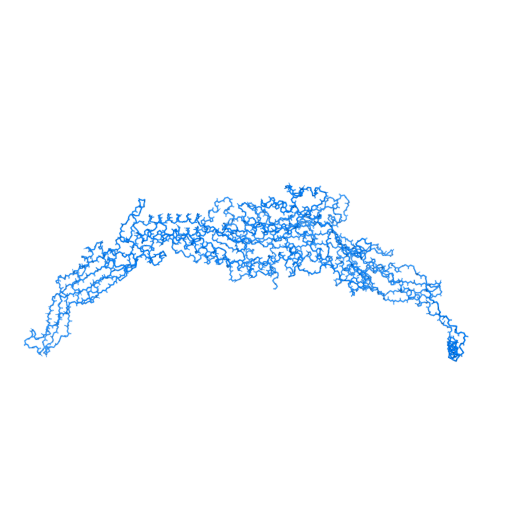1.25 695 ASN A O 1
ATOM 5457 N N . MET A 1 696 ? -4.835 0.277 -11.026 1.00 79.69 696 MET A N 1
ATOM 5458 C CA . MET A 1 696 ? -3.415 0.369 -10.653 1.00 79.69 696 MET A CA 1
ATOM 5459 C C . MET A 1 696 ? -3.033 -0.530 -9.466 1.00 79.69 696 MET A C 1
ATOM 5461 O O . MET A 1 696 ? -1.850 -0.708 -9.201 1.00 79.69 696 MET A O 1
ATOM 5465 N N . VAL A 1 697 ? -4.004 -1.076 -8.734 1.00 79.62 697 VAL A N 1
ATOM 5466 C CA . VAL A 1 697 ? -3.770 -1.953 -7.572 1.00 79.62 697 VAL A CA 1
ATOM 5467 C C . VAL A 1 697 ? -4.426 -3.328 -7.713 1.00 79.62 697 VAL A C 1
ATOM 5469 O O . VAL A 1 697 ? -3.932 -4.282 -7.120 1.00 79.62 697 VAL A O 1
ATOM 5472 N N . GLU A 1 698 ? -5.435 -3.450 -8.581 1.00 77.94 698 GLU A N 1
ATOM 5473 C CA . GLU A 1 698 ? -6.221 -4.677 -8.782 1.00 77.94 698 GLU A CA 1
ATOM 5474 C C . GLU A 1 698 ? -5.886 -5.453 -10.070 1.00 77.94 698 GLU A C 1
ATOM 5476 O O . GLU A 1 698 ? -6.238 -6.625 -10.232 1.00 77.94 698 GLU A O 1
ATOM 5481 N N . ARG A 1 699 ? -5.264 -4.803 -11.065 1.00 81.75 699 ARG A N 1
ATOM 5482 C CA . ARG A 1 699 ? -5.135 -5.353 -12.429 1.00 81.75 699 ARG A CA 1
ATOM 5483 C C . ARG A 1 699 ? -3.715 -5.262 -12.984 1.00 81.75 699 ARG A C 1
ATOM 5485 O O . ARG A 1 699 ? -2.901 -4.489 -12.486 1.00 81.75 699 ARG A O 1
ATOM 5492 N N . PRO A 1 700 ? -3.404 -6.023 -14.059 1.00 83.56 700 PRO A N 1
ATOM 5493 C CA . PRO A 1 700 ? -2.174 -5.816 -14.812 1.00 83.56 700 PRO A CA 1
ATOM 5494 C C . PRO A 1 700 ? -2.023 -4.358 -15.246 1.00 83.56 700 PRO A C 1
ATOM 5496 O O . PRO A 1 700 ? -3.011 -3.699 -15.576 1.00 83.56 700 PRO A O 1
ATOM 5499 N N . SER A 1 701 ? -0.778 -3.892 -15.284 1.00 84.44 701 SER A N 1
ATOM 5500 C CA . SER A 1 701 ? -0.427 -2.481 -15.327 1.00 84.44 701 SER A CA 1
ATOM 5501 C C . SER A 1 701 ? -1.171 -1.709 -16.419 1.00 84.44 701 SER A C 1
ATOM 5503 O O . SER A 1 701 ? -0.972 -1.980 -17.612 1.00 84.44 701 SER A O 1
ATOM 5505 N N . PRO A 1 702 ? -1.979 -0.694 -16.050 1.00 84.56 702 PRO A N 1
ATOM 5506 C CA . PRO A 1 702 ? -2.651 0.151 -17.030 1.00 84.56 702 PRO A CA 1
ATOM 5507 C C . PRO A 1 702 ? -1.661 1.020 -17.823 1.00 84.56 702 PRO A C 1
ATOM 5509 O O . PRO A 1 702 ? -2.022 1.546 -18.878 1.00 84.56 702 PRO A O 1
ATOM 5512 N N . LEU A 1 703 ? -0.403 1.126 -17.370 1.00 84.12 703 LEU A N 1
ATOM 5513 C CA . LEU A 1 703 ? 0.678 1.854 -18.039 1.00 84.12 703 LEU A CA 1
ATOM 5514 C C . LEU A 1 703 ? 0.937 1.348 -19.463 1.00 84.12 703 LEU A C 1
ATOM 5516 O O . LEU A 1 703 ? 1.175 2.164 -20.355 1.00 84.12 703 LEU A O 1
ATOM 5520 N N . ARG A 1 704 ? 0.795 0.037 -19.719 1.00 87.06 704 ARG A N 1
ATOM 5521 C CA . ARG A 1 704 ? 0.962 -0.539 -21.069 1.00 87.06 704 ARG A CA 1
ATOM 5522 C C . ARG A 1 704 ? 0.025 0.089 -22.095 1.00 87.06 704 ARG A C 1
ATOM 5524 O O . ARG A 1 704 ? 0.361 0.196 -23.269 1.00 87.06 704 ARG A O 1
ATOM 5531 N N . ASN A 1 705 ? -1.151 0.547 -21.673 1.00 87.06 705 ASN A N 1
ATOM 5532 C CA . ASN A 1 705 ? -2.118 1.132 -22.595 1.00 87.06 705 ASN A CA 1
ATOM 5533 C C . ASN A 1 705 ? -1.711 2.539 -23.070 1.00 87.06 705 ASN A C 1
ATOM 5535 O O . ASN A 1 705 ? -2.216 2.997 -24.097 1.00 87.06 705 ASN A O 1
ATOM 5539 N N . ALA A 1 706 ? -0.785 3.213 -22.373 1.00 86.88 706 ALA A N 1
ATOM 5540 C CA . ALA A 1 706 ? -0.220 4.482 -22.829 1.00 86.88 706 ALA A CA 1
ATOM 5541 C C . ALA A 1 706 ? 0.631 4.311 -24.102 1.00 86.88 706 ALA A C 1
ATOM 5543 O O . ALA A 1 706 ? 0.697 5.232 -24.916 1.00 86.88 706 ALA A O 1
ATOM 5544 N N . GLU A 1 707 ? 1.202 3.121 -24.324 1.00 90.50 707 GLU A N 1
ATOM 5545 C CA . GLU A 1 707 ? 1.992 2.786 -25.515 1.00 90.50 707 GLU A CA 1
ATOM 5546 C C . GLU A 1 707 ? 1.195 3.005 -26.810 1.00 90.50 707 GLU A C 1
ATOM 5548 O O . GLU A 1 707 ? 1.708 3.570 -27.774 1.00 90.50 707 GLU A O 1
ATOM 5553 N N . SER A 1 708 ? -0.096 2.645 -26.820 1.00 89.75 708 SER A N 1
ATOM 5554 C CA . SER A 1 708 ? -0.954 2.825 -27.999 1.00 89.75 708 SER A CA 1
ATOM 5555 C C . SER A 1 708 ? -1.085 4.296 -28.400 1.00 89.75 708 SER A C 1
ATOM 5557 O O . SER A 1 708 ? -1.083 4.601 -29.589 1.00 89.75 708 SER A O 1
ATOM 5559 N N . ASN A 1 709 ? -1.177 5.208 -27.428 1.00 91.12 709 ASN A N 1
ATOM 5560 C CA . ASN A 1 709 ? -1.296 6.642 -27.703 1.00 91.12 709 ASN A CA 1
ATOM 5561 C C . ASN A 1 709 ? 0.015 7.230 -28.248 1.00 91.12 709 ASN A C 1
ATOM 5563 O O . ASN A 1 709 ? -0.014 8.209 -28.993 1.00 91.12 709 ASN A O 1
ATOM 5567 N N . VAL A 1 710 ? 1.156 6.649 -27.867 1.00 93.00 710 VAL A N 1
ATOM 5568 C CA . VAL A 1 710 ? 2.477 7.023 -28.388 1.00 93.00 710 VAL A CA 1
ATOM 5569 C C . VAL A 1 710 ? 2.654 6.488 -29.819 1.00 93.00 710 VAL A C 1
ATOM 5571 O O . VAL A 1 710 ? 3.033 7.247 -30.712 1.00 93.00 710 VAL A O 1
ATOM 5574 N N . ARG A 1 711 ? 2.261 5.232 -30.083 1.00 93.38 711 ARG A N 1
ATOM 5575 C CA . ARG A 1 711 ? 2.287 4.624 -31.430 1.00 93.38 711 ARG A CA 1
ATOM 5576 C C . ARG A 1 711 ? 1.456 5.386 -32.461 1.00 93.38 711 ARG A C 1
ATOM 5578 O O . ARG A 1 711 ? 1.822 5.426 -33.634 1.00 93.38 711 ARG A O 1
ATOM 5585 N N . ASP A 1 712 ? 0.370 6.029 -32.033 1.00 92.75 712 ASP A N 1
ATOM 5586 C CA . ASP A 1 712 ? -0.489 6.835 -32.909 1.00 92.75 712 ASP A CA 1
ATOM 5587 C C . ASP A 1 712 ? 0.234 8.040 -33.544 1.00 92.75 712 ASP A C 1
ATOM 5589 O O . ASP A 1 712 ? -0.186 8.509 -34.606 1.00 92.75 712 ASP A O 1
ATOM 5593 N N . VAL A 1 713 ? 1.298 8.558 -32.914 1.00 94.19 713 VAL A N 1
ATOM 5594 C CA . VAL A 1 713 ? 2.069 9.708 -33.427 1.00 94.19 713 VAL A CA 1
ATOM 5595 C C . VAL A 1 713 ? 3.437 9.324 -33.994 1.00 94.19 713 VAL A C 1
ATOM 5597 O O . VAL A 1 713 ? 3.983 10.097 -34.781 1.00 94.19 713 VAL A O 1
ATOM 5600 N N . GLU A 1 714 ? 3.965 8.145 -33.645 1.00 94.81 714 GLU A N 1
ATOM 5601 C CA . GLU A 1 714 ? 5.298 7.660 -34.036 1.00 94.81 714 GLU A CA 1
ATOM 5602 C C . GLU A 1 714 ? 5.542 7.782 -35.541 1.00 94.81 714 GLU A C 1
ATOM 5604 O O . GLU A 1 714 ? 6.432 8.513 -35.966 1.00 94.81 714 GLU A O 1
ATOM 5609 N N . LEU A 1 715 ? 4.728 7.111 -36.363 1.00 91.56 715 LEU A N 1
ATOM 5610 C CA . LEU A 1 715 ? 4.980 7.013 -37.805 1.00 91.56 715 LEU A CA 1
ATOM 5611 C C . LEU A 1 715 ? 4.992 8.389 -38.487 1.00 91.56 715 LEU A C 1
ATOM 5613 O O . LEU A 1 715 ? 5.788 8.630 -39.392 1.00 91.56 715 LEU A O 1
ATOM 5617 N N . GLU A 1 716 ? 4.122 9.303 -38.053 1.00 93.94 716 GLU A N 1
ATOM 5618 C CA . GLU A 1 716 ? 4.093 10.665 -38.588 1.00 93.94 716 GLU A CA 1
ATOM 5619 C C . GLU A 1 716 ? 5.346 11.449 -38.184 1.00 93.94 716 GLU A C 1
ATOM 5621 O O . GLU A 1 716 ? 5.940 12.106 -39.036 1.00 93.94 716 GLU A O 1
ATOM 5626 N N . LEU A 1 717 ? 5.742 11.382 -36.908 1.00 94.31 717 LEU A N 1
ATOM 5627 C CA . LEU A 1 717 ? 6.853 12.161 -36.362 1.00 94.31 717 LEU A CA 1
ATOM 5628 C C . LEU A 1 717 ? 8.217 11.631 -36.824 1.00 94.31 717 LEU A C 1
ATOM 5630 O O . LEU A 1 717 ? 9.065 12.430 -37.222 1.00 94.31 717 LEU A O 1
ATOM 5634 N N . VAL A 1 718 ? 8.415 10.309 -36.862 1.00 94.94 718 VAL A N 1
ATOM 5635 C CA . VAL A 1 718 ? 9.655 9.670 -37.344 1.00 94.94 718 VAL A CA 1
ATOM 5636 C C . VAL A 1 718 ? 9.985 10.141 -38.759 1.00 94.94 718 VAL A C 1
ATOM 5638 O O . VAL A 1 718 ? 11.071 10.660 -39.005 1.00 94.94 718 VAL A O 1
ATOM 5641 N N . TYR A 1 719 ? 9.017 10.075 -39.675 1.00 93.31 719 TYR A N 1
ATOM 5642 C CA . TYR A 1 719 ? 9.241 10.401 -41.086 1.00 93.31 719 TYR A CA 1
ATOM 5643 C C . TYR A 1 719 ? 8.907 11.854 -41.461 1.00 93.31 719 TYR A C 1
ATOM 5645 O O . TYR A 1 719 ? 8.960 12.226 -42.641 1.00 93.31 719 TYR A O 1
ATOM 5653 N N . GLN A 1 720 ? 8.588 12.718 -40.494 1.00 90.56 720 GLN A N 1
ATOM 5654 C CA . GLN A 1 720 ? 8.271 14.119 -40.766 1.00 90.56 720 GLN A CA 1
ATOM 5655 C C . GLN A 1 720 ? 9.469 14.846 -41.395 1.00 90.56 720 GLN A C 1
ATOM 5657 O O . GLN A 1 720 ? 10.557 14.885 -40.822 1.00 90.56 720 GLN A O 1
ATOM 5662 N N . ASN A 1 721 ? 9.250 15.495 -42.543 1.00 86.69 721 ASN A N 1
ATOM 5663 C CA . ASN A 1 721 ? 10.301 16.164 -43.323 1.00 86.69 721 ASN A CA 1
ATOM 5664 C C . ASN A 1 721 ? 11.449 15.223 -43.740 1.00 86.69 721 ASN A C 1
ATOM 5666 O O . ASN A 1 721 ? 12.589 15.668 -43.849 1.00 86.69 721 ASN A O 1
ATOM 5670 N N . THR A 1 722 ? 11.148 13.942 -43.965 1.00 86.44 722 THR A N 1
ATOM 5671 C CA . THR A 1 722 ? 12.071 12.980 -44.583 1.00 86.44 722 THR A CA 1
ATOM 5672 C C . THR A 1 722 ? 11.581 12.615 -45.980 1.00 86.44 722 THR A C 1
ATOM 5674 O O . THR A 1 722 ? 10.373 12.600 -46.251 1.00 86.44 722 THR A O 1
ATOM 5677 N N . SER A 1 723 ? 12.520 12.358 -46.882 1.00 84.94 723 SER A N 1
ATOM 5678 C CA . SER A 1 723 ? 12.226 11.951 -48.258 1.00 84.94 723 SER A CA 1
ATOM 5679 C C . SER A 1 723 ? 12.015 10.429 -48.369 1.00 84.94 723 SER A C 1
ATOM 5681 O O . SER A 1 723 ? 12.403 9.668 -47.485 1.00 84.94 723 SER A O 1
ATOM 5683 N N . GLU A 1 724 ? 11.380 9.974 -49.452 1.00 88.00 724 GLU A N 1
ATOM 5684 C CA . GLU A 1 724 ? 11.281 8.551 -49.817 1.00 88.00 724 GLU A CA 1
ATOM 5685 C C . GLU A 1 724 ? 11.659 8.392 -51.298 1.00 88.00 724 GLU A C 1
ATOM 5687 O O . GLU A 1 724 ? 10.858 8.788 -52.159 1.00 88.00 724 GLU A O 1
ATOM 5692 N N . PRO A 1 725 ? 12.852 7.853 -51.634 1.00 88.69 725 PRO A N 1
ATOM 5693 C CA . PRO A 1 725 ? 13.971 7.439 -50.757 1.00 88.69 725 PRO A CA 1
ATOM 5694 C C . PRO A 1 725 ? 14.599 8.610 -49.970 1.00 88.69 725 PRO A C 1
ATOM 5696 O O . PRO A 1 725 ? 14.336 9.770 -50.290 1.00 88.69 725 PRO A O 1
ATOM 5699 N N . TYR A 1 726 ? 15.419 8.334 -48.950 1.00 88.44 726 TYR A N 1
ATOM 5700 C CA . TYR A 1 726 ? 16.117 9.380 -48.192 1.00 88.44 726 TYR A CA 1
ATOM 5701 C C . TYR A 1 726 ? 17.045 10.178 -49.106 1.00 88.44 726 TYR A C 1
ATOM 5703 O O . TYR A 1 726 ? 17.827 9.606 -49.866 1.00 88.44 726 TYR A O 1
ATOM 5711 N N . ALA A 1 727 ? 16.997 11.506 -49.018 1.00 84.50 727 ALA A N 1
ATOM 5712 C CA . ALA A 1 727 ? 17.801 12.354 -49.893 1.00 84.50 727 ALA A CA 1
ATOM 5713 C C . ALA A 1 727 ? 19.310 12.234 -49.587 1.00 84.50 727 ALA A C 1
ATOM 5715 O O . ALA A 1 727 ? 20.147 12.275 -50.490 1.00 84.50 727 ALA A O 1
ATOM 5716 N N . ASN A 1 728 ? 19.660 12.076 -48.307 1.00 82.75 728 ASN A N 1
ATOM 5717 C CA . ASN A 1 728 ? 21.028 12.065 -47.786 1.00 82.75 728 ASN A CA 1
ATOM 5718 C C . ASN A 1 728 ? 21.094 11.332 -46.429 1.00 82.75 728 ASN A C 1
ATOM 5720 O O . ASN A 1 728 ? 20.061 10.966 -45.867 1.00 82.75 728 ASN A O 1
ATOM 5724 N N . THR A 1 729 ? 22.305 11.131 -45.896 1.00 85.00 729 THR A N 1
ATOM 5725 C CA . THR A 1 729 ? 22.521 10.456 -44.602 1.00 85.00 729 THR A CA 1
ATOM 5726 C C . THR A 1 729 ? 21.906 11.239 -43.435 1.00 85.00 729 THR A C 1
ATOM 5728 O O . THR A 1 729 ? 21.469 10.635 -42.465 1.00 85.00 729 THR A O 1
ATOM 5731 N N . ALA A 1 730 ? 21.775 12.568 -43.528 1.00 83.88 730 ALA A N 1
ATOM 5732 C CA . ALA A 1 730 ? 21.084 13.346 -42.498 1.00 83.88 730 ALA A CA 1
ATOM 5733 C C . ALA A 1 730 ? 19.574 13.038 -42.461 1.00 83.88 730 ALA A C 1
ATOM 5735 O O . ALA A 1 730 ? 19.021 12.848 -41.387 1.00 83.88 730 ALA A O 1
ATOM 5736 N N . ASP A 1 731 ? 18.894 12.915 -43.605 1.00 86.69 731 ASP A N 1
ATOM 5737 C CA . ASP A 1 731 ? 17.481 12.499 -43.654 1.00 86.69 731 ASP A CA 1
ATOM 5738 C C . ASP A 1 731 ? 17.267 11.105 -43.025 1.00 86.69 731 ASP A C 1
ATOM 5740 O O . ASP A 1 731 ? 16.257 10.898 -42.347 1.00 86.69 731 ASP A O 1
ATOM 5744 N N . LEU A 1 732 ? 18.225 10.186 -43.208 1.00 89.19 732 LEU A N 1
ATOM 5745 C CA . LEU A 1 732 ? 18.250 8.881 -42.537 1.00 89.19 732 LEU A CA 1
ATOM 5746 C C . LEU A 1 732 ? 18.424 9.038 -41.021 1.00 89.19 732 LEU A C 1
ATOM 5748 O O . LEU A 1 732 ? 17.579 8.571 -40.264 1.00 89.19 732 LEU A O 1
ATOM 5752 N N . LEU A 1 733 ? 19.471 9.743 -40.580 1.00 89.56 733 LEU A N 1
ATOM 5753 C CA . LEU A 1 733 ? 19.765 9.963 -39.160 1.00 89.56 733 LEU A CA 1
ATOM 5754 C C . LEU A 1 733 ? 18.630 10.692 -38.435 1.00 89.56 733 LEU A C 1
ATOM 5756 O O . LEU A 1 733 ? 18.338 10.382 -37.287 1.00 89.56 733 LEU A O 1
ATOM 5760 N N . ARG A 1 734 ? 17.938 11.628 -39.101 1.00 90.94 734 ARG A N 1
ATOM 5761 C CA . ARG A 1 734 ? 16.728 12.267 -38.561 1.00 90.94 734 ARG A CA 1
ATOM 5762 C C . ARG A 1 734 ? 15.665 11.222 -38.254 1.00 90.94 734 ARG A C 1
ATOM 5764 O O . ARG A 1 734 ? 15.065 11.279 -37.187 1.00 90.94 734 ARG A O 1
ATOM 5771 N N . ALA A 1 735 ? 15.388 10.329 -39.201 1.00 93.06 735 ALA A N 1
ATOM 5772 C CA . ALA A 1 735 ? 14.402 9.282 -38.987 1.00 93.06 735 ALA A CA 1
ATOM 5773 C C . ALA A 1 735 ? 14.861 8.348 -37.858 1.00 93.06 735 ALA A C 1
ATOM 5775 O O . ALA A 1 735 ? 14.065 8.045 -36.975 1.00 93.06 735 ALA A O 1
ATOM 5776 N N . GLU A 1 736 ? 16.136 7.956 -37.852 1.00 93.06 736 GLU A N 1
ATOM 5777 C CA . GLU A 1 736 ? 16.683 6.998 -36.890 1.00 93.06 736 GLU A CA 1
ATOM 5778 C C . GLU A 1 736 ? 16.692 7.540 -35.459 1.00 93.06 736 GLU A C 1
ATOM 5780 O O . GLU A 1 736 ? 16.123 6.921 -34.566 1.00 93.06 736 GLU A O 1
ATOM 5785 N N . VAL A 1 737 ? 17.209 8.753 -35.237 1.00 93.50 737 VAL A N 1
ATOM 5786 C CA . VAL A 1 737 ? 17.188 9.415 -33.918 1.00 93.50 737 VAL A CA 1
ATOM 5787 C C . VAL A 1 737 ? 15.767 9.497 -33.365 1.00 93.50 737 VAL A C 1
ATOM 5789 O O . VAL A 1 737 ? 15.529 9.293 -32.176 1.00 93.50 737 VAL A O 1
ATOM 5792 N N . ARG A 1 738 ? 14.787 9.776 -34.227 1.00 94.62 738 ARG A N 1
ATOM 5793 C CA . ARG A 1 738 ? 13.381 9.813 -33.819 1.00 94.62 738 ARG A CA 1
ATOM 5794 C C . ARG A 1 738 ? 12.830 8.424 -33.535 1.00 94.62 738 ARG A C 1
ATOM 5796 O O . ARG A 1 738 ? 12.064 8.279 -32.590 1.00 94.62 738 ARG A O 1
ATOM 5803 N N . LYS A 1 739 ? 13.191 7.423 -34.337 1.00 93.50 739 LYS A N 1
ATOM 5804 C CA . LYS A 1 739 ? 12.768 6.032 -34.157 1.00 93.50 739 LYS A CA 1
ATOM 5805 C C . LYS A 1 739 ? 13.286 5.476 -32.832 1.00 93.50 739 LYS A C 1
ATOM 5807 O O . LYS A 1 739 ? 12.474 5.031 -32.026 1.00 93.50 739 LYS A O 1
ATOM 5812 N N . GLN A 1 740 ? 14.577 5.636 -32.557 1.00 92.50 740 GLN A N 1
ATOM 5813 C CA . GLN A 1 740 ? 15.200 5.222 -31.298 1.00 92.50 740 GLN A CA 1
ATOM 5814 C C . GLN A 1 740 ? 14.599 5.937 -30.082 1.00 92.50 740 GLN A C 1
ATOM 5816 O O . GLN A 1 740 ? 14.392 5.327 -29.037 1.00 92.50 740 GLN A O 1
ATOM 5821 N N . TYR A 1 741 ? 14.200 7.206 -30.218 1.00 92.88 741 TYR A N 1
ATOM 5822 C CA . TYR A 1 741 ? 13.466 7.909 -29.162 1.00 92.88 741 TYR A CA 1
ATOM 5823 C C . TYR A 1 741 ? 12.133 7.228 -28.800 1.00 92.88 741 TYR A C 1
ATOM 5825 O O . TYR A 1 741 ? 11.791 7.105 -27.616 1.00 92.88 741 TYR A O 1
ATOM 5833 N N . PHE A 1 742 ? 11.376 6.772 -29.803 1.00 94.25 742 PHE A N 1
ATOM 5834 C CA . PHE A 1 742 ? 10.135 6.030 -29.576 1.00 94.25 742 PHE A CA 1
ATOM 5835 C C . PHE A 1 742 ? 10.396 4.637 -29.006 1.00 94.25 742 PHE A C 1
ATOM 5837 O O . PHE A 1 742 ? 9.724 4.276 -28.042 1.00 94.25 742 PHE A O 1
ATOM 5844 N N . GLU A 1 743 ? 11.383 3.901 -29.527 1.00 91.69 743 GLU A N 1
ATOM 5845 C CA . GLU A 1 743 ? 11.762 2.587 -28.987 1.00 91.69 743 GLU A CA 1
ATOM 5846 C C . GLU A 1 743 ? 12.165 2.694 -27.513 1.00 91.69 743 GLU A C 1
ATOM 5848 O O . GLU A 1 743 ? 11.566 2.024 -26.676 1.00 91.69 743 GLU A O 1
ATOM 5853 N N . ASN A 1 744 ? 13.029 3.649 -27.152 1.00 87.88 744 ASN A N 1
ATOM 5854 C CA . ASN A 1 744 ? 13.389 3.919 -25.756 1.00 87.88 744 ASN A CA 1
ATOM 5855 C C . ASN A 1 744 ? 12.169 4.269 -24.890 1.00 87.88 744 ASN A C 1
ATOM 5857 O O . ASN A 1 744 ? 12.066 3.845 -23.738 1.00 87.88 744 ASN A O 1
ATOM 5861 N N . THR A 1 745 ? 11.205 5.018 -25.432 1.00 89.94 745 THR A N 1
ATOM 5862 C CA . THR A 1 745 ? 9.957 5.333 -24.719 1.00 89.94 745 THR A CA 1
ATOM 5863 C C . THR A 1 745 ? 9.113 4.075 -24.475 1.00 89.94 745 THR A C 1
ATOM 5865 O O . THR A 1 745 ? 8.602 3.901 -23.366 1.00 89.94 745 THR A O 1
ATOM 5868 N N . TYR A 1 746 ? 8.976 3.187 -25.465 1.00 91.56 746 TYR A N 1
ATOM 5869 C CA . TYR A 1 746 ? 8.255 1.914 -25.328 1.00 91.56 746 TYR A CA 1
ATOM 5870 C C . TYR A 1 746 ? 8.933 0.982 -24.335 1.00 91.56 746 TYR A C 1
ATOM 5872 O O . TYR A 1 746 ? 8.272 0.428 -23.456 1.00 91.56 746 TYR A O 1
ATOM 5880 N N . ASP A 1 747 ? 10.252 0.883 -24.426 1.00 87.06 747 ASP A N 1
ATOM 5881 C CA . ASP A 1 747 ? 11.080 0.102 -23.523 1.00 87.06 747 ASP A CA 1
ATOM 5882 C C . ASP A 1 747 ? 10.913 0.563 -22.078 1.00 87.06 747 ASP A C 1
ATOM 5884 O O . ASP A 1 747 ? 10.735 -0.253 -21.171 1.00 87.06 747 ASP A O 1
ATOM 5888 N N . ASN A 1 748 ? 10.917 1.880 -21.857 1.00 83.69 748 ASN A N 1
ATOM 5889 C CA . ASN A 1 748 ? 10.656 2.457 -20.548 1.00 83.69 748 ASN A CA 1
ATOM 5890 C C . ASN A 1 748 ? 9.231 2.115 -20.077 1.00 83.69 748 ASN A C 1
ATOM 5892 O O . ASN A 1 748 ? 9.090 1.611 -18.967 1.00 83.69 748 ASN A O 1
ATOM 5896 N N . ILE A 1 749 ? 8.188 2.286 -20.902 1.00 87.00 749 ILE A N 1
ATOM 5897 C CA . ILE A 1 749 ? 6.801 1.920 -20.539 1.00 87.00 749 ILE A CA 1
ATOM 5898 C C . ILE A 1 749 ? 6.695 0.442 -20.139 1.00 87.00 749 ILE A C 1
ATOM 5900 O O . ILE A 1 749 ? 6.104 0.124 -19.101 1.00 87.00 749 ILE A O 1
ATOM 5904 N N . ASP A 1 750 ? 7.255 -0.469 -20.935 1.00 86.19 750 ASP A N 1
ATOM 5905 C CA . ASP A 1 750 ? 7.168 -1.907 -20.681 1.00 86.19 750 ASP A CA 1
ATOM 5906 C C . ASP A 1 750 ? 7.946 -2.311 -19.421 1.00 86.19 750 ASP A C 1
ATOM 5908 O O . ASP A 1 750 ? 7.437 -3.089 -18.609 1.00 86.19 750 ASP A O 1
ATOM 5912 N N . LYS A 1 751 ? 9.134 -1.732 -19.199 1.00 78.56 751 LYS A N 1
ATOM 5913 C CA . LYS A 1 751 ? 9.927 -1.947 -17.979 1.00 78.56 751 LYS A CA 1
ATOM 5914 C C . LYS A 1 751 ? 9.136 -1.552 -16.724 1.00 78.56 751 LYS A C 1
ATOM 5916 O O . LYS A 1 751 ? 9.055 -2.358 -15.795 1.00 78.56 751 LYS A O 1
ATOM 5921 N N . VAL A 1 752 ? 8.487 -0.377 -16.702 1.00 78.62 752 VAL A N 1
ATOM 5922 C CA . VAL A 1 752 ? 7.652 0.059 -15.551 1.00 78.62 752 VAL A CA 1
ATOM 5923 C C . VAL A 1 752 ? 6.464 -0.863 -15.384 1.00 78.62 752 VAL A C 1
ATOM 5925 O O . VAL A 1 752 ? 6.144 -1.268 -14.273 1.00 78.62 752 VAL A O 1
ATOM 5928 N N . SER A 1 753 ? 5.821 -1.215 -16.494 1.00 83.50 753 SER A N 1
ATOM 5929 C CA . SER A 1 753 ? 4.621 -2.040 -16.483 1.00 83.50 753 SER A CA 1
ATOM 5930 C C . SER A 1 753 ? 4.892 -3.442 -15.944 1.00 83.50 753 SER A C 1
ATOM 5932 O O . SER A 1 753 ? 4.124 -3.956 -15.136 1.00 83.50 753 SER A O 1
ATOM 5934 N N . ARG A 1 754 ? 5.999 -4.070 -16.364 1.00 81.06 754 ARG A N 1
ATOM 5935 C CA . ARG A 1 754 ? 6.435 -5.371 -15.835 1.00 81.06 754 ARG A CA 1
ATOM 5936 C C . ARG A 1 754 ? 6.734 -5.291 -14.351 1.00 81.06 754 ARG A C 1
ATOM 5938 O O . ARG A 1 754 ? 6.355 -6.191 -13.611 1.00 81.06 754 ARG A O 1
ATOM 5945 N N . TRP A 1 755 ? 7.397 -4.224 -13.920 1.00 75.88 755 TRP A N 1
ATOM 5946 C CA . TRP A 1 755 ? 7.686 -4.066 -12.511 1.00 75.88 755 TRP A CA 1
ATOM 5947 C C . TRP A 1 755 ? 6.428 -3.842 -11.683 1.00 75.88 755 TRP A C 1
ATOM 5949 O O . TRP A 1 755 ? 6.280 -4.478 -10.651 1.00 75.88 755 TRP A O 1
ATOM 5959 N N . HIS A 1 756 ? 5.484 -3.044 -12.177 1.00 79.75 756 HIS A N 1
ATOM 5960 C CA . HIS A 1 756 ? 4.168 -2.900 -11.572 1.00 79.75 756 HIS A CA 1
ATOM 5961 C C . HIS A 1 756 ? 3.476 -4.248 -11.373 1.00 79.75 756 HIS A C 1
ATOM 5963 O O . HIS A 1 756 ? 3.046 -4.550 -10.263 1.00 79.75 756 HIS A O 1
ATOM 5969 N N . ASP A 1 757 ? 3.409 -5.072 -12.423 1.00 78.88 757 ASP A N 1
ATOM 5970 C CA . ASP A 1 757 ? 2.812 -6.412 -12.357 1.00 78.88 757 ASP A CA 1
ATOM 5971 C C . ASP A 1 757 ? 3.489 -7.283 -11.278 1.00 78.88 757 ASP A C 1
ATOM 5973 O O . ASP A 1 757 ? 2.807 -7.955 -10.503 1.00 78.88 757 ASP A O 1
ATOM 5977 N N . THR A 1 758 ? 4.823 -7.242 -11.192 1.00 74.06 758 THR A N 1
ATOM 5978 C CA . THR A 1 758 ? 5.594 -7.964 -10.165 1.00 74.06 758 THR A CA 1
ATOM 5979 C C . THR A 1 758 ? 5.340 -7.409 -8.762 1.00 74.06 758 THR A C 1
ATOM 5981 O O . THR A 1 758 ? 5.063 -8.179 -7.845 1.00 74.06 758 THR A O 1
ATOM 5984 N N . THR A 1 759 ? 5.381 -6.084 -8.589 1.00 71.69 759 THR A N 1
ATOM 5985 C CA . THR A 1 759 ? 5.160 -5.404 -7.309 1.00 71.69 759 THR A CA 1
ATOM 5986 C C . THR A 1 759 ? 3.761 -5.666 -6.775 1.00 71.69 759 THR A C 1
ATOM 5988 O O . THR A 1 759 ? 3.639 -5.852 -5.573 1.00 71.69 759 THR A O 1
ATOM 5991 N N . LEU A 1 760 ? 2.713 -5.716 -7.606 1.00 73.44 760 LEU A N 1
ATOM 5992 C CA . LEU A 1 760 ? 1.373 -6.087 -7.129 1.00 73.44 760 LEU A CA 1
ATOM 5993 C C . LEU A 1 760 ? 1.351 -7.512 -6.565 1.00 73.44 760 LEU A C 1
ATOM 5995 O O . LEU A 1 760 ? 0.822 -7.733 -5.477 1.00 73.44 760 LEU A O 1
ATOM 5999 N N . GLY A 1 761 ? 1.994 -8.456 -7.257 1.00 67.75 761 GLY A N 1
ATOM 6000 C CA . GLY A 1 761 ? 2.137 -9.828 -6.773 1.00 67.75 761 GLY A CA 1
ATOM 6001 C C . GLY A 1 761 ? 2.900 -9.909 -5.447 1.00 67.75 761 GLY A C 1
ATOM 6002 O O . GLY A 1 761 ? 2.413 -10.511 -4.495 1.00 67.75 761 GLY A O 1
ATOM 6003 N N . GLU A 1 762 ? 4.066 -9.272 -5.347 1.00 67.00 762 GLU A N 1
ATOM 6004 C CA . GLU A 1 762 ? 4.891 -9.291 -4.129 1.00 67.00 762 GLU A CA 1
ATOM 6005 C C . GLU A 1 762 ? 4.259 -8.494 -2.975 1.00 67.00 762 GLU A C 1
ATOM 6007 O O . GLU A 1 762 ? 4.213 -8.966 -1.842 1.00 67.00 762 GLU A O 1
ATOM 6012 N N . SER A 1 763 ? 3.693 -7.317 -3.241 1.00 65.75 763 SER A N 1
ATOM 6013 C CA . SER A 1 763 ? 3.072 -6.469 -2.211 1.00 65.75 763 SER A CA 1
ATOM 6014 C C . SER A 1 763 ? 1.820 -7.104 -1.617 1.00 65.75 763 SER A C 1
ATOM 6016 O O . SER A 1 763 ? 1.531 -6.880 -0.443 1.00 65.75 763 SER A O 1
ATOM 6018 N N . SER A 1 764 ? 1.106 -7.937 -2.384 1.00 66.06 764 SER A N 1
ATOM 6019 C CA . SER A 1 764 ? -0.021 -8.712 -1.857 1.00 66.06 764 SER A CA 1
ATOM 6020 C C . SER A 1 764 ? 0.409 -9.628 -0.709 1.00 66.06 764 SER A C 1
ATOM 6022 O O . SER A 1 764 ? -0.318 -9.748 0.276 1.00 66.06 764 SER A O 1
ATOM 6024 N N . SER A 1 765 ? 1.628 -10.183 -0.781 1.00 64.31 765 SER A N 1
ATOM 6025 C CA . SER A 1 765 ? 2.220 -10.984 0.293 1.00 64.31 765 SER A CA 1
ATOM 6026 C C . SER A 1 765 ? 2.647 -10.135 1.494 1.00 64.31 765 SER A C 1
ATOM 6028 O O . SER A 1 765 ? 2.354 -10.515 2.621 1.00 64.31 765 SER A O 1
ATOM 6030 N N . ILE A 1 766 ? 3.214 -8.941 1.266 1.00 63.72 766 ILE A N 1
ATOM 6031 C CA . ILE A 1 766 ? 3.554 -7.985 2.337 1.00 63.72 766 ILE A CA 1
ATOM 6032 C C . ILE A 1 766 ? 2.302 -7.588 3.129 1.00 63.72 766 ILE A C 1
ATOM 6034 O O . ILE A 1 766 ? 2.321 -7.592 4.359 1.00 63.72 766 ILE A O 1
ATOM 6038 N N . LEU A 1 767 ? 1.205 -7.256 2.438 1.00 66.50 767 LEU A N 1
ATOM 6039 C CA . LEU A 1 767 ? -0.062 -6.938 3.096 1.00 66.50 767 LEU A CA 1
ATOM 6040 C C . LEU A 1 767 ? -0.677 -8.147 3.787 1.00 66.50 767 LEU A C 1
ATOM 6042 O O . LEU A 1 767 ? -1.208 -7.991 4.883 1.00 66.50 767 LEU A O 1
ATOM 6046 N N . ASN A 1 768 ? -0.595 -9.330 3.175 1.00 66.94 768 ASN A N 1
ATOM 6047 C CA . ASN A 1 768 ? -1.064 -10.558 3.803 1.00 66.94 768 ASN A CA 1
ATOM 6048 C C . ASN A 1 768 ? -0.353 -10.770 5.144 1.00 66.94 768 ASN A C 1
ATOM 6050 O O . ASN A 1 768 ? -1.008 -11.036 6.143 1.00 66.94 768 ASN A O 1
ATOM 6054 N N . ASP A 1 769 ? 0.966 -10.585 5.192 1.00 63.38 769 ASP A N 1
ATOM 6055 C CA . ASP A 1 769 ? 1.753 -10.758 6.413 1.00 63.38 769 ASP A CA 1
ATOM 6056 C C . ASP A 1 769 ? 1.474 -9.652 7.445 1.00 63.38 769 ASP A C 1
ATOM 6058 O O . ASP A 1 769 ? 1.268 -9.954 8.622 1.00 63.38 769 ASP A O 1
ATOM 6062 N N . LEU A 1 770 ? 1.373 -8.385 7.014 1.00 62.66 770 LEU A N 1
ATOM 6063 C CA . LEU A 1 770 ? 1.006 -7.255 7.882 1.00 62.66 770 LEU A CA 1
ATOM 6064 C C . LEU A 1 770 ? -0.391 -7.428 8.497 1.00 62.66 770 LEU A C 1
ATOM 6066 O O . LEU A 1 770 ? -0.623 -7.028 9.636 1.00 62.66 770 LEU A O 1
ATOM 6070 N N . LEU A 1 771 ? -1.315 -8.031 7.744 1.00 67.25 771 LEU A N 1
ATOM 6071 C CA . LEU A 1 771 ? -2.686 -8.296 8.168 1.00 67.25 771 LEU A CA 1
ATOM 6072 C C . LEU A 1 771 ? -2.878 -9.703 8.770 1.00 67.25 771 LEU A C 1
ATOM 6074 O O . LEU A 1 771 ? -4.013 -10.122 9.008 1.00 67.25 771 LEU A O 1
ATOM 6078 N N . GLY A 1 772 ? -1.793 -10.441 9.030 1.00 61.22 772 GLY A N 1
ATOM 6079 C CA . GLY A 1 772 ? -1.825 -11.752 9.688 1.00 61.22 772 GLY A CA 1
ATOM 6080 C C . GLY A 1 772 ? -2.511 -12.867 8.887 1.00 61.22 772 GLY A C 1
ATOM 6081 O O . GLY A 1 772 ? -3.011 -13.824 9.472 1.00 61.22 772 GLY A O 1
ATOM 6082 N N . GLY A 1 773 ? -2.587 -12.747 7.561 1.00 58.97 773 GLY A N 1
ATOM 6083 C CA . GLY A 1 773 ? -3.229 -13.711 6.662 1.00 58.97 773 GLY A CA 1
ATOM 6084 C C . GLY A 1 773 ? -4.759 -13.724 6.724 1.00 58.97 773 GLY A C 1
ATOM 6085 O O . GLY A 1 773 ? -5.395 -14.594 6.132 1.00 58.97 773 GLY A O 1
ATOM 6086 N N . LEU A 1 774 ? -5.345 -12.788 7.472 1.00 54.97 774 LEU A N 1
ATOM 6087 C CA . LEU A 1 774 ? -6.755 -12.763 7.868 1.00 54.97 774 LEU A CA 1
ATOM 6088 C C . LEU A 1 774 ? -7.695 -12.300 6.749 1.00 54.97 774 LEU A C 1
ATOM 6090 O O . LEU A 1 774 ? -8.873 -12.656 6.704 1.00 54.97 774 LEU A O 1
ATOM 6094 N N . LEU A 1 775 ? -7.159 -11.464 5.867 1.00 62.56 775 LEU A N 1
ATOM 6095 C CA . LEU A 1 775 ? -7.827 -10.875 4.723 1.00 62.56 775 LEU A CA 1
ATOM 6096 C C . LEU A 1 775 ? -7.126 -11.475 3.512 1.00 62.56 775 LEU A C 1
ATOM 6098 O O . LEU A 1 775 ? -5.999 -11.095 3.240 1.00 62.56 775 LEU A O 1
ATOM 6102 N N . ASP A 1 776 ? -7.730 -12.474 2.865 1.00 62.81 776 ASP A N 1
ATOM 6103 C CA . ASP A 1 776 ? -7.135 -13.181 1.723 1.00 62.81 776 ASP A CA 1
ATOM 6104 C C . ASP A 1 776 ? -6.780 -12.188 0.599 1.00 62.81 776 ASP A C 1
ATOM 6106 O O . ASP A 1 776 ? -7.614 -11.858 -0.241 1.00 62.81 776 ASP A O 1
ATOM 6110 N N . THR A 1 777 ? -5.542 -11.686 0.595 1.00 58.44 777 THR A N 1
ATOM 6111 C CA . THR A 1 777 ? -5.010 -10.775 -0.431 1.00 58.44 777 THR A CA 1
ATOM 6112 C C . THR A 1 777 ? -4.307 -11.536 -1.550 1.00 58.44 777 THR A C 1
ATOM 6114 O O . THR A 1 777 ? -3.678 -10.929 -2.407 1.00 58.44 777 THR A O 1
ATOM 6117 N N . SER A 1 778 ? -4.397 -12.872 -1.592 1.00 55.94 778 SER A N 1
ATOM 6118 C CA . SER A 1 778 ? -3.546 -13.714 -2.451 1.00 55.94 778 SER A CA 1
ATOM 6119 C C . SER A 1 778 ? -3.660 -13.447 -3.959 1.00 55.94 778 SER A C 1
ATOM 6121 O O . SER A 1 778 ? -2.798 -13.895 -4.717 1.00 55.94 778 SER A O 1
ATOM 6123 N N . ASN A 1 779 ? -4.704 -12.740 -4.407 1.00 54.75 779 ASN A N 1
ATOM 6124 C CA . ASN A 1 779 ? -4.948 -12.437 -5.820 1.00 54.75 779 ASN A CA 1
ATOM 6125 C C . ASN A 1 779 ? -5.039 -10.938 -6.144 1.00 54.75 779 ASN A C 1
ATOM 6127 O O . ASN A 1 779 ? -4.978 -10.590 -7.321 1.00 54.75 779 ASN A O 1
ATOM 6131 N N . ASP A 1 780 ? -5.210 -10.081 -5.137 1.00 67.06 780 ASP A N 1
ATOM 6132 C CA . ASP A 1 780 ? -5.398 -8.639 -5.285 1.00 67.06 780 ASP A CA 1
ATOM 6133 C C . ASP A 1 780 ? -4.987 -7.946 -3.982 1.00 67.06 780 ASP A C 1
ATOM 6135 O O . ASP A 1 780 ? -5.311 -8.405 -2.883 1.00 67.06 780 ASP A O 1
ATOM 6139 N N . LEU A 1 781 ? -4.265 -6.841 -4.121 1.00 66.75 781 LEU A N 1
ATOM 6140 C CA . LEU A 1 781 ? -3.671 -6.085 -3.037 1.00 66.75 781 LEU A CA 1
ATOM 6141 C C . LEU A 1 781 ? -4.719 -5.499 -2.078 1.00 66.75 781 LEU A C 1
ATOM 6143 O O . LEU A 1 781 ? -4.479 -5.463 -0.874 1.00 66.75 781 LEU A O 1
ATOM 6147 N N . LEU A 1 782 ? -5.879 -5.071 -2.586 1.00 69.50 782 LEU A N 1
ATOM 6148 C CA . LEU A 1 782 ? -6.927 -4.443 -1.767 1.00 69.50 782 LEU A CA 1
ATOM 6149 C C . LEU A 1 782 ? -8.233 -5.236 -1.716 1.00 69.50 782 LEU A C 1
ATOM 6151 O O . LEU A 1 782 ? -9.069 -4.937 -0.867 1.00 69.50 782 LEU A O 1
ATOM 6155 N N . GLY A 1 783 ? -8.369 -6.300 -2.512 1.00 69.94 783 GLY A N 1
ATOM 6156 C CA . GLY A 1 783 ? -9.571 -7.139 -2.529 1.00 69.94 783 GLY A CA 1
ATOM 6157 C C . GLY A 1 783 ? -9.962 -7.681 -1.148 1.00 69.94 783 GLY A C 1
ATOM 6158 O O . GLY A 1 783 ? -11.099 -7.516 -0.724 1.00 69.94 783 GLY A O 1
ATOM 6159 N N . GLY A 1 784 ? -9.017 -8.254 -0.393 1.00 73.06 784 GLY A N 1
ATOM 6160 C CA . GLY A 1 784 ? -9.289 -8.779 0.954 1.00 73.06 784 GLY A CA 1
ATOM 6161 C C . GLY A 1 784 ? -9.740 -7.703 1.961 1.00 73.06 784 GLY A C 1
ATOM 6162 O O . GLY A 1 784 ? -10.777 -7.868 2.610 1.00 73.06 784 GLY A O 1
ATOM 6163 N N . PRO A 1 785 ? -8.982 -6.601 2.117 1.00 73.75 785 PRO A N 1
ATOM 6164 C CA . PRO A 1 785 ? -9.380 -5.467 2.945 1.00 73.75 785 PRO A CA 1
ATOM 6165 C C . PRO A 1 785 ? -10.712 -4.815 2.536 1.00 73.75 785 PRO A C 1
ATOM 6167 O O . PRO A 1 785 ? -11.523 -4.536 3.420 1.00 73.75 785 PRO A O 1
ATOM 6170 N N . MET A 1 786 ? -10.975 -4.622 1.239 1.00 76.12 786 MET A N 1
ATOM 6171 C CA . MET A 1 786 ? -12.246 -4.073 0.739 1.00 76.12 786 MET A CA 1
ATOM 6172 C C . MET A 1 786 ? -13.416 -5.024 1.010 1.00 76.12 786 MET A C 1
ATOM 6174 O O . MET A 1 786 ? -14.416 -4.601 1.581 1.00 76.12 786 MET A O 1
ATOM 6178 N N . ASP A 1 787 ? -13.259 -6.325 0.746 1.00 78.50 787 ASP A N 1
ATOM 6179 C CA . ASP A 1 787 ? -14.269 -7.347 1.062 1.00 78.50 787 ASP A CA 1
ATOM 6180 C C . ASP A 1 787 ? -14.622 -7.373 2.559 1.00 78.50 787 ASP A C 1
ATOM 6182 O O . ASP A 1 787 ? -15.749 -7.703 2.947 1.00 78.50 787 ASP A O 1
ATOM 6186 N N . PHE A 1 788 ? -13.649 -7.080 3.427 1.00 81.81 788 PHE A N 1
ATOM 6187 C CA . PHE A 1 788 ? -13.879 -6.943 4.862 1.00 81.81 788 PHE A CA 1
ATOM 6188 C C . PHE A 1 788 ? -14.691 -5.695 5.195 1.00 81.81 788 PHE A C 1
ATOM 6190 O O . PHE A 1 788 ? -15.642 -5.801 5.973 1.00 81.81 788 PHE A O 1
ATOM 6197 N N . VAL A 1 789 ? -14.328 -4.544 4.621 1.00 79.38 789 VAL A N 1
ATOM 6198 C CA . VAL A 1 789 ? -15.059 -3.288 4.815 1.00 79.38 789 VAL A CA 1
ATOM 6199 C C . VAL A 1 789 ? -16.497 -3.454 4.336 1.00 79.38 789 VAL A C 1
ATOM 6201 O O . VAL A 1 789 ? -17.406 -3.258 5.140 1.00 79.38 789 VAL A O 1
ATOM 6204 N N . ASP A 1 790 ? -16.712 -3.926 3.108 1.00 79.38 790 ASP A N 1
ATOM 6205 C CA . ASP A 1 790 ? -18.044 -4.126 2.526 1.00 79.38 790 ASP A CA 1
ATOM 6206 C C . ASP A 1 790 ? -18.919 -5.006 3.422 1.00 79.38 790 ASP A C 1
ATOM 6208 O O . ASP A 1 790 ? -20.022 -4.619 3.812 1.00 79.38 790 ASP A O 1
ATOM 6212 N N . ARG A 1 791 ? -18.392 -6.159 3.849 1.00 79.31 791 ARG A N 1
ATOM 6213 C CA . ARG A 1 791 ? -19.121 -7.107 4.703 1.00 79.31 791 ARG A CA 1
ATOM 6214 C C . ARG A 1 791 ? -19.435 -6.558 6.089 1.00 79.31 791 ARG A C 1
ATOM 6216 O O . ARG A 1 791 ? -20.427 -6.951 6.693 1.00 79.31 791 ARG A O 1
ATOM 6223 N N . MET A 1 792 ? -18.569 -5.719 6.651 1.00 76.75 792 MET A N 1
ATOM 6224 C CA . MET A 1 792 ? -18.777 -5.168 7.991 1.00 76.75 792 MET A CA 1
ATOM 6225 C C . MET A 1 792 ? -19.657 -3.922 7.983 1.00 76.75 792 MET A C 1
ATOM 6227 O O . MET A 1 792 ? -20.370 -3.683 8.965 1.00 76.75 792 MET A O 1
ATOM 6231 N N . MET A 1 793 ? -19.607 -3.137 6.912 1.00 73.62 793 MET A N 1
ATOM 6232 C CA . MET A 1 793 ? -20.348 -1.888 6.761 1.00 73.62 793 MET A CA 1
ATOM 6233 C C . MET A 1 793 ? -21.798 -2.138 6.365 1.00 73.62 793 MET A C 1
ATOM 6235 O O . MET A 1 793 ? -22.681 -1.453 6.879 1.00 73.62 793 MET A O 1
ATOM 6239 N N . ASP A 1 794 ? -22.059 -3.157 5.547 1.00 76.56 794 ASP A N 1
ATOM 6240 C CA . ASP A 1 794 ? -23.409 -3.511 5.129 1.00 76.56 794 ASP A CA 1
ATOM 6241 C C . ASP A 1 794 ? -24.096 -4.443 6.154 1.00 76.56 794 ASP A C 1
ATOM 6243 O O . ASP A 1 794 ? -23.686 -5.593 6.345 1.00 76.56 794 ASP A O 1
ATOM 6247 N N . PRO A 1 795 ? -25.161 -3.978 6.840 1.00 67.69 795 PRO A N 1
ATOM 6248 C CA . PRO A 1 795 ? -25.880 -4.785 7.819 1.00 67.69 795 PRO A CA 1
ATOM 6249 C C . PRO A 1 795 ? -26.582 -6.013 7.217 1.00 67.69 795 PRO A C 1
ATOM 6251 O O . PRO A 1 795 ? -26.890 -6.927 7.979 1.00 67.69 795 PRO A O 1
ATOM 6254 N N . GLU A 1 796 ? -26.838 -6.064 5.902 1.00 70.75 796 GLU A N 1
ATOM 6255 C CA . GLU A 1 796 ? -27.436 -7.236 5.241 1.00 70.75 796 GLU A CA 1
ATOM 6256 C C . GLU A 1 796 ? -26.423 -8.362 4.996 1.00 70.75 796 GLU A C 1
ATOM 6258 O O . GLU A 1 796 ? -26.796 -9.538 4.965 1.00 70.75 796 GLU A O 1
ATOM 6263 N N . THR A 1 797 ? -25.149 -8.018 4.796 1.00 69.56 797 THR A N 1
ATOM 6264 C CA . THR A 1 797 ? -24.075 -8.982 4.499 1.00 69.56 797 THR A CA 1
ATOM 6265 C C . THR A 1 797 ? -23.173 -9.265 5.695 1.00 69.56 797 THR A C 1
ATOM 6267 O O . THR A 1 797 ? -22.457 -10.276 5.692 1.00 69.56 797 THR A O 1
ATOM 6270 N N . ARG A 1 798 ? -23.248 -8.439 6.746 1.00 69.06 798 ARG A N 1
ATOM 6271 C CA . ARG A 1 798 ? -22.627 -8.716 8.042 1.00 69.06 798 ARG A CA 1
ATOM 6272 C C . ARG A 1 798 ? -23.094 -10.084 8.548 1.00 69.06 798 ARG A C 1
ATOM 6274 O O . ARG A 1 798 ? -24.293 -10.356 8.503 1.00 69.06 798 ARG A O 1
ATOM 6281 N N . PRO A 1 799 ? -22.192 -10.954 9.045 1.00 61.78 799 PRO A N 1
ATOM 6282 C CA . PRO A 1 799 ? -22.581 -12.274 9.527 1.00 61.78 799 PRO A CA 1
ATOM 6283 C C . PRO A 1 799 ? -23.712 -12.184 10.556 1.00 61.78 799 PRO A C 1
ATOM 6285 O O . PRO A 1 799 ? -23.529 -11.654 11.655 1.00 61.78 799 PRO A O 1
ATOM 6288 N N . GLU A 1 800 ? -24.890 -12.685 10.180 1.00 55.00 800 GLU A N 1
ATOM 6289 C CA . GLU A 1 800 ? -26.020 -12.851 11.085 1.00 55.00 800 GLU A CA 1
ATOM 6290 C C . GLU A 1 800 ? -25.711 -14.004 12.039 1.00 55.00 800 GLU A C 1
ATOM 6292 O O . GLU A 1 800 ? -26.012 -15.158 11.740 1.00 55.00 800 GLU A O 1
ATOM 6297 N N . GLU A 1 801 ? -25.162 -13.716 13.214 1.00 43.28 801 GLU A N 1
ATOM 6298 C CA . GLU A 1 801 ? -25.245 -14.662 14.324 1.00 43.28 801 GLU A CA 1
ATOM 6299 C C . GLU A 1 801 ? -25.947 -14.006 15.507 1.00 43.28 801 GLU A C 1
ATOM 6301 O O . GLU A 1 801 ? -25.383 -13.234 16.276 1.00 43.28 801 GLU A O 1
ATOM 6306 N N . THR A 1 802 ? -27.242 -14.331 15.605 1.00 44.06 802 THR A N 1
ATOM 6307 C CA . THR A 1 802 ? -28.148 -14.020 16.716 1.00 44.06 802 THR A CA 1
ATOM 6308 C C . THR A 1 802 ? -28.148 -12.548 17.132 1.00 44.06 802 THR A C 1
ATOM 6310 O O . THR A 1 802 ? -27.540 -12.178 18.133 1.00 44.06 802 THR A O 1
ATOM 6313 N N . GLN A 1 803 ? -28.996 -11.726 16.483 1.00 45.25 803 GLN A N 1
ATOM 6314 C CA . GLN A 1 803 ? -29.692 -10.675 17.245 1.00 45.25 803 GLN A CA 1
ATOM 6315 C C . GLN A 1 803 ? -30.111 -11.299 18.575 1.00 45.25 803 GLN A C 1
ATOM 6317 O O . GLN A 1 803 ? -30.565 -12.445 18.572 1.00 45.25 803 GLN A O 1
ATOM 6322 N N . GLY A 1 804 ? -29.943 -10.582 19.684 1.00 47.91 804 GLY A N 1
ATOM 6323 C CA . GLY A 1 804 ? -30.126 -11.081 21.046 1.00 47.91 804 GLY A CA 1
ATOM 6324 C C . GLY A 1 804 ? -31.499 -11.676 21.411 1.00 47.91 804 GLY A C 1
ATOM 6325 O O . GLY A 1 804 ? -31.821 -11.679 22.588 1.00 47.91 804 GLY A O 1
ATOM 6326 N N . SER A 1 805 ? -32.304 -12.181 20.477 1.00 48.72 805 SER A N 1
ATOM 6327 C CA . SER A 1 805 ? -33.437 -13.085 20.662 1.00 48.72 805 SER A CA 1
ATOM 6328 C C . SER A 1 805 ? -33.049 -14.277 21.540 1.00 48.72 805 SER A C 1
ATOM 6330 O O . SER A 1 805 ? -32.378 -15.212 21.104 1.00 48.72 805 SER A O 1
ATOM 6332 N N . LEU A 1 806 ? -33.498 -14.244 22.790 1.00 53.00 806 LEU A N 1
ATOM 6333 C CA . LEU A 1 806 ? -33.255 -15.296 23.767 1.00 53.00 806 LEU A CA 1
ATOM 6334 C C . LEU A 1 806 ? -33.949 -16.611 23.407 1.00 53.00 806 LEU A C 1
ATOM 6336 O O . LEU A 1 806 ? -35.099 -16.638 22.967 1.00 53.00 806 LEU A O 1
ATOM 6340 N N . GLU A 1 807 ? -33.280 -17.714 23.740 1.00 54.16 807 GLU A N 1
ATOM 6341 C CA . GLU A 1 807 ? -33.961 -18.980 23.984 1.00 54.16 807 GLU A CA 1
ATOM 6342 C C . GLU A 1 807 ? -34.916 -18.810 25.174 1.00 54.16 807 GLU A C 1
ATOM 6344 O O . GLU A 1 807 ? -34.505 -18.495 26.294 1.00 54.16 807 GLU A O 1
ATOM 6349 N N . SER A 1 808 ? -36.210 -19.009 24.927 1.00 56.53 808 SER A N 1
ATOM 6350 C CA . SER A 1 808 ? -37.241 -19.019 25.963 1.00 56.53 808 SER A CA 1
ATOM 6351 C C . SER A 1 808 ? -36.902 -20.036 27.055 1.00 56.53 808 SER A C 1
ATOM 6353 O O . SER A 1 808 ? -36.624 -21.200 26.753 1.00 56.53 808 SER A O 1
ATOM 6355 N N . SER A 1 809 ? -36.992 -19.628 28.318 1.00 61.94 809 SER A N 1
ATOM 6356 C CA . SER A 1 809 ? -36.881 -20.538 29.457 1.00 61.94 809 SER A CA 1
ATOM 6357 C C . SER A 1 809 ? -38.251 -21.142 29.784 1.00 61.94 809 SER A C 1
ATOM 6359 O O . SER A 1 809 ? -39.266 -20.465 29.623 1.00 61.94 809 SER A O 1
ATOM 6361 N N . PRO A 1 810 ? -38.341 -22.362 30.347 1.00 61.16 810 PRO A N 1
ATOM 6362 C CA . PRO A 1 810 ? -39.602 -22.889 30.875 1.00 61.16 810 PRO A CA 1
ATOM 6363 C C . PRO A 1 810 ? -40.238 -22.016 31.973 1.00 61.16 810 PRO A C 1
ATOM 6365 O O . PRO A 1 810 ? -41.411 -22.210 32.298 1.00 61.16 810 PRO A O 1
ATOM 6368 N N . LEU A 1 811 ? -39.458 -21.118 32.592 1.00 63.16 811 LEU A N 1
ATOM 6369 C CA . LEU A 1 811 ? -39.885 -20.267 33.705 1.00 63.16 811 LEU A CA 1
ATOM 6370 C C . LEU A 1 811 ? -39.865 -18.755 33.401 1.00 63.16 811 LEU A C 1
ATOM 6372 O O . LEU A 1 811 ? -40.352 -17.997 34.237 1.00 63.16 811 LEU A O 1
ATOM 6376 N N . MET A 1 812 ? -39.334 -18.324 32.249 1.00 65.75 812 MET A N 1
ATOM 6377 C CA . MET A 1 812 ? -39.383 -16.937 31.757 1.00 65.75 812 MET A CA 1
ATOM 6378 C C . MET A 1 812 ? -39.684 -16.930 30.254 1.00 65.75 812 MET A C 1
ATOM 6380 O O . MET A 1 812 ? -38.910 -17.483 29.468 1.00 65.75 812 MET A O 1
ATOM 6384 N N . GLU A 1 813 ? -40.792 -16.299 29.866 1.00 63.81 813 GLU A N 1
ATOM 6385 C CA . GLU A 1 813 ? -41.173 -16.062 28.469 1.00 63.81 813 GLU A CA 1
ATOM 6386 C C . GLU A 1 813 ? -40.903 -14.581 28.141 1.00 63.81 813 GLU A C 1
ATOM 6388 O O . GLU A 1 813 ? -41.328 -13.713 28.891 1.00 63.81 813 GLU A O 1
ATOM 6393 N N . ASP A 1 814 ? -40.200 -14.297 27.037 1.00 66.00 814 ASP A N 1
ATOM 6394 C CA . ASP A 1 814 ? -39.960 -12.948 26.489 1.00 66.00 814 ASP A CA 1
ATOM 6395 C C . ASP A 1 814 ? -39.293 -11.926 27.450 1.00 66.00 814 ASP A C 1
ATOM 6397 O O . ASP A 1 814 ? -39.915 -10.966 27.912 1.00 66.00 814 ASP A O 1
ATOM 6401 N N . VAL A 1 815 ? -37.989 -12.097 27.720 1.00 70.94 815 VAL A N 1
ATOM 6402 C CA . VAL A 1 815 ? -37.179 -11.124 28.484 1.00 70.94 815 VAL A CA 1
ATOM 6403 C C . VAL A 1 815 ? -36.654 -10.023 27.556 1.00 70.94 815 VAL A C 1
ATOM 6405 O O . VAL A 1 815 ? -35.969 -10.310 26.575 1.00 70.94 815 VAL A O 1
ATOM 6408 N N . ASN A 1 816 ? -36.932 -8.764 27.898 1.00 77.56 816 ASN A N 1
ATOM 6409 C CA . ASN A 1 816 ? -36.403 -7.591 27.197 1.00 77.56 816 ASN A CA 1
ATOM 6410 C C . ASN A 1 816 ? -35.196 -7.016 27.945 1.00 77.56 816 ASN A C 1
ATOM 6412 O O . ASN A 1 816 ? -35.242 -6.875 29.172 1.00 77.56 816 ASN A O 1
ATOM 6416 N N . TYR A 1 817 ? -34.149 -6.647 27.204 1.00 81.12 817 TYR A N 1
ATOM 6417 C CA . TYR A 1 817 ? -32.976 -5.963 27.745 1.00 81.12 817 TYR A CA 1
ATOM 6418 C C . TYR A 1 817 ? -33.032 -4.461 27.477 1.00 81.12 817 TYR A C 1
ATOM 6420 O O . TYR A 1 817 ? -33.559 -4.018 26.460 1.00 81.12 817 TYR A O 1
ATOM 6428 N N . GLN A 1 818 ? -32.453 -3.687 28.386 1.00 88.12 818 GLN A N 1
ATOM 6429 C CA . GLN A 1 818 ? -32.135 -2.280 28.191 1.00 88.12 818 GLN A CA 1
ATOM 6430 C C . GLN A 1 818 ? -30.711 -2.049 28.693 1.00 88.12 818 GLN A C 1
ATOM 6432 O O . GLN A 1 818 ? -30.374 -2.482 29.797 1.00 88.12 818 GLN A O 1
ATOM 6437 N N . VAL A 1 819 ? -29.892 -1.391 27.878 1.00 91.19 819 VAL A N 1
ATOM 6438 C CA . VAL A 1 819 ? -28.525 -0.995 28.231 1.00 91.19 819 VAL A CA 1
ATOM 6439 C C . VAL A 1 819 ? -28.549 0.484 28.604 1.00 91.19 819 VAL A C 1
ATOM 6441 O O . VAL A 1 819 ? -29.145 1.284 27.885 1.00 91.19 819 VAL A O 1
ATOM 6444 N N . GLU A 1 820 ? -27.932 0.841 29.726 1.00 91.50 820 GLU A N 1
ATOM 6445 C CA . GLU A 1 820 ? -27.713 2.232 30.129 1.00 91.50 820 GLU A CA 1
ATOM 6446 C C . GLU A 1 820 ? -26.244 2.395 30.535 1.00 91.50 820 GLU A C 1
ATOM 6448 O O . GLU A 1 820 ? -25.780 1.810 31.517 1.00 91.50 820 GLU A O 1
ATOM 6453 N N . ALA A 1 821 ? -25.496 3.178 29.759 1.00 89.62 821 ALA A N 1
ATOM 6454 C CA . ALA A 1 821 ? -24.083 3.437 29.997 1.00 89.62 821 ALA A CA 1
ATOM 6455 C C . ALA A 1 821 ? -23.869 4.880 30.468 1.00 89.62 821 ALA A C 1
ATOM 6457 O O . ALA A 1 821 ? -24.578 5.805 30.076 1.00 89.62 821 ALA A O 1
ATOM 6458 N N . SER A 1 822 ? -22.897 5.097 31.351 1.00 87.62 822 SER A N 1
ATOM 6459 C CA . SER A 1 822 ? -22.574 6.423 31.880 1.00 87.62 822 SER A CA 1
ATOM 6460 C C . SER A 1 822 ? -21.055 6.652 31.910 1.00 87.62 822 SER A C 1
ATOM 6462 O O . SER A 1 822 ? -20.366 5.976 32.679 1.00 87.62 822 SER A O 1
ATOM 6464 N N . PRO A 1 823 ? -20.535 7.619 31.123 1.00 87.81 823 PRO A N 1
ATOM 6465 C CA . PRO A 1 823 ? -21.279 8.406 30.131 1.00 87.81 823 PRO A CA 1
ATOM 6466 C C . PRO A 1 823 ? -21.756 7.527 28.960 1.00 87.81 823 PRO A C 1
ATOM 6468 O O . PRO A 1 823 ? -21.129 6.518 28.648 1.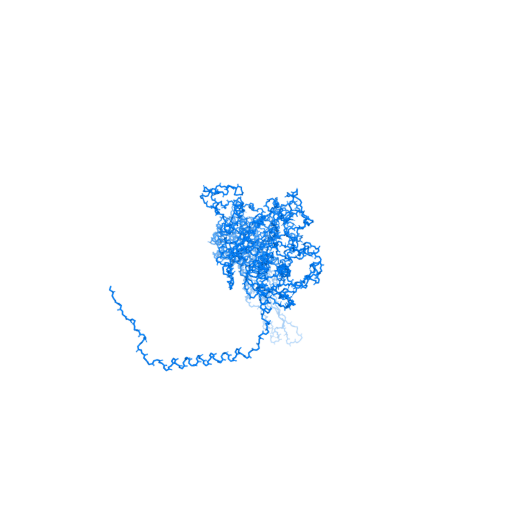00 87.81 823 PRO A O 1
ATOM 6471 N N . THR A 1 824 ? -22.867 7.905 28.317 1.00 89.56 824 THR A N 1
ATOM 6472 C CA . THR A 1 824 ? -23.367 7.193 27.126 1.00 89.56 824 THR A CA 1
ATOM 6473 C C . THR A 1 824 ? -22.342 7.224 25.992 1.00 89.56 824 THR A C 1
ATOM 6475 O O . THR A 1 824 ? -22.159 6.229 25.302 1.00 89.56 824 THR A O 1
ATOM 6478 N N . TYR A 1 825 ? -21.662 8.360 25.828 1.00 91.81 825 TYR A N 1
ATOM 6479 C CA . TYR A 1 825 ? -20.612 8.575 24.841 1.00 91.81 825 TYR A CA 1
ATOM 6480 C C . TYR A 1 825 ? -19.279 8.791 25.557 1.00 91.81 825 TYR A C 1
ATOM 6482 O O . TYR A 1 825 ? -19.173 9.630 26.458 1.00 91.81 825 TYR A O 1
ATOM 6490 N N . LEU A 1 826 ? -18.280 7.999 25.186 1.00 92.50 826 LEU A N 1
ATOM 6491 C CA . LEU A 1 826 ? -16.957 8.007 25.789 1.00 92.50 826 LEU A CA 1
ATOM 6492 C C . LEU A 1 826 ? -16.092 9.062 25.087 1.00 92.50 826 LEU A C 1
ATOM 6494 O O . LEU A 1 826 ? -15.667 8.860 23.954 1.00 92.50 826 LEU A O 1
ATOM 6498 N N . THR A 1 827 ? -15.853 10.189 25.755 1.00 90.56 827 THR A N 1
ATOM 6499 C CA . THR A 1 827 ? -15.048 11.301 25.225 1.00 90.56 827 THR A CA 1
ATOM 6500 C C . THR A 1 827 ? -13.561 11.156 25.567 1.00 90.56 827 THR A C 1
ATOM 6502 O O . THR A 1 827 ? -13.202 10.540 26.575 1.00 90.56 827 THR A O 1
ATOM 6505 N N . LEU A 1 828 ? -12.703 11.750 24.738 1.00 89.88 828 LEU A N 1
ATOM 6506 C CA . LEU A 1 828 ? -11.271 11.926 24.962 1.00 89.88 828 LEU A CA 1
ATOM 6507 C C . LEU A 1 828 ? -10.940 13.023 25.982 1.00 89.88 828 LEU A C 1
ATOM 6509 O O . LEU A 1 828 ? -9.792 13.117 26.427 1.00 89.88 828 LEU A O 1
ATOM 6513 N N . GLU A 1 829 ? -11.915 13.858 26.344 1.00 85.25 829 GLU A N 1
ATOM 6514 C CA . GLU A 1 829 ? -11.751 14.901 27.349 1.00 85.25 829 GLU A CA 1
ATOM 6515 C C . GLU A 1 829 ? -11.991 14.357 28.772 1.00 85.25 829 GLU A C 1
ATOM 6517 O O . GLU A 1 829 ? -12.876 13.525 28.997 1.00 85.25 829 GLU A O 1
ATOM 6522 N N . PRO A 1 830 ? -11.240 14.831 29.783 1.00 79.81 830 PRO A N 1
ATOM 6523 C CA . PRO A 1 830 ? -11.519 14.484 31.170 1.00 79.81 830 PRO A CA 1
ATOM 6524 C C . PRO A 1 830 ? -12.907 14.962 31.613 1.00 79.81 830 PRO A C 1
ATOM 6526 O O . PRO A 1 830 ? -13.263 16.129 31.442 1.00 79.81 830 PRO A O 1
ATOM 6529 N N . VAL A 1 831 ? -13.661 14.083 32.270 1.00 77.56 831 VAL A N 1
ATOM 6530 C CA . VAL A 1 831 ? -14.981 14.399 32.836 1.00 77.56 831 VAL A CA 1
ATOM 6531 C C . VAL A 1 831 ? -14.900 14.549 34.353 1.00 77.56 831 VAL A C 1
ATOM 6533 O O . VAL A 1 831 ? -14.054 13.948 35.022 1.00 77.56 831 VAL A O 1
ATOM 6536 N N . ASN A 1 832 ? -15.795 15.355 34.926 1.00 74.56 832 ASN A N 1
ATOM 6537 C CA . ASN A 1 832 ? -15.884 15.540 36.374 1.00 74.56 832 ASN A CA 1
ATOM 6538 C C . ASN A 1 832 ? -17.111 14.867 36.987 1.00 74.56 832 ASN A C 1
ATOM 6540 O O . ASN A 1 832 ? -18.052 14.491 36.295 1.00 74.56 832 ASN A O 1
ATOM 6544 N N . ARG A 1 833 ? -17.120 14.741 38.321 1.00 68.25 833 ARG A N 1
ATOM 6545 C CA . ARG A 1 833 ? -18.235 14.114 39.054 1.00 68.25 833 ARG A CA 1
ATOM 6546 C C . ARG A 1 833 ? -19.530 14.930 39.045 1.00 68.25 833 ARG A C 1
ATOM 6548 O O . ARG A 1 833 ? -20.577 14.401 39.408 1.00 68.25 833 ARG A O 1
ATOM 6555 N N . THR A 1 834 ? -19.472 16.208 38.677 1.00 69.19 834 THR A N 1
ATOM 6556 C CA . THR A 1 834 ? -20.674 17.025 38.453 1.00 69.19 834 THR A CA 1
ATOM 6557 C C . THR A 1 834 ? -21.363 16.613 37.153 1.00 69.19 834 THR A C 1
ATOM 6559 O O . THR A 1 834 ? -22.592 16.583 37.114 1.00 69.19 834 THR A O 1
ATOM 6562 N N . ASP A 1 835 ? -20.578 16.246 36.139 1.00 69.69 835 ASP A N 1
ATOM 6563 C CA . ASP A 1 835 ? -21.059 15.831 34.822 1.00 69.69 835 ASP A CA 1
ATOM 6564 C C . ASP A 1 835 ? -21.379 14.324 34.783 1.00 69.69 835 ASP A C 1
ATOM 6566 O O . ASP A 1 835 ? -22.443 13.930 34.307 1.00 69.69 835 ASP A O 1
ATOM 6570 N N . VAL A 1 836 ? -20.517 13.481 35.367 1.00 74.19 836 VAL A N 1
ATOM 6571 C CA . VAL A 1 836 ? -20.691 12.021 35.477 1.00 74.19 836 VAL A CA 1
ATOM 6572 C C . VAL A 1 836 ? -20.460 11.569 36.933 1.00 74.19 836 VAL A C 1
ATOM 6574 O O . VAL A 1 836 ? -19.327 11.305 37.343 1.00 74.19 836 VAL A O 1
ATOM 6577 N N . PRO A 1 837 ? -21.518 11.434 37.758 1.00 67.94 837 PRO A N 1
ATOM 6578 C CA . PRO A 1 837 ? -21.389 11.164 39.200 1.00 67.94 837 PRO A CA 1
ATOM 6579 C C . PRO A 1 837 ? -20.644 9.877 39.593 1.00 67.94 837 PRO A C 1
ATOM 6581 O O . PRO A 1 837 ? -20.115 9.795 40.711 1.00 67.94 837 PRO A O 1
ATOM 6584 N N . ALA A 1 838 ? -20.621 8.888 38.694 1.00 65.56 838 ALA A N 1
ATOM 6585 C CA . ALA A 1 838 ? -20.000 7.577 38.884 1.00 65.56 838 ALA A CA 1
ATOM 6586 C C . ALA A 1 838 ? -18.467 7.576 38.725 1.00 65.56 838 ALA A C 1
ATOM 6588 O O . ALA A 1 838 ? -17.832 6.580 39.047 1.00 65.56 838 ALA A O 1
ATOM 6589 N N . VAL A 1 839 ? -17.869 8.678 38.261 1.00 69.00 839 VAL A N 1
ATOM 6590 C CA . VAL A 1 839 ? -16.417 8.780 38.056 1.00 69.00 839 VAL A CA 1
ATOM 6591 C C . VAL A 1 839 ? -15.661 8.658 39.382 1.00 69.00 839 VAL A C 1
ATOM 6593 O O . VAL A 1 839 ? -16.044 9.276 40.387 1.00 69.00 839 VAL A O 1
ATOM 6596 N N . ARG A 1 840 ? -14.575 7.872 39.369 1.00 62.97 840 ARG A N 1
ATOM 6597 C CA . ARG A 1 840 ? -13.698 7.633 40.523 1.00 62.97 840 ARG A CA 1
ATOM 6598 C C . ARG A 1 840 ? -13.084 8.957 41.025 1.00 62.97 840 ARG A C 1
ATOM 6600 O O . ARG A 1 840 ? -12.715 9.807 40.213 1.00 62.97 840 ARG A O 1
ATOM 6607 N N . PRO A 1 841 ? -12.994 9.190 42.347 1.00 54.00 841 PRO A N 1
ATOM 6608 C CA . PRO A 1 841 ? -12.297 10.353 42.892 1.00 54.00 841 PRO A CA 1
ATOM 6609 C C . PRO A 1 841 ? -10.776 10.237 42.704 1.00 54.00 841 PRO A C 1
ATOM 6611 O O . PRO A 1 841 ? -10.228 9.136 42.660 1.00 54.00 841 PRO A O 1
ATOM 6614 N N . ASP A 1 842 ? -10.096 11.382 42.639 1.00 48.31 842 ASP A N 1
ATOM 6615 C CA . ASP A 1 842 ? -8.637 11.442 42.534 1.00 48.31 842 ASP A CA 1
ATOM 6616 C C . ASP A 1 842 ? -7.963 10.754 43.745 1.00 48.31 842 ASP A C 1
ATOM 6618 O O . ASP A 1 842 ? -8.335 10.985 44.897 1.00 48.31 842 ASP A O 1
ATOM 6622 N N . GLY A 1 843 ? -7.000 9.862 43.492 1.00 49.50 843 GLY A N 1
ATOM 6623 C CA . GLY A 1 843 ? -6.242 9.155 44.533 1.00 49.50 843 GLY A CA 1
ATOM 6624 C C . GLY A 1 843 ? -6.917 7.951 45.210 1.00 49.50 843 GLY A C 1
ATOM 6625 O O . GLY A 1 843 ? -6.392 7.482 46.219 1.00 49.50 843 GLY A O 1
ATOM 6626 N N . GLY A 1 844 ? -8.043 7.434 44.700 1.00 46.31 844 GLY A N 1
ATOM 6627 C CA . GLY A 1 844 ? -8.633 6.155 45.143 1.00 46.31 844 GLY A CA 1
ATOM 6628 C C . GLY A 1 844 ? -9.217 6.128 46.567 1.00 46.31 844 GLY A C 1
ATOM 6629 O O . GLY A 1 844 ? -9.778 5.119 46.982 1.00 46.31 844 GLY A O 1
ATOM 6630 N N . GLU A 1 845 ? -9.133 7.225 47.321 1.00 44.41 845 GLU A N 1
ATOM 6631 C CA . GLU A 1 845 ? -9.784 7.379 48.623 1.00 44.41 845 GLU A CA 1
ATOM 6632 C C . GLU A 1 845 ? -11.114 8.140 48.480 1.00 44.41 845 GLU A C 1
ATOM 6634 O O . GLU A 1 845 ? -11.289 9.003 47.618 1.00 44.41 845 GLU A O 1
ATOM 6639 N N . THR A 1 846 ? -12.078 7.856 49.361 1.00 44.28 846 THR A N 1
ATOM 6640 C CA . THR A 1 846 ? -13.348 8.593 49.447 1.00 44.28 846 THR A CA 1
ATOM 6641 C C . THR A 1 846 ? -13.096 10.070 49.783 1.00 44.28 846 THR A C 1
ATOM 6643 O O . THR A 1 846 ? -12.997 10.435 50.958 1.00 44.28 846 THR A O 1
ATOM 6646 N N . LEU A 1 847 ? -12.983 10.935 48.772 1.00 45.84 847 LEU A N 1
ATOM 6647 C CA . LEU A 1 847 ? -12.744 12.366 48.971 1.00 45.84 847 LEU A CA 1
ATOM 6648 C C . LEU A 1 847 ? -14.024 13.161 49.265 1.00 45.84 847 LEU A C 1
ATOM 6650 O O . LEU A 1 847 ? -15.122 12.885 48.776 1.00 45.84 847 LEU A O 1
ATOM 6654 N N . SER A 1 848 ? -13.847 14.184 50.101 1.00 48.16 848 SER A N 1
ATOM 6655 C CA . SER A 1 848 ? -14.849 15.168 50.500 1.00 48.16 848 SER A CA 1
ATOM 6656 C C . SER A 1 848 ? -15.332 16.038 49.333 1.00 48.16 848 SER A C 1
ATOM 6658 O O . SER A 1 848 ? -14.579 16.342 48.418 1.00 48.16 848 SER A O 1
ATOM 6660 N N . ILE A 1 849 ? -16.575 16.523 49.433 1.00 51.19 849 ILE A N 1
ATOM 6661 C CA . ILE A 1 849 ? -17.296 17.376 48.459 1.00 51.19 849 ILE A CA 1
ATOM 6662 C C . ILE A 1 849 ? -16.487 18.601 47.955 1.00 51.19 849 ILE A C 1
ATOM 6664 O O . ILE A 1 849 ? -16.781 19.128 46.880 1.00 51.19 849 ILE A O 1
ATOM 6668 N N . ASP A 1 850 ? -15.462 19.034 48.694 1.00 51.44 850 ASP A N 1
ATOM 6669 C CA . ASP A 1 850 ? -14.639 20.208 48.381 1.00 51.44 850 ASP A CA 1
ATOM 6670 C C . ASP A 1 850 ? -13.633 20.005 47.215 1.00 51.44 850 ASP A C 1
ATOM 6672 O O . ASP A 1 850 ? -13.185 21.008 46.661 1.00 51.44 850 ASP A O 1
ATOM 6676 N N . ASP A 1 851 ? -13.356 18.765 46.774 1.00 51.81 851 ASP A N 1
ATOM 6677 C CA . ASP A 1 851 ? -12.407 18.441 45.677 1.00 51.81 851 ASP A CA 1
ATOM 6678 C C . ASP A 1 851 ? -13.095 17.965 44.369 1.00 51.81 851 ASP A C 1
ATOM 6680 O O . ASP A 1 851 ? -12.468 17.436 43.456 1.00 51.81 851 ASP A O 1
ATOM 6684 N N . SER A 1 852 ? -14.408 18.187 44.228 1.00 50.72 852 SER A N 1
ATOM 6685 C CA . SER A 1 852 ? -15.240 17.712 43.096 1.00 50.72 852 SER A CA 1
ATOM 6686 C C . SER A 1 852 ? -14.859 18.228 41.693 1.00 50.72 852 SER A C 1
ATOM 6688 O O . SER A 1 852 ? -15.378 17.713 40.703 1.00 50.72 852 SER A O 1
ATOM 6690 N N . ASN A 1 853 ? -13.951 19.207 41.600 1.00 50.94 853 ASN A N 1
ATOM 6691 C CA . ASN A 1 853 ? -13.487 19.809 40.343 1.00 50.94 853 ASN A CA 1
ATOM 6692 C C . ASN A 1 853 ? -12.090 19.335 39.888 1.00 50.94 853 ASN A C 1
ATOM 6694 O O . ASN A 1 853 ? -11.633 19.798 38.846 1.00 50.94 853 ASN A O 1
ATOM 6698 N N . SER A 1 854 ? -11.387 18.484 40.646 1.00 55.66 854 SER A N 1
ATOM 6699 C CA . SER A 1 854 ? -10.039 17.993 40.294 1.00 55.66 854 SER A CA 1
ATOM 6700 C C . SER A 1 854 ? -10.049 16.520 39.887 1.00 55.66 854 SER A C 1
ATOM 6702 O O . SER A 1 854 ? -9.288 15.720 40.417 1.00 55.66 854 SER A O 1
ATOM 6704 N N . THR A 1 855 ? -10.958 16.128 39.000 1.00 54.59 855 THR A N 1
ATOM 6705 C CA . THR A 1 855 ? -10.992 14.755 38.487 1.00 54.59 855 THR A CA 1
ATOM 6706 C C . THR A 1 855 ? -10.005 14.582 37.338 1.00 54.59 855 THR A C 1
ATOM 6708 O O . THR A 1 855 ? -9.972 15.386 36.408 1.00 54.59 855 THR A O 1
ATOM 6711 N N . GLU A 1 856 ? -9.230 13.502 37.387 1.00 65.06 856 GLU A N 1
ATOM 6712 C CA . GLU A 1 856 ? -8.243 13.124 36.370 1.00 65.06 856 GLU A CA 1
ATOM 6713 C C . GLU A 1 856 ? -8.699 11.907 35.549 1.00 65.06 856 GLU A C 1
ATOM 6715 O O . GLU A 1 856 ? -7.875 11.093 35.153 1.00 65.06 856 GLU A O 1
ATOM 6720 N N . HIS A 1 857 ? -10.006 11.740 35.315 1.00 74.75 857 HIS A N 1
ATOM 6721 C CA . HIS A 1 857 ? -10.537 10.587 34.582 1.00 74.75 857 HIS A CA 1
ATOM 6722 C C . HIS A 1 857 ? -11.098 10.991 33.218 1.00 74.75 857 HIS A C 1
ATOM 6724 O O . HIS A 1 857 ? -11.982 11.847 33.135 1.00 74.75 857 HIS A O 1
ATOM 6730 N N . ALA A 1 858 ? -10.609 10.340 32.167 1.00 83.38 858 ALA A N 1
ATOM 6731 C CA . ALA A 1 858 ? -11.136 10.414 30.813 1.00 83.38 858 ALA A CA 1
ATOM 6732 C C . ALA A 1 858 ? -11.815 9.073 30.461 1.00 83.38 858 ALA A C 1
ATOM 6734 O O . ALA A 1 858 ? -11.190 8.024 30.635 1.00 83.38 858 ALA A O 1
ATOM 6735 N N . PRO A 1 859 ? -13.070 9.074 29.971 1.00 88.00 859 PRO A N 1
ATOM 6736 C CA . PRO A 1 859 ? -13.774 7.845 29.597 1.00 88.00 859 PRO A CA 1
ATOM 6737 C C . PRO A 1 859 ? -13.105 7.093 28.435 1.00 88.00 859 PRO A C 1
ATOM 6739 O O . PRO A 1 859 ? -13.235 5.872 28.343 1.00 88.00 859 PRO A O 1
ATOM 6742 N N . MET A 1 860 ? -12.386 7.808 27.560 1.00 90.62 860 MET A N 1
ATOM 6743 C CA . MET A 1 860 ? -11.576 7.250 26.477 1.00 90.62 860 MET A CA 1
ATOM 6744 C C . MET A 1 860 ? -10.221 7.964 26.367 1.00 90.62 860 MET A C 1
ATOM 6746 O O . MET A 1 860 ? -10.085 9.157 26.629 1.00 90.62 860 MET A O 1
ATOM 6750 N N . GLY A 1 861 ? -9.206 7.229 25.930 1.00 90.44 861 GLY A N 1
ATOM 6751 C CA . GLY A 1 861 ? -7.965 7.736 25.372 1.00 90.44 861 GLY A CA 1
ATOM 6752 C C . GLY A 1 861 ? -7.773 7.162 23.972 1.00 90.44 861 GLY A C 1
ATOM 6753 O O . GLY A 1 861 ? -8.020 5.978 23.752 1.00 90.44 861 GLY A O 1
ATOM 6754 N N . ALA A 1 862 ? -7.309 7.992 23.044 1.00 90.69 862 ALA A N 1
ATOM 6755 C CA . ALA A 1 862 ? -6.912 7.576 21.706 1.00 90.69 862 ALA A CA 1
ATOM 6756 C C . ALA A 1 862 ? -5.480 8.039 21.444 1.00 90.69 862 ALA A C 1
ATOM 6758 O O . ALA A 1 862 ? -5.071 9.132 21.849 1.00 90.69 862 ALA A O 1
ATOM 6759 N N . GLY A 1 863 ? -4.717 7.170 20.809 1.00 86.31 863 GLY A N 1
ATOM 6760 C CA . GLY A 1 863 ? -3.352 7.389 20.393 1.00 86.31 863 GLY A CA 1
ATOM 6761 C C . GLY A 1 863 ? -3.222 7.027 18.929 1.00 86.31 863 GLY A C 1
ATOM 6762 O O . GLY A 1 863 ? -3.835 6.074 18.453 1.00 86.31 863 GLY A O 1
ATOM 6763 N N . TYR A 1 864 ? -2.406 7.793 18.231 1.00 82.44 864 TYR A N 1
ATOM 6764 C CA . TYR A 1 864 ? -2.079 7.568 16.836 1.00 82.44 864 TYR A CA 1
ATOM 6765 C C . TYR A 1 864 ? -0.566 7.503 16.679 1.00 82.44 864 TYR A C 1
ATOM 6767 O O . TYR A 1 864 ? 0.132 8.301 17.306 1.00 82.44 864 TYR A O 1
ATOM 6775 N N . PHE A 1 865 ? -0.072 6.599 15.834 1.00 78.00 865 PHE A N 1
ATOM 6776 C CA . PHE A 1 865 ? 1.338 6.475 15.485 1.00 78.00 865 PHE A CA 1
ATOM 6777 C C . PHE A 1 865 ? 1.533 6.151 13.999 1.00 78.00 865 PHE A C 1
ATOM 6779 O O . PHE A 1 865 ? 1.029 5.152 13.490 1.00 78.00 865 PHE A O 1
ATOM 6786 N N . ASP A 1 866 ? 2.319 6.973 13.306 1.00 75.56 866 ASP A N 1
ATOM 6787 C CA . ASP A 1 866 ? 2.739 6.734 11.924 1.00 75.56 866 ASP A CA 1
ATOM 6788 C C . ASP A 1 866 ? 3.980 5.822 11.891 1.00 75.56 866 ASP A C 1
ATOM 6790 O O . ASP A 1 866 ? 5.134 6.267 12.040 1.00 75.56 866 ASP A O 1
ATOM 6794 N N . GLY A 1 867 ? 3.723 4.524 11.697 1.00 65.31 867 GLY A N 1
ATOM 6795 C CA . GLY A 1 867 ? 4.730 3.470 11.776 1.00 65.31 867 GLY A CA 1
ATOM 6796 C C . GLY A 1 867 ? 5.724 3.472 10.621 1.00 65.31 867 GLY A C 1
ATOM 6797 O O . GLY A 1 867 ? 6.906 3.193 10.826 1.00 65.31 867 GLY A O 1
ATOM 6798 N N . ILE A 1 868 ? 5.288 3.851 9.417 1.00 66.12 868 ILE A N 1
ATOM 6799 C CA . ILE A 1 868 ? 6.167 3.934 8.239 1.00 66.12 868 ILE A CA 1
ATOM 6800 C C . ILE A 1 868 ? 6.808 5.320 8.127 1.00 66.12 868 ILE A C 1
ATOM 6802 O O . ILE A 1 868 ? 7.989 5.433 7.777 1.00 66.12 868 ILE A O 1
ATOM 6806 N N . GLY A 1 869 ? 6.114 6.359 8.594 1.00 64.38 869 GLY A N 1
ATOM 6807 C CA . GLY A 1 869 ? 6.570 7.742 8.575 1.00 64.38 869 GLY A CA 1
ATOM 6808 C C . GLY A 1 869 ? 6.343 8.377 7.218 1.00 64.38 869 GLY A C 1
ATOM 6809 O O . GLY A 1 869 ? 6.716 7.808 6.199 1.00 64.38 869 GLY A O 1
ATOM 6810 N N . TYR A 1 870 ? 5.872 9.615 7.194 1.00 66.50 870 TYR A N 1
ATOM 6811 C CA . TYR A 1 870 ? 5.810 10.384 5.955 1.00 66.50 870 TYR A CA 1
ATOM 6812 C C . TYR A 1 870 ? 7.201 10.571 5.301 1.00 66.50 870 TYR A C 1
ATOM 6814 O O . TYR A 1 870 ? 8.182 10.888 5.988 1.00 66.50 870 TYR A O 1
ATOM 6822 N N . PRO A 1 871 ? 7.320 10.506 3.964 1.00 65.44 871 PRO A N 1
ATOM 6823 C CA . PRO A 1 871 ? 6.247 10.372 2.983 1.00 65.44 871 PRO A CA 1
ATOM 6824 C C . PRO A 1 871 ? 5.839 8.930 2.652 1.00 65.44 871 PRO A C 1
ATOM 6826 O O . PRO A 1 871 ? 5.340 8.737 1.562 1.00 65.44 871 PRO A O 1
ATOM 6829 N N . GLY A 1 872 ? 6.053 7.923 3.494 1.00 70.12 872 GLY A N 1
ATOM 6830 C CA . GLY A 1 872 ? 5.642 6.541 3.226 1.00 70.12 872 GLY A CA 1
ATOM 6831 C C . GLY A 1 872 ? 6.679 5.676 2.511 1.00 70.12 872 GLY A C 1
ATOM 6832 O O . GLY A 1 872 ? 7.698 6.155 1.994 1.00 70.12 872 GLY A O 1
ATOM 6833 N N . PHE A 1 873 ? 6.438 4.367 2.486 1.00 72.31 873 PHE A N 1
ATOM 6834 C CA . PHE A 1 873 ? 7.341 3.382 1.897 1.00 72.31 873 PHE A CA 1
ATOM 6835 C C . PHE A 1 873 ? 7.036 3.205 0.403 1.00 72.31 873 PHE A C 1
ATOM 6837 O O . PHE A 1 873 ? 5.945 2.757 0.049 1.00 72.31 873 PHE A O 1
ATOM 6844 N N . PRO A 1 874 ? 7.965 3.531 -0.512 1.00 69.94 874 PRO A N 1
ATOM 6845 C CA . PRO A 1 874 ? 7.721 3.346 -1.936 1.00 69.94 874 PRO A CA 1
ATOM 6846 C C . PRO A 1 874 ? 7.802 1.854 -2.293 1.00 69.94 874 PRO A C 1
ATOM 6848 O O . PRO A 1 874 ? 8.876 1.260 -2.225 1.00 69.94 874 PRO A O 1
ATOM 6851 N N . LEU A 1 875 ? 6.682 1.262 -2.717 1.00 67.81 875 LEU A N 1
ATOM 6852 C CA . LEU A 1 875 ? 6.611 -0.130 -3.187 1.00 67.81 875 LEU A CA 1
ATOM 6853 C C . LEU A 1 875 ? 7.105 -0.280 -4.633 1.00 67.81 875 LEU A C 1
ATOM 6855 O O . LEU A 1 875 ? 7.652 -1.315 -5.002 1.00 67.81 875 LEU A O 1
ATOM 6859 N N . MET A 1 876 ? 6.954 0.775 -5.440 1.00 66.38 876 MET A N 1
ATOM 6860 C CA . MET A 1 876 ? 7.431 0.830 -6.828 1.00 66.38 876 MET A CA 1
ATOM 6861 C C . MET A 1 876 ? 8.367 2.032 -7.055 1.00 66.38 876 MET A C 1
ATOM 6863 O O . MET A 1 876 ? 7.969 3.022 -7.679 1.00 66.38 876 MET A O 1
ATOM 6867 N N . PRO A 1 877 ? 9.583 2.011 -6.475 1.00 56.94 877 PRO A N 1
ATOM 6868 C CA . PRO A 1 877 ? 10.557 3.109 -6.540 1.00 56.94 877 PRO A CA 1
ATOM 6869 C C . PRO A 1 877 ? 11.301 3.238 -7.888 1.00 56.94 877 PRO A C 1
ATOM 6871 O O . PRO A 1 877 ? 12.476 2.893 -7.976 1.00 56.94 877 PRO A O 1
ATOM 6874 N N . TRP A 1 878 ? 10.680 3.735 -8.955 1.00 55.72 878 TRP A N 1
ATOM 6875 C CA . TRP A 1 878 ? 11.386 3.992 -10.228 1.00 55.72 878 TRP A CA 1
ATOM 6876 C C . TRP A 1 878 ? 12.559 4.966 -10.009 1.00 55.72 878 TRP A C 1
ATOM 6878 O O . TRP A 1 878 ? 12.494 5.762 -9.070 1.00 55.72 878 TRP A O 1
ATOM 6888 N N . PRO A 1 879 ? 13.664 4.942 -10.784 1.00 51.53 879 PRO A N 1
ATOM 6889 C CA . PRO A 1 879 ? 14.753 5.895 -10.579 1.00 51.53 879 PRO A CA 1
ATOM 6890 C C . PRO A 1 879 ? 14.220 7.317 -10.407 1.00 51.53 879 PRO A C 1
ATOM 6892 O O . PRO A 1 879 ? 13.526 7.854 -11.271 1.00 51.53 879 PRO A O 1
ATOM 6895 N N . SER A 1 880 ? 14.486 7.880 -9.225 1.00 50.38 880 SER A N 1
ATOM 6896 C CA . SER A 1 880 ? 14.010 9.183 -8.755 1.00 50.38 880 SER A CA 1
ATOM 6897 C C . SER A 1 880 ? 12.490 9.433 -8.594 1.00 50.38 880 SER A C 1
ATOM 6899 O O . SER A 1 880 ? 12.118 10.508 -8.118 1.00 50.38 880 SER A O 1
ATOM 6901 N N . LEU A 1 881 ? 11.608 8.468 -8.886 1.00 59.59 881 LEU A N 1
ATOM 6902 C CA . LEU A 1 881 ? 10.141 8.609 -8.841 1.00 59.59 881 LEU A CA 1
ATOM 6903 C C . LEU A 1 881 ? 9.467 7.400 -8.140 1.00 59.59 881 LEU A C 1
ATOM 6905 O O . LEU A 1 881 ? 10.092 6.364 -7.954 1.00 59.59 881 LEU A O 1
ATOM 6909 N N . PHE A 1 882 ? 8.199 7.475 -7.736 1.00 67.69 882 PHE A N 1
ATOM 6910 C CA . PHE A 1 882 ? 7.435 6.288 -7.320 1.00 67.69 882 PHE A CA 1
ATOM 6911 C C . PHE A 1 882 ? 5.981 6.331 -7.804 1.00 67.69 882 PHE A C 1
ATOM 6913 O O . PHE A 1 882 ? 5.416 7.408 -7.994 1.00 67.69 882 PHE A O 1
ATOM 6920 N N . TYR A 1 883 ? 5.403 5.146 -8.034 1.00 70.75 883 TYR A N 1
ATOM 6921 C CA . TYR A 1 883 ? 4.035 4.963 -8.554 1.00 70.75 883 TYR A CA 1
ATOM 6922 C C . TYR A 1 883 ? 3.088 4.301 -7.544 1.00 70.75 883 TYR A C 1
ATOM 6924 O O . TYR A 1 883 ? 1.876 4.413 -7.667 1.00 70.75 883 TYR A O 1
ATOM 6932 N N . LEU A 1 884 ? 3.632 3.622 -6.535 1.00 75.25 884 LEU A N 1
ATOM 6933 C CA . LEU A 1 884 ? 2.872 2.944 -5.491 1.00 75.25 884 LEU A CA 1
ATOM 6934 C C . LEU A 1 884 ? 3.574 3.153 -4.155 1.00 75.25 884 LEU A C 1
ATOM 6936 O O . LEU A 1 884 ? 4.797 2.992 -4.063 1.00 75.25 884 LEU A O 1
ATOM 6940 N N . GLN A 1 885 ? 2.801 3.516 -3.142 1.00 78.12 885 GLN A N 1
ATOM 6941 C CA . GLN A 1 885 ? 3.276 3.772 -1.791 1.00 78.12 885 GLN A CA 1
ATOM 6942 C C . GLN A 1 885 ? 2.472 2.956 -0.788 1.00 78.12 885 GLN A C 1
ATOM 6944 O O . GLN A 1 885 ? 1.267 2.796 -0.956 1.00 78.12 885 GLN A O 1
ATOM 6949 N N . LEU A 1 886 ? 3.158 2.469 0.240 1.00 78.31 886 LEU A N 1
ATOM 6950 C CA . LEU A 1 886 ? 2.584 1.849 1.421 1.00 78.31 886 LEU A CA 1
ATOM 6951 C C . LEU A 1 886 ? 2.822 2.753 2.629 1.00 78.31 886 LEU A C 1
ATOM 6953 O O . LEU A 1 886 ? 3.960 3.120 2.923 1.00 78.31 886 LEU A O 1
ATOM 6957 N N . ASP A 1 887 ? 1.754 3.025 3.358 1.00 77.88 887 ASP A N 1
ATOM 6958 C CA . ASP A 1 887 ? 1.766 3.616 4.688 1.00 77.88 887 ASP A CA 1
ATOM 6959 C C . ASP A 1 887 ? 1.088 2.652 5.663 1.00 77.88 887 ASP A C 1
ATOM 6961 O O . ASP A 1 887 ? 0.257 1.828 5.274 1.00 77.88 887 ASP A O 1
ATOM 6965 N N . ALA A 1 888 ? 1.467 2.718 6.935 1.00 78.50 888 ALA A N 1
ATOM 6966 C CA . ALA A 1 888 ? 0.829 1.931 7.979 1.00 78.50 888 ALA A CA 1
ATOM 6967 C C . ALA A 1 888 ? 0.727 2.769 9.246 1.00 78.50 888 ALA A C 1
ATOM 6969 O O . ALA A 1 888 ? 1.736 3.226 9.794 1.00 78.50 888 ALA A O 1
ATOM 6970 N N . TYR A 1 889 ? -0.509 2.944 9.695 1.00 80.81 889 TYR A N 1
ATOM 6971 C CA . TYR A 1 889 ? -0.849 3.758 10.850 1.00 80.81 889 TYR A CA 1
ATOM 6972 C C . TYR A 1 889 ? -1.335 2.866 11.978 1.00 80.81 889 TYR A C 1
ATOM 6974 O O . TYR A 1 889 ? -2.191 2.012 11.769 1.00 80.81 889 TYR A O 1
ATOM 6982 N N . TYR A 1 890 ? -0.801 3.068 13.171 1.00 82.12 890 TYR A N 1
ATOM 6983 C CA . TYR A 1 890 ? -1.210 2.365 14.374 1.00 82.12 890 TYR A CA 1
ATOM 6984 C C . TYR A 1 890 ? -2.131 3.274 15.174 1.00 82.12 890 TYR A C 1
ATOM 6986 O O . TYR A 1 890 ? -1.835 4.448 15.398 1.00 82.12 890 TYR A O 1
ATOM 6994 N N . VAL A 1 891 ? -3.264 2.728 15.588 1.00 87.38 891 VAL A N 1
ATOM 6995 C CA . VAL A 1 891 ? -4.274 3.419 16.376 1.00 87.38 891 VAL A CA 1
ATOM 6996 C C . VAL A 1 891 ? -4.496 2.623 17.648 1.00 87.38 891 VAL A C 1
ATOM 6998 O O . VAL A 1 891 ? -4.984 1.495 17.618 1.00 87.38 891 VAL A O 1
ATOM 7001 N N . GLY A 1 892 ? -4.110 3.223 18.767 1.00 88.19 892 GLY A N 1
ATOM 7002 C CA . GLY A 1 892 ? -4.333 2.697 20.104 1.00 88.19 892 GLY A CA 1
ATOM 7003 C C . GLY A 1 892 ? -5.558 3.359 20.709 1.00 88.19 892 GLY A C 1
ATOM 7004 O O . GLY A 1 892 ? -5.701 4.580 20.651 1.00 88.19 892 GLY A O 1
ATOM 7005 N N . VAL A 1 893 ? -6.449 2.577 21.304 1.00 90.81 893 VAL A N 1
ATOM 7006 C CA . VAL A 1 893 ? -7.630 3.088 22.002 1.00 90.81 893 VAL A CA 1
ATOM 7007 C C . VAL A 1 893 ? -7.773 2.380 23.334 1.00 90.81 893 VAL A C 1
ATOM 7009 O O . VAL A 1 893 ? -7.649 1.162 23.427 1.00 90.81 893 VAL A O 1
ATOM 7012 N N . GLN A 1 894 ? -8.053 3.145 24.378 1.00 90.75 894 GLN A N 1
ATOM 7013 C CA . GLN A 1 894 ? -8.365 2.604 25.693 1.00 90.75 894 GLN A CA 1
ATOM 7014 C C . GLN A 1 894 ? -9.535 3.357 26.298 1.00 90.75 894 GLN A C 1
ATOM 7016 O O . GLN A 1 894 ? -9.729 4.540 26.028 1.00 90.75 894 GLN A O 1
ATOM 7021 N N . GLY A 1 895 ? -10.320 2.695 27.130 1.00 90.06 895 GLY A N 1
ATOM 7022 C CA . GLY A 1 895 ? -11.462 3.336 27.754 1.00 90.06 895 GLY A CA 1
ATOM 7023 C C . GLY A 1 895 ? -12.010 2.559 28.929 1.00 90.06 895 GLY A C 1
ATOM 7024 O O . GLY A 1 895 ? -11.668 1.400 29.165 1.00 90.06 895 GLY A O 1
ATOM 7025 N N . GLU A 1 896 ? -12.859 3.234 29.689 1.00 88.62 896 GLU A N 1
ATOM 7026 C CA . GLU A 1 896 ? -13.552 2.677 30.840 1.00 88.62 896 GLU A CA 1
ATOM 7027 C C . GLU A 1 896 ? -14.929 3.332 30.975 1.00 88.62 896 GLU A C 1
ATOM 7029 O O . GLU A 1 896 ? -15.064 4.556 30.958 1.00 88.62 896 GLU A O 1
ATOM 7034 N N . TYR A 1 897 ? -15.963 2.513 31.155 1.00 89.69 897 TYR A N 1
ATOM 7035 C CA . TYR A 1 897 ? -17.265 2.993 31.592 1.00 89.69 897 TYR A CA 1
ATOM 7036 C C . TYR A 1 897 ? -17.241 3.244 33.096 1.00 89.69 897 TYR A C 1
ATOM 7038 O O . TYR A 1 897 ? -17.073 2.311 33.881 1.00 89.69 897 TYR A O 1
ATOM 7046 N N . ALA A 1 898 ? -17.513 4.485 33.507 1.00 85.12 898 ALA A N 1
ATOM 7047 C CA . ALA A 1 898 ? -17.643 4.815 34.925 1.00 85.12 898 ALA A CA 1
ATOM 7048 C C . ALA A 1 898 ? -18.782 4.018 35.586 1.00 85.12 898 ALA A C 1
ATOM 7050 O O . ALA A 1 898 ? -18.672 3.597 36.737 1.00 85.12 898 ALA A O 1
ATOM 7051 N N . ARG A 1 899 ? -19.878 3.789 34.851 1.00 90.00 899 ARG A N 1
ATOM 7052 C CA . ARG A 1 899 ? -20.963 2.882 35.237 1.00 90.00 899 ARG A CA 1
ATOM 7053 C C . ARG A 1 899 ? -21.626 2.292 34.001 1.00 90.00 899 ARG A C 1
ATOM 7055 O O . ARG A 1 899 ? -21.973 3.028 33.079 1.00 90.00 899 ARG A O 1
ATOM 7062 N N . PHE A 1 900 ? -21.849 0.986 34.016 1.00 93.62 900 PHE A N 1
ATOM 7063 C CA . PHE A 1 900 ? -22.556 0.264 32.965 1.00 93.62 900 PHE A CA 1
ATOM 7064 C C . PHE A 1 900 ? -23.676 -0.578 33.570 1.00 93.62 900 PHE A C 1
ATOM 7066 O O . PHE A 1 900 ? -23.431 -1.385 34.470 1.00 93.62 900 PHE A O 1
ATOM 7073 N N . GLU A 1 901 ? -24.901 -0.385 33.090 1.00 93.75 901 GLU A N 1
ATOM 7074 C CA . GLU A 1 901 ? -26.078 -1.103 33.560 1.00 93.75 901 GLU A CA 1
ATOM 7075 C C . GLU A 1 901 ? -26.743 -1.886 32.440 1.00 93.75 901 GLU A C 1
ATOM 7077 O O . GLU A 1 901 ? -26.956 -1.383 31.336 1.00 93.75 901 GLU A O 1
ATOM 7082 N N . VAL A 1 902 ? -27.152 -3.109 32.766 1.00 93.12 902 VAL A N 1
ATOM 7083 C CA . VAL A 1 902 ? -28.017 -3.910 31.904 1.00 93.12 902 VAL A CA 1
ATOM 7084 C C . VAL A 1 902 ? -29.229 -4.335 32.710 1.00 93.12 902 VAL A C 1
ATOM 7086 O O . VAL A 1 902 ? -29.125 -5.045 33.713 1.00 93.12 902 VAL A O 1
ATOM 7089 N N . ARG A 1 903 ? -30.404 -3.892 32.276 1.00 89.75 903 ARG A N 1
ATOM 7090 C CA . ARG A 1 903 ? -31.682 -4.236 32.891 1.00 89.75 903 ARG A CA 1
ATOM 7091 C C . ARG A 1 903 ? -32.365 -5.322 32.076 1.00 89.75 903 ARG A C 1
ATOM 7093 O O . ARG A 1 903 ? -32.534 -5.164 30.874 1.00 89.75 903 ARG A O 1
ATOM 7100 N N . ALA A 1 904 ? -32.801 -6.388 32.737 1.00 85.50 904 ALA A N 1
ATOM 7101 C CA . ALA A 1 904 ? -33.707 -7.389 32.179 1.00 85.50 904 ALA A CA 1
ATOM 7102 C C . ALA A 1 904 ? -35.101 -7.223 32.792 1.00 85.50 904 ALA A C 1
ATOM 7104 O O . ALA A 1 904 ? -35.234 -7.231 34.020 1.00 85.50 904 ALA A O 1
ATOM 7105 N N . ALA A 1 905 ? -36.136 -7.111 31.961 1.00 76.56 905 ALA A N 1
ATOM 7106 C CA . ALA A 1 905 ? -37.532 -7.063 32.395 1.00 76.56 905 ALA A CA 1
ATOM 7107 C C . ALA A 1 905 ? -38.348 -8.208 31.774 1.00 76.56 905 ALA A C 1
ATOM 7109 O O . ALA A 1 905 ? -38.196 -8.517 30.593 1.00 76.56 905 ALA A O 1
ATOM 7110 N N . ASP A 1 906 ? -39.217 -8.815 32.584 1.00 66.81 906 ASP A N 1
ATOM 7111 C CA . ASP A 1 906 ? -40.204 -9.814 32.154 1.00 66.81 906 ASP A CA 1
ATOM 7112 C C . ASP A 1 906 ? -41.443 -9.089 31.588 1.00 66.81 906 ASP A C 1
ATOM 7114 O O . ASP A 1 906 ? -42.097 -8.302 32.290 1.00 66.81 906 ASP A O 1
ATOM 7118 N N . GLY A 1 907 ? -41.750 -9.298 30.304 1.00 60.53 907 GLY A N 1
ATOM 7119 C CA . GLY A 1 907 ? -42.867 -8.647 29.613 1.00 60.53 907 GLY A CA 1
ATOM 7120 C C . GLY A 1 907 ? -42.623 -7.180 29.215 1.00 60.53 907 GLY A C 1
ATOM 7121 O O . GLY A 1 907 ? -41.558 -6.823 28.719 1.00 60.53 907 GLY A O 1
ATOM 7122 N N . ASP A 1 908 ? -43.648 -6.323 29.357 1.00 50.31 908 ASP A N 1
ATOM 7123 C CA . ASP A 1 908 ? -43.604 -4.904 28.946 1.00 50.31 908 ASP A CA 1
ATOM 7124 C C . ASP A 1 908 ? -42.420 -4.175 29.630 1.00 50.31 908 ASP A C 1
ATOM 7126 O O . ASP A 1 908 ? -42.322 -4.245 30.861 1.00 50.31 908 ASP A O 1
ATOM 7130 N N . PRO A 1 909 ? -41.550 -3.455 28.885 1.00 48.47 909 PRO A N 1
ATOM 7131 C CA . PRO A 1 909 ? -40.368 -2.762 29.421 1.00 48.47 909 PRO A CA 1
ATOM 7132 C C . PRO A 1 909 ? -40.680 -1.736 30.527 1.00 48.47 909 PRO A C 1
ATOM 7134 O O . PRO A 1 909 ? -39.785 -1.291 31.240 1.00 48.47 909 PRO A O 1
ATOM 7137 N N . THR A 1 910 ? -41.952 -1.374 30.721 1.00 46.53 910 THR A N 1
ATOM 7138 C CA . THR A 1 910 ? -42.415 -0.490 31.804 1.00 46.53 910 THR A CA 1
ATOM 7139 C C . THR A 1 910 ? -42.785 -1.213 33.111 1.00 46.53 910 THR A C 1
ATOM 7141 O O . THR A 1 910 ? -43.183 -0.563 34.086 1.00 46.53 910 THR A O 1
ATOM 7144 N N . SER A 1 911 ? -42.682 -2.546 33.170 1.00 42.19 911 SER A N 1
ATOM 7145 C CA . SER A 1 911 ? -43.035 -3.332 34.355 1.00 42.19 911 SER A CA 1
ATOM 7146 C C . SER A 1 911 ? -41.953 -3.249 35.455 1.00 42.19 911 SER A C 1
ATOM 7148 O O . SER A 1 911 ? -40.746 -3.223 35.215 1.00 42.19 911 SER A O 1
ATOM 7150 N N . ALA A 1 912 ? -42.391 -3.156 36.716 1.00 41.00 912 ALA A N 1
ATOM 7151 C CA . ALA A 1 912 ? -41.518 -2.932 37.877 1.00 41.00 912 ALA A CA 1
ATOM 7152 C C . ALA A 1 912 ? -40.757 -4.190 38.351 1.00 41.00 912 ALA A C 1
ATOM 7154 O O . ALA A 1 912 ? -39.997 -4.116 39.314 1.00 41.00 912 ALA A O 1
ATOM 7155 N N . THR A 1 913 ? -40.975 -5.339 37.713 1.00 58.22 913 THR A N 1
ATOM 7156 C CA . THR A 1 913 ? -40.330 -6.621 38.020 1.00 58.22 913 THR A CA 1
ATOM 7157 C C . THR A 1 913 ? -39.219 -6.880 37.008 1.00 58.22 913 THR A C 1
ATOM 7159 O O . THR A 1 913 ? -39.434 -7.549 36.004 1.00 58.22 913 THR A O 1
ATOM 7162 N N . GLY A 1 914 ? -38.041 -6.309 37.261 1.00 72.12 914 GLY A N 1
ATOM 7163 C CA . GLY A 1 914 ? -36.840 -6.509 36.451 1.00 72.12 914 GLY A CA 1
ATOM 7164 C C . GLY A 1 914 ? -35.585 -6.535 37.321 1.00 72.12 914 GLY A C 1
ATOM 7165 O O . GLY A 1 914 ? -35.595 -5.983 38.421 1.00 72.12 914 GLY A O 1
ATOM 7166 N N . LEU A 1 915 ? -34.533 -7.193 36.839 1.00 87.12 915 LEU A N 1
ATOM 7167 C CA . LEU A 1 915 ? -33.221 -7.270 37.486 1.00 87.12 915 LEU A CA 1
ATOM 7168 C C . LEU A 1 915 ? -32.264 -6.320 36.759 1.00 87.12 915 LEU A C 1
ATOM 7170 O O . LEU A 1 915 ? -32.205 -6.355 35.531 1.00 87.12 915 LEU A O 1
ATOM 7174 N N . THR A 1 916 ? -31.522 -5.497 37.496 1.00 91.81 916 THR A N 1
ATOM 7175 C CA . THR A 1 916 ? -30.477 -4.631 36.931 1.00 91.81 916 THR A CA 1
ATOM 7176 C C . THR A 1 916 ? -29.115 -5.156 37.361 1.00 91.81 916 THR A C 1
ATOM 7178 O O . THR A 1 916 ? -28.854 -5.264 38.558 1.00 91.81 916 THR A O 1
ATOM 7181 N N . TYR A 1 917 ? -28.270 -5.482 36.387 1.00 94.44 917 TYR A N 1
ATOM 7182 C CA . TYR A 1 917 ? -26.865 -5.817 36.587 1.00 94.44 917 TYR A CA 1
ATOM 7183 C C . TYR A 1 917 ? -26.018 -4.554 36.419 1.00 94.44 917 TYR A C 1
ATOM 7185 O O . TYR A 1 917 ? -26.156 -3.879 35.400 1.00 94.44 917 TYR A O 1
ATOM 7193 N N . VAL A 1 918 ? -25.184 -4.216 37.406 1.00 94.38 918 VAL A N 1
ATOM 7194 C CA . VAL A 1 918 ? -24.425 -2.953 37.444 1.00 94.38 918 VAL A CA 1
ATOM 7195 C C . VAL A 1 918 ? -22.929 -3.234 37.556 1.00 94.38 918 VAL A C 1
ATOM 7197 O O . VAL A 1 918 ? -22.483 -3.837 38.524 1.00 94.38 918 VAL A O 1
ATOM 7200 N N . ARG A 1 919 ? -22.135 -2.744 36.601 1.00 93.06 919 ARG A N 1
ATOM 7201 C CA . ARG A 1 919 ? -20.666 -2.697 36.682 1.00 93.06 919 ARG A CA 1
ATOM 7202 C C . ARG A 1 919 ? -20.241 -1.250 36.926 1.00 93.06 919 ARG A C 1
ATOM 7204 O O . ARG A 1 919 ? -20.358 -0.409 36.037 1.00 93.06 919 ARG A O 1
ATOM 7211 N N . GLN A 1 920 ? -19.798 -0.954 38.142 1.00 88.62 920 GLN A N 1
ATOM 7212 C CA . GLN A 1 920 ? -19.323 0.362 38.579 1.00 88.62 920 GLN A CA 1
ATOM 7213 C C . GLN A 1 920 ? -18.177 0.137 39.559 1.00 88.62 920 GLN A C 1
ATOM 7215 O O . GLN A 1 920 ? -18.343 -0.678 40.461 1.00 88.62 920 GLN A O 1
ATOM 7220 N N . ASP A 1 921 ? -17.076 0.881 39.430 1.00 84.94 921 ASP A N 1
ATOM 7221 C CA . ASP A 1 921 ? -15.961 0.776 40.376 1.00 84.94 921 ASP A CA 1
ATOM 7222 C C . ASP A 1 921 ? -16.411 1.104 41.802 1.00 84.94 921 ASP A C 1
ATOM 7224 O O . ASP A 1 921 ? -16.732 2.252 42.129 1.00 84.94 921 ASP A O 1
ATOM 7228 N N . THR A 1 922 ? -16.545 0.082 42.645 1.00 84.06 922 THR A N 1
ATOM 7229 C CA . THR A 1 922 ? -17.064 0.214 44.009 1.00 84.06 922 THR A CA 1
ATOM 7230 C C . THR A 1 922 ? -16.612 -0.964 44.869 1.00 84.06 922 THR A C 1
ATOM 7232 O O . THR A 1 922 ? -16.717 -2.128 44.473 1.00 84.06 922 THR A O 1
ATOM 7235 N N . GLU A 1 923 ? -16.139 -0.658 46.078 1.00 88.00 923 GLU A N 1
ATOM 7236 C CA . GLU A 1 923 ? -15.890 -1.659 47.117 1.00 88.00 923 GLU A CA 1
ATOM 7237 C C . GLU A 1 923 ? -17.222 -2.266 47.580 1.00 88.00 923 GLU A C 1
ATOM 7239 O O . GLU A 1 923 ? -18.172 -1.547 47.898 1.00 88.00 923 GLU A O 1
ATOM 7244 N N . THR A 1 924 ? -17.296 -3.595 47.615 1.00 90.81 924 THR A N 1
ATOM 7245 C CA . THR A 1 924 ? -18.513 -4.326 47.974 1.00 90.81 924 THR A CA 1
ATOM 7246 C C . THR A 1 924 ? -18.403 -4.907 49.374 1.00 90.81 924 THR A C 1
ATOM 7248 O O . THR A 1 924 ? -17.493 -5.682 49.686 1.00 90.81 924 THR A O 1
ATOM 7251 N N . THR A 1 925 ? -19.384 -4.577 50.212 1.00 91.50 925 THR A N 1
ATOM 7252 C CA . THR A 1 925 ? -19.505 -5.091 51.576 1.00 91.50 925 THR A CA 1
ATOM 7253 C C . THR A 1 925 ? -20.768 -5.936 51.738 1.00 91.50 925 THR A C 1
ATOM 7255 O O . THR A 1 925 ? -21.779 -5.734 51.064 1.00 91.50 925 THR A O 1
ATOM 7258 N N . ILE A 1 926 ? -20.713 -6.919 52.637 1.00 89.62 926 ILE A N 1
ATOM 7259 C CA . ILE A 1 926 ? -21.881 -7.664 53.114 1.00 89.62 926 ILE A CA 1
ATOM 7260 C C . ILE A 1 926 ? -22.198 -7.189 54.530 1.00 89.62 926 ILE A C 1
ATOM 7262 O O . ILE A 1 926 ? -21.355 -7.287 55.424 1.00 89.62 926 ILE A O 1
ATOM 7266 N N . GLU A 1 927 ? -23.429 -6.728 54.753 1.00 86.25 927 GLU A N 1
ATOM 7267 C CA . GLU A 1 927 ? -23.950 -6.498 56.102 1.00 86.25 927 GLU A CA 1
ATOM 7268 C C . GLU A 1 927 ? -24.010 -7.836 56.850 1.00 86.25 927 GLU A C 1
ATOM 7270 O O . GLU A 1 927 ? -24.690 -8.783 56.439 1.00 86.25 927 GLU A O 1
ATOM 7275 N N . THR A 1 928 ? -23.273 -7.934 57.951 1.00 81.56 928 THR A N 1
ATOM 7276 C CA . THR A 1 928 ? -23.266 -9.152 58.760 1.00 81.56 928 THR A CA 1
ATOM 7277 C C . THR A 1 928 ? -24.461 -9.152 59.727 1.00 81.56 928 THR A C 1
ATOM 7279 O O . THR A 1 928 ? -24.933 -8.092 60.150 1.00 81.56 928 THR A O 1
ATOM 7282 N N . PRO A 1 929 ? -24.980 -10.325 60.136 1.00 73.62 929 PRO A N 1
ATOM 7283 C CA . PRO A 1 929 ? -26.152 -10.388 61.006 1.00 73.62 929 PRO A CA 1
ATOM 7284 C C . PRO A 1 929 ? -25.928 -9.647 62.332 1.00 73.62 929 PRO A C 1
ATOM 7286 O O . PRO A 1 929 ? -24.857 -9.744 62.921 1.00 73.62 929 PRO A O 1
ATOM 7289 N N . THR A 1 930 ? -26.975 -9.046 62.913 1.00 63.22 930 THR A N 1
ATOM 7290 C CA . THR A 1 930 ? -26.935 -8.151 64.107 1.00 63.22 930 THR A CA 1
ATOM 7291 C C . THR A 1 930 ? -26.299 -8.735 65.392 1.00 63.22 930 THR A C 1
ATOM 7293 O O . THR A 1 930 ? -26.282 -8.091 66.441 1.00 63.22 930 THR A O 1
ATOM 7296 N N . ARG A 1 931 ? -25.860 -9.999 65.384 1.00 59.75 931 ARG A N 1
ATOM 7297 C CA . ARG A 1 931 ? -25.141 -10.650 66.494 1.00 59.75 931 ARG A CA 1
ATOM 7298 C C . ARG A 1 931 ? -23.673 -10.976 66.171 1.00 59.75 931 ARG A C 1
ATOM 7300 O O . ARG A 1 931 ? -23.043 -11.621 67.008 1.00 59.75 931 ARG A O 1
ATOM 7307 N N . ALA A 1 932 ? -23.171 -10.594 64.998 1.00 64.62 932 ALA A N 1
ATOM 7308 C CA . ALA A 1 932 ? -21.765 -10.683 64.620 1.00 64.62 932 ALA A CA 1
ATOM 7309 C C . ALA A 1 932 ? -20.933 -9.599 65.335 1.00 64.62 932 ALA A C 1
ATOM 7311 O O . ALA A 1 932 ? -21.477 -8.689 65.962 1.00 64.62 932 ALA A O 1
ATOM 7312 N N . ALA A 1 933 ? -19.607 -9.758 65.339 1.00 65.50 933 ALA A N 1
ATOM 7313 C CA . ALA A 1 933 ? -18.692 -8.859 66.050 1.00 65.50 933 ALA A CA 1
ATOM 7314 C C . ALA A 1 933 ? -18.248 -7.638 65.222 1.00 65.50 933 ALA A C 1
ATOM 7316 O O . ALA A 1 933 ? -17.800 -6.651 65.807 1.00 65.50 933 ALA A O 1
ATOM 7317 N N . GLN A 1 934 ? -18.363 -7.714 63.897 1.00 69.44 934 GLN A N 1
ATOM 7318 C CA . GLN A 1 934 ? -18.278 -6.585 62.967 1.00 69.44 934 GLN A CA 1
ATOM 7319 C C . GLN A 1 934 ? -19.682 -6.345 62.406 1.00 69.44 934 GLN A C 1
ATOM 7321 O O . GLN A 1 934 ? -20.498 -7.253 62.500 1.00 69.44 934 GLN A O 1
ATOM 7326 N N . ASP A 1 935 ? -19.975 -5.146 61.901 1.00 78.56 935 ASP A N 1
ATOM 7327 C CA . ASP A 1 935 ? -21.287 -4.834 61.312 1.00 78.56 935 ASP A CA 1
ATOM 7328 C C . ASP A 1 935 ? -21.290 -5.098 59.789 1.00 78.56 935 ASP A C 1
ATOM 7330 O O . ASP A 1 935 ? -22.303 -5.526 59.241 1.00 78.56 935 ASP A O 1
ATOM 7334 N N . GLU A 1 936 ? -20.138 -4.965 59.122 1.00 85.31 936 GLU A N 1
ATOM 7335 C CA . GLU A 1 936 ? -19.950 -5.163 57.677 1.00 85.31 936 GLU A CA 1
ATOM 7336 C C . GLU A 1 936 ? -18.667 -5.964 57.396 1.00 85.31 936 GLU A C 1
ATOM 7338 O O . GLU A 1 936 ? -17.695 -5.871 58.150 1.00 85.31 936 GLU A O 1
ATOM 7343 N N . LEU A 1 937 ? -18.670 -6.751 56.317 1.00 88.81 937 LEU A N 1
ATOM 7344 C CA . LEU A 1 937 ? -17.533 -7.532 55.823 1.00 88.81 937 LEU A CA 1
ATOM 7345 C C . LEU A 1 937 ? -17.221 -7.118 54.379 1.00 88.81 937 LEU A C 1
ATOM 7347 O O . LEU A 1 937 ? -18.052 -7.342 53.502 1.00 88.81 937 LEU A O 1
ATOM 7351 N N . THR A 1 938 ? -16.045 -6.542 54.120 1.00 91.69 938 THR A N 1
ATOM 7352 C CA . THR A 1 938 ? -15.588 -6.227 52.755 1.00 91.69 938 THR A CA 1
ATOM 7353 C C . THR A 1 938 ? -15.204 -7.507 52.022 1.00 91.69 938 THR A C 1
ATOM 7355 O O . THR A 1 938 ? -14.313 -8.230 52.469 1.00 91.69 938 THR A O 1
ATOM 7358 N N . VAL A 1 939 ? -15.877 -7.789 50.905 1.00 92.25 939 VAL A N 1
ATOM 7359 C CA . VAL A 1 939 ? -15.719 -9.050 50.157 1.00 92.25 939 VAL A CA 1
ATOM 7360 C C . VAL A 1 939 ? -14.850 -8.888 48.911 1.00 92.25 939 VAL A C 1
ATOM 7362 O O . VAL A 1 939 ? -14.309 -9.867 48.412 1.00 92.25 939 VAL A O 1
ATOM 7365 N N . GLY A 1 940 ? -14.681 -7.658 48.432 1.00 92.25 940 GLY A N 1
ATOM 7366 C CA . GLY A 1 940 ? -13.866 -7.343 47.264 1.00 92.25 940 GLY A CA 1
ATOM 7367 C C . GLY A 1 940 ? -14.373 -6.088 46.571 1.00 92.25 940 GLY A C 1
ATOM 7368 O O . GLY A 1 940 ? -14.998 -5.227 47.197 1.00 92.25 940 GLY A O 1
ATOM 7369 N N . SER A 1 941 ? -14.151 -6.011 45.265 1.00 91.31 941 SER A N 1
ATOM 7370 C CA . SER A 1 941 ? -14.537 -4.874 44.434 1.00 91.31 941 SER A CA 1
ATOM 7371 C C . SER A 1 941 ? -15.220 -5.312 43.138 1.00 91.31 941 SER A C 1
ATOM 7373 O O . SER A 1 941 ? -15.086 -6.445 42.661 1.00 91.31 941 SER A O 1
ATOM 7375 N N . VAL A 1 942 ? -16.020 -4.399 42.594 1.00 91.56 942 VAL A N 1
ATOM 7376 C CA . VAL A 1 942 ? -16.605 -4.515 41.258 1.00 91.56 942 VAL A CA 1
ATOM 7377 C C . VAL A 1 942 ? -15.681 -3.767 40.307 1.00 91.56 942 VAL A C 1
ATOM 7379 O O . VAL A 1 942 ? -15.589 -2.547 40.386 1.00 91.56 942 VAL A O 1
ATOM 7382 N N . GLU A 1 943 ? -15.010 -4.464 39.396 1.00 88.81 943 GLU A N 1
ATOM 7383 C CA . GLU A 1 943 ? -14.222 -3.794 38.361 1.00 88.81 943 GLU A CA 1
ATOM 7384 C C . GLU A 1 943 ? -15.165 -3.195 37.309 1.00 88.81 943 GLU A C 1
ATOM 7386 O O . GLU A 1 943 ? -16.122 -3.860 36.884 1.00 88.81 943 GLU A O 1
ATOM 7391 N N . PRO A 1 944 ? -14.926 -1.963 36.837 1.00 88.19 944 PRO A N 1
ATOM 7392 C CA . PRO A 1 944 ? -15.711 -1.391 35.752 1.00 88.19 944 PRO A CA 1
ATOM 7393 C C . PRO A 1 944 ? -15.437 -2.104 34.425 1.00 88.19 944 PRO A C 1
ATOM 7395 O O . PRO A 1 944 ? -14.506 -2.900 34.290 1.00 88.19 944 PRO A O 1
ATOM 7398 N N . ILE A 1 945 ? -16.274 -1.820 33.428 1.00 91.88 945 ILE A N 1
ATOM 7399 C CA . ILE A 1 945 ? -16.034 -2.299 32.067 1.00 91.88 945 ILE A CA 1
ATOM 7400 C C . ILE A 1 945 ? -14.978 -1.404 31.439 1.00 91.88 945 ILE A C 1
ATOM 7402 O O . ILE A 1 945 ? -15.234 -0.225 31.200 1.00 91.88 945 ILE A O 1
ATOM 7406 N N . SER A 1 946 ? -13.818 -1.975 31.151 1.00 90.69 946 SER A N 1
ATOM 7407 C CA . SER A 1 946 ? -12.728 -1.301 30.459 1.00 90.69 946 SER A CA 1
ATOM 7408 C C . SER A 1 946 ? -12.277 -2.072 29.230 1.00 90.69 946 SER A C 1
ATOM 7410 O O . SER A 1 946 ? -12.559 -3.268 29.081 1.00 90.69 946 SER A O 1
ATOM 7412 N N . PHE A 1 947 ? -11.593 -1.363 28.338 1.00 91.81 947 PHE A N 1
ATOM 7413 C CA . PHE A 1 947 ? -11.026 -1.923 27.125 1.00 91.81 947 PHE A CA 1
ATOM 7414 C C . PHE A 1 947 ? -9.715 -1.249 26.747 1.00 91.81 947 PHE A C 1
ATOM 7416 O O . PHE A 1 947 ? -9.502 -0.074 27.037 1.00 91.81 947 PHE A O 1
ATOM 7423 N N . GLU A 1 948 ? -8.865 -2.008 26.072 1.00 89.44 948 GLU A N 1
ATOM 7424 C CA . GLU A 1 948 ? -7.610 -1.564 25.477 1.00 89.44 948 GLU A CA 1
ATOM 7425 C C . GLU A 1 948 ? -7.470 -2.316 24.150 1.00 89.44 948 GLU A C 1
ATOM 7427 O O . GLU A 1 948 ? -7.573 -3.540 24.123 1.00 89.44 948 GLU A O 1
ATOM 7432 N N . ASN A 1 949 ? -7.336 -1.596 23.038 1.00 87.06 949 ASN A N 1
ATOM 7433 C CA . ASN A 1 949 ? -7.166 -2.183 21.711 1.00 87.06 949 ASN A CA 1
ATOM 7434 C C . ASN A 1 949 ? -6.117 -1.422 20.925 1.00 87.06 949 ASN A C 1
ATOM 7436 O O . ASN A 1 949 ? -5.996 -0.202 21.027 1.00 87.06 949 ASN A O 1
ATOM 7440 N N . GLU A 1 950 ? -5.448 -2.160 20.055 1.00 84.12 950 GLU A N 1
ATOM 7441 C CA . GLU A 1 950 ? -4.554 -1.621 19.051 1.00 84.12 950 GLU A CA 1
ATOM 7442 C C . GLU A 1 950 ? -5.007 -2.111 17.676 1.00 84.12 950 GLU A C 1
ATOM 7444 O O . GLU A 1 950 ? -5.389 -3.272 17.491 1.00 84.12 950 GLU A O 1
ATOM 7449 N N . LEU A 1 951 ? -5.009 -1.197 16.716 1.00 84.56 951 LEU A N 1
ATOM 7450 C CA . LEU A 1 951 ? -5.397 -1.430 15.336 1.00 84.56 951 LEU A CA 1
ATOM 7451 C C . LEU A 1 951 ? -4.294 -0.912 14.419 1.00 84.56 951 LEU A C 1
ATOM 7453 O O . LEU A 1 951 ? -3.767 0.172 14.640 1.00 84.56 951 LEU A O 1
ATOM 7457 N N . VAL A 1 952 ? -3.999 -1.649 13.352 1.00 81.50 952 VAL A N 1
ATOM 7458 C CA . VAL A 1 952 ? -3.170 -1.164 12.247 1.00 81.50 952 VAL A CA 1
ATOM 7459 C C . VAL A 1 952 ? -4.047 -0.880 11.032 1.00 81.50 952 VAL A C 1
ATOM 7461 O O . VAL A 1 952 ? -4.899 -1.688 10.664 1.00 81.50 952 VAL A O 1
ATOM 7464 N N . VAL A 1 953 ? -3.836 0.275 10.410 1.00 83.75 953 VAL A N 1
ATOM 7465 C CA . VAL A 1 953 ? -4.485 0.712 9.176 1.00 83.75 953 VAL A CA 1
ATOM 7466 C C . VAL A 1 953 ? -3.420 0.764 8.082 1.00 83.75 953 VAL A C 1
ATOM 7468 O O . VAL A 1 953 ? -2.684 1.753 7.997 1.00 83.75 953 VAL A O 1
ATOM 7471 N N . PRO A 1 954 ? -3.284 -0.290 7.260 1.00 80.12 954 PRO A N 1
ATOM 7472 C CA . PRO A 1 954 ? -2.442 -0.219 6.080 1.00 80.12 954 PRO A CA 1
ATOM 7473 C C . PRO A 1 954 ? -3.133 0.625 5.018 1.00 80.12 954 PRO A C 1
ATOM 7475 O O . PRO A 1 954 ? -4.326 0.470 4.766 1.00 80.12 954 PRO A O 1
ATOM 7478 N N . VAL A 1 955 ? -2.381 1.496 4.365 1.00 80.69 955 VAL A N 1
ATOM 7479 C CA . VAL A 1 955 ? -2.871 2.327 3.272 1.00 80.69 955 VAL A CA 1
ATOM 7480 C C . VAL A 1 955 ? -1.942 2.122 2.097 1.00 80.69 955 VAL A C 1
ATOM 7482 O O . VAL A 1 955 ? -0.748 2.398 2.183 1.00 80.69 955 VAL A O 1
ATOM 7485 N N . ILE A 1 956 ? -2.495 1.642 0.989 1.00 80.94 956 ILE A N 1
ATOM 7486 C CA . ILE A 1 956 ? -1.766 1.589 -0.269 1.00 80.94 956 ILE A CA 1
ATOM 7487 C C . ILE A 1 956 ? -2.331 2.629 -1.196 1.00 80.94 956 ILE A C 1
ATOM 7489 O O . ILE A 1 956 ? -3.525 2.629 -1.483 1.00 80.94 956 ILE A O 1
ATOM 7493 N N . VAL A 1 957 ? -1.444 3.501 -1.656 1.00 81.06 957 VAL A N 1
ATOM 7494 C CA . VAL A 1 957 ? -1.809 4.646 -2.465 1.00 81.06 957 VAL A CA 1
ATOM 7495 C C . VAL A 1 957 ? -1.085 4.579 -3.805 1.00 81.06 957 VAL A C 1
ATOM 7497 O O . VAL A 1 957 ? 0.133 4.803 -3.867 1.00 81.06 957 VAL A O 1
ATOM 7500 N N . PRO A 1 958 ? -1.813 4.273 -4.889 1.00 79.88 958 PRO A N 1
ATOM 7501 C CA . PRO A 1 958 ? -1.301 4.389 -6.238 1.00 79.88 958 PRO A CA 1
ATOM 7502 C C . PRO A 1 958 ? -1.206 5.867 -6.645 1.00 79.88 958 PRO A C 1
ATOM 7504 O O . PRO A 1 958 ? -2.000 6.713 -6.243 1.00 79.88 958 PRO A O 1
ATOM 7507 N N . SER A 1 959 ? -0.206 6.193 -7.456 1.00 75.31 959 SER A N 1
ATOM 7508 C CA . SER A 1 959 ? 0.053 7.538 -7.961 1.00 75.31 959 SER A CA 1
ATOM 7509 C C . SER A 1 959 ? -0.044 7.525 -9.483 1.00 75.31 959 SER A C 1
ATOM 7511 O O . SER A 1 959 ? 0.886 7.050 -10.126 1.00 75.31 959 SER A O 1
ATOM 7513 N N . PRO A 1 960 ? -1.125 8.038 -10.102 1.00 65.94 960 PRO A N 1
ATOM 7514 C CA . PRO A 1 960 ? -1.305 7.983 -11.561 1.00 65.94 960 PRO A CA 1
ATOM 7515 C C . PRO A 1 960 ? -0.227 8.741 -12.339 1.00 65.94 960 PRO A C 1
ATOM 7517 O O . PRO A 1 960 ? 0.002 8.481 -13.522 1.00 65.94 960 PRO A O 1
ATOM 7520 N N . GLN A 1 961 ? 0.455 9.663 -11.663 1.00 66.88 961 GLN A N 1
ATOM 7521 C CA . GLN A 1 961 ? 1.619 10.378 -12.159 1.00 66.88 961 GLN A CA 1
ATOM 7522 C C . GLN A 1 961 ? 2.838 9.981 -11.336 1.00 66.88 961 GLN A C 1
ATOM 7524 O O . GLN A 1 961 ? 2.750 9.777 -10.124 1.00 66.88 961 GLN A O 1
ATOM 7529 N N . LEU A 1 962 ? 3.990 9.904 -11.994 1.00 63.97 962 LEU A N 1
ATOM 7530 C CA . LEU A 1 962 ? 5.246 9.649 -11.311 1.00 63.97 962 LEU A CA 1
ATOM 7531 C C . LEU A 1 962 ? 5.580 10.831 -10.394 1.00 63.97 962 LEU A C 1
ATOM 7533 O O . LEU A 1 962 ? 5.835 11.943 -10.857 1.00 63.97 962 LEU A O 1
ATOM 7537 N N . VAL A 1 963 ? 5.570 10.580 -9.086 1.00 63.19 963 VAL A N 1
ATOM 7538 C CA . VAL A 1 963 ? 5.941 11.570 -8.071 1.00 63.19 963 VAL A CA 1
ATOM 7539 C C . VAL A 1 963 ? 7.391 11.395 -7.677 1.00 63.19 963 VAL A C 1
ATOM 7541 O O . VAL A 1 963 ? 7.884 10.281 -7.537 1.00 63.19 963 VAL A O 1
ATOM 7544 N N . THR A 1 964 ? 8.081 12.512 -7.489 1.00 57.41 964 THR A N 1
ATOM 7545 C CA . THR A 1 964 ? 9.500 12.532 -7.138 1.00 57.41 964 THR A CA 1
ATOM 7546 C C . THR A 1 964 ? 9.749 11.829 -5.807 1.00 57.41 964 THR A C 1
ATOM 7548 O O . THR A 1 964 ? 8.994 12.045 -4.861 1.00 57.41 964 THR A O 1
ATOM 7551 N N . LYS A 1 965 ? 10.822 11.040 -5.679 1.00 53.19 965 LYS A N 1
ATOM 7552 C CA . LYS A 1 965 ? 11.254 10.485 -4.386 1.00 53.19 965 LYS A CA 1
ATOM 7553 C C . LYS A 1 965 ? 11.391 11.626 -3.367 1.00 53.19 965 LYS A C 1
ATOM 7555 O O . LYS A 1 965 ? 12.110 12.594 -3.599 1.00 53.19 965 LYS A O 1
ATOM 7560 N N . GLY A 1 966 ? 10.663 11.528 -2.254 1.00 50.38 966 GLY A N 1
ATOM 7561 C CA . GLY A 1 966 ? 10.579 12.588 -1.244 1.00 50.38 966 GLY A CA 1
ATOM 7562 C C . GLY A 1 966 ? 9.428 13.584 -1.427 1.00 50.38 966 GLY A C 1
ATOM 7563 O O . GLY A 1 966 ? 9.263 14.431 -0.557 1.00 50.38 966 GLY A O 1
ATOM 7564 N N . SER A 1 967 ? 8.627 13.487 -2.498 1.00 58.19 967 SER A N 1
ATOM 7565 C CA . SER A 1 967 ? 7.335 14.184 -2.640 1.00 58.19 967 SER A CA 1
ATOM 7566 C C . SER A 1 967 ? 6.462 13.941 -1.408 1.00 58.19 967 SER A C 1
ATOM 7568 O O . SER A 1 967 ? 6.610 12.879 -0.804 1.00 58.19 967 SER A O 1
ATOM 7570 N N . PRO A 1 968 ? 5.562 14.874 -1.028 1.00 60.94 968 PRO A N 1
ATOM 7571 C CA . PRO A 1 968 ? 4.575 14.593 -0.004 1.00 60.94 968 PRO A CA 1
ATOM 7572 C C . PRO A 1 968 ? 3.913 13.249 -0.226 1.00 60.94 968 PRO A C 1
ATOM 7574 O O . PRO A 1 968 ? 3.306 13.025 -1.272 1.00 60.94 968 PRO A O 1
ATOM 7577 N N . GLY A 1 969 ? 4.117 12.356 0.733 1.00 64.69 969 GLY A N 1
ATOM 7578 C CA . GLY A 1 969 ? 3.327 11.152 0.841 1.00 64.69 969 GLY A CA 1
ATOM 7579 C C . GLY A 1 969 ? 1.938 11.516 1.319 1.00 64.69 969 GLY A C 1
ATOM 7580 O O . GLY A 1 969 ? 1.620 12.688 1.534 1.00 64.69 969 GLY A O 1
ATOM 7581 N N . VAL A 1 970 ? 1.124 10.496 1.514 1.00 72.44 970 VAL A N 1
ATOM 7582 C CA . VAL A 1 970 ? -0.145 10.677 2.206 1.00 72.44 970 VAL A CA 1
ATOM 7583 C C . VAL A 1 970 ? 0.095 10.693 3.715 1.00 72.44 970 VAL A C 1
ATOM 7585 O O . VAL A 1 970 ? 1.052 10.094 4.211 1.00 72.44 970 VAL A O 1
ATOM 7588 N N . GLY A 1 971 ? -0.749 11.422 4.437 1.00 66.81 971 GLY A N 1
ATOM 7589 C CA . GLY A 1 971 ? -0.707 11.499 5.893 1.00 66.81 971 GLY A CA 1
ATOM 7590 C C . GLY A 1 971 ? 0.334 12.446 6.485 1.00 66.81 971 GLY A C 1
ATOM 7591 O O . GLY A 1 971 ? 0.764 13.414 5.857 1.00 66.81 971 GLY A O 1
ATOM 7592 N N . ASP A 1 972 ? 0.661 12.215 7.756 1.00 64.19 972 ASP A N 1
ATOM 7593 C CA . ASP A 1 972 ? 1.110 13.269 8.666 1.00 64.19 972 ASP A CA 1
ATOM 7594 C C . ASP A 1 972 ? 2.439 13.929 8.274 1.00 64.19 972 ASP A C 1
ATOM 7596 O O . ASP A 1 972 ? 3.538 13.376 8.405 1.00 64.19 972 ASP A O 1
ATOM 7600 N N . MET A 1 973 ? 2.357 15.204 7.887 1.00 59.69 973 MET A N 1
ATOM 7601 C CA . MET A 1 973 ? 3.527 16.036 7.631 1.00 59.69 973 MET A CA 1
ATOM 7602 C C . MET A 1 973 ? 4.275 16.341 8.939 1.00 59.69 973 MET A C 1
ATOM 7604 O O . MET A 1 973 ? 4.039 17.353 9.607 1.00 59.69 973 MET A O 1
ATOM 7608 N N . TRP A 1 974 ? 5.261 15.518 9.299 1.00 57.06 974 TRP A N 1
ATOM 7609 C CA . TRP A 1 974 ? 6.175 15.851 10.393 1.00 57.06 974 TRP A CA 1
ATOM 7610 C C . TRP A 1 974 ? 6.879 17.182 10.097 1.00 57.06 974 TRP A C 1
ATOM 7612 O O . TRP A 1 974 ? 7.539 17.372 9.070 1.00 57.06 974 TRP A O 1
ATOM 7622 N N . ARG A 1 975 ? 6.759 18.146 11.019 1.00 47.09 975 ARG A N 1
ATOM 7623 C CA . ARG A 1 975 ? 7.421 19.450 10.879 1.00 47.09 975 ARG A CA 1
ATOM 7624 C C . ARG A 1 975 ? 8.938 19.280 10.933 1.00 47.09 975 ARG A C 1
ATOM 7626 O O . ARG A 1 975 ? 9.550 19.226 12.001 1.00 47.09 975 ARG A O 1
ATOM 7633 N N . TYR A 1 976 ? 9.543 19.257 9.751 1.00 38.41 976 TYR A N 1
ATOM 7634 C CA . TYR A 1 976 ? 10.983 19.194 9.549 1.00 38.41 976 TYR A CA 1
ATOM 7635 C C . TYR A 1 976 ? 11.705 20.310 10.330 1.00 38.41 976 TYR A C 1
ATOM 7637 O O . TYR A 1 976 ? 11.573 21.493 10.014 1.00 38.41 976 TYR A O 1
ATOM 7645 N N . GLY A 1 977 ? 12.470 19.949 11.369 1.00 39.47 977 GLY A N 1
ATOM 7646 C CA . GLY A 1 977 ? 13.284 20.895 12.150 1.00 39.47 977 GLY A CA 1
ATOM 7647 C C . GLY A 1 977 ? 13.357 20.640 13.657 1.00 39.47 977 GLY A C 1
ATOM 7648 O O . GLY A 1 977 ? 14.210 21.226 14.326 1.00 39.47 977 GLY A O 1
ATOM 7649 N N . ASN A 1 978 ? 12.520 19.753 14.199 1.00 38.22 978 ASN A N 1
ATOM 7650 C CA . ASN A 1 978 ? 12.584 19.340 15.597 1.00 38.22 978 ASN A CA 1
ATOM 7651 C C . ASN A 1 978 ? 12.621 17.807 15.647 1.00 38.22 978 ASN A C 1
ATOM 7653 O O . ASN A 1 978 ? 11.613 17.164 15.396 1.00 38.22 978 ASN A O 1
ATOM 7657 N N . ILE A 1 979 ? 13.773 17.219 15.990 1.00 37.97 979 ILE A N 1
ATOM 7658 C CA . ILE A 1 979 ? 13.950 15.763 16.219 1.00 37.97 979 ILE A CA 1
ATOM 7659 C C . ILE A 1 979 ? 12.973 15.208 17.284 1.00 37.97 979 ILE A C 1
ATOM 7661 O O . ILE A 1 979 ? 12.849 14.002 17.440 1.00 37.97 979 ILE A O 1
ATOM 7665 N N . ASN A 1 980 ? 12.258 16.094 17.984 1.00 40.84 980 ASN A N 1
ATOM 7666 C CA . ASN A 1 980 ? 11.268 15.792 19.009 1.00 40.84 980 ASN A CA 1
ATOM 7667 C C . ASN A 1 980 ? 9.808 16.000 18.552 1.00 40.84 980 ASN A C 1
ATOM 7669 O O . ASN A 1 980 ? 8.947 16.102 19.420 1.00 40.84 980 ASN A O 1
ATOM 7673 N N . SER A 1 981 ? 9.513 16.173 17.256 1.00 39.84 981 SER A N 1
ATOM 7674 C CA . SER A 1 981 ? 8.123 16.085 16.780 1.00 39.84 981 SER A CA 1
ATOM 7675 C C . SER A 1 981 ? 7.758 14.604 16.727 1.00 39.84 981 SER A C 1
ATOM 7677 O O . SER A 1 981 ? 8.346 13.891 15.913 1.00 39.84 981 SER A O 1
ATOM 7679 N N . PRO A 1 982 ? 6.893 14.120 17.630 1.00 49.75 982 PRO A N 1
ATOM 7680 C CA . PRO A 1 982 ? 6.634 12.698 17.727 1.00 49.75 982 PRO A CA 1
ATOM 7681 C C . PRO A 1 982 ? 5.892 12.230 16.470 1.00 49.75 982 PRO A C 1
ATOM 7683 O O . PRO A 1 982 ? 4.993 12.916 15.991 1.00 49.75 982 PRO A O 1
ATOM 7686 N N . ARG A 1 983 ? 6.255 11.044 15.965 1.00 63.62 983 ARG A N 1
ATOM 7687 C CA . ARG A 1 983 ? 5.454 10.253 15.002 1.00 63.62 983 ARG A CA 1
ATOM 7688 C C . ARG A 1 983 ? 4.154 9.746 15.638 1.00 63.62 983 ARG A C 1
ATOM 7690 O O . ARG A 1 983 ? 3.469 8.918 15.068 1.00 63.62 983 ARG A O 1
ATOM 7697 N N . GLU A 1 984 ? 3.876 10.216 16.845 1.00 73.69 984 GLU A N 1
ATOM 7698 C CA . GLU A 1 984 ? 2.911 9.726 17.794 1.00 73.69 984 GLU A CA 1
ATOM 7699 C C . GLU A 1 984 ? 2.125 10.923 18.337 1.00 73.69 984 GLU A C 1
ATOM 7701 O O . GLU A 1 984 ? 2.718 11.924 18.750 1.00 73.69 984 GLU A O 1
ATOM 7706 N N . HIS A 1 985 ? 0.802 10.838 18.370 1.00 78.62 985 HIS A N 1
ATOM 7707 C CA . HIS A 1 985 ? -0.042 11.874 18.948 1.00 78.62 985 HIS A CA 1
ATOM 7708 C C . HIS A 1 985 ? -1.108 11.260 19.854 1.00 78.62 985 HIS A C 1
ATOM 7710 O O . HIS A 1 985 ? -2.053 10.621 19.397 1.00 78.62 985 HIS A O 1
ATOM 7716 N N . CYS A 1 986 ? -0.981 11.500 21.156 1.00 84.50 986 CYS A N 1
ATOM 7717 C CA . CYS A 1 986 ? -1.928 11.018 22.157 1.00 84.50 986 CYS A CA 1
ATOM 7718 C C . CYS A 1 986 ? -2.976 12.088 22.469 1.00 84.50 986 CYS A C 1
ATOM 7720 O O . CYS A 1 986 ? -2.652 13.278 22.525 1.00 84.50 986 CYS A O 1
ATOM 7722 N N . SER A 1 987 ? -4.220 11.675 22.706 1.00 87.88 987 SER A N 1
ATOM 7723 C CA . SER A 1 987 ? -5.269 12.573 23.187 1.00 87.88 987 SER A CA 1
ATOM 7724 C C . SER A 1 987 ? -4.909 13.146 24.560 1.00 87.88 987 SER A C 1
ATOM 7726 O O . SER A 1 987 ? -4.144 12.547 25.325 1.00 87.88 987 SER A O 1
ATOM 7728 N N . GLU A 1 988 ? -5.465 14.313 24.899 1.00 82.38 988 GLU A N 1
ATOM 7729 C CA . GLU A 1 988 ? -5.208 14.946 26.200 1.00 82.38 988 GLU A CA 1
ATOM 7730 C C . GLU A 1 988 ? -5.583 14.018 27.369 1.00 82.38 988 GLU A C 1
ATOM 7732 O O . GLU A 1 988 ? -4.850 13.941 28.359 1.00 82.38 988 GLU A O 1
ATOM 7737 N N . GLY A 1 989 ? -6.677 13.262 27.219 1.00 79.88 989 GLY A N 1
ATOM 7738 C CA . GLY A 1 989 ? -7.164 12.288 28.192 1.00 79.88 989 GLY A CA 1
ATOM 7739 C C . GLY A 1 989 ? -6.406 10.961 28.252 1.00 79.88 989 GLY A C 1
ATOM 7740 O O . GLY A 1 989 ? -6.687 10.176 29.150 1.00 79.88 989 GLY A O 1
ATOM 7741 N N . TRP A 1 990 ? -5.421 10.687 27.383 1.00 85.00 990 TRP A N 1
ATOM 7742 C CA . TRP A 1 990 ? -4.758 9.372 27.340 1.00 85.00 990 TRP A CA 1
ATOM 7743 C C . TRP A 1 990 ? -4.202 8.918 28.696 1.00 85.00 990 TRP A C 1
ATOM 7745 O O . TRP A 1 990 ? -4.387 7.779 29.107 1.00 85.00 990 TRP A O 1
ATOM 7755 N N . LYS A 1 991 ? -3.546 9.823 29.428 1.00 78.25 991 LYS A N 1
ATOM 7756 C CA . LYS A 1 991 ? -2.934 9.523 30.739 1.00 78.25 991 LYS A CA 1
ATOM 7757 C C . LYS A 1 991 ? -3.955 9.295 31.853 1.00 78.25 991 LYS A C 1
ATOM 7759 O O . LYS A 1 991 ? -3.578 8.870 32.937 1.00 78.25 991 LYS A O 1
ATOM 7764 N N . ASN A 1 992 ? -5.210 9.607 31.563 1.00 77.75 992 ASN A N 1
ATOM 7765 C CA . ASN A 1 992 ? -6.335 9.699 32.477 1.00 77.75 992 ASN A CA 1
ATOM 7766 C C . ASN A 1 992 ? -7.406 8.632 32.173 1.00 77.75 992 ASN A C 1
ATOM 7768 O O . ASN A 1 992 ? -8.439 8.600 32.839 1.00 77.75 992 ASN A O 1
ATOM 7772 N N . ALA A 1 993 ? -7.179 7.771 31.174 1.00 79.44 993 ALA A N 1
ATOM 7773 C CA . ALA A 1 993 ? -8.098 6.724 30.737 1.00 79.44 993 ALA A CA 1
ATOM 7774 C C . ALA A 1 993 ? -7.618 5.319 31.151 1.00 79.44 993 ALA A C 1
ATOM 7776 O O . ALA A 1 993 ? -6.419 5.080 31.297 1.00 79.44 993 ALA A O 1
ATOM 7777 N N . GLY A 1 994 ? -8.566 4.385 31.301 1.00 70.12 994 GLY A N 1
ATOM 7778 C CA . GLY A 1 994 ? -8.308 2.961 31.564 1.00 70.12 994 GLY A CA 1
ATOM 7779 C C . GLY A 1 994 ? -8.022 2.585 33.030 1.00 70.12 994 GLY A C 1
ATOM 7780 O O . GLY A 1 994 ? -7.777 3.430 33.891 1.00 70.12 994 GLY A O 1
ATOM 7781 N N . THR A 1 995 ? -8.024 1.275 33.317 1.00 56.12 995 THR A N 1
ATOM 7782 C CA . THR A 1 995 ? -7.879 0.709 34.679 1.00 56.12 995 THR A CA 1
ATOM 7783 C C . THR A 1 995 ? -6.446 0.738 35.223 1.00 56.12 995 THR A C 1
ATOM 7785 O O . THR A 1 995 ? -6.247 0.625 36.431 1.00 56.12 995 THR A O 1
ATOM 7788 N N . LYS A 1 996 ? -5.436 0.902 34.354 1.00 53.53 996 LYS A N 1
ATOM 7789 C CA . LYS A 1 996 ? -3.997 0.963 34.696 1.00 53.53 996 LYS A CA 1
ATOM 7790 C C . LYS A 1 996 ? -3.467 2.398 34.793 1.00 53.53 996 LYS A C 1
ATOM 7792 O O . LYS A 1 996 ? -2.296 2.653 34.512 1.00 53.53 996 LYS A O 1
ATOM 7797 N N . TYR A 1 997 ? -4.338 3.331 35.161 1.00 57.50 997 TYR A N 1
ATOM 7798 C CA . TYR A 1 997 ? -4.004 4.731 35.380 1.00 57.50 997 TYR A CA 1
ATOM 7799 C C . TYR A 1 997 ? -2.745 4.893 36.259 1.00 57.50 997 TYR A C 1
ATOM 7801 O O . TYR A 1 997 ? -2.723 4.502 37.427 1.00 57.50 997 TYR A O 1
ATOM 7809 N N . ASP A 1 998 ? -1.688 5.487 35.696 1.00 52.72 998 ASP A N 1
ATOM 7810 C CA . ASP A 1 998 ? -0.482 5.887 36.427 1.00 52.72 998 ASP A CA 1
ATOM 7811 C C . ASP A 1 998 ? -0.005 7.261 35.941 1.00 52.72 998 ASP A C 1
ATOM 7813 O O . ASP A 1 998 ? 0.682 7.382 34.922 1.00 52.72 998 ASP A O 1
ATOM 7817 N N . MET A 1 999 ? -0.305 8.305 36.727 1.00 49.81 999 MET A N 1
ATOM 7818 C CA . MET A 1 999 ? 0.158 9.684 36.498 1.00 49.81 999 MET A CA 1
ATOM 7819 C C . MET A 1 999 ? 1.685 9.798 36.313 1.00 49.81 999 MET A C 1
ATOM 7821 O O . MET A 1 999 ? 2.185 10.797 35.781 1.00 49.81 999 MET A O 1
ATOM 7825 N N . ASN A 1 1000 ? 2.462 8.820 36.798 1.00 42.78 1000 ASN A N 1
ATOM 7826 C CA . ASN A 1 1000 ? 3.922 8.845 36.739 1.00 42.78 1000 ASN A CA 1
ATOM 7827 C C . ASN A 1 1000 ? 4.488 8.217 35.464 1.00 42.78 1000 ASN A C 1
ATOM 7829 O O . ASN A 1 1000 ? 5.686 8.386 35.196 1.00 42.78 1000 ASN A O 1
ATOM 7833 N N . ASN A 1 1001 ? 3.665 7.525 34.671 1.00 48.62 1001 ASN A N 1
ATOM 7834 C CA . ASN A 1 1001 ? 4.133 6.834 33.485 1.00 48.62 1001 ASN A CA 1
ATOM 7835 C C . ASN A 1 1001 ? 4.222 7.809 32.297 1.00 48.62 1001 ASN A C 1
ATOM 7837 O O . ASN A 1 1001 ? 3.231 8.339 31.805 1.00 48.62 1001 ASN A O 1
ATOM 7841 N N . ARG A 1 1002 ? 5.450 8.106 31.855 1.00 46.47 1002 ARG A N 1
ATOM 7842 C CA . ARG A 1 1002 ? 5.738 9.029 30.736 1.00 46.47 1002 ARG A CA 1
ATOM 7843 C C . ARG A 1 1002 ? 5.917 8.315 29.391 1.00 46.47 1002 ARG A C 1
ATOM 7845 O O . ARG A 1 1002 ? 6.618 8.850 28.535 1.00 46.47 1002 ARG A O 1
ATOM 7852 N N . HIS A 1 1003 ? 5.378 7.113 29.236 1.00 53.25 1003 HIS A N 1
ATOM 7853 C CA . HIS A 1 1003 ? 5.490 6.393 27.968 1.00 53.25 1003 HIS A CA 1
ATOM 7854 C C . HIS A 1 1003 ? 4.513 6.977 26.938 1.00 53.25 1003 HIS A C 1
ATOM 7856 O O . HIS A 1 1003 ? 3.545 7.645 27.317 1.00 53.25 1003 HIS A O 1
ATOM 7862 N N . GLY A 1 1004 ? 4.827 6.780 25.657 1.00 60.91 1004 GLY A N 1
ATOM 7863 C CA . GLY A 1 1004 ? 3.892 7.017 24.561 1.00 60.91 1004 GLY A CA 1
ATOM 7864 C C . GLY A 1 1004 ? 2.584 6.242 24.763 1.00 60.91 1004 GLY A C 1
ATOM 7865 O O . GLY A 1 1004 ? 2.532 5.287 25.541 1.00 60.91 1004 GLY A O 1
ATOM 7866 N N . CYS A 1 1005 ? 1.518 6.697 24.113 1.00 70.06 1005 CYS A N 1
ATOM 7867 C CA . CYS A 1 1005 ? 0.271 5.962 23.964 1.00 70.06 1005 CYS A CA 1
ATOM 7868 C C . CYS A 1 1005 ? 0.392 4.698 23.108 1.00 70.06 1005 CYS A C 1
ATOM 7870 O O . CYS A 1 1005 ? -0.405 3.783 23.282 1.00 70.06 1005 CYS A O 1
ATOM 7872 N N . ILE A 1 1006 ? 1.389 4.615 22.232 1.00 66.94 1006 ILE A N 1
ATOM 7873 C CA . ILE A 1 1006 ? 1.711 3.428 21.438 1.00 66.94 1006 ILE A CA 1
ATOM 7874 C C . ILE A 1 1006 ? 3.188 3.115 21.695 1.00 66.94 1006 ILE A C 1
ATOM 7876 O O . ILE A 1 1006 ? 4.025 4.019 21.721 1.00 66.94 1006 ILE A O 1
ATOM 7880 N N . SER A 1 1007 ? 3.533 1.856 21.988 1.00 52.75 1007 SER A N 1
ATOM 7881 C CA . SER A 1 1007 ? 4.931 1.523 22.277 1.00 52.75 1007 SER A CA 1
ATOM 7882 C C . SER A 1 1007 ? 5.801 1.714 21.033 1.00 52.75 1007 SER A C 1
ATOM 7884 O O . SER A 1 1007 ? 5.465 1.217 19.967 1.00 52.75 1007 SER A O 1
ATOM 7886 N N . ASP A 1 1008 ? 6.958 2.372 21.182 1.00 44.56 1008 ASP A N 1
ATOM 7887 C CA . ASP A 1 1008 ? 7.983 2.477 20.122 1.00 44.56 1008 ASP A CA 1
ATOM 7888 C C . ASP A 1 1008 ? 8.491 1.097 19.647 1.00 44.56 1008 ASP A C 1
ATOM 7890 O O . ASP A 1 1008 ? 9.080 0.977 18.571 1.00 44.56 1008 ASP A O 1
ATOM 7894 N N . ASP A 1 1009 ? 8.296 0.062 20.468 1.00 38.28 1009 ASP A N 1
ATOM 7895 C CA . ASP A 1 1009 ? 8.433 -1.324 20.051 1.00 38.28 1009 ASP A CA 1
ATOM 7896 C C . ASP A 1 1009 ? 7.219 -1.640 19.169 1.00 38.28 1009 ASP A C 1
ATOM 7898 O O . ASP A 1 1009 ? 6.114 -1.806 19.691 1.00 38.28 1009 ASP A O 1
ATOM 7902 N N . ALA A 1 1010 ? 7.418 -1.703 17.846 1.00 36.28 1010 ALA A N 1
ATOM 7903 C CA . ALA A 1 1010 ? 6.447 -2.305 16.932 1.00 36.28 1010 ALA A CA 1
ATOM 7904 C C . ALA A 1 1010 ? 5.909 -3.598 17.570 1.00 36.28 1010 ALA A C 1
ATOM 7906 O O . ALA A 1 1010 ? 6.704 -4.300 18.219 1.00 36.28 1010 ALA A O 1
ATOM 7907 N N . PRO A 1 1011 ? 4.604 -3.914 17.445 1.00 36.16 1011 PRO A N 1
ATOM 7908 C CA . PRO A 1 1011 ? 4.056 -5.124 18.036 1.00 36.16 1011 PRO A CA 1
ATOM 7909 C C . PRO A 1 1011 ? 4.991 -6.276 17.687 1.00 36.16 1011 PRO A C 1
ATOM 7911 O O . PRO A 1 1011 ? 5.322 -6.477 16.515 1.00 36.16 1011 PRO A O 1
ATOM 7914 N N . GLN A 1 1012 ? 5.503 -6.957 18.723 1.00 31.09 1012 GLN A N 1
ATOM 7915 C CA . GLN A 1 1012 ? 6.349 -8.139 18.554 1.00 31.09 1012 GLN A CA 1
ATOM 7916 C C . GLN A 1 1012 ? 5.756 -8.987 17.435 1.00 31.09 1012 GLN A C 1
ATOM 7918 O O . GLN A 1 1012 ? 4.526 -9.096 17.426 1.00 31.09 1012 GLN A O 1
ATOM 7923 N N . PRO A 1 1013 ? 6.584 -9.557 16.530 1.00 31.28 1013 PRO A N 1
ATOM 7924 C CA . PRO A 1 1013 ? 6.106 -10.253 15.343 1.00 31.28 1013 PRO A CA 1
ATOM 7925 C C . PRO A 1 1013 ? 4.879 -11.065 15.720 1.00 31.28 1013 PRO A C 1
ATOM 7927 O O . PRO A 1 1013 ? 4.966 -11.931 16.603 1.00 31.28 1013 PRO A O 1
ATOM 7930 N N . LEU A 1 1014 ? 3.741 -10.657 15.141 1.00 32.47 1014 LEU A N 1
ATOM 7931 C CA . LEU A 1 1014 ? 2.425 -11.210 15.434 1.00 32.47 1014 LEU A CA 1
ATOM 7932 C C . LEU A 1 1014 ? 2.578 -12.730 15.499 1.00 32.47 1014 LEU A C 1
ATOM 7934 O O . LEU A 1 1014 ? 3.287 -13.285 14.653 1.00 32.47 1014 LEU A O 1
ATOM 7938 N N . PRO A 1 1015 ? 2.015 -13.411 16.511 1.00 23.34 1015 PRO A N 1
ATOM 7939 C CA . PRO A 1 1015 ? 2.229 -14.836 16.687 1.00 23.34 1015 PRO A CA 1
ATOM 7940 C C . PRO A 1 1015 ? 1.812 -15.574 15.415 1.00 23.34 1015 PRO A C 1
ATOM 7942 O O . PRO A 1 1015 ? 0.631 -15.809 15.177 1.00 23.34 1015 PRO A O 1
ATOM 7945 N N . VAL A 1 1016 ? 2.810 -15.939 14.608 1.00 24.25 1016 VAL A N 1
ATOM 7946 C CA . VAL A 1 1016 ? 2.657 -16.810 13.449 1.00 24.25 1016 VAL A CA 1
ATOM 7947 C C . VAL A 1 1016 ? 2.108 -18.123 13.993 1.00 24.25 1016 VAL A C 1
ATOM 7949 O O . VAL A 1 1016 ? 2.788 -18.811 14.763 1.00 24.25 1016 VAL A O 1
ATOM 7952 N N . LYS A 1 1017 ? 0.854 -18.433 13.664 1.00 28.22 1017 LYS A N 1
ATOM 7953 C CA . LYS A 1 1017 ? 0.267 -19.745 13.940 1.00 28.22 1017 LYS A CA 1
ATOM 7954 C C . LYS A 1 1017 ? 0.689 -20.759 12.890 1.00 28.22 1017 LYS A C 1
ATOM 7956 O O . LYS A 1 1017 ? 0.603 -20.434 11.688 1.00 28.22 1017 LYS A O 1
#

Sequence (1017 aa):
MTDSQPTVSIAADDRARVPFALIAVLLLISSIAIVGVLGSRDTPEVETEQAVAIDRAESVAVSELRRSVLRATETAASAPVTSTDGASPTVEAAFDDDEPVFDQYLKLLVYREVAESFATTPQQVGHDTAAGVTIDRIDWNDSDDLAAAIDRISLERPDTGVLTVEVADVELIGNESDGEPITERRDLTVSVATPLYQLKDRTDEFQRQLNTGFFETDEYDGLGRYTAARLFPYTWGKAYYDRLSSGQPAFDNLTPNDHTEVMVNDAIFGLQERTFGTTDPYRDRAMLQPTLCMAGDLTSNAGDIETEDFVANDSALANETDLCNANLLDQDGELPDPPTVQEIALTMLEDNVETDVEVQAHPFADLGYMQMAAGMDMAQIEAEFNQSLGESNRFSNQYLGHYFSNKLNNQDVAGDIGSITDDNNPVEGLAQLYEDVRLENDVNDIIEQGYDIEVSTRESGPHKHRSLPTPSSPTEWAQDPGNWSGPYNTTYFASTSQADADVSIDVLTEDQDTSFDDRNVAKIEVEYENSIGVSAEWEHKDENRSPHTDWNWKDNITYSASYTISTDLVSDDIDVERESRGIESPFQTDSWDEDYEFVGNFEGVKTKAVSETFNLDSTTFHAQERELERALEASSTSIITERDFEEEIPYSADPDIDVSPRNEDKLYEWALSELNHTHYEVLTRVKPHRTDLWNMVERPSPLRNAESNVRDVELELVYQNTSEPYANTADLLRAEVRKQYFENTYDNIDKVSRWHDTTLGESSSILNDLLGGLLDTSNDLLGGPMDFVDRMMDPETRPEETQGSLESSPLMEDVNYQVEASPTYLTLEPVNRTDVPAVRPDGGETLSIDDSNSTEHAPMGAGYFDGIGYPGFPLMPWPSLFYLQLDAYYVGVQGEYARFEVRAADGDPTSATGLTYVRQDTETTIETPTRAAQDELTVGSVEPISFENELVVPVIVPSPQLVTKGSPGVGDMWRYGNINSPREHCSEGWKNAGTKYDMNNRHGCISDDAPQPLPVK

Radius of gyration: 55.13 Å; chains: 1; bounding box: 177×85×158 Å

Organism: Natrinema pellirubrum (strain DSM 15624 / CIP 106293 / JCM 10476 / NCIMB 786 / 157) (NCBI:txid797303)

Secondary structure (DSSP, 8-state):
---------GGG-GGGHHHHHHHHHHHHHHHHHHHHHHSSS------SHHHHHHHHHHHHHHHHHHHHHHHHHHHHHHS---B-TT--HHHHTTS-TTS-HHHHHHHHHHHHHHHHHHTSPPEEETTTEEEEEE-PPP-TT-HHHHHHHHHTEEEEEEETTEEEEEEEEEEEEEEETTSPPEEEEEEEEEEEE--HHHHHHHHHHHHHHHT--TTS-SSS-SHHHHHHHHHHHHHHHHHHHHHHSSSS-S-S-SS-HHHHHHHHHHHHHHHHHHHHS---TTHHHHHHHHHHHHHHHHHHHSTTS-GGGTS-TTSSGGG-S-GGG-----TTSSPPPPPPHHHHHHHHHHHHHS-EEEE-SHHHHHHHHHHHHH---HHHHHHHHHHHHHTSSSS-HHHHHHHTSTTSTHHHHHHHHHTT-SS--HHHHHHHHHHS------HHHHHHHHH-EEEEEEEEEEEEESPPPPPPPHHHH-SSGGGEEEEEEEEEEE-SSPPEEEEEEEEPP--S---SSSEEEEEEEEEEEEEEEEEEEEEESSTTSPPEEEEEEEEEEEEEEEEEEEEEES-TT--SSTTTS-BSSTTSB----TTT---BSSTTHHHHHHHHHTT---SSHHHHHHHHHHHHHHTTTT--SHHHHHTTS---SS-------TTHHHHHHHHHHHHHHHHHHHHHHPPPEEEESTHHHHSS-GGGGHHHHHHHHHHHHHTTT--SSBSSHHHHHHHHHHHHHHHHHHHHHHHHHHHHHHHHHHHHHHHHHHTTT-S--TT-TTHHHHHHHHHHH-TTTS-----S-PPPBTTB--EEEEEEEESSS--SS-B-TTT-TTSPPTTSS---GGGTT---B-SEEEEEEESS-TT-EESS--TTEEEEEEEEEEEEEEEE-SEEEEEEEESSTT-S-EEEEEEESEEEEEEPPTTSSSSEEEEEEE---EEEEEEEEEEEEEEEEEEETTS--SS----TT-TTS-SEEE-TTGGG-STT--TT----SS-SS---S----

InterPro domains:
  IPR055710 Protein of unknown function DUF7286 [PF23957] (13-383)
  IPR055710 Protein of unknown function DUF7286 [PF23957] (432-848)
  IPR055710 Protein of unknown function DUF7286 [PF23957] (872-990)

pLDDT: mean 77.08, std 16.37, range [23.34, 97.5]